Protein 2D1C (pdb70)

Solvent-accessible surface area: 33151 Å² total; per-residue (Å²): 92,55,71,78,22,169,31,24,19,56,2,20,31,38,150,94,41,103,25,15,0,0,0,0,26,9,10,32,2,0,56,32,0,3,92,6,1,40,108,3,0,95,40,10,172,8,40,6,9,58,24,70,72,67,1,0,8,34,0,19,176,139,68,40,25,7,0,2,2,113,66,0,7,100,3,0,101,92,0,27,0,0,0,2,0,6,8,64,17,20,41,8,151,42,57,24,4,0,26,8,1,0,20,5,2,0,14,0,5,0,0,12,11,40,6,45,56,9,20,69,4,101,18,51,2,53,72,72,58,6,61,1,2,0,0,7,3,2,3,2,0,0,4,4,0,6,2,3,32,0,0,34,14,2,0,0,0,0,4,5,1,2,36,67,1,1,4,27,0,0,14,3,0,0,32,11,0,100,6,38,42,15,133,42,0,11,0,0,0,9,0,19,19,2,14,32,0,0,0,11,0,35,94,0,4,80,74,0,16,137,86,10,119,75,15,102,43,47,48,19,46,0,27,49,0,0,8,28,0,1,74,112,0,68,29,4,47,0,0,0,0,1,4,2,4,0,5,0,0,3,4,0,0,0,4,0,1,11,2,26,14,2,5,8,0,5,0,15,0,50,60,0,0,1,2,7,6,21,19,39,11,33,92,148,50,36,68,126,43,31,15,4,4,0,0,0,3,16,0,0,4,45,0,0,45,25,1,68,36,81,84,13,0,46,56,0,17,15,0,0,1,60,3,1,26,105,29,203,32,20,1,3,40,30,32,34,94,129,173,15,17,93,4,78,92,1,7,88,9,1,39,123,10,39,61,95,71,3,209,173,21,75,38,128,47,101,137,68,50,124,24,29,90,110,133,49,37,38,70,60,141,132,23,237,62,64,102,6,18,0,0,0,0,1,0,29,21,128,54,119,19,119,43,0,0,96,9,1,68,104,40,3,68,80,16,41,8,123,18,72,1,0,1,0,13,1,0,20,14,20,64,105,23,37,22,53,26,40,40,6,29,4,2,8,0,4,0,29,40,77,40,168,44,45,2,112,32,99,53,0,17,55,0,0,48,83,0,23,88,153,14,88,0,2,0,0,1,13,0,3,41,22,75,54,119,63,6,30,22,90,2,4,14,6,92,103,64,73,81,21,170,26,24,14,53,1,21,28,42,178,83,38,103,26,15,0,0,0,0,26,8,10,29,2,0,55,34,0,3,94,6,1,39,88,3,0,97,37,9,169,8,39,7,9,57,24,73,71,65,0,0,6,33,0,17,179,138,68,40,24,7,0,2,2,111,68,0,10,116,3,0,95,90,0,24,0,0,0,2,0,5,8,70,16,14,42,8,149,42,55,24,7,0,24,8,1,1,21,5,3,0,13,0,4,0,0,14,15,15,5,5,54,8,19,74,5,104,18,51,3,54,72,76,57,6,66,1,1,0,0,7,2,2,2,3,0,0,2,2,1,6,1,2,30,1,0,32,16,1,0,0,0,0,1,4,1,2,36,63,1,1,2,28,0,0,13,3,0,0,32,5,0,104,8,52,58,20,141,36,0,14,0,0,0,10,0,17,14,0,13,32,0,0,0,11,0,34,94,0,3,78,75,0,17,142,86,9,121,68,14,105,42,45,46,20,46,0,26,47,0,0,8,29,0,1,72,115,0,67,38,4,47,0,1,0,0,1,4,5,1,0,5,0,0,4,4,0,3,1,4,0,2,10,2,26,14,2,7,6,0,5,0,16,0,47,58,0,0,1,2,7,6,23,18,40,9,32,102,140,49,35,68,128,43,31,15,4,4,0,0,0,3,7,0,0,4,46,0,0,24,21,0,71,36,75,83,13,0,47,61,0,7,32,0,0,5,54,3,1,39,92,28,192,34,20,1,4,38,26,50,33,97,137,191,21,17,96,4,68,91,1,5,81,12,1,44,115,15,38,55,88,94,5,198,136,92,78,46,53,62,86,125,56,43,130,26,29,96,111,136,49,34,43,72,51,140,138,22,231,64,68,97,6,15,0,0,0,0,0,0,28,24,110,53,119,19,106,44,0,0,124,6,0,73,76,40,4,68,80,18,38,8,119,18,72,2,0,0,0,11,2,1,21,17,28,65,91,23,21,23,64,28,33,33,6,25,4,2,8,0,5,0,32,39,78,38,168,46,43,3,111,33,100,54,0,16,56,0,0,48,88,0,22,88,152,15,86,0,2,0,0,1,14,0,4,41,22,71,54,120,61,5,30,20,80,2,2,13,7,93

Secondary structure (DSSP, 8-state):
-EEE-TTS-EEEE-TTS-EEEEEE--STTHHHHHHHHHHHHHHTT--EEEEE---SHHHHTTT-TTS--HHHHHHHHHH-EEEE------SSSSSPPHHHHHHHHTT--EEEEEEE-BTTB--TTTTS--EEEEEEE-SSBGGG--EEEEETTEEEEEEEEEHHHHHHHHHHHHHHHHHTT--EEEEEE-TTT-TTHHHHHHHHHHHHHTT-TTSEEEEEEHHHHHHHHHH-GGG-SEEEE-HHHHHHHHHHHHTTTT-GGG-EEEEE-SS-EEEEESS---TTTTTSS----HHHHHHHHHHHHHTT-HHHHHHHHHHHHHHHHHTSS-BHHHH-TTT-B-HHHHHHHHHHTTT---SSS--------PPPPGGGS-PPP--S-EEEEEEEEEEE--S-HHHHHHHHHHHHTTSSEEEEEEEETTEEEES--S------SEEEEEEEE-SSS---HHHHHHHHHHHHTTSEEEEEEEEEEETTEESB-PPBT--/-EEE-TTS-EEEE-TTSPEEEEEE--STTHHHHHHHHHHHHHHTT--EEEEE---SHHHHTTT-TTS--HHHHHHHHHH-EEEE------SSSSSPPHHHHHHHHTT--EEEEEEE--TT---TTTTS--EEEEEEE-S-BGGG--EEEEETTEEEEEEEEEHHHHHHHHHHHHHHHHHTT--EEEEEE-TTT-TTHHHHHHHHHHHHHTT-TTSEEEEEEHHHHHHHHHH-GGG-SEEEE-HHHHHHHHHHHHTTTT-GGG-EEEEE-SS-EEEEESS---GGGTTSS----HHHHHHHHHHHHHTT-HHHHHHHHHHHHHHHHHTSS-BHHHH-TTTPBPHHHHHHHHHHTTT---SS---------PPPPGGGS-PPPPPS-EEEEEEEEEEE--S-HHHHHHHHHHHHTTTTEEEEEEEETTEEEES--S------SEEEEEEEE-SSS---HHHHHHHHHHHHTTSEEEEEEEEEEETTEESB-PPBT--

InterPro domains:
  IPR019818 Isocitrate/isopropylmalate dehydrogenase, conserved site [PS00470] (244-263)
  IPR024084 Isopropylmalate dehydrogenase-like domain [PF00180] (22-351)
  IPR024084 Isopropylmalate dehydrogenase-like domain [SM01329] (21-351)
  IPR040978 Isocitrate dehydrogenase/Hypothetical protein TT1725, C-terminal domain [PF18324] (387-495)
  IPR046997 Isocitrate dehydrogenase/Hypothetical protein TT1725, C-terminal domain superfamily [G3DSA:3.30.70.1570] (386-496)

Foldseek 3Di:
DWDADPLLAIFAADPVRATEEEEEQAFACSVVLSVLLVVLCVLLVPRHDYDYDYFAPVQVVVVDQLRQDPVNVVRCLNGLEYQGEFHDDDDPDGGQDNVLVVCQVFVLQWKKKWDFAAFLQDDPCPPLGQTAIETEGRHFFQSVAPKDQQDPPRIDTDGDADLVSLLQSLLQQLLVCVQQVHQEEEEEFQCVPVVQHRVSNVVSNVVSVVVVVSHHYHYDYLVVVLVCCVVPNNVHHYYYYYHVSSLVSSQSNQNRHQGQLQIWIWRHDSRHIYTYGSDHSPNVCGPVQQRRSNRSNLSVLVSCVVVVVPVSSQQLQFLLSQLSNVPPAAGCSRVHNVDHHGNNVSSVSSSVSRVPGDDPDGDSDTGRHRRDDPVPGDDDDDFPDKAFFWKKWKFFAPDAQVVLQVLLQVLCPPAQKGWPFKAAPLATPPVHQPDDDDHDRMMIIIIGGNDPTHDDPVSRVSSVVSVVVPTGTDDMDTWMAGNNHTPDDHGVSGD/DWDQDPLLAIFDADPVRATEEEEEQAFACSVVLSVLLVVLCVLLVPRHDYDYDYFAPVQVVVVDQLRQDPVNVVRCLNGLEYQTEFHDDDPPDGGQHNVLVVCQVFVLQWKKKWDFAAFLQDDPCPPLTQTAIEIEGRHFFQSVADKDQQDPPRIDTDGDADLVSLLQSLLQLLLQCVFQVHQEEEEEFQCVVVVQHRVSNVVSNVVSVVVVVSHHYHYDYLVVVLVCCVVPNNVHHYYYYYHVSSLVSSQSNQNRHQGQLAIWIWRHDSRHIYTYGSDHSPNVCGPVQQRRSNRSSLSVLVSCVVVVVPVSSLQLVQLLSQCSNVPPAAGCSRVHNVPHHGNVVSSVSSSVSRPDDNPPSCPDRGGRHRRDDPVPTDDDDDFPDKAFFWKKWKFFAPPAQVVVQVLLQVLCPPAQKGFPFKAAPQATPPVHLPDDDDHDRMMIIIIGGNDPTHDDPVSRVSSVVSVVVPTDTDDMDTWMAGNNHTPDDHGVSDD

Sequence (990 aa):
PLITTETGKKMHVLEDGRKLITVIPGDGIGPECVEATLKVLEAAKAPLAYEVREAGASVFRRGIASGVPQETIESIRKTRVVLKGPLETPVGYGEKSANVTLRKLFETYANVRPVREFPNVPTPYAGRGIDLVVVRENVEDLYAGIEHMQTPSVAQTLKLISWKGSEKIVRFAFELARAEGRKKVHCATKSNIMKLAEGTLKRAFEQVAQEYPDIEAVHIIVDNAAHQLVKRPEQFEVIVTTNMNGDILSDLTSGLIGGLGFAPSANIGNEVAIFEAVHGSAPKYAGKNVINPTAVLLSAVMMLRYLEEFATADLIENALLYTLEEGRVLTGDVVGYDRGAKTTEYTEAIIQNLGKTPRKTQVRGYKPFRLPQVDGAIAPIVPRSRRVVGVDVFVETNLLPEALGKALEDLAAGTPFRLKMISNRGTQVYPPTGGLTDLVDHYRCRFLYTGEGEAKDPEILDLVSRVASRFRWMHLEKLQEFDGEPGFTKAQGEDPLITTETGKKMHVLEDGRKLITVIPGDGIGPECVEATLKVLEAAKAPLAYEVREAGASVFRRGIASGVPQETIESIRKTRVVLKGPLETPVGYGEKSANVTLRKLFETYANVRPVREFPNVPTPYAGRGIDLVVVRENVEDLYAGIEHMQTPSVAQTLKLISWKGSEKIVRFAFELARAEGRKKVHCATKSNIMKLAEGTLKRAFEQVAQEYPDIEAVHIIVDNAAHQLVKRPEQFEVIVTTNMNGDILSDLTSGLIGGLGFAPSANIGNEVAIFEAVHGSAPKYAGKNVINPTAVLLSAVMMLRYLEEFATADLIENALLYTLEEGRVLTGDVVGYDRGAKTTEYTEAIIQNLGKTPRKTQVRGYKPFRLPQVDGAIAPIVPRSRRVVGVDVFVETNLLPEALGKALEDLAAGTPFRLKMISNRGTQVYPPTGGLTDLVDHYRCRFLYTGEGEAKDPEILDLVSRVASRFRWMHLEKLQEFDGEPGFTKAQGED

Organism: Thermus thermophilus (strain ATCC 27634 / DSM 579 / HB8) (NCBI:txid300852)

Radius of gyration: 28.36 Å; Cα contacts (8 Å, |Δi|>4): 2512; chains: 2; bounding box: 79×57×78 Å

Structure (mmCIF, N/CA/C/O backbone):
data_2D1C
#
_entry.id   2D1C
#
_cell.length_a   73.022
_cell.length_b   95.184
_cell.length_c   72.989
_cell.angle_alpha   90.00
_cell.angle_beta   92.07
_cell.angle_gamma   90.00
#
_symmetry.space_group_name_H-M   'P 1 21 1'
#
loop_
_entity.id
_entity.type
_entity.pdbx_description
1 polymer 'Isocitrate dehydrogenase'
2 non-polymer 'NADP NICOTINAMIDE-ADENINE-DINUCLEOTIDE PHOSPHATE'
3 non-polymer 'CITRIC ACID'
4 water water
#
loop_
_atom_site.group_PDB
_atom_site.id
_atom_site.type_symbol
_atom_site.label_atom_id
_atom_site.label_alt_id
_atom_site.label_comp_id
_atom_site.label_asym_id
_atom_site.label_entity_id
_atom_site.label_seq_id
_atom_site.pdbx_PDB_ins_code
_atom_site.Cartn_x
_atom_site.Cartn_y
_atom_site.Cartn_z
_atom_site.occupancy
_atom_site.B_iso_or_equiv
_atom_site.auth_seq_id
_atom_site.auth_comp_id
_atom_site.auth_asym_id
_atom_site.auth_atom_id
_atom_site.pdbx_PDB_model_num
ATOM 1 N N . PRO A 1 2 ? 38.642 61.458 89.182 1.00 36.62 2 PRO A N 1
ATOM 2 C CA . PRO A 1 2 ? 37.509 62.280 89.579 1.00 35.95 2 PRO A CA 1
ATOM 3 C C . PRO A 1 2 ? 37.165 63.311 88.503 1.00 35.36 2 PRO A C 1
ATOM 4 O O . PRO A 1 2 ? 37.884 63.508 87.531 1.00 35.55 2 PRO A O 1
ATOM 8 N N . LEU A 1 3 ? 35.997 63.954 88.681 1.00 35.14 3 LEU A N 1
ATOM 9 C CA . LEU A 1 3 ? 35.588 64.970 87.720 1.00 33.99 3 LEU A CA 1
ATOM 10 C C . LEU A 1 3 ? 36.183 66.337 88.064 1.00 34.92 3 LEU A C 1
ATOM 11 O O . LEU A 1 3 ? 36.176 66.779 89.205 1.00 35.37 3 LEU A O 1
ATOM 16 N N . ILE A 1 4 ? 36.795 67.090 87.157 1.00 35.01 4 ILE A N 1
ATOM 17 C CA . ILE A 1 4 ? 37.387 68.369 87.528 1.00 35.88 4 ILE A CA 1
ATOM 18 C C . ILE A 1 4 ? 36.891 69.488 86.627 1.00 37.38 4 ILE A C 1
ATOM 19 O O . ILE A 1 4 ? 36.353 69.245 85.544 1.00 36.50 4 ILE A O 1
ATOM 24 N N . THR A 1 5 ? 37.079 70.719 87.089 1.00 39.00 5 THR A N 1
ATOM 25 C CA . THR A 1 5 ? 36.683 71.895 86.331 1.00 39.71 5 THR A CA 1
ATOM 26 C C . THR A 1 5 ? 37.964 72.601 85.915 1.00 40.42 5 THR A C 1
ATOM 27 O O . THR A 1 5 ? 38.750 73.011 86.766 1.00 40.66 5 THR A O 1
ATOM 31 N N . THR A 1 6 ? 38.185 72.728 84.612 1.00 41.25 6 THR A N 1
ATOM 32 C CA . THR A 1 6 ? 39.380 73.396 84.112 1.00 42.98 6 THR A CA 1
ATOM 33 C C . THR A 1 6 ? 39.243 74.903 84.310 1.00 44.34 6 THR A C 1
ATOM 34 O O . THR A 1 6 ? 38.162 75.396 84.646 1.00 44.24 6 THR A O 1
ATOM 38 N N . GLU A 1 7 ? 40.337 75.630 84.097 1.00 45.01 7 GLU A N 1
ATOM 39 C CA . GLU A 1 7 ? 40.325 77.080 84.259 1.00 45.82 7 GLU A CA 1
ATOM 40 C C . GLU A 1 7 ? 39.399 77.734 83.245 1.00 44.68 7 GLU A C 1
ATOM 41 O O . GLU A 1 7 ? 38.924 78.850 83.454 1.00 46.42 7 GLU A O 1
ATOM 47 N N . THR A 1 8 ? 39.161 77.044 82.136 1.00 42.11 8 THR A N 1
ATOM 48 C CA . THR A 1 8 ? 38.280 77.554 81.096 1.00 39.44 8 THR A CA 1
ATOM 49 C C . THR A 1 8 ? 36.828 77.321 81.507 1.00 37.17 8 THR A C 1
ATOM 50 O O . THR A 1 8 ? 35.898 77.777 80.839 1.00 36.01 8 THR A O 1
ATOM 54 N N . GLY A 1 9 ? 36.647 76.608 82.615 1.00 33.94 9 GLY A N 1
ATOM 55 C CA . GLY A 1 9 ? 35.312 76.329 83.115 1.00 34.10 9 GLY A CA 1
ATOM 56 C C . GLY A 1 9 ? 34.726 75.009 82.647 1.00 32.85 9 GLY A C 1
ATOM 57 O O . GLY A 1 9 ? 33.631 74.632 83.057 1.00 32.95 9 GLY A O 1
ATOM 58 N N . LYS A 1 10 ? 35.450 74.301 81.788 1.00 32.73 10 LYS A N 1
ATOM 59 C CA . LYS A 1 10 ? 34.971 73.023 81.274 1.00 31.90 10 LYS A CA 1
ATOM 60 C C . LYS A 1 10 ? 35.114 71.890 82.282 1.00 31.29 10 LYS A C 1
ATOM 61 O O . LYS A 1 10 ? 36.065 71.846 83.061 1.00 31.58 10 LYS A O 1
ATOM 67 N N . LYS A 1 11 ? 34.148 70.981 82.263 1.00 29.95 11 LYS A N 1
ATOM 68 C CA . LYS A 1 11 ? 34.145 69.832 83.153 1.00 30.03 11 LYS A CA 1
ATOM 69 C C . LYS A 1 11 ? 34.662 68.618 82.396 1.00 29.16 11 LYS A C 1
ATOM 70 O O . LYS A 1 11 ? 34.266 68.379 81.258 1.00 27.98 11 LYS A O 1
ATOM 76 N N . MET A 1 12 ? 35.560 67.866 83.021 1.00 29.37 12 MET A N 1
ATOM 77 C CA . MET A 1 12 ? 36.087 66.652 82.411 1.00 29.48 12 MET A CA 1
ATOM 78 C C . MET A 1 12 ? 36.587 65.690 83.476 1.00 29.53 12 MET A C 1
ATOM 79 O O . MET A 1 12 ? 37.061 66.105 84.537 1.00 28.89 12 MET A O 1
ATOM 84 N N . HIS A 1 13 ? 36.444 64.399 83.193 1.00 29.46 13 HIS A N 1
ATOM 85 C CA . HIS A 1 13 ? 36.838 63.346 84.121 1.00 30.45 13 HIS A CA 1
ATOM 86 C C . HIS A 1 13 ? 38.278 62.903 83.875 1.00 31.53 13 HIS A C 1
ATOM 87 O O . HIS A 1 13 ? 38.556 62.157 82.936 1.00 31.05 13 HIS A O 1
ATOM 94 N N . VAL A 1 14 ? 39.189 63.367 84.721 1.00 31.76 14 VAL A N 1
ATOM 95 C CA . VAL A 1 14 ? 40.594 63.014 84.589 1.00 33.78 14 VAL A CA 1
ATOM 96 C C . VAL A 1 14 ? 40.934 61.865 85.524 1.00 33.95 14 VAL A C 1
ATOM 97 O O . VAL A 1 14 ? 40.763 61.969 86.737 1.00 33.90 14 VAL A O 1
ATOM 101 N N . LEU A 1 15 ? 41.407 60.764 84.953 1.00 36.34 15 LEU A N 1
ATOM 102 C CA . LEU A 1 15 ? 41.770 59.599 85.748 1.00 39.17 15 LEU A CA 1
ATOM 103 C C . LEU A 1 15 ? 43.134 59.808 86.405 1.00 41.26 15 LEU A C 1
ATOM 104 O O . LEU A 1 15 ? 43.942 60.616 85.942 1.00 41.67 15 LEU A O 1
ATOM 109 N N . GLU A 1 16 ? 43.379 59.079 87.488 1.00 42.95 16 GLU A N 1
ATOM 110 C CA . GLU A 1 16 ? 44.639 59.176 88.218 1.00 45.03 16 GLU A CA 1
ATOM 111 C C . GLU A 1 16 ? 45.853 59.113 87.297 1.00 44.89 16 GLU A C 1
ATOM 112 O O . GLU A 1 16 ? 46.826 59.839 87.492 1.00 45.67 16 GLU A O 1
ATOM 118 N N . ASP A 1 17 ? 45.791 58.245 86.293 1.00 45.46 17 ASP A N 1
ATOM 119 C CA . ASP A 1 17 ? 46.891 58.097 85.350 1.00 45.48 17 ASP A CA 1
ATOM 120 C C . ASP A 1 17 ? 46.959 59.262 84.368 1.00 44.56 17 ASP A C 1
ATOM 121 O O . ASP A 1 17 ? 47.754 59.248 83.432 1.00 45.41 17 ASP A O 1
ATOM 126 N N . GLY A 1 18 ? 46.116 60.267 84.580 1.00 43.31 18 GLY A N 1
ATOM 127 C CA . GLY A 1 18 ? 46.121 61.428 83.709 1.00 41.62 18 GLY A CA 1
ATOM 128 C C . GLY A 1 18 ? 45.210 61.353 82.497 1.00 40.13 18 GLY A C 1
ATOM 129 O O . GLY A 1 18 ? 44.922 62.377 81.876 1.00 40.11 18 GLY A O 1
ATOM 130 N N . ARG A 1 19 ? 44.759 60.154 82.147 1.00 38.68 19 ARG A N 1
ATOM 131 C CA . ARG A 1 19 ? 43.879 59.996 80.994 1.00 36.14 19 ARG A CA 1
ATOM 132 C C . ARG A 1 19 ? 42.512 60.608 81.266 1.00 33.60 19 ARG A C 1
ATOM 133 O O . ARG A 1 19 ? 42.079 60.709 82.412 1.00 33.62 19 ARG A O 1
ATOM 141 N N . LYS A 1 20 ? 41.833 61.015 80.203 1.00 31.34 20 LYS A N 1
ATOM 142 C CA . LYS A 1 20 ? 40.505 61.592 80.346 1.00 29.76 20 LYS A CA 1
ATOM 143 C C . LYS A 1 20 ? 39.443 60.604 79.888 1.00 26.67 20 LYS A C 1
ATOM 144 O O . LYS A 1 20 ? 39.459 60.131 78.751 1.00 26.46 20 LYS A O 1
ATOM 150 N N . LEU A 1 21 ? 38.530 60.290 80.801 1.00 24.61 21 LEU A N 1
ATOM 151 C CA . LEU A 1 21 ? 37.454 59.345 80.541 1.00 22.64 21 LEU A CA 1
ATOM 152 C C . LEU A 1 21 ? 36.293 60.003 79.796 1.00 21.79 21 LEU A C 1
ATOM 153 O O . LEU A 1 21 ? 35.778 61.035 80.221 1.00 18.96 21 LEU A O 1
ATOM 158 N N . ILE A 1 22 ? 35.891 59.408 78.679 1.00 21.13 22 ILE A N 1
ATOM 159 C CA . ILE A 1 22 ? 34.780 59.939 77.905 1.00 19.84 22 ILE A CA 1
ATOM 160 C C . ILE A 1 22 ? 33.757 58.831 77.696 1.00 21.57 22 ILE A C 1
ATOM 161 O O . ILE A 1 22 ? 34.072 57.645 77.836 1.00 20.19 22 ILE A O 1
ATOM 166 N N . THR A 1 23 ? 32.528 59.223 77.385 1.00 19.23 23 THR A N 1
ATOM 167 C CA . THR 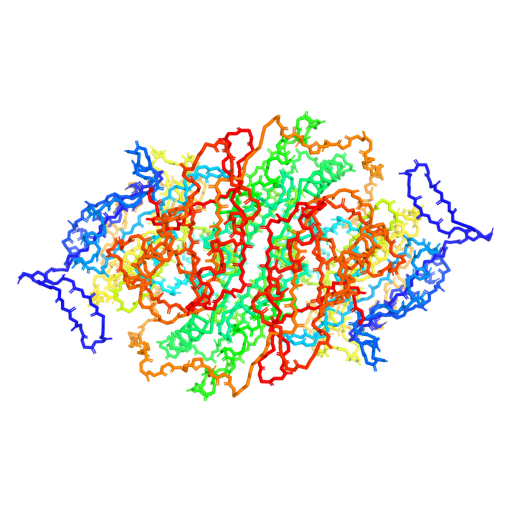A 1 23 ? 31.478 58.255 77.124 1.00 18.87 23 THR A CA 1
ATOM 168 C C . THR A 1 23 ? 31.474 58.116 75.617 1.00 17.48 23 THR A C 1
ATOM 169 O O . THR A 1 23 ? 31.567 59.114 74.898 1.00 19.37 23 THR A O 1
ATOM 173 N N . VAL A 1 24 ? 31.391 56.881 75.134 1.00 18.03 24 VAL A N 1
ATOM 174 C CA . VAL A 1 24 ? 31.371 56.636 73.702 1.00 17.64 24 VAL A CA 1
ATOM 175 C C . VAL A 1 24 ? 30.092 55.897 73.339 1.00 18.70 24 VAL A C 1
ATOM 176 O O . VAL A 1 24 ? 29.755 54.884 73.958 1.00 18.64 24 VAL A O 1
ATOM 180 N N . ILE A 1 25 ? 29.387 56.423 72.341 1.00 18.40 25 ILE A N 1
ATOM 181 C CA . ILE A 1 25 ? 28.135 55.835 71.877 1.00 19.34 25 ILE A CA 1
ATOM 182 C C . ILE A 1 25 ? 28.257 55.424 70.411 1.00 20.11 25 ILE A C 1
ATOM 183 O O . ILE A 1 25 ? 28.276 56.272 69.514 1.00 21.88 25 ILE A O 1
ATOM 188 N N . PRO A 1 26 ? 28.346 54.108 70.148 1.00 20.36 26 PRO A N 1
ATOM 189 C CA . PRO A 1 26 ? 28.471 53.550 68.797 1.00 21.01 26 PRO A CA 1
ATOM 190 C C . PRO A 1 26 ? 27.365 54.000 67.850 1.00 19.97 26 PRO A C 1
ATOM 191 O O . PRO A 1 26 ? 27.623 54.351 66.700 1.00 20.41 26 PRO A O 1
ATOM 195 N N . GLY A 1 27 ? 26.130 53.979 68.335 1.00 19.85 27 GLY A N 1
ATOM 196 C CA . GLY A 1 27 ? 25.021 54.415 67.510 1.00 19.99 27 GLY A CA 1
ATOM 197 C C . GLY A 1 27 ? 24.416 53.344 66.627 1.00 20.09 27 GLY A C 1
ATOM 198 O O . GLY A 1 27 ? 24.617 52.150 66.850 1.00 20.23 27 GLY A O 1
ATOM 199 N N . ASP A 1 28 ? 23.690 53.789 65.608 1.00 20.47 28 ASP A N 1
ATOM 200 C CA . ASP A 1 28 ? 23.001 52.899 64.679 1.00 21.40 28 ASP A CA 1
ATOM 201 C C . ASP A 1 28 ? 23.506 53.013 63.241 1.00 20.93 28 ASP A C 1
ATOM 202 O O . ASP A 1 28 ? 24.206 53.960 62.885 1.00 19.66 28 ASP A O 1
ATOM 207 N N . GLY A 1 29 ? 23.128 52.039 62.416 1.00 21.10 29 GLY A N 1
ATOM 208 C CA . GLY A 1 29 ? 23.532 52.038 61.023 1.00 22.33 29 GLY A CA 1
ATOM 209 C C . GLY A 1 29 ? 25.034 52.125 60.833 1.00 21.88 29 GLY A C 1
ATOM 210 O O . GLY A 1 29 ? 25.781 51.300 61.359 1.00 22.68 29 GLY A O 1
ATOM 211 N N . ILE A 1 30 ? 25.473 53.124 60.074 1.00 23.03 30 ILE A N 1
ATOM 212 C CA . ILE A 1 30 ? 26.896 53.326 59.812 1.00 25.23 30 ILE A CA 1
ATOM 213 C C . ILE A 1 30 ? 27.619 53.772 61.075 1.00 26.40 30 ILE A C 1
ATOM 214 O O . ILE A 1 30 ? 28.848 53.719 61.149 1.00 26.45 30 ILE A O 1
ATOM 219 N N . GLY A 1 31 ? 26.844 54.207 62.064 1.00 26.60 31 GLY A N 1
ATOM 220 C CA . GLY A 1 31 ? 27.408 54.679 63.318 1.00 26.50 31 GLY A CA 1
ATOM 221 C C . GLY A 1 31 ? 28.602 53.897 63.830 1.00 27.03 31 GLY A C 1
ATOM 222 O O . GLY A 1 31 ? 29.705 54.442 63.920 1.00 26.14 31 GLY A O 1
ATOM 223 N N . PRO A 1 32 ? 28.413 52.614 64.182 1.00 27.48 32 PRO A N 1
ATOM 224 C CA . PRO A 1 32 ? 29.488 51.755 64.691 1.00 27.49 32 PRO A CA 1
ATOM 225 C C . PRO A 1 32 ? 30.743 51.740 63.811 1.00 28.52 32 PRO A C 1
ATOM 226 O O . PRO A 1 32 ? 31.860 51.790 64.323 1.00 28.40 32 PRO A O 1
ATOM 230 N N . GLU A 1 33 ? 30.560 51.675 62.496 1.00 28.98 33 GLU A N 1
ATOM 231 C CA . GLU A 1 33 ? 31.689 51.671 61.570 1.00 30.43 33 GLU A CA 1
ATOM 232 C C . GLU A 1 33 ? 32.491 52.964 61.691 1.00 30.45 33 GLU A C 1
ATOM 233 O O . GLU A 1 33 ? 33.717 52.937 61.787 1.00 30.78 33 GLU A O 1
ATOM 239 N N . CYS A 1 34 ? 31.790 54.092 61.679 1.00 28.69 34 CYS A N 1
ATOM 240 C CA . CYS A 1 34 ? 32.430 55.396 61.784 1.00 28.83 34 CYS A CA 1
ATOM 241 C C . CYS A 1 34 ? 33.108 55.602 63.134 1.00 28.86 34 CYS A C 1
ATOM 242 O O . CYS A 1 34 ? 34.172 56.221 63.213 1.00 29.92 34 CYS A O 1
ATOM 245 N N . VAL A 1 35 ? 32.488 55.088 64.192 1.00 27.85 35 VAL A N 1
ATOM 246 C CA . VAL A 1 35 ? 33.029 55.209 65.539 1.00 28.71 35 VAL A CA 1
ATOM 247 C C . VAL A 1 35 ? 34.195 54.244 65.716 1.00 30.69 35 VAL A C 1
ATOM 248 O O . VAL A 1 35 ? 35.201 54.572 66.351 1.00 30.17 35 VAL A O 1
ATOM 252 N N . GLU A 1 36 ? 34.057 53.051 65.145 1.00 31.75 36 GLU A N 1
ATOM 253 C CA . GLU A 1 36 ? 35.107 52.047 65.239 1.00 32.79 36 GLU A CA 1
ATOM 254 C C . GLU A 1 36 ? 36.373 52.591 64.590 1.00 31.33 36 GLU A C 1
ATOM 255 O O . GLU A 1 36 ? 37.460 52.503 65.159 1.00 31.86 36 GLU A O 1
ATOM 261 N N . ALA A 1 37 ? 36.222 53.158 63.397 1.00 30.99 37 ALA A N 1
ATOM 262 C CA . ALA A 1 37 ? 37.349 53.722 62.667 1.00 30.64 37 ALA A CA 1
ATOM 263 C C . ALA A 1 37 ? 38.013 54.807 63.506 1.00 32.29 37 ALA A C 1
ATOM 264 O O . ALA A 1 37 ? 39.231 54.808 63.697 1.00 32.78 37 ALA A O 1
ATOM 266 N N . THR A 1 38 ? 37.197 55.724 64.014 1.00 30.53 38 THR A N 1
ATOM 267 C CA . THR A 1 38 ? 37.687 56.824 64.829 1.00 29.13 38 THR A CA 1
ATOM 268 C C . THR A 1 38 ? 38.477 56.361 66.050 1.00 29.11 38 THR A C 1
ATOM 269 O O . THR A 1 38 ? 39.550 56.895 66.336 1.00 30.33 38 THR A O 1
ATOM 273 N N . LEU A 1 39 ? 37.955 55.372 66.769 1.00 29.16 39 LEU A N 1
ATOM 274 C CA . LEU A 1 39 ? 38.633 54.858 67.956 1.00 30.11 39 LEU A CA 1
ATOM 275 C C . LEU A 1 39 ? 39.990 54.246 67.626 1.00 31.18 39 LEU A C 1
ATOM 276 O O . LEU A 1 39 ? 40.914 54.287 68.444 1.00 30.52 39 LEU A O 1
ATOM 281 N N . LYS A 1 40 ? 40.102 53.664 66.437 1.00 31.34 40 LYS A N 1
ATOM 282 C CA . LYS A 1 40 ? 41.352 53.045 66.018 1.00 33.35 40 LYS A CA 1
ATOM 283 C C . LYS A 1 40 ? 42.397 54.117 65.773 1.00 33.38 40 LYS A C 1
ATOM 284 O O . LYS A 1 40 ? 43.549 53.973 66.183 1.00 33.26 40 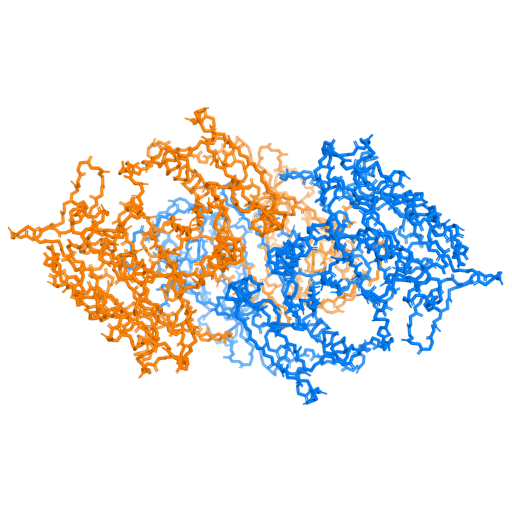LYS A O 1
ATOM 290 N N . VAL A 1 41 ? 41.984 55.195 65.112 1.00 34.17 41 VAL A N 1
ATOM 291 C CA . VAL A 1 41 ? 42.880 56.305 64.829 1.00 34.74 41 VAL A CA 1
ATOM 292 C C . VAL A 1 41 ? 43.319 56.941 66.146 1.00 36.04 41 VAL A C 1
ATOM 293 O O . VAL A 1 41 ? 44.486 57.296 66.312 1.00 36.80 41 VAL A O 1
ATOM 297 N N . LEU A 1 42 ? 42.383 57.076 67.081 1.00 34.98 42 LEU A N 1
ATOM 298 C CA . LEU A 1 42 ? 42.691 57.656 68.382 1.00 35.92 42 LEU A CA 1
ATOM 299 C C . LEU A 1 42 ? 43.743 56.823 69.109 1.00 36.88 42 LEU A C 1
ATOM 300 O O . LEU A 1 42 ? 44.742 57.360 69.590 1.00 36.39 42 LEU A O 1
ATOM 305 N N . GLU A 1 43 ? 43.516 55.513 69.188 1.00 38.02 43 GLU A N 1
ATOM 306 C CA . GLU A 1 43 ? 44.454 54.623 69.867 1.00 39.77 43 GLU A CA 1
ATOM 307 C C . GLU A 1 43 ? 45.839 54.666 69.223 1.00 38.99 43 GLU A C 1
ATOM 308 O O . GLU A 1 43 ? 46.853 54.683 69.922 1.00 39.21 43 GLU A O 1
ATOM 314 N N . ALA A 1 44 ? 45.879 54.692 67.895 1.00 37.91 44 ALA A N 1
ATOM 315 C CA . ALA A 1 44 ? 47.149 54.743 67.177 1.00 37.84 44 ALA A CA 1
ATOM 316 C C . ALA A 1 44 ? 47.897 56.028 67.516 1.00 37.42 44 ALA A C 1
ATOM 317 O O . ALA A 1 44 ? 49.111 56.017 67.722 1.00 36.67 44 ALA A O 1
ATOM 319 N N . ALA A 1 45 ? 47.163 57.136 67.569 1.00 36.83 45 ALA A N 1
ATOM 320 C CA . ALA A 1 45 ? 47.743 58.436 67.887 1.00 34.80 45 ALA A CA 1
ATOM 321 C C . ALA A 1 45 ? 48.053 58.536 69.375 1.00 33.77 45 ALA A C 1
ATOM 322 O O . ALA A 1 45 ? 48.478 59.583 69.860 1.00 33.42 45 ALA A O 1
ATOM 324 N N . LYS A 1 46 ? 47.836 57.442 70.095 1.00 33.15 46 LYS A N 1
ATOM 325 C CA . LYS A 1 46 ? 48.093 57.398 71.529 1.00 33.39 46 LYS A CA 1
ATOM 326 C C . LYS A 1 46 ? 47.350 58.509 72.264 1.00 33.12 46 LYS A C 1
ATOM 327 O O . LYS A 1 46 ? 47.888 59.121 73.193 1.00 31.34 46 LYS A O 1
ATOM 333 N N . ALA A 1 47 ? 46.119 58.776 71.839 1.00 31.07 47 ALA A N 1
ATOM 334 C CA . ALA A 1 47 ? 45.313 59.808 72.476 1.00 29.32 47 ALA A CA 1
ATOM 335 C C . ALA A 1 47 ? 45.124 59.400 73.930 1.00 28.55 47 ALA A C 1
ATOM 336 O O . ALA A 1 47 ? 44.746 58.263 74.218 1.00 28.56 47 ALA A O 1
ATOM 338 N N . PRO A 1 48 ? 45.398 60.319 74.870 1.00 27.58 48 PRO A N 1
ATOM 339 C CA . PRO A 1 48 ? 45.255 60.036 76.301 1.00 28.32 48 PRO A CA 1
ATOM 340 C C . PRO A 1 48 ? 43.794 59.955 76.738 1.00 29.77 48 PRO A C 1
ATOM 341 O O . PRO A 1 48 ? 43.304 60.820 77.468 1.00 30.53 48 PRO A O 1
ATOM 345 N N . LEU A 1 49 ? 43.109 58.901 76.302 1.00 29.65 49 LEU A N 1
ATOM 346 C CA . LEU A 1 49 ? 41.699 58.724 76.619 1.00 28.70 49 LEU A CA 1
ATOM 347 C C . LEU A 1 49 ? 41.334 57.346 77.165 1.00 28.21 49 LEU A C 1
ATOM 348 O O . LEU A 1 49 ? 41.961 56.340 76.836 1.00 28.81 49 LEU A O 1
ATOM 353 N N . ALA A 1 50 ? 40.310 57.324 78.010 1.00 26.96 50 ALA A N 1
ATOM 354 C CA . ALA A 1 50 ? 39.782 56.094 78.586 1.00 25.00 50 ALA A CA 1
ATOM 355 C C . ALA A 1 50 ? 38.355 56.095 78.040 1.00 26.11 50 ALA A C 1
ATOM 356 O O . ALA A 1 50 ? 37.760 57.163 77.893 1.00 24.58 50 ALA A O 1
ATOM 358 N N . TYR A 1 51 ? 37.802 54.923 77.737 1.00 26.00 51 TYR A N 1
ATOM 359 C CA . TYR A 1 51 ? 36.462 54.873 77.159 1.00 26.23 51 TYR A CA 1
ATOM 360 C C . TYR A 1 51 ? 35.406 54.100 77.929 1.00 25.92 51 TYR A C 1
ATOM 361 O O . TYR A 1 51 ? 35.638 52.982 78.386 1.00 26.98 51 TYR A O 1
ATOM 370 N N . GLU A 1 52 ? 34.233 54.710 78.056 1.00 24.75 52 GLU A N 1
ATOM 371 C CA . GLU A 1 52 ? 33.109 54.066 78.712 1.00 23.71 52 GLU A CA 1
ATOM 372 C C . GLU A 1 52 ? 32.074 53.948 77.594 1.00 24.26 52 GLU A C 1
ATOM 373 O O . GLU A 1 52 ? 31.410 54.923 77.244 1.00 22.68 52 GLU A O 1
ATOM 379 N N . VAL A 1 53 ? 31.973 52.761 77.004 1.00 23.07 53 VAL A N 1
ATOM 380 C CA . VAL A 1 53 ? 31.033 52.550 75.913 1.00 23.13 53 VAL A CA 1
ATOM 381 C C . VAL A 1 53 ? 29.624 52.279 76.422 1.00 21.50 53 VAL A C 1
ATOM 382 O O . VAL A 1 53 ? 29.400 51.377 77.224 1.00 22.28 53 VAL A O 1
ATOM 386 N N . ARG A 1 54 ? 28.680 53.082 75.945 1.00 22.79 54 ARG A N 1
ATOM 387 C CA . ARG A 1 54 ? 27.280 52.964 76.342 1.00 20.99 54 ARG A CA 1
ATOM 388 C C . ARG A 1 54 ? 26.406 53.101 75.099 1.00 19.54 54 ARG A C 1
ATOM 389 O O . ARG A 1 54 ? 26.832 53.671 74.100 1.00 19.59 54 ARG A O 1
ATOM 397 N N . GLU A 1 55 ? 25.179 52.589 75.153 1.00 20.04 55 GLU A N 1
ATOM 398 C CA . GLU A 1 55 ? 24.310 52.652 73.983 1.00 19.76 55 GLU A CA 1
ATOM 399 C C . GLU A 1 55 ? 23.200 53.704 74.055 1.00 17.11 55 GLU A C 1
ATOM 400 O O . GLU A 1 55 ? 22.789 54.130 75.133 1.00 15.53 55 GLU A O 1
ATOM 406 N N . ALA A 1 56 ? 22.738 54.112 72.878 1.00 17.43 56 ALA A N 1
ATOM 407 C CA . ALA A 1 56 ? 21.650 55.076 72.733 1.00 18.72 56 ALA A CA 1
ATOM 408 C C . ALA A 1 56 ? 21.105 54.935 71.312 1.00 18.44 56 ALA A C 1
ATOM 409 O O . ALA A 1 56 ? 21.813 54.495 70.406 1.00 18.08 56 ALA A O 1
ATOM 411 N N . GLY A 1 57 ? 19.843 55.292 71.112 1.00 17.67 57 GLY A N 1
ATOM 412 C CA . GLY A 1 57 ? 19.280 55.179 69.781 1.00 17.40 57 GLY A CA 1
ATOM 413 C C . GLY A 1 57 ? 18.409 53.956 69.570 1.00 16.97 57 GLY A C 1
ATOM 414 O O . GLY A 1 57 ? 17.869 53.396 70.519 1.00 16.97 57 GLY A O 1
ATOM 415 N N . ALA A 1 58 ? 18.291 53.543 68.313 1.00 18.16 58 ALA A N 1
ATOM 416 C CA . ALA A 1 58 ? 17.464 52.405 67.921 1.00 19.06 58 ALA A CA 1
ATOM 417 C C . ALA A 1 58 ? 17.695 51.113 68.700 1.00 19.43 58 ALA A C 1
ATOM 418 O O . ALA A 1 58 ? 16.739 50.410 69.018 1.00 19.63 58 ALA A O 1
ATOM 420 N N . SER A 1 59 ? 18.951 50.789 69.000 1.00 19.41 59 SER A N 1
ATOM 421 C CA . SER A 1 59 ? 19.240 49.567 69.738 1.00 19.14 59 SER A CA 1
ATOM 422 C C . SER A 1 59 ? 18.566 49.608 71.108 1.00 18.96 59 SER A C 1
ATOM 423 O O . SER A 1 59 ? 18.169 48.576 71.644 1.00 19.98 59 SER A O 1
ATOM 426 N N . VAL A 1 60 ? 18.424 50.803 71.672 1.00 17.54 60 VAL A N 1
ATOM 427 C CA . VAL A 1 60 ? 17.774 50.939 72.966 1.00 15.85 60 VAL A CA 1
ATOM 428 C C . VAL A 1 60 ? 16.246 50.949 72.805 1.00 15.72 60 VAL A C 1
ATOM 429 O O . VAL A 1 60 ? 15.531 50.424 73.662 1.00 16.39 60 VAL A O 1
ATOM 433 N N . PHE A 1 61 ? 15.748 51.534 71.715 1.00 15.67 61 PHE A N 1
ATOM 434 C CA . PHE A 1 61 ? 14.305 51.527 71.465 1.00 15.47 61 PHE A CA 1
ATOM 435 C C . PHE A 1 61 ? 13.896 50.046 71.420 1.00 15.07 61 PHE A C 1
ATOM 436 O O . PHE A 1 61 ? 12.865 49.654 71.963 1.00 16.13 61 PHE A O 1
ATOM 444 N N . ARG A 1 62 ? 14.733 49.229 70.787 1.00 15.59 62 ARG A N 1
ATOM 445 C CA . ARG A 1 62 ? 14.464 47.799 70.654 1.00 16.33 62 ARG A CA 1
ATOM 446 C C . ARG A 1 62 ? 14.529 47.008 71.959 1.00 17.61 62 ARG A C 1
ATOM 447 O O . ARG A 1 62 ? 14.218 45.819 71.983 1.00 17.69 62 ARG A O 1
ATOM 455 N N . ARG A 1 63 ? 14.939 47.661 73.041 1.00 15.53 63 ARG A N 1
ATOM 456 C CA . ARG A 1 63 ? 14.996 47.009 74.343 1.00 17.99 63 ARG A CA 1
ATOM 457 C C . ARG A 1 63 ? 13.714 47.375 75.084 1.00 17.16 63 ARG A C 1
ATOM 458 O O . ARG A 1 63 ? 13.470 46.924 76.205 1.00 19.15 63 ARG A O 1
ATOM 466 N N . GLY A 1 64 ? 12.898 48.207 74.444 1.00 17.16 64 GLY A N 1
ATOM 467 C CA . GLY A 1 64 ? 11.645 48.627 75.042 1.00 16.46 64 GLY A CA 1
ATOM 468 C C . GLY A 1 64 ? 11.774 49.874 75.898 1.00 15.71 64 GLY A C 1
ATOM 469 O O . GLY A 1 64 ? 10.937 50.131 76.758 1.00 17.44 64 GLY A O 1
ATOM 470 N N . ILE A 1 65 ? 12.830 50.642 75.660 1.00 15.57 65 ILE A N 1
ATOM 471 C CA . ILE A 1 65 ? 13.075 51.880 76.395 1.00 16.16 65 ILE A CA 1
ATOM 472 C C . ILE A 1 65 ? 12.798 52.974 75.369 1.00 15.21 65 ILE A C 1
ATOM 473 O O . ILE A 1 65 ? 13.659 53.310 74.557 1.00 14.83 65 ILE A O 1
ATOM 478 N N . ALA A 1 66 ? 11.578 53.509 75.417 1.00 15.89 66 ALA A N 1
ATOM 479 C CA . ALA A 1 66 ? 11.105 54.505 74.459 1.00 16.08 66 ALA A CA 1
ATOM 480 C C . ALA A 1 66 ? 11.915 55.780 74.268 1.00 15.67 66 ALA A C 1
ATOM 481 O O . ALA A 1 66 ? 11.885 56.356 73.181 1.00 15.44 66 ALA A O 1
ATOM 483 N N . SER A 1 67 ? 12.627 56.233 75.298 1.00 15.92 67 SER A N 1
ATOM 484 C CA . SER A 1 67 ? 13.426 57.453 75.167 1.00 15.78 67 SER A CA 1
ATOM 485 C C . SER A 1 67 ? 14.709 57.171 74.393 1.00 16.13 67 SER A C 1
ATOM 486 O O . SER A 1 67 ? 15.348 58.086 73.868 1.00 15.24 67 SER A O 1
ATOM 489 N N . GLY A 1 68 ? 15.088 55.896 74.327 1.00 15.48 68 GLY A N 1
ATOM 490 C CA . GLY A 1 68 ? 16.293 55.528 73.608 1.00 14.86 68 GLY A CA 1
ATOM 491 C C . GLY A 1 68 ? 17.570 55.868 74.359 1.00 15.62 68 GLY A C 1
ATOM 492 O O . GLY A 1 68 ? 18.673 55.685 73.841 1.00 15.35 68 GLY A O 1
ATOM 493 N N . VAL A 1 69 ? 17.422 56.371 75.577 1.00 15.48 69 VAL A N 1
ATOM 494 C CA . VAL A 1 69 ? 18.572 56.719 76.399 1.00 17.34 69 VAL A CA 1
ATOM 495 C C . VAL A 1 69 ? 18.444 55.997 77.736 1.00 18.05 69 VAL A C 1
ATOM 496 O O . VAL A 1 69 ? 17.723 56.437 78.637 1.00 17.78 69 VAL A O 1
ATOM 500 N N . PRO A 1 70 ? 19.146 54.862 77.876 1.00 18.63 70 PRO A N 1
ATOM 501 C CA . PRO A 1 70 ? 19.117 54.058 79.096 1.00 18.97 70 PRO A CA 1
ATOM 502 C C . PRO A 1 70 ? 19.795 54.739 80.281 1.00 19.79 70 PRO A C 1
ATOM 503 O O . PRO A 1 70 ? 20.674 55.575 80.108 1.00 20.84 70 PRO A O 1
ATOM 507 N N . GLN A 1 71 ? 19.375 54.368 81.483 1.00 21.46 71 GLN A N 1
ATOM 508 C CA . GLN A 1 71 ? 19.922 54.944 82.706 1.00 22.25 71 GLN A CA 1
ATOM 509 C C . GLN A 1 71 ? 21.442 54.854 82.807 1.00 22.43 71 GLN A C 1
ATOM 510 O O . GLN A 1 71 ? 22.086 55.788 83.293 1.00 20.37 71 GLN A O 1
ATOM 516 N N . GLU A 1 72 ? 22.018 53.738 82.360 1.00 22.71 72 GLU A N 1
ATOM 517 C CA . GLU A 1 72 ? 23.468 53.570 82.434 1.00 22.15 72 GLU A CA 1
ATOM 518 C C . GLU A 1 72 ? 24.180 54.605 81.580 1.00 21.59 72 GLU A C 1
ATOM 519 O O . GLU A 1 72 ? 25.302 55.006 81.885 1.00 21.04 72 GLU A O 1
ATOM 525 N N . THR A 1 73 ? 23.532 55.034 80.503 1.00 20.89 73 THR A N 1
ATOM 526 C CA . THR A 1 73 ? 24.132 56.024 79.619 1.00 20.42 73 THR A CA 1
ATOM 527 C C . THR A 1 73 ? 24.050 57.408 80.253 1.00 20.82 73 THR A C 1
ATOM 528 O O . THR A 1 73 ? 24.970 58.217 80.118 1.00 19.57 73 THR A O 1
ATOM 532 N N . ILE A 1 74 ? 22.953 57.676 80.954 1.00 20.03 74 ILE A N 1
ATOM 533 C CA . ILE A 1 74 ? 22.789 58.963 81.623 1.00 19.47 74 ILE A CA 1
ATOM 534 C C . ILE A 1 74 ? 23.825 59.049 82.744 1.00 19.88 74 ILE A C 1
ATOM 535 O O . ILE A 1 74 ? 24.469 60.083 82.935 1.00 18.96 74 ILE A O 1
ATOM 540 N N . GLU A 1 75 ? 23.987 57.951 83.475 1.00 18.78 75 GLU A N 1
ATOM 541 C CA . GLU A 1 75 ? 24.958 57.881 84.562 1.00 21.85 75 GLU A CA 1
ATOM 542 C C . GLU A 1 75 ? 26.372 58.128 84.035 1.00 20.35 75 GLU A C 1
ATOM 543 O O . GLU A 1 75 ? 27.152 58.867 84.636 1.00 20.47 75 GLU A O 1
ATOM 549 N N . SER A 1 76 ? 26.698 57.503 82.910 1.00 19.42 76 SER A N 1
ATOM 550 C CA . SER A 1 76 ? 28.015 57.660 82.319 1.00 18.34 76 SER A CA 1
ATOM 551 C C . SER A 1 76 ? 28.281 59.099 81.886 1.00 19.39 76 SER A C 1
ATOM 552 O O . SER A 1 76 ? 29.367 59.633 82.122 1.00 19.09 76 SER A O 1
ATOM 555 N N . ILE A 1 77 ? 27.294 59.728 81.255 1.00 16.72 77 ILE A N 1
ATOM 556 C CA . ILE A 1 77 ? 27.461 61.101 80.793 1.00 18.09 77 ILE A CA 1
ATOM 557 C C . ILE A 1 77 ? 27.611 62.075 81.959 1.00 18.64 77 ILE A C 1
ATOM 558 O O . ILE A 1 77 ? 28.358 63.048 81.865 1.00 18.94 77 ILE A O 1
ATOM 563 N N . ARG A 1 78 ? 26.914 61.807 83.056 1.00 20.27 78 ARG A N 1
ATOM 564 C CA . ARG A 1 78 ? 27.013 62.663 84.231 1.00 22.92 78 ARG A CA 1
ATOM 565 C C . ARG A 1 78 ? 28.378 62.490 84.880 1.00 23.83 78 ARG A C 1
ATOM 566 O O . ARG A 1 78 ? 28.856 63.370 85.589 1.00 24.55 78 ARG A O 1
ATOM 574 N N . LYS A 1 79 ? 29.000 61.344 84.629 1.00 23.32 79 LYS A N 1
ATOM 575 C CA . LYS A 1 79 ? 30.311 61.032 85.191 1.00 23.07 79 LYS A CA 1
ATOM 576 C C . LYS A 1 79 ? 31.448 61.622 84.363 1.00 22.39 79 LYS A C 1
ATOM 577 O O . LYS A 1 79 ? 32.417 62.158 84.906 1.00 23.37 79 LYS A O 1
ATOM 583 N N . THR A 1 80 ? 31.317 61.535 83.046 1.00 19.62 80 THR A N 1
ATOM 584 C CA . THR A 1 80 ? 32.345 62.023 82.141 1.00 19.64 80 THR A CA 1
ATOM 585 C C . THR A 1 80 ? 32.157 63.451 81.648 1.00 19.09 80 THR A C 1
ATOM 586 O O . THR A 1 80 ? 33.130 64.175 81.472 1.00 18.84 80 THR A O 1
ATOM 590 N N . ARG A 1 81 ? 30.908 63.836 81.408 1.00 17.80 81 ARG A N 1
ATOM 591 C CA . ARG A 1 81 ? 30.576 65.167 80.913 1.00 19.08 81 ARG A CA 1
ATOM 592 C C . ARG A 1 81 ? 31.112 65.401 79.505 1.00 18.84 81 ARG A C 1
ATOM 593 O O . ARG A 1 81 ? 31.018 66.509 78.973 1.00 17.96 81 ARG A O 1
ATOM 601 N N . VAL A 1 82 ? 31.662 64.351 78.897 1.00 17.89 82 VAL A N 1
ATOM 602 C CA . VAL A 1 82 ? 32.214 64.440 77.552 1.00 18.51 82 VAL A CA 1
ATOM 603 C C . VAL A 1 82 ? 31.797 63.194 76.781 1.00 18.47 82 VAL A C 1
ATOM 604 O O . VAL A 1 82 ? 32.025 62.071 77.232 1.00 18.70 82 VAL A O 1
ATOM 608 N N . VAL A 1 83 ? 31.203 63.405 75.611 1.00 18.43 83 VAL A N 1
ATOM 609 C CA . VAL A 1 83 ? 30.692 62.307 74.798 1.00 18.60 83 VAL A CA 1
ATOM 610 C C . VAL A 1 83 ? 31.062 62.356 73.319 1.00 17.26 83 VAL A C 1
ATOM 611 O O . VAL A 1 83 ? 31.074 63.417 72.696 1.00 17.38 83 VAL A O 1
ATOM 615 N N . LEU A 1 84 ? 31.372 61.189 72.765 1.00 16.89 84 LEU A N 1
ATOM 616 C CA . LEU A 1 84 ? 31.661 61.053 71.345 1.00 16.86 84 LEU A CA 1
ATOM 617 C C . LEU A 1 84 ? 30.604 60.034 70.941 1.00 17.39 84 LEU A C 1
ATOM 618 O O . LEU A 1 84 ? 30.594 58.918 71.459 1.00 17.43 84 LEU A O 1
ATOM 623 N N . LYS A 1 85 ? 29.698 60.421 70.054 1.00 18.37 85 LYS A N 1
ATOM 624 C CA . LYS A 1 85 ? 28.638 59.508 69.642 1.00 19.32 85 LYS A CA 1
ATOM 625 C C . LYS A 1 85 ? 28.502 59.407 68.139 1.00 18.86 85 LYS A C 1
ATOM 626 O O . LYS A 1 85 ? 28.728 60.371 67.408 1.00 19.28 85 LYS A O 1
ATOM 632 N N . GLY A 1 86 ? 28.129 58.220 67.681 1.00 20.33 86 GLY A N 1
ATOM 633 C CA . GLY A 1 86 ? 27.916 58.028 66.266 1.00 19.01 86 GLY A CA 1
ATOM 634 C C . GLY A 1 86 ? 26.470 58.426 66.046 1.00 19.69 86 GLY A C 1
ATOM 635 O O . GLY A 1 86 ? 25.759 58.714 67.017 1.00 19.60 86 GLY A O 1
ATOM 636 N N . PRO A 1 87 ? 26.001 58.470 64.797 1.00 18.73 87 PRO A N 1
ATOM 637 C CA . PRO A 1 87 ? 24.606 58.849 64.568 1.00 19.27 87 PRO A CA 1
ATOM 638 C C . PRO A 1 87 ? 23.625 57.859 65.199 1.00 18.33 87 PRO A C 1
ATOM 639 O O . PRO A 1 87 ? 23.937 56.679 65.368 1.00 18.31 87 PRO A O 1
ATOM 643 N N . LEU A 1 88 ? 22.444 58.357 65.557 1.00 19.48 88 LEU A N 1
ATOM 644 C CA . LEU A 1 88 ? 21.400 57.525 66.144 1.00 19.04 88 LEU A CA 1
ATOM 645 C C . LEU A 1 88 ? 20.199 57.576 65.212 1.00 19.10 88 LEU A C 1
ATOM 646 O O . LEU A 1 88 ? 19.812 58.642 64.734 1.00 19.98 88 LEU A O 1
ATOM 651 N N . GLU A 1 89 ? 19.610 56.416 64.958 1.00 18.68 89 GLU A N 1
ATOM 652 C CA . GLU A 1 89 ? 18.466 56.320 64.068 1.00 18.68 89 GLU A CA 1
ATOM 653 C C . GLU A 1 89 ? 17.158 56.714 64.744 1.00 17.63 89 GLU A C 1
ATOM 654 O O . GLU A 1 89 ? 16.857 56.252 65.842 1.00 19.15 89 GLU A O 1
ATOM 660 N N . THR A 1 90 ? 16.396 57.575 64.080 1.00 18.00 90 THR A N 1
ATOM 661 C CA . THR A 1 90 ? 15.096 58.018 64.579 1.00 17.55 90 THR A CA 1
ATOM 662 C C . THR A 1 90 ? 14.041 57.582 63.560 1.00 15.59 90 THR A C 1
ATOM 663 O O . THR A 1 90 ? 14.127 57.929 62.380 1.00 18.34 90 THR A O 1
ATOM 667 N N . PRO A 1 91 ? 13.036 56.808 63.995 1.00 16.29 91 PRO A N 1
ATOM 668 C CA . PRO A 1 91 ? 12.006 56.371 63.045 1.00 14.44 91 PRO A CA 1
ATOM 669 C C . PRO A 1 91 ? 11.311 57.544 62.357 1.00 15.15 91 PRO A C 1
ATOM 670 O O . PRO A 1 91 ? 11.039 58.576 62.969 1.00 15.38 91 PRO A O 1
ATOM 674 N N . VAL A 1 92 ? 11.036 57.374 61.071 1.00 14.29 92 VAL A N 1
ATOM 675 C CA . VAL A 1 92 ? 10.428 58.422 60.270 1.00 17.11 92 VAL A CA 1
ATOM 676 C C . VAL A 1 92 ? 8.912 58.317 60.137 1.00 19.36 92 VAL A C 1
ATOM 677 O O . VAL A 1 92 ? 8.398 57.388 59.511 1.00 21.69 92 VAL A O 1
ATOM 681 N N . GLY A 1 93 ? 8.205 59.274 60.736 1.00 18.94 93 GLY A N 1
ATOM 682 C CA . GLY A 1 93 ? 6.754 59.303 60.643 1.00 18.64 93 GLY A CA 1
ATOM 683 C C . GLY A 1 93 ? 5.984 58.580 61.726 1.00 19.19 93 GLY A C 1
ATOM 684 O O . GLY A 1 93 ? 4.759 58.695 61.798 1.00 20.98 93 GLY A O 1
ATOM 685 N N . TYR A 1 94 ? 6.691 57.842 62.572 1.00 17.50 94 TYR A N 1
ATOM 686 C CA . TYR A 1 94 ? 6.060 57.091 63.648 1.00 18.99 94 TYR A CA 1
ATOM 687 C C . TYR A 1 94 ? 7.123 56.763 64.680 1.00 17.06 94 TYR A C 1
ATOM 688 O O . TYR A 1 94 ? 8.255 57.221 64.592 1.00 17.62 94 TYR A O 1
ATOM 697 N N . GLY A 1 95 ? 6.741 55.955 65.656 1.00 18.06 95 GLY A N 1
ATOM 698 C CA . GLY A 1 95 ? 7.683 55.519 66.667 1.00 17.75 95 GLY A CA 1
ATOM 699 C C . GLY A 1 95 ? 8.251 56.514 67.658 1.00 17.55 95 GLY A C 1
ATOM 700 O O . GLY A 1 95 ? 7.709 57.593 67.892 1.00 16.70 95 GLY A O 1
ATOM 701 N N . GLU A 1 96 ? 9.383 56.123 68.231 1.00 16.51 96 GLU A N 1
ATOM 702 C CA . GLU A 1 96 ? 10.075 56.899 69.247 1.00 14.49 96 GLU A CA 1
ATOM 703 C C . GLU A 1 96 ? 10.641 58.255 68.827 1.00 13.57 96 GLU A C 1
ATOM 704 O O . GLU A 1 96 ? 10.983 58.484 67.671 1.00 12.04 96 GLU A O 1
ATOM 710 N N . LYS A 1 97 ? 10.726 59.158 69.799 1.00 12.87 97 LYS A N 1
ATOM 711 C CA . LYS A 1 97 ? 11.258 60.489 69.564 1.00 14.02 97 LYS A CA 1
ATOM 712 C C . LYS A 1 97 ? 12.772 60.383 69.433 1.00 14.92 97 LYS A C 1
ATOM 713 O O . LYS A 1 97 ? 13.389 59.483 70.006 1.00 13.71 97 LYS A O 1
ATOM 719 N N . SER A 1 98 ? 13.354 61.303 68.674 1.00 14.05 98 SER A N 1
ATOM 720 C CA . SER A 1 98 ? 14.799 61.351 68.450 1.00 14.49 98 SER A CA 1
ATOM 721 C C . SER A 1 98 ? 15.629 61.308 69.726 1.00 13.97 98 SER A C 1
ATOM 722 O O . SER A 1 98 ? 15.518 62.195 70.578 1.00 13.93 98 SER A O 1
ATOM 725 N N . ALA A 1 99 ? 16.474 60.287 69.851 1.00 15.41 99 ALA A N 1
ATOM 726 C CA . ALA A 1 99 ? 17.344 60.164 71.016 1.00 14.46 99 ALA A CA 1
ATOM 727 C C . ALA A 1 99 ? 18.483 61.187 70.915 1.00 15.10 99 ALA A C 1
ATOM 728 O O . ALA A 1 99 ? 19.163 61.469 71.904 1.00 15.51 99 ALA A O 1
ATOM 730 N N . ASN A 1 100 ? 18.692 61.732 69.718 1.00 14.15 100 ASN A N 1
ATOM 731 C CA . ASN A 1 100 ? 19.731 62.743 69.521 1.00 13.98 100 ASN A CA 1
ATOM 732 C C . ASN A 1 100 ? 19.254 64.023 70.195 1.00 15.43 100 ASN A C 1
ATOM 733 O O . ASN A 1 100 ? 20.005 64.689 70.915 1.00 15.18 100 ASN A O 1
ATOM 738 N N . VAL A 1 101 ? 17.991 64.362 69.958 1.00 13.91 101 VAL A N 1
ATOM 739 C CA . VAL A 1 101 ? 17.412 65.551 70.561 1.00 13.53 101 VAL A CA 1
ATOM 740 C C . VAL A 1 101 ? 17.295 65.329 72.071 1.00 14.11 101 VAL A C 1
ATOM 741 O O . VAL A 1 101 ? 17.498 66.252 72.855 1.00 13.12 101 VAL A O 1
ATOM 745 N N . THR A 1 102 ? 16.987 64.100 72.484 1.00 14.65 102 THR A N 1
ATOM 746 C CA . THR A 1 102 ? 16.858 63.799 73.909 1.00 13.41 102 THR A CA 1
ATOM 747 C C . THR A 1 102 ? 18.169 64.014 74.656 1.00 14.67 102 THR A C 1
ATOM 748 O O . THR A 1 102 ? 18.181 64.572 75.757 1.00 13.14 102 THR A O 1
ATOM 752 N N . LEU A 1 103 ? 19.276 63.573 74.066 1.00 13.80 103 LEU A N 1
ATOM 753 C CA . LEU A 1 103 ? 20.571 63.751 74.716 1.00 15.77 103 LEU A CA 1
ATOM 754 C C . LEU A 1 103 ? 20.878 65.239 74.898 1.00 14.18 103 LEU A C 1
ATOM 755 O O . LEU A 1 103 ? 21.298 65.662 75.972 1.00 12.25 103 LEU A O 1
ATOM 760 N N . ARG A 1 104 ? 20.659 66.027 73.852 1.00 13.90 104 ARG A N 1
ATOM 761 C CA . ARG A 1 104 ? 20.925 67.465 73.916 1.00 13.54 104 ARG A CA 1
ATOM 762 C C . ARG A 1 104 ? 20.050 68.170 74.957 1.00 14.41 104 ARG A C 1
ATOM 763 O O . ARG A 1 104 ? 20.537 68.990 75.730 1.00 13.03 104 ARG A O 1
ATOM 771 N N . LYS A 1 105 ? 18.761 67.835 74.983 1.00 12.08 105 LYS A N 1
ATOM 772 C CA . LYS A 1 105 ? 17.832 68.453 75.919 1.00 12.79 105 LYS A CA 1
ATOM 773 C C . LYS A 1 105 ? 18.008 67.963 77.360 1.00 11.29 105 LYS A C 1
ATOM 774 O O . LYS A 1 105 ? 17.825 68.732 78.305 1.00 10.76 105 LYS A O 1
ATOM 780 N N . LEU A 1 106 ? 18.384 66.699 77.536 1.00 13.19 106 LEU A N 1
ATOM 781 C CA . LEU A 1 106 ? 18.606 66.183 78.883 1.00 14.81 106 LEU A CA 1
ATOM 782 C C . LEU A 1 106 ? 19.829 66.842 79.518 1.00 14.79 106 LEU A C 1
ATOM 783 O O . LEU A 1 106 ? 19.891 66.995 80.731 1.00 16.64 106 LEU A O 1
ATOM 788 N N . PHE A 1 107 ? 20.800 67.231 78.699 1.00 15.36 107 PHE A N 1
ATOM 789 C CA . PHE A 1 107 ? 22.027 67.811 79.233 1.00 15.64 107 PHE A CA 1
ATOM 790 C C . PHE A 1 107 ? 22.323 69.259 78.883 1.00 17.25 107 PHE A C 1
ATOM 791 O O . PHE A 1 107 ? 23.459 69.723 79.035 1.00 16.03 107 PHE A O 1
ATOM 799 N N . GLU A 1 108 ? 21.296 69.963 78.422 1.00 16.21 108 GLU A N 1
ATOM 800 C CA . GLU A 1 108 ? 21.401 71.374 78.064 1.00 15.24 108 GLU A CA 1
ATOM 801 C C . GLU A 1 108 ? 22.624 71.738 77.206 1.00 15.84 108 GLU A C 1
ATOM 802 O O . GLU A 1 108 ? 23.356 72.684 77.518 1.00 13.07 108 GLU A O 1
ATOM 808 N N . THR A 1 109 ? 22.863 70.976 76.143 1.00 14.71 109 THR A N 1
ATOM 809 C CA . THR A 1 109 ? 23.956 71.295 75.232 1.00 16.66 109 THR A CA 1
ATOM 810 C C . THR A 1 109 ? 23.226 72.185 74.235 1.00 16.42 109 THR A C 1
ATOM 811 O O . THR A 1 109 ? 22.874 71.752 73.147 1.00 15.66 109 THR A O 1
ATOM 815 N N . TYR A 1 110 ? 23.006 73.435 74.636 1.00 16.59 110 TYR A N 1
ATOM 816 C CA . TYR A 1 110 ? 22.253 74.405 73.849 1.00 16.80 110 TYR A CA 1
ATOM 817 C C . TYR A 1 110 ? 22.833 74.916 72.540 1.00 16.80 110 TYR A C 1
ATOM 818 O O . TYR A 1 110 ? 22.094 75.441 71.706 1.00 17.37 110 TYR A O 1
ATOM 827 N N . ALA A 1 111 ? 24.141 74.778 72.351 1.00 15.15 111 ALA A N 1
ATOM 828 C CA . ALA A 1 111 ? 24.763 75.260 71.126 1.00 15.93 111 ALA A CA 1
ATOM 829 C C . ALA A 1 111 ? 25.254 74.114 70.256 1.00 15.74 111 ALA A C 1
ATOM 830 O O . ALA A 1 111 ? 25.958 73.225 70.728 1.00 16.23 111 ALA A O 1
ATOM 832 N N . ASN A 1 112 ? 24.868 74.135 68.985 1.00 16.14 112 ASN A N 1
ATOM 833 C CA . ASN A 1 112 ? 25.288 73.105 68.046 1.00 16.46 112 ASN A CA 1
ATOM 834 C C . ASN A 1 112 ? 26.179 73.814 67.035 1.00 17.09 112 ASN A C 1
ATOM 835 O O . ASN A 1 112 ? 25.693 74.545 66.175 1.00 19.31 112 ASN A O 1
ATOM 840 N N . VAL A 1 113 ? 27.486 73.605 67.164 1.00 18.50 113 VAL A N 1
ATOM 841 C CA . VAL A 1 113 ? 28.477 74.238 66.298 1.00 17.68 113 VAL A CA 1
ATOM 842 C C . VAL A 1 113 ? 28.785 73.377 65.076 1.00 17.92 113 VAL A C 1
ATOM 843 O O . VAL A 1 113 ? 29.276 72.260 65.208 1.00 17.83 113 VAL A O 1
ATOM 847 N N . ARG A 1 114 ? 28.508 73.911 63.890 1.00 17.59 114 ARG A N 1
ATOM 848 C CA . ARG A 1 114 ? 28.734 73.170 62.654 1.00 18.89 114 ARG A CA 1
ATOM 849 C C . ARG A 1 114 ? 29.584 73.950 61.656 1.00 19.56 114 ARG A C 1
ATOM 850 O O . ARG A 1 114 ? 29.073 74.732 60.856 1.00 19.72 114 ARG A O 1
ATOM 858 N N . PRO A 1 115 ? 30.909 73.744 61.705 1.00 21.51 115 PRO A N 1
ATOM 859 C CA . PRO A 1 115 ? 31.867 74.413 60.822 1.00 22.86 115 PRO A CA 1
ATOM 860 C C . PRO A 1 115 ? 32.019 73.730 59.465 1.00 23.94 115 PRO A C 1
ATOM 861 O O . PRO A 1 115 ? 31.985 72.503 59.372 1.00 23.05 115 PRO A O 1
ATOM 865 N N . VAL A 1 116 ? 32.179 74.536 58.419 1.00 26.06 116 VAL A N 1
ATOM 866 C CA . VAL A 1 116 ? 32.359 74.008 57.072 1.00 28.61 116 VAL A CA 1
ATOM 867 C C . VAL A 1 116 ? 33.559 74.687 56.415 1.00 29.00 116 VAL A C 1
ATOM 868 O O . VAL A 1 116 ? 33.748 75.896 56.543 1.00 27.46 116 VAL A O 1
ATOM 872 N N . ARG A 1 117 ? 34.370 73.892 55.726 1.00 29.91 117 ARG A N 1
ATOM 873 C CA . ARG A 1 117 ? 35.566 74.389 55.051 1.00 30.66 117 ARG A CA 1
ATOM 874 C C . ARG A 1 117 ? 35.818 73.508 53.835 1.00 30.37 117 ARG A C 1
ATOM 875 O O . ARG A 1 117 ? 35.374 72.364 53.793 1.00 29.33 117 ARG A O 1
ATOM 883 N N . GLU A 1 118 ? 36.535 74.038 52.851 1.00 31.44 118 GLU A N 1
ATOM 884 C CA . GLU A 1 118 ? 36.849 73.265 51.658 1.00 32.31 118 GLU A CA 1
ATOM 885 C C . GLU A 1 118 ? 37.936 72.259 52.035 1.00 31.34 118 GLU A C 1
ATOM 886 O O . GLU A 1 118 ? 38.761 72.532 52.905 1.00 31.07 118 GLU A O 1
ATOM 892 N N . PHE A 1 119 ? 37.932 71.100 51.386 1.00 31.21 119 PHE A N 1
ATOM 893 C CA . PHE A 1 119 ? 38.919 70.062 51.670 1.00 32.65 119 PHE A CA 1
ATOM 894 C C . PHE A 1 119 ? 39.728 69.681 50.433 1.00 33.07 119 PHE A C 1
ATOM 895 O O . PHE A 1 119 ? 39.238 69.764 49.308 1.00 32.89 119 PHE A O 1
ATOM 903 N N . PRO A 1 120 ? 40.984 69.247 50.633 1.00 35.01 120 PRO A N 1
ATOM 904 C CA . PRO A 1 120 ? 41.879 68.845 49.541 1.00 35.73 120 PRO A CA 1
ATOM 905 C C . PRO A 1 120 ? 41.344 67.636 48.781 1.00 36.27 120 PRO A C 1
ATOM 906 O O . PRO A 1 120 ? 40.933 66.647 49.385 1.00 37.12 120 PRO A O 1
ATOM 910 N N . ASN A 1 121 ? 41.362 67.719 47.455 1.00 36.89 121 ASN A N 1
ATOM 911 C CA . ASN A 1 121 ? 40.884 66.634 46.603 1.00 37.42 121 ASN A CA 1
ATOM 912 C C . ASN A 1 121 ? 39.424 66.251 46.827 1.00 38.14 121 ASN A C 1
ATOM 913 O O . ASN A 1 121 ? 39.008 65.132 46.523 1.00 37.97 121 ASN A O 1
ATOM 918 N N . VAL A 1 122 ? 38.655 67.187 47.375 1.00 38.32 122 VAL A N 1
ATOM 919 C CA . VAL A 1 122 ? 37.227 66.995 47.602 1.00 38.07 122 VAL A CA 1
ATOM 920 C C . VAL A 1 122 ? 36.615 68.142 46.808 1.00 39.24 122 VAL A C 1
ATOM 921 O O . VAL A 1 122 ? 36.204 69.160 47.365 1.00 39.31 122 VAL A O 1
ATOM 925 N N . PRO A 1 123 ? 36.562 67.990 45.477 1.00 39.97 123 PRO A N 1
ATOM 926 C CA . PRO A 1 123 ? 36.023 68.990 44.554 1.00 40.47 123 PRO A CA 1
ATOM 927 C C . PRO A 1 123 ? 34.546 69.330 44.679 1.00 39.80 123 PRO A C 1
ATOM 928 O O . PRO A 1 123 ? 33.711 68.469 44.955 1.00 41.38 123 PRO A O 1
ATOM 932 N N . THR A 1 124 ? 34.252 70.609 44.473 1.00 38.75 124 THR A N 1
ATOM 933 C CA . THR A 1 124 ? 32.897 71.139 44.500 1.00 37.75 124 THR A CA 1
ATOM 934 C C . THR A 1 124 ? 32.954 72.399 43.646 1.00 37.45 124 THR A C 1
ATOM 935 O O . THR A 1 124 ? 34.003 73.038 43.542 1.00 36.70 124 THR A O 1
ATOM 939 N N . PRO A 1 125 ? 31.830 72.774 43.021 1.00 36.54 125 PRO A N 1
ATOM 940 C CA . PRO A 1 125 ? 31.775 73.970 42.174 1.00 36.26 125 PRO A CA 1
ATOM 941 C C . PRO A 1 125 ? 32.260 75.230 42.893 1.00 35.36 125 PRO A C 1
ATOM 942 O O . PRO A 1 125 ? 32.521 76.252 42.261 1.00 35.90 125 PRO A O 1
ATOM 946 N N . TYR A 1 126 ? 32.374 75.149 44.214 1.00 34.29 126 TYR A N 1
ATOM 947 C CA . TYR A 1 126 ? 32.807 76.286 45.020 1.00 33.33 126 TYR A CA 1
ATOM 948 C C . TYR A 1 126 ? 34.289 76.257 45.368 1.00 32.66 126 TYR A C 1
ATOM 949 O O . TYR A 1 126 ? 34.781 77.151 46.055 1.00 33.23 126 TYR A O 1
ATOM 958 N N . ALA A 1 127 ? 34.996 75.233 44.902 1.00 32.16 127 ALA A N 1
ATOM 959 C CA . ALA A 1 127 ? 36.422 75.111 45.181 1.00 32.71 127 ALA A CA 1
ATOM 960 C C . ALA A 1 127 ? 37.167 76.395 44.824 1.00 33.33 127 ALA A C 1
ATOM 961 O O . ALA A 1 127 ? 36.992 76.941 43.735 1.00 32.80 127 ALA A O 1
ATOM 963 N N . GLY A 1 128 ? 37.985 76.877 45.755 1.00 34.65 128 GLY A N 1
ATOM 964 C CA . GLY A 1 128 ? 38.755 78.084 45.515 1.00 35.75 128 GLY A CA 1
ATOM 965 C C . GLY A 1 128 ? 38.117 79.394 45.940 1.00 36.83 128 GLY A C 1
ATOM 966 O O . GLY A 1 128 ? 38.753 80.445 45.856 1.00 36.43 128 GLY A O 1
ATOM 967 N N . ARG A 1 129 ? 36.871 79.353 46.403 1.00 36.52 129 ARG A N 1
ATOM 968 C CA . ARG A 1 129 ? 36.205 80.583 46.819 1.00 36.05 129 ARG A CA 1
ATOM 969 C C . ARG A 1 129 ? 36.470 80.952 48.275 1.00 35.11 129 ARG A C 1
ATOM 970 O O . ARG A 1 129 ? 36.051 82.010 48.744 1.00 36.03 129 ARG A O 1
ATOM 978 N N . GLY A 1 130 ? 37.187 80.081 48.977 1.00 34.60 130 GLY A N 1
ATOM 979 C CA . GLY A 1 130 ? 37.529 80.340 50.363 1.00 34.22 130 GLY A CA 1
ATOM 980 C C . GLY A 1 130 ? 36.379 80.252 51.345 1.00 33.89 130 GLY A C 1
ATOM 981 O O . GLY A 1 130 ? 36.295 81.047 52.282 1.00 33.39 130 GLY A O 1
ATOM 982 N N . ILE A 1 131 ? 35.487 79.291 51.136 1.00 33.54 131 ILE A N 1
ATOM 983 C CA . ILE A 1 131 ? 34.359 79.118 52.035 1.00 32.33 131 ILE A CA 1
ATOM 984 C C . ILE A 1 131 ? 34.879 78.675 53.395 1.00 31.39 131 ILE A C 1
ATOM 985 O O . ILE A 1 131 ? 35.524 77.632 53.518 1.00 32.50 131 ILE A O 1
ATOM 990 N N . ASP A 1 132 ? 34.610 79.486 54.410 1.00 30.63 132 ASP A N 1
ATOM 991 C CA . ASP A 1 132 ? 35.033 79.190 55.773 1.00 30.35 132 ASP A CA 1
ATOM 992 C C . ASP A 1 132 ? 34.059 79.870 56.723 1.00 29.65 132 ASP A C 1
ATOM 993 O O . ASP A 1 132 ? 34.263 81.014 57.140 1.00 28.70 132 ASP A O 1
ATOM 998 N N . LEU A 1 133 ? 32.984 79.158 57.048 1.00 28.26 133 LEU A N 1
ATOM 999 C CA . LEU A 1 133 ? 31.960 79.688 57.932 1.00 25.97 133 LEU A CA 1
ATOM 1000 C C . LEU A 1 133 ? 31.560 78.661 58.982 1.00 25.58 133 LEU A C 1
ATOM 1001 O O . LEU A 1 133 ? 31.957 77.497 58.925 1.00 25.36 133 LEU A O 1
ATOM 1006 N N . VAL A 1 134 ? 30.770 79.104 59.948 1.00 24.49 134 VAL A N 1
ATOM 1007 C CA . VAL A 1 134 ? 30.307 78.222 61.004 1.00 23.14 134 VAL A CA 1
ATOM 1008 C C . VAL A 1 134 ? 28.856 78.556 61.316 1.00 22.34 134 VAL A C 1
ATOM 1009 O O . VAL A 1 134 ? 28.497 79.724 61.460 1.00 23.88 134 VAL A O 1
ATOM 1013 N N . VAL A 1 135 ? 28.021 77.527 61.387 1.00 20.45 135 VAL A N 1
ATOM 1014 C CA . VAL A 1 135 ? 26.616 77.714 61.709 1.00 19.32 135 VAL A CA 1
ATOM 1015 C C . VAL A 1 135 ? 26.458 77.384 63.191 1.00 18.12 135 VAL A C 1
ATOM 1016 O O . VAL A 1 135 ? 26.887 76.326 63.649 1.00 17.81 135 VAL A O 1
ATOM 1020 N N . VAL A 1 136 ? 25.883 78.316 63.943 1.00 17.35 136 VAL A N 1
ATOM 1021 C CA . VAL A 1 136 ? 25.641 78.105 65.359 1.00 17.36 136 VAL A CA 1
ATOM 1022 C C . VAL A 1 136 ? 24.139 77.897 65.465 1.00 16.89 136 VAL A C 1
ATOM 1023 O O . VAL A 1 136 ? 23.361 78.850 65.438 1.00 18.45 136 VAL A O 1
ATOM 1027 N N . ARG A 1 137 ? 23.745 76.635 65.558 1.00 16.90 137 ARG A N 1
ATOM 1028 C CA . ARG A 1 137 ? 22.334 76.259 65.625 1.00 17.07 137 ARG A CA 1
ATOM 1029 C C . ARG A 1 137 ? 21.813 76.126 67.053 1.00 15.85 137 ARG A C 1
ATOM 1030 O O . ARG A 1 137 ? 22.365 75.365 67.841 1.00 15.35 137 ARG A O 1
ATOM 1038 N N . GLU A 1 138 ? 20.766 76.879 67.398 1.00 16.82 138 GLU A N 1
ATOM 1039 C CA . GLU A 1 138 ? 20.183 76.767 68.738 1.00 16.06 138 GLU A CA 1
ATOM 1040 C C . GLU A 1 138 ? 19.823 75.282 68.799 1.00 16.07 138 GLU A C 1
ATOM 1041 O O . GLU A 1 138 ? 19.264 74.736 67.848 1.00 17.36 138 GLU A O 1
ATOM 1047 N N . ASN A 1 139 ? 20.116 74.648 69.928 1.00 15.75 139 ASN A N 1
ATOM 1048 C CA . ASN A 1 139 ? 19.985 73.204 70.066 1.00 15.96 139 ASN A CA 1
ATOM 1049 C C . ASN A 1 139 ? 18.912 72.586 70.966 1.00 15.65 139 ASN A C 1
ATOM 1050 O O . ASN A 1 139 ? 18.735 71.365 70.933 1.00 15.74 139 ASN A O 1
ATOM 1055 N N . VAL A 1 140 ? 18.187 73.382 71.751 1.00 14.78 140 VAL A N 1
ATOM 1056 C CA . VAL A 1 140 ? 17.211 72.776 72.656 1.00 13.08 140 VAL A CA 1
ATOM 1057 C C . VAL A 1 140 ? 15.754 73.242 72.671 1.00 13.97 140 VAL A C 1
ATOM 1058 O O . VAL A 1 140 ? 14.975 72.780 73.506 1.00 15.97 140 VAL A O 1
ATOM 1062 N N . GLU A 1 141 ? 15.374 74.155 71.786 1.00 13.11 141 GLU A N 1
ATOM 1063 C CA . GLU A 1 141 ? 13.970 74.554 71.745 1.00 14.32 141 GLU A CA 1
ATOM 1064 C C . GLU A 1 141 ? 13.453 74.625 70.312 1.00 14.89 141 GLU A C 1
ATOM 1065 O O . GLU A 1 141 ? 13.899 73.847 69.471 1.00 14.29 141 GLU A O 1
ATOM 1071 N N . ASP A 1 142 ? 12.507 75.520 70.039 1.00 14.33 142 ASP A N 1
ATOM 1072 C CA . ASP A 1 142 ? 11.922 75.656 68.707 1.00 16.69 142 ASP A CA 1
ATOM 1073 C C . ASP A 1 142 ? 10.998 74.453 68.462 1.00 17.41 142 ASP A C 1
ATOM 1074 O O . ASP A 1 142 ? 10.527 73.841 69.414 1.00 20.26 142 ASP A O 1
ATOM 1079 N N . LEU A 1 143 ? 10.757 74.104 67.201 1.00 17.31 143 LEU A N 1
ATOM 1080 C CA . LEU A 1 143 ? 9.865 72.991 66.846 1.00 20.73 143 LEU A CA 1
ATOM 1081 C C . LEU A 1 143 ? 10.331 71.574 67.171 1.00 23.07 143 LEU A C 1
ATOM 1082 O O . LEU A 1 143 ? 9.525 70.706 67.513 1.00 21.18 143 LEU A O 1
ATOM 1087 N N . TYR A 1 144 ? 11.626 71.330 67.036 1.00 26.14 144 TYR A N 1
ATOM 1088 C CA . TYR A 1 144 ? 12.167 69.998 67.246 1.00 28.50 144 TYR A CA 1
ATOM 1089 C C . TYR A 1 144 ? 11.949 69.381 68.622 1.00 30.27 144 TYR A C 1
ATOM 1090 O O . TYR A 1 144 ? 12.372 68.250 68.874 1.00 30.83 144 TYR A O 1
ATOM 1099 N N . ALA A 1 145 ? 11.273 70.111 69.505 1.00 31.38 145 ALA A N 1
ATOM 1100 C CA . ALA A 1 145 ? 10.957 69.591 70.832 1.00 32.76 145 ALA A CA 1
ATOM 1101 C C . ALA A 1 145 ? 9.916 68.480 70.629 1.00 33.50 145 ALA A C 1
ATOM 1102 O O . ALA A 1 145 ? 9.793 67.556 71.434 1.00 35.50 145 ALA A O 1
ATOM 1104 N N . GLY A 1 146 ? 9.164 68.588 69.539 1.00 32.65 146 GLY A N 1
ATOM 1105 C CA . GLY A 1 146 ? 8.164 67.586 69.216 1.00 29.27 146 GLY A CA 1
ATOM 1106 C C . GLY A 1 146 ? 6.903 67.543 70.062 1.00 26.37 146 GLY A C 1
ATOM 1107 O O . GLY A 1 146 ? 6.330 66.465 70.243 1.00 26.29 146 GLY A O 1
ATOM 1108 N N . ILE A 1 147 ? 6.470 68.688 70.587 1.00 22.31 147 ILE A N 1
ATOM 1109 C CA . ILE A 1 147 ? 5.244 68.734 71.389 1.00 20.09 147 ILE A CA 1
ATOM 1110 C C . ILE A 1 147 ? 4.076 68.780 70.397 1.00 17.25 147 ILE A C 1
ATOM 1111 O O . ILE A 1 147 ? 3.789 69.826 69.818 1.00 14.01 147 ILE A O 1
ATOM 1116 N N . GLU A 1 148 ? 3.404 67.651 70.197 1.00 14.56 148 GLU A N 1
ATOM 1117 C CA . GLU A 1 148 ? 2.312 67.607 69.230 1.00 12.15 148 GLU A CA 1
ATOM 1118 C C . GLU A 1 148 ? 0.988 67.090 69.766 1.00 11.21 148 GLU A C 1
ATOM 1119 O O . GLU A 1 148 ? 0.942 66.239 70.657 1.00 12.58 148 GLU A O 1
ATOM 1125 N N . HIS A 1 149 ? -0.088 67.607 69.185 1.00 11.43 149 HIS A N 1
ATOM 1126 C CA . HIS A 1 149 ? -1.439 67.208 69.543 1.00 10.50 149 HIS A CA 1
ATOM 1127 C C . HIS A 1 149 ? -2.309 67.218 68.292 1.00 11.96 149 HIS A C 1
ATOM 1128 O O . HIS A 1 149 ? -2.258 68.173 67.506 1.00 10.08 149 HIS A O 1
ATOM 1135 N N . MET A 1 150 ? -3.095 66.158 68.101 1.00 10.92 150 MET A N 1
ATOM 1136 C CA . MET A 1 150 ? -4.020 66.108 66.975 1.00 12.63 150 MET A CA 1
ATOM 1137 C C . MET A 1 150 ? -5.217 66.925 67.454 1.00 12.70 150 MET A C 1
ATOM 1138 O O . MET A 1 150 ? -5.998 66.462 68.292 1.00 13.82 150 MET A O 1
ATOM 1143 N N . GLN A 1 151 ? -5.343 68.145 66.938 1.00 10.62 151 GLN A N 1
ATOM 1144 C CA . GLN A 1 151 ? -6.429 69.040 67.316 1.00 9.73 151 GLN A CA 1
ATOM 1145 C C . GLN A 1 151 ? -7.779 68.413 66.975 1.00 10.31 151 GLN A C 1
ATOM 1146 O O . GLN A 1 151 ? -8.743 68.579 67.706 1.00 10.65 151 GLN A O 1
ATOM 1152 N N . THR A 1 152 ? -7.829 67.711 65.848 1.00 10.30 152 THR A N 1
ATOM 1153 C CA . THR A 1 152 ? -9.025 66.996 65.407 1.00 10.64 152 THR A CA 1
ATOM 1154 C C . THR A 1 152 ? -8.428 65.774 64.720 1.00 12.32 152 THR A C 1
ATOM 1155 O O . THR A 1 152 ? -7.215 65.706 64.520 1.00 12.23 152 THR A O 1
ATOM 1159 N N . PRO A 1 153 ? -9.260 64.796 64.350 1.00 12.86 153 PRO A N 1
ATOM 1160 C CA . PRO A 1 153 ? -8.716 63.606 63.690 1.00 14.36 153 PRO A CA 1
ATOM 1161 C C . PRO A 1 153 ? -7.920 63.907 62.423 1.00 14.88 153 PRO A C 1
ATOM 1162 O O . PRO A 1 153 ? -7.081 63.104 62.014 1.00 15.55 153 PRO A O 1
ATOM 1166 N N . SER A 1 154 ? -8.180 65.057 61.805 1.00 13.55 154 SER A N 1
ATOM 1167 C CA . SER A 1 154 ? -7.504 65.412 60.562 1.00 14.81 154 SER A CA 1
ATOM 1168 C C . SER A 1 154 ? -6.653 66.680 60.611 1.00 14.10 154 SER A C 1
ATOM 1169 O O . SER A 1 154 ? -6.192 67.153 59.577 1.00 16.07 154 SER A O 1
ATOM 1172 N N . VAL A 1 155 ? -6.451 67.239 61.797 1.00 11.89 155 VAL A N 1
ATOM 1173 C CA . VAL A 1 155 ? -5.644 68.445 61.912 1.00 11.88 155 VAL A CA 1
ATOM 1174 C C . VAL A 1 155 ? -4.616 68.259 63.023 1.00 10.34 155 VAL A C 1
ATOM 1175 O O . VAL A 1 155 ? -4.971 68.073 64.187 1.00 11.09 155 VAL A O 1
ATOM 1179 N N . ALA A 1 156 ? -3.346 68.304 62.641 1.00 10.86 156 ALA A N 1
ATOM 1180 C CA . ALA A 1 156 ? -2.237 68.117 63.562 1.00 10.15 156 ALA A CA 1
ATOM 1181 C C . ALA A 1 156 ? -1.596 69.434 63.945 1.00 10.58 156 ALA A C 1
ATOM 1182 O O . ALA A 1 156 ? -1.514 70.362 63.145 1.00 11.49 156 ALA A O 1
ATOM 1184 N N . GLN A 1 157 ? -1.118 69.498 65.175 1.00 11.08 157 GLN A N 1
ATOM 1185 C CA . GLN A 1 157 ? -0.483 70.708 65.652 1.00 10.29 157 GLN A CA 1
ATOM 1186 C C . GLN A 1 157 ? 0.848 70.411 66.333 1.00 11.62 157 GLN A C 1
ATOM 1187 O O . GLN A 1 157 ? 0.976 69.439 67.085 1.00 12.21 157 GLN A O 1
ATOM 1193 N N . THR A 1 158 ? 1.840 71.248 66.042 1.00 10.85 158 THR A N 1
ATOM 1194 C CA . THR A 1 158 ? 3.153 71.140 66.669 1.00 9.90 158 THR A CA 1
ATOM 1195 C C . THR A 1 158 ? 3.411 72.501 67.294 1.00 9.89 158 THR A C 1
ATOM 1196 O O . THR A 1 158 ? 3.135 73.525 66.677 1.00 11.03 158 THR A O 1
ATOM 1200 N N . LEU A 1 159 ? 3.927 72.521 68.516 1.00 7.51 159 LEU A N 1
ATOM 1201 C CA . LEU A 1 159 ? 4.228 73.791 69.155 1.00 7.49 159 LEU A CA 1
ATOM 1202 C C . LEU A 1 159 ? 5.667 74.225 68.874 1.00 10.24 159 LEU A C 1
ATOM 1203 O O . LEU A 1 159 ? 6.600 73.423 68.969 1.00 10.53 159 LEU A O 1
ATOM 1208 N N . LYS A 1 160 ? 5.839 75.491 68.508 1.00 11.43 160 LYS A N 1
ATOM 1209 C CA . LYS A 1 160 ? 7.167 76.056 68.291 1.00 9.67 160 LYS A CA 1
ATOM 1210 C C . LYS A 1 160 ? 7.336 76.992 69.489 1.00 9.24 160 LYS A C 1
ATOM 1211 O O . LYS A 1 160 ? 6.603 77.970 69.619 1.00 11.02 160 LYS A O 1
ATOM 1217 N N . LEU A 1 161 ? 8.271 76.669 70.377 1.00 11.09 161 LEU A N 1
ATOM 1218 C CA . LEU A 1 161 ? 8.507 77.487 71.564 1.00 9.89 161 LEU A CA 1
ATOM 1219 C C . LEU A 1 161 ? 9.892 78.117 71.509 1.00 12.22 161 LEU A C 1
ATOM 1220 O O . LEU A 1 161 ? 10.895 77.424 71.321 1.00 10.25 161 LEU A O 1
ATOM 1225 N N . ILE A 1 162 ? 9.943 79.438 71.665 1.00 11.31 162 ILE A N 1
ATOM 1226 C CA . ILE A 1 162 ? 11.207 80.158 71.662 1.00 10.48 162 ILE A CA 1
ATOM 1227 C C . ILE A 1 162 ? 11.233 81.000 72.930 1.00 11.54 162 ILE A C 1
ATOM 1228 O O . ILE A 1 162 ? 10.323 81.793 73.169 1.00 10.95 162 ILE A O 1
ATOM 1233 N N . SER A 1 163 ? 12.269 80.829 73.742 1.00 11.47 163 SER A N 1
ATOM 1234 C CA . SER A 1 163 ? 12.356 81.580 74.995 1.00 11.26 163 SER A CA 1
ATOM 1235 C C . SER A 1 163 ? 13.441 82.645 74.984 1.00 13.51 163 SER A C 1
ATOM 1236 O O . SER A 1 163 ? 14.425 82.548 74.241 1.00 11.42 163 SER A O 1
ATOM 1239 N N . TRP A 1 164 ? 13.261 83.669 75.811 1.00 12.36 164 TRP A N 1
ATOM 1240 C CA . TRP A 1 164 ? 14.265 84.711 75.878 1.00 13.03 164 TRP A CA 1
ATOM 1241 C C . TRP A 1 164 ? 15.538 84.063 76.401 1.00 13.20 164 TRP A C 1
ATOM 1242 O O . TRP A 1 164 ? 16.622 84.289 75.877 1.00 14.51 164 TRP A O 1
ATOM 1253 N N . LYS A 1 165 ? 15.385 83.239 77.432 1.00 13.25 165 LYS A N 1
ATOM 1254 C CA . LYS A 1 165 ? 16.508 82.551 78.050 1.00 14.90 165 LYS A CA 1
ATOM 1255 C C . LYS A 1 165 ? 17.329 81.770 77.024 1.00 14.26 165 LYS A C 1
ATOM 1256 O O . LYS A 1 165 ? 18.550 81.915 76.960 1.00 13.96 165 LYS A O 1
ATOM 1262 N N . GLY A 1 166 ? 16.658 80.947 76.221 1.00 14.16 166 GLY A N 1
ATOM 1263 C CA . GLY A 1 166 ? 17.357 80.158 75.221 1.00 13.97 166 GLY A CA 1
ATOM 1264 C C . GLY A 1 166 ? 17.937 80.969 74.076 1.00 14.27 166 GLY A C 1
ATOM 1265 O O . GLY A 1 166 ? 19.001 80.645 73.548 1.00 15.51 166 GLY A O 1
ATOM 1266 N N . SER A 1 167 ? 17.241 82.030 73.686 1.00 13.65 167 SER A N 1
ATOM 1267 C CA . SER A 1 167 ? 17.710 82.865 72.591 1.00 13.07 167 SER A CA 1
ATOM 1268 C C . SER A 1 167 ? 18.904 83.704 73.033 1.00 12.90 167 SER A C 1
ATOM 1269 O O . SER A 1 167 ? 19.866 83.872 72.283 1.00 13.24 167 SER A O 1
ATOM 1272 N N . GLU A 1 168 ? 18.844 84.215 74.260 1.00 14.91 168 GLU A N 1
ATOM 1273 C CA . GLU A 1 168 ? 19.928 85.027 74.814 1.00 14.27 168 GLU A CA 1
ATOM 1274 C C . GLU A 1 168 ? 21.202 84.189 74.855 1.00 15.18 168 GLU A C 1
ATOM 1275 O O . GLU A 1 168 ? 22.276 84.656 74.472 1.00 14.20 168 GLU A O 1
ATOM 1281 N N . LYS A 1 169 ? 21.075 82.947 75.317 1.00 14.97 169 LYS A N 1
ATOM 1282 C CA . LYS A 1 169 ? 22.205 82.025 75.404 1.00 15.55 169 LYS A CA 1
ATOM 1283 C C . LYS A 1 169 ? 22.890 81.765 74.070 1.00 15.47 169 LYS A C 1
ATOM 1284 O O . LYS A 1 169 ? 24.119 81.868 73.952 1.00 12.57 169 LYS A O 1
ATOM 1290 N N . ILE A 1 170 ? 22.093 81.383 73.077 1.00 13.52 170 ILE A N 1
ATOM 1291 C CA . ILE A 1 170 ? 22.635 81.048 71.773 1.00 13.65 170 ILE A CA 1
ATOM 1292 C C . ILE A 1 170 ? 23.274 82.212 71.035 1.00 16.04 170 ILE A C 1
ATOM 1293 O O . ILE A 1 170 ? 24.294 82.028 70.376 1.00 17.45 170 ILE A O 1
ATOM 1298 N N . VAL A 1 171 ? 22.701 83.408 71.132 1.00 15.76 171 VAL A N 1
ATOM 1299 C CA . VAL A 1 171 ? 23.308 84.535 70.435 1.00 17.50 171 VAL A CA 1
ATOM 1300 C C . VAL A 1 171 ? 24.602 84.957 71.139 1.00 17.24 171 VAL A C 1
ATOM 1301 O O . VAL A 1 171 ? 25.579 85.308 70.486 1.00 17.42 171 VAL A O 1
ATOM 1305 N N . ARG A 1 172 ? 24.623 84.894 72.467 1.00 17.67 172 ARG A N 1
ATOM 1306 C CA . ARG A 1 172 ? 25.830 85.265 73.191 1.00 18.12 172 ARG A CA 1
ATOM 1307 C C . ARG A 1 172 ? 26.945 84.275 72.844 1.00 17.94 172 ARG A C 1
ATOM 1308 O O . ARG A 1 172 ? 28.104 84.659 72.656 1.00 16.24 172 ARG A O 1
ATOM 1316 N N . PHE A 1 173 ? 26.590 82.998 72.745 1.00 16.98 173 PHE A N 1
ATOM 1317 C CA . PHE A 1 173 ? 27.562 81.971 72.402 1.00 17.44 173 PHE A CA 1
ATOM 1318 C C . PHE A 1 173 ? 28.148 82.288 71.029 1.00 17.69 173 PHE A C 1
ATOM 1319 O O . PHE A 1 173 ? 29.359 82.192 70.822 1.00 17.60 173 PHE A O 1
ATOM 1327 N N . ALA A 1 174 ? 27.282 82.672 70.098 1.00 18.49 174 ALA A N 1
ATOM 1328 C CA . ALA A 1 174 ? 27.706 82.996 68.743 1.00 19.13 174 ALA A CA 1
ATOM 1329 C C . ALA A 1 174 ? 28.725 84.143 68.724 1.00 20.97 174 ALA A C 1
ATOM 1330 O O . ALA A 1 174 ? 29.738 84.072 68.022 1.00 20.27 174 ALA A O 1
ATOM 1332 N N . PHE A 1 175 ? 28.459 85.197 69.490 1.00 21.26 175 PHE A N 1
ATOM 1333 C CA . PHE A 1 175 ? 29.378 86.333 69.544 1.00 22.44 175 PHE A CA 1
ATOM 1334 C C . PHE A 1 175 ? 30.710 85.936 70.169 1.00 23.16 175 PHE A C 1
ATOM 1335 O O . PHE A 1 175 ? 31.769 86.321 69.672 1.00 25.14 175 PHE A O 1
ATOM 1343 N N . GLU A 1 176 ? 30.658 85.169 71.256 1.00 23.14 176 GLU A N 1
ATOM 1344 C CA . GLU A 1 176 ? 31.871 84.709 71.924 1.00 23.98 176 GLU A CA 1
ATOM 1345 C C . GLU A 1 176 ? 32.676 83.841 70.963 1.00 24.93 176 GLU A C 1
ATOM 1346 O O . GLU A 1 176 ? 33.906 83.911 70.928 1.00 24.72 176 GLU A O 1
ATOM 1352 N N . LEU A 1 177 ? 31.976 83.016 70.187 1.00 24.85 177 LEU A N 1
ATOM 1353 C CA . LEU A 1 177 ? 32.630 82.142 69.218 1.00 25.68 177 LEU A CA 1
ATOM 1354 C C . LEU A 1 177 ? 33.299 82.985 68.134 1.00 25.83 177 LEU A C 1
ATOM 1355 O O . LEU A 1 177 ? 34.425 82.705 67.729 1.00 27.06 177 LEU A O 1
ATOM 1360 N N . ALA A 1 178 ? 32.603 84.018 67.668 1.00 25.54 178 ALA A N 1
ATOM 1361 C CA . ALA A 1 178 ? 33.143 84.888 66.630 1.00 27.16 178 ALA A CA 1
ATOM 1362 C C . ALA A 1 178 ? 34.396 85.590 67.131 1.00 29.42 178 ALA A C 1
ATOM 1363 O O . ALA A 1 178 ? 35.396 85.685 66.420 1.00 28.69 178 ALA A O 1
ATOM 1365 N N . ARG A 1 179 ? 34.327 86.081 68.362 1.00 30.67 179 ARG A N 1
ATOM 1366 C CA . ARG A 1 179 ? 35.443 86.779 68.977 1.00 33.59 179 ARG A CA 1
ATOM 1367 C C . ARG A 1 179 ? 36.607 85.831 69.264 1.00 35.33 179 ARG A C 1
ATOM 1368 O O . ARG A 1 179 ? 37.755 86.263 69.340 1.00 37.86 179 ARG A O 1
ATOM 1376 N N . ALA A 1 180 ? 36.313 84.541 69.406 1.00 35.92 180 ALA A N 1
ATOM 1377 C CA . ALA A 1 180 ? 37.346 83.548 69.697 1.00 36.70 180 ALA A CA 1
ATOM 1378 C C . ALA A 1 180 ? 37.988 82.921 68.461 1.00 37.89 180 ALA A C 1
ATOM 1379 O O . ALA A 1 180 ? 38.994 82.212 68.572 1.00 38.31 180 ALA A O 1
ATOM 1381 N N . GLU A 1 181 ? 37.411 83.168 67.290 1.00 38.10 181 GLU A N 1
ATOM 1382 C CA . GLU A 1 181 ? 37.961 82.613 66.057 1.00 38.01 181 GLU A CA 1
ATOM 1383 C C . GLU A 1 181 ? 38.445 83.718 65.129 1.00 38.33 181 GLU A C 1
ATOM 1384 O O . GLU A 1 181 ? 38.793 83.462 63.978 1.00 39.28 181 GLU A O 1
ATOM 1390 N N . GLY A 1 182 ? 38.457 84.947 65.631 1.00 37.97 182 GLY A N 1
ATOM 1391 C CA . GLY A 1 182 ? 38.914 86.064 64.827 1.00 38.09 182 GLY A CA 1
ATOM 1392 C C . GLY A 1 182 ? 37.932 86.519 63.766 1.00 38.77 182 GLY A C 1
ATOM 1393 O O . GLY A 1 182 ? 38.314 87.202 62.816 1.00 38.91 182 GLY A O 1
ATOM 1394 N N . ARG A 1 183 ? 36.667 86.140 63.912 1.00 37.62 183 ARG A N 1
ATOM 1395 C CA . ARG A 1 183 ? 35.651 86.544 62.948 1.00 37.52 183 ARG A CA 1
ATOM 1396 C C . ARG A 1 183 ? 35.056 87.869 63.414 1.00 37.62 183 ARG A C 1
ATOM 1397 O O . ARG A 1 183 ? 34.718 88.028 64.586 1.00 39.40 183 ARG A O 1
ATOM 1405 N N . LYS A 1 184 ? 34.937 88.824 62.500 1.00 36.92 184 LYS A N 1
ATOM 1406 C CA . LYS A 1 184 ? 34.411 90.135 62.853 1.00 36.30 184 LYS A CA 1
ATOM 1407 C C . LYS A 1 184 ? 32.964 90.364 62.439 1.00 34.26 184 LYS A C 1
ATOM 1408 O O . LYS A 1 184 ? 32.505 91.505 62.391 1.00 33.50 184 LYS A O 1
ATOM 1414 N N . LYS A 1 185 ? 32.238 89.290 62.153 1.00 32.49 185 LYS A N 1
ATOM 1415 C CA . LYS A 1 185 ? 30.849 89.439 61.742 1.00 30.29 185 LYS A CA 1
ATOM 1416 C C . LYS A 1 185 ? 29.991 88.230 62.071 1.00 28.86 185 LYS A C 1
ATOM 1417 O O . LYS A 1 185 ? 30.404 87.087 61.872 1.00 28.16 185 LYS A O 1
ATOM 1423 N N . VAL A 1 186 ? 28.796 88.496 62.586 1.00 27.20 186 VAL A N 1
ATOM 1424 C CA . VAL A 1 186 ? 27.851 87.438 62.920 1.00 23.88 186 VAL A CA 1
ATOM 1425 C C . VAL A 1 186 ? 26.515 87.756 62.272 1.00 23.44 186 VAL A C 1
ATOM 1426 O O . VAL A 1 186 ? 25.988 88.862 62.418 1.00 22.52 186 VAL A O 1
ATOM 1430 N N . HIS A 1 187 ? 25.981 86.790 61.535 1.00 21.86 187 HIS A N 1
ATOM 1431 C CA . HIS A 1 187 ? 24.691 86.959 60.887 1.00 21.81 187 HIS A CA 1
ATOM 1432 C C . HIS A 1 187 ? 23.650 86.213 61.706 1.00 20.51 187 HIS A C 1
ATOM 1433 O O . HIS A 1 187 ? 23.912 85.111 62.185 1.00 19.62 187 HIS A O 1
ATOM 1440 N N . CYS A 1 188 ? 22.483 86.822 61.877 1.00 19.50 188 CYS A N 1
ATOM 1441 C CA . CYS A 1 188 ? 21.391 86.187 62.606 1.00 18.58 188 CYS A CA 1
ATOM 1442 C C . CYS A 1 188 ? 20.271 86.007 61.598 1.00 18.50 188 CYS A C 1
ATOM 1443 O O . CYS A 1 188 ? 19.683 86.982 61.125 1.00 16.71 188 CYS A O 1
ATOM 1446 N N . ALA A 1 189 ? 20.001 84.754 61.253 1.00 16.99 189 ALA A N 1
ATOM 1447 C CA . ALA A 1 189 ? 18.963 84.428 60.287 1.00 16.82 189 ALA A CA 1
ATOM 1448 C C . ALA A 1 189 ? 17.667 84.059 60.996 1.00 14.46 189 ALA A C 1
ATOM 1449 O O . ALA A 1 189 ? 17.656 83.158 61.827 1.00 17.67 189 ALA A O 1
ATOM 1451 N N . THR A 1 190 ? 16.583 84.758 60.676 1.00 14.68 190 THR A N 1
ATOM 1452 C CA . THR A 1 190 ? 15.290 84.457 61.285 1.00 15.89 190 THR A CA 1
ATOM 1453 C C . THR A 1 190 ? 14.154 84.695 60.306 1.00 17.01 190 THR A C 1
ATOM 1454 O O . THR A 1 190 ? 14.350 85.252 59.225 1.00 15.76 190 THR A O 1
ATOM 1458 N N . LYS A 1 191 ? 12.962 84.259 60.699 1.00 15.87 191 LYS A N 1
ATOM 1459 C CA . LYS A 1 191 ? 11.776 84.491 59.898 1.00 17.07 191 LYS A CA 1
ATOM 1460 C C . LYS A 1 191 ? 10.890 85.376 60.777 1.00 16.24 191 LYS A C 1
ATOM 1461 O O . LYS A 1 191 ? 9.696 85.126 60.941 1.00 15.57 191 LYS A O 1
ATOM 1467 N N . SER A 1 192 ? 11.501 86.411 61.350 1.00 15.87 192 SER A N 1
ATOM 1468 C CA . SER A 1 192 ? 10.794 87.341 62.227 1.00 17.08 192 SER A CA 1
ATOM 1469 C C . SER A 1 192 ? 9.758 88.205 61.528 1.00 16.21 192 SER A C 1
ATOM 1470 O O . SER A 1 192 ? 8.994 88.898 62.193 1.00 17.89 192 SER A O 1
ATOM 1473 N N . ASN A 1 193 ? 9.735 88.197 60.197 1.00 16.32 193 ASN A N 1
ATOM 1474 C CA . ASN A 1 193 ? 8.740 88.992 59.503 1.00 16.01 193 ASN A CA 1
ATOM 1475 C C . ASN A 1 193 ? 7.398 88.276 59.597 1.00 16.09 193 ASN A C 1
ATOM 1476 O O . ASN A 1 193 ? 6.339 88.909 59.597 1.00 15.17 193 ASN A O 1
ATOM 1481 N N . ILE A 1 194 ? 7.453 86.951 59.709 1.00 16.07 194 ILE A N 1
ATOM 1482 C CA . ILE A 1 194 ? 6.248 86.139 59.818 1.00 16.61 194 ILE A CA 1
ATOM 1483 C C . ILE A 1 194 ? 5.934 85.781 61.273 1.00 17.14 194 ILE A C 1
ATOM 1484 O O . ILE A 1 194 ? 4.788 85.901 61.711 1.00 15.99 194 ILE A O 1
ATOM 1489 N N . MET A 1 195 ? 6.950 85.336 62.008 1.00 14.94 195 MET A N 1
ATOM 1490 C CA . MET A 1 195 ? 6.780 84.965 63.415 1.00 14.04 195 MET A CA 1
ATOM 1491 C C . MET A 1 195 ? 7.412 86.048 64.273 1.00 13.61 195 MET A C 1
ATOM 1492 O O . MET A 1 195 ? 8.506 85.890 64.822 1.00 13.52 195 MET A O 1
ATOM 1497 N N . LYS A 1 196 ? 6.698 87.160 64.365 1.00 12.49 196 LYS A N 1
ATOM 1498 C CA . LYS A 1 196 ? 7.163 88.326 65.093 1.00 15.57 196 LYS A CA 1
ATOM 1499 C C . LYS A 1 196 ? 7.448 88.059 66.562 1.00 14.39 196 LYS A C 1
ATOM 1500 O O . LYS A 1 196 ? 8.389 88.624 67.116 1.00 15.77 196 LYS A O 1
ATOM 1506 N N . LEU A 1 197 ? 6.659 87.190 67.186 1.00 13.06 197 LEU A N 1
ATOM 1507 C CA . LEU A 1 197 ? 6.871 86.878 68.599 1.00 14.07 197 LEU A CA 1
ATOM 1508 C C . LEU A 1 197 ? 7.942 85.812 68.823 1.00 13.84 197 LEU A C 1
ATOM 1509 O O . LEU A 1 197 ? 8.891 86.034 69.586 1.00 13.47 197 LEU A O 1
ATOM 1514 N N . ALA A 1 198 ? 7.811 84.667 68.151 1.00 11.09 198 ALA A N 1
ATOM 1515 C CA . ALA A 1 198 ? 8.767 83.570 68.318 1.00 11.29 198 ALA A CA 1
ATOM 1516 C C . ALA A 1 198 ? 10.135 83.832 67.687 1.00 12.50 198 ALA A C 1
ATOM 1517 O O . ALA A 1 198 ? 11.139 83.907 68.387 1.00 13.35 198 ALA A O 1
ATOM 1519 N N . GLU A 1 199 ? 10.189 83.948 66.364 1.00 12.09 199 GLU A N 1
ATOM 1520 C CA . GLU A 1 199 ? 11.459 84.210 65.704 1.00 12.78 199 GLU A CA 1
ATOM 1521 C C . GLU A 1 199 ? 11.984 85.587 66.111 1.00 13.04 199 GLU A C 1
ATOM 1522 O O . GLU A 1 199 ? 13.190 85.795 66.212 1.00 14.72 199 GLU A O 1
ATOM 1528 N N . GLY A 1 200 ? 11.065 86.518 66.348 1.00 15.15 200 GLY A N 1
ATOM 1529 C CA . GLY A 1 200 ? 11.447 87.862 66.745 1.00 14.17 200 GLY A CA 1
ATOM 1530 C C . GLY A 1 200 ? 12.169 87.881 68.076 1.00 15.31 200 GLY A C 1
ATOM 1531 O O . GLY A 1 200 ? 12.890 88.826 68.393 1.00 14.31 200 GLY A O 1
ATOM 1532 N N . THR A 1 201 ? 11.972 86.836 68.874 1.00 15.54 201 THR A N 1
ATOM 1533 C CA . THR A 1 201 ? 12.637 86.759 70.165 1.00 14.41 201 THR A CA 1
ATOM 1534 C C . THR A 1 201 ? 14.140 86.604 69.924 1.00 14.33 201 THR A C 1
ATOM 1535 O O . THR A 1 201 ? 14.953 87.208 70.624 1.00 12.42 201 THR A O 1
ATOM 1539 N N . LEU A 1 202 ? 14.513 85.810 68.921 1.00 12.90 202 LEU A N 1
ATOM 1540 C CA . LEU A 1 202 ? 15.926 85.624 68.618 1.00 14.37 202 LEU A CA 1
ATOM 1541 C C . LEU A 1 202 ? 16.510 86.923 68.058 1.00 14.50 202 LEU A C 1
ATOM 1542 O O . LEU A 1 202 ? 17.624 87.308 68.405 1.00 15.91 202 LEU A O 1
ATOM 1547 N N . LYS A 1 203 ? 15.758 87.594 67.191 1.00 15.86 203 LYS A N 1
ATOM 1548 C CA . LYS A 1 203 ? 16.230 88.843 66.601 1.00 16.04 203 LYS A CA 1
ATOM 1549 C C . LYS A 1 203 ? 16.488 89.884 67.684 1.00 17.05 203 LYS A C 1
ATOM 1550 O O . LYS A 1 203 ? 17.525 90.544 67.685 1.00 17.06 203 LYS A O 1
ATOM 1556 N N . ARG A 1 204 ? 15.542 90.023 68.607 1.00 16.66 204 ARG A N 1
ATOM 1557 C CA . ARG A 1 204 ? 15.679 90.989 69.689 1.00 17.80 204 ARG A CA 1
ATOM 1558 C C . ARG A 1 204 ? 16.808 90.636 70.660 1.00 17.49 204 ARG A C 1
ATOM 1559 O O . ARG A 1 204 ? 17.517 91.526 71.137 1.00 16.85 204 ARG A O 1
ATOM 1567 N N . ALA A 1 205 ? 16.987 89.349 70.949 1.00 15.32 205 ALA A N 1
ATOM 1568 C CA . ALA A 1 205 ? 18.061 88.928 71.849 1.00 15.78 205 ALA A CA 1
ATOM 1569 C C . ALA A 1 205 ? 19.391 89.200 71.154 1.00 16.88 205 ALA A C 1
ATOM 1570 O O . ALA A 1 205 ? 20.356 89.645 71.772 1.00 15.78 205 ALA A O 1
ATOM 1572 N N . PHE A 1 206 ? 19.425 88.931 69.854 1.00 16.47 206 PHE A N 1
ATOM 1573 C CA . PHE A 1 206 ? 20.612 89.161 69.051 1.00 17.32 206 PHE A CA 1
ATOM 1574 C C . PHE A 1 206 ? 21.029 90.630 69.137 1.00 18.71 206 PHE A C 1
ATOM 1575 O O . PHE A 1 206 ? 22.189 90.944 69.408 1.00 17.48 206 PHE A O 1
ATOM 1583 N N . GLU A 1 207 ? 20.069 91.522 68.914 1.00 19.97 207 GLU A N 1
ATOM 1584 C CA . GLU A 1 207 ? 20.325 92.961 68.939 1.00 22.10 207 GLU A CA 1
ATOM 1585 C C . GLU A 1 207 ? 20.766 93.487 70.304 1.00 22.10 207 GLU A C 1
ATOM 1586 O O . GLU A 1 207 ? 21.664 94.327 70.389 1.00 20.81 207 GLU A O 1
ATOM 1592 N N . GLN A 1 208 ? 20.146 92.993 71.370 1.00 22.41 208 GLN A N 1
ATOM 1593 C CA . GLN A 1 208 ? 20.502 93.448 72.707 1.00 22.31 208 GLN A CA 1
ATOM 1594 C C . GLN A 1 208 ? 21.874 92.935 73.141 1.00 22.61 208 GLN A C 1
ATOM 1595 O O . GLN A 1 208 ? 22.668 93.686 73.709 1.00 23.27 208 GLN A O 1
ATOM 1601 N N . VAL A 1 209 ? 22.162 91.663 72.878 1.00 20.78 209 VAL A N 1
ATOM 1602 C CA . VAL A 1 209 ? 23.460 91.108 73.245 1.00 19.71 209 VAL A CA 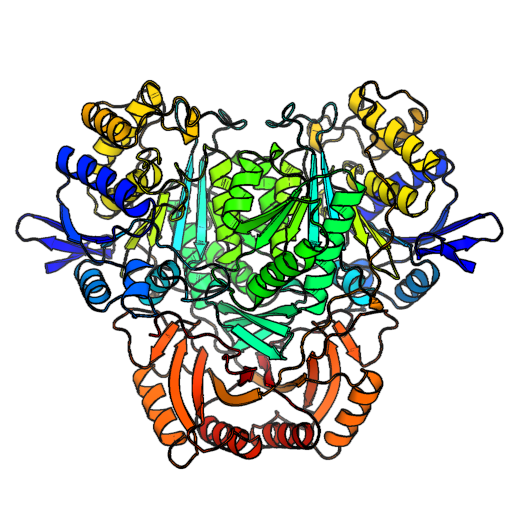1
ATOM 1603 C C . VAL A 1 209 ? 24.567 91.700 72.370 1.00 20.94 209 VAL A C 1
ATOM 1604 O O . VAL A 1 209 ? 25.711 91.825 72.805 1.00 21.12 209 VAL A O 1
ATOM 1608 N N . ALA A 1 210 ? 24.224 92.072 71.142 1.00 21.12 210 ALA A N 1
ATOM 1609 C CA . ALA A 1 210 ? 25.203 92.647 70.224 1.00 22.76 210 ALA A CA 1
ATOM 1610 C C . ALA A 1 210 ? 25.862 93.894 70.824 1.00 25.20 210 ALA A C 1
ATOM 1611 O O . ALA A 1 210 ? 27.059 94.124 70.640 1.00 25.64 210 ALA A O 1
ATOM 1613 N N . GLN A 1 211 ? 25.075 94.689 71.542 1.00 26.46 211 GLN A N 1
ATOM 1614 C CA . GLN A 1 211 ? 25.574 95.918 72.163 1.00 28.74 211 GLN A CA 1
ATOM 1615 C C . GLN A 1 211 ? 26.782 95.668 73.063 1.00 29.43 211 GLN A C 1
ATOM 1616 O O . GLN A 1 211 ? 27.540 96.592 73.369 1.00 28.83 211 GLN A O 1
ATOM 1622 N N . GLU A 1 212 ? 26.957 94.423 73.493 1.00 29.03 212 GLU A N 1
ATOM 1623 C CA . GLU A 1 212 ? 28.074 94.075 74.359 1.00 28.84 212 GLU A CA 1
ATOM 1624 C C . GLU A 1 212 ? 29.305 93.662 73.559 1.00 27.88 212 GLU A C 1
ATOM 1625 O O . GLU A 1 212 ? 30.380 93.463 74.115 1.00 29.11 212 GLU A O 1
ATOM 1631 N N . TYR A 1 213 ? 29.143 93.542 72.248 1.00 27.98 213 TYR A N 1
ATOM 1632 C CA . TYR A 1 213 ? 30.242 93.146 71.380 1.00 26.87 213 TYR A CA 1
ATOM 1633 C C . TYR A 1 213 ? 30.415 94.152 70.248 1.00 27.60 213 TYR A C 1
ATOM 1634 O O . TYR A 1 213 ? 30.268 93.819 69.071 1.00 26.76 213 TYR A O 1
ATOM 1643 N N . PRO A 1 214 ? 30.737 95.407 70.595 1.00 27.77 214 PRO A N 1
ATOM 1644 C CA . PRO A 1 214 ? 30.926 96.446 69.581 1.00 29.15 214 PRO A CA 1
ATOM 1645 C C . PRO A 1 214 ? 32.047 96.104 68.603 1.00 28.76 214 PRO A C 1
ATOM 1646 O O . PRO A 1 214 ? 32.143 96.697 67.531 1.00 30.40 214 PRO A O 1
ATOM 1650 N N . ASP A 1 215 ? 32.886 95.139 68.969 1.00 29.35 215 ASP A N 1
ATOM 1651 C CA . ASP A 1 215 ? 33.989 94.734 68.103 1.00 30.31 215 ASP A CA 1
ATOM 1652 C C . ASP A 1 215 ? 33.529 93.821 66.973 1.00 31.04 215 ASP A C 1
ATOM 1653 O O . ASP A 1 215 ? 34.253 93.612 66.001 1.00 32.26 215 ASP A O 1
ATOM 1658 N N . ILE A 1 216 ? 32.312 93.295 67.092 1.00 31.09 216 ILE A N 1
ATOM 1659 C CA . ILE A 1 216 ? 31.758 92.397 66.081 1.00 30.33 216 ILE A CA 1
ATOM 1660 C C . ILE A 1 216 ? 30.598 93.054 65.331 1.00 29.98 216 ILE A C 1
ATOM 1661 O O . ILE A 1 216 ? 29.770 93.728 65.939 1.00 30.87 216 ILE A O 1
ATOM 1666 N N . GLU A 1 217 ? 30.538 92.872 64.015 1.00 29.25 217 GLU A N 1
ATOM 1667 C CA . GLU A 1 217 ? 29.435 93.441 63.246 1.00 29.91 217 GLU A CA 1
ATOM 1668 C C . GLU A 1 217 ? 28.246 92.483 63.297 1.00 28.40 217 GLU A C 1
ATOM 1669 O O . GLU A 1 217 ? 28.361 91.317 62.918 1.00 28.28 217 GLU A O 1
ATOM 1675 N N . ALA A 1 218 ? 27.107 92.982 63.765 1.00 27.82 218 ALA A N 1
ATOM 1676 C CA . ALA A 1 218 ? 25.901 92.167 63.874 1.00 26.02 218 ALA A CA 1
ATOM 1677 C C . ALA A 1 218 ? 24.952 92.478 62.729 1.00 24.76 218 ALA A C 1
ATOM 1678 O O . ALA A 1 218 ? 24.496 93.612 62.573 1.00 25.36 218 ALA A O 1
ATOM 1680 N N . VAL A 1 219 ? 24.648 91.463 61.932 1.00 22.63 219 VAL A N 1
ATOM 1681 C CA . VAL A 1 219 ? 23.758 91.643 60.797 1.00 21.35 219 VAL A CA 1
ATOM 1682 C C . VAL A 1 219 ? 22.576 90.678 60.855 1.00 19.64 219 VAL A C 1
ATOM 1683 O O . VAL A 1 219 ? 22.757 89.478 61.039 1.00 19.19 219 VAL A O 1
ATOM 1687 N N . HIS A 1 220 ? 21.365 91.204 60.721 1.00 18.10 220 HIS A N 1
ATOM 1688 C CA . HIS A 1 220 ? 20.201 90.332 60.716 1.00 19.01 220 HIS A CA 1
ATOM 1689 C C . HIS A 1 220 ? 19.856 90.052 59.265 1.00 18.18 220 HIS A C 1
ATOM 1690 O O . HIS A 1 220 ? 20.002 90.920 58.406 1.00 19.15 220 HIS A O 1
ATOM 1697 N N . ILE A 1 221 ? 19.420 88.831 58.985 1.00 17.99 221 ILE A N 1
ATOM 1698 C CA . ILE A 1 221 ? 19.050 88.463 57.628 1.00 17.22 221 ILE A CA 1
ATOM 1699 C C . ILE A 1 221 ? 17.856 87.513 57.706 1.00 16.77 221 ILE A C 1
ATOM 1700 O O . ILE A 1 221 ? 17.791 86.661 58.593 1.00 17.26 221 ILE A O 1
ATOM 1705 N N . ILE A 1 222 ? 16.899 87.676 56.802 1.00 17.36 222 ILE A N 1
ATOM 1706 C CA . ILE A 1 222 ? 15.735 86.800 56.808 1.00 16.86 222 ILE A CA 1
ATOM 1707 C C . ILE A 1 222 ? 16.216 85.439 56.303 1.00 17.52 222 ILE A C 1
ATOM 1708 O O . ILE A 1 222 ? 16.985 85.367 55.345 1.00 16.37 222 ILE A O 1
ATOM 1713 N N . VAL A 1 223 ? 15.776 84.367 56.962 1.00 17.11 223 VAL A N 1
ATOM 1714 C CA . VAL A 1 223 ? 16.215 83.011 56.637 1.00 17.73 223 VAL A CA 1
ATOM 1715 C C . VAL A 1 223 ? 16.120 82.552 55.176 1.00 17.81 223 VAL A C 1
ATOM 1716 O O . VAL A 1 223 ? 17.002 81.829 54.700 1.00 17.03 223 VAL A O 1
ATOM 1720 N N . ASP A 1 224 ? 15.070 82.945 54.461 1.00 19.18 224 ASP A N 1
ATOM 1721 C CA . ASP A 1 224 ? 14.965 82.527 53.064 1.00 19.94 224 ASP A CA 1
ATOM 1722 C C . ASP A 1 224 ? 16.073 83.187 52.236 1.00 21.35 224 ASP A C 1
ATOM 1723 O O . ASP A 1 224 ? 16.802 82.508 51.514 1.00 20.41 224 ASP A O 1
ATOM 1728 N N . ASN A 1 225 ? 16.219 84.502 52.351 1.00 20.21 225 ASN A N 1
ATOM 1729 C CA . ASN A 1 225 ? 17.276 85.186 51.616 1.00 20.19 225 ASN A CA 1
ATOM 1730 C C . ASN A 1 225 ? 18.628 84.614 52.049 1.00 20.09 225 ASN A C 1
ATOM 1731 O O . ASN A 1 225 ? 19.577 84.567 51.262 1.00 21.28 225 ASN A O 1
ATOM 1736 N N . ALA A 1 226 ? 18.712 84.166 53.299 1.00 18.90 226 ALA A N 1
ATOM 1737 C CA . ALA A 1 226 ? 19.953 83.597 53.818 1.00 18.61 226 ALA A CA 1
ATOM 1738 C C . ALA A 1 226 ? 20.327 82.304 53.096 1.00 19.65 226 ALA A C 1
ATOM 1739 O O . ALA A 1 226 ? 21.504 82.048 52.837 1.00 19.62 226 ALA A O 1
ATOM 1741 N N . ALA A 1 227 ? 19.328 81.485 52.785 1.00 18.61 227 ALA A N 1
ATOM 1742 C CA . ALA A 1 227 ? 19.561 80.227 52.085 1.00 19.57 227 ALA A CA 1
ATOM 1743 C C . ALA A 1 227 ? 20.051 80.550 50.676 1.00 18.96 227 ALA A C 1
ATOM 1744 O O . ALA A 1 227 ? 20.967 79.914 50.155 1.00 20.43 227 ALA A O 1
ATOM 1746 N N . HIS A 1 228 ? 19.422 81.547 50.071 1.00 20.58 228 HIS A N 1
ATOM 1747 C CA . HIS A 1 228 ? 19.770 81.999 48.736 1.00 21.52 228 HIS A CA 1
ATOM 1748 C C . HIS A 1 228 ? 21.206 82.531 48.726 1.00 22.64 228 HIS A C 1
ATOM 1749 O O . HIS A 1 228 ? 21.991 82.192 47.840 1.00 22.08 228 HIS A O 1
ATOM 1756 N N . GLN A 1 229 ? 21.550 83.340 49.728 1.00 22.50 229 GLN A N 1
ATOM 1757 C CA . GLN A 1 229 ? 22.894 83.908 49.831 1.00 22.64 229 GLN A CA 1
ATOM 1758 C C . GLN A 1 229 ? 23.950 82.848 50.113 1.00 23.19 229 GLN A C 1
ATOM 1759 O O . GLN A 1 229 ? 25.081 82.939 49.625 1.00 24.11 229 GLN A O 1
ATOM 1765 N N . LEU A 1 230 ? 23.591 81.848 50.912 1.00 23.57 230 LEU A N 1
ATOM 1766 C CA . LEU A 1 230 ? 24.524 80.781 51.246 1.00 25.53 230 LEU A CA 1
ATOM 1767 C C . LEU A 1 230 ? 24.904 79.961 50.021 1.00 26.08 230 LEU A C 1
ATOM 1768 O O . LEU A 1 230 ? 25.992 79.386 49.964 1.00 27.47 230 LEU A O 1
ATOM 1773 N N . VAL A 1 231 ? 24.009 79.901 49.043 1.00 25.80 231 VAL A N 1
ATOM 1774 C CA . VAL A 1 231 ? 24.304 79.156 47.829 1.00 26.19 231 VAL A CA 1
ATOM 1775 C C . VAL A 1 231 ? 24.945 80.086 46.803 1.00 26.81 231 VAL A C 1
ATOM 1776 O O . VAL A 1 231 ? 25.940 79.729 46.176 1.00 27.80 231 VAL A O 1
ATOM 1780 N N . LYS A 1 232 ? 24.397 81.287 46.649 1.00 27.91 232 LYS A N 1
ATOM 1781 C CA . LYS A 1 232 ? 24.942 82.230 45.678 1.00 28.50 232 LYS A CA 1
ATOM 1782 C C . LYS A 1 232 ? 26.330 82.753 46.039 1.00 29.13 232 LYS A C 1
ATOM 1783 O O . LYS A 1 232 ? 27.220 82.804 45.187 1.00 28.50 232 LYS A O 1
ATOM 1789 N N . ARG A 1 233 ? 26.516 83.145 47.294 1.00 28.73 233 ARG A N 1
ATOM 1790 C CA . ARG A 1 233 ? 27.799 83.692 47.727 1.00 28.48 233 ARG A CA 1
ATOM 1791 C C . ARG A 1 233 ? 28.100 83.377 49.191 1.00 27.88 233 ARG A C 1
ATOM 1792 O O . ARG A 1 233 ? 28.059 84.259 50.048 1.00 27.22 233 ARG A O 1
ATOM 1800 N N . PRO A 1 234 ? 28.423 82.110 49.491 1.00 26.74 234 PRO A N 1
ATOM 1801 C CA . PRO A 1 234 ? 28.733 81.662 50.851 1.00 28.41 234 PRO A CA 1
ATOM 1802 C C . PRO A 1 234 ? 29.987 82.271 51.478 1.00 29.00 234 PRO A C 1
ATOM 1803 O O . PRO A 1 234 ? 30.116 82.301 52.701 1.00 30.29 234 PRO A O 1
ATOM 1807 N N . GLU A 1 235 ? 30.908 82.757 50.651 1.00 29.99 235 GLU A N 1
ATOM 1808 C CA . GLU A 1 235 ? 32.142 83.339 51.172 1.00 31.17 235 GLU A CA 1
ATOM 1809 C C . GLU A 1 235 ? 31.929 84.659 51.911 1.00 29.78 235 GLU A C 1
ATOM 1810 O O . GLU A 1 235 ? 32.869 85.217 52.469 1.00 31.39 235 GLU A O 1
ATOM 1816 N N . GLN A 1 236 ? 30.698 85.159 51.918 1.00 28.43 236 GLN A N 1
ATOM 1817 C CA . GLN A 1 236 ? 30.401 86.412 52.603 1.00 28.00 236 GLN A CA 1
ATOM 1818 C C . GLN A 1 236 ? 30.120 86.178 54.084 1.00 27.44 236 GLN A C 1
ATOM 1819 O O . GLN A 1 236 ? 30.109 87.115 54.880 1.00 27.75 236 GLN A O 1
ATOM 1825 N N . PHE A 1 237 ? 29.898 84.921 54.449 1.00 26.34 237 PHE A N 1
ATOM 1826 C CA . PHE A 1 237 ? 29.573 84.574 55.828 1.00 26.39 237 PHE A CA 1
ATOM 1827 C C . PHE A 1 237 ? 30.737 84.073 56.664 1.00 25.79 237 PHE A C 1
ATOM 1828 O O . PHE A 1 237 ? 31.666 83.447 56.154 1.00 27.62 237 PHE A O 1
ATOM 1836 N N . GLU A 1 238 ? 30.668 84.358 57.960 1.00 26.24 238 GLU A N 1
ATOM 1837 C CA . GLU A 1 238 ? 31.676 83.919 58.915 1.00 27.16 238 GLU A CA 1
ATOM 1838 C C . GLU A 1 238 ? 30.933 83.105 59.972 1.00 26.22 238 GLU A C 1
ATOM 1839 O O . GLU A 1 238 ? 31.127 81.895 60.088 1.00 26.58 238 GLU A O 1
ATOM 1845 N N . VAL A 1 239 ? 30.071 83.772 60.731 1.00 25.69 239 VAL A N 1
ATOM 1846 C CA . VAL A 1 239 ? 29.273 83.094 61.747 1.00 24.05 239 VAL A CA 1
ATOM 1847 C C . VAL A 1 239 ? 27.791 83.346 61.493 1.00 23.15 239 VAL A C 1
ATOM 1848 O O . VAL A 1 239 ? 27.372 84.483 61.282 1.00 21.86 239 VAL A O 1
ATOM 1852 N N . ILE A 1 240 ? 27.001 82.278 61.501 1.00 22.41 240 ILE A N 1
ATOM 1853 C CA . ILE A 1 240 ? 25.566 82.398 61.296 1.00 21.72 240 ILE A CA 1
ATOM 1854 C C . ILE A 1 240 ? 24.868 81.737 62.476 1.00 20.78 240 ILE A C 1
ATOM 1855 O O . ILE A 1 240 ? 25.108 80.566 62.765 1.00 20.69 240 ILE A O 1
ATOM 1860 N N . VAL A 1 241 ? 24.031 82.497 63.174 1.00 19.25 241 VAL A N 1
ATOM 1861 C CA . VAL A 1 241 ? 23.303 81.960 64.312 1.00 17.11 241 VAL A CA 1
ATOM 1862 C C . VAL A 1 241 ? 21.823 81.988 63.964 1.00 16.94 241 VAL A C 1
ATOM 1863 O O . VAL A 1 241 ? 21.317 82.972 63.422 1.00 17.38 241 VAL A O 1
ATOM 1867 N N . THR A 1 242 ? 21.127 80.898 64.259 1.00 15.27 242 THR A N 1
ATOM 1868 C CA . THR A 1 242 ? 19.716 80.834 63.933 1.00 16.07 242 THR A CA 1
ATOM 1869 C C . THR A 1 242 ? 19.009 79.843 64.857 1.00 15.35 242 THR A C 1
ATOM 1870 O O . THR A 1 242 ? 19.656 79.131 65.623 1.00 14.02 242 THR A O 1
ATOM 1874 N N . THR A 1 243 ? 17.683 79.808 64.788 1.00 16.01 243 THR A N 1
ATOM 1875 C CA . THR A 1 243 ? 16.907 78.893 65.620 1.00 14.82 243 THR A CA 1
ATOM 1876 C C . THR A 1 243 ? 17.082 77.440 65.167 1.00 15.72 243 THR A C 1
ATOM 1877 O O . THR A 1 243 ? 17.559 77.169 64.064 1.00 16.27 243 THR A O 1
ATOM 1881 N N . ASN A 1 244 ? 16.689 76.519 66.041 1.00 14.78 244 ASN A N 1
ATOM 1882 C CA . ASN A 1 244 ? 16.842 75.083 65.829 1.00 15.54 244 ASN A CA 1
ATOM 1883 C C . ASN A 1 244 ? 16.524 74.533 64.437 1.00 16.52 244 ASN A C 1
ATOM 1884 O O . ASN A 1 244 ? 17.398 73.976 63.761 1.00 16.48 244 ASN A O 1
ATOM 1889 N N . MET A 1 245 ? 15.277 74.665 64.005 1.00 15.57 245 MET A N 1
ATOM 1890 C CA . MET A 1 245 ? 14.902 74.146 62.697 1.00 17.85 245 MET A CA 1
ATOM 1891 C C . MET A 1 245 ? 15.635 74.819 61.546 1.00 17.87 245 MET A C 1
ATOM 1892 O O . MET A 1 245 ? 16.152 74.140 60.652 1.00 17.34 245 MET A O 1
ATOM 1897 N N . ASN A 1 246 ? 15.668 76.149 61.551 1.00 17.09 246 ASN A N 1
ATOM 1898 C CA . ASN A 1 246 ? 16.355 76.879 60.493 1.00 18.18 246 ASN A CA 1
ATOM 1899 C C . ASN A 1 246 ? 17.798 76.396 60.393 1.00 16.92 246 ASN A C 1
ATOM 1900 O O . ASN A 1 246 ? 18.312 76.176 59.300 1.00 15.11 246 ASN A O 1
ATOM 1905 N N . GLY A 1 247 ? 18.432 76.220 61.549 1.00 17.64 247 GLY A N 1
ATOM 1906 C CA . GLY A 1 247 ? 19.814 75.773 61.591 1.00 17.67 247 GLY A CA 1
ATOM 1907 C C . GLY A 1 247 ? 20.012 74.371 61.051 1.00 18.76 247 GLY A C 1
ATOM 1908 O O . GLY A 1 247 ? 21.052 74.068 60.466 1.00 17.89 247 GLY A O 1
ATOM 1909 N N . ASP A 1 248 ? 19.019 73.513 61.254 1.00 16.49 248 ASP A N 1
ATOM 1910 C CA . ASP A 1 248 ? 19.085 72.139 60.777 1.00 18.14 248 ASP A CA 1
ATOM 1911 C C . ASP A 1 248 ? 19.197 72.136 59.257 1.00 19.02 248 ASP A C 1
ATOM 1912 O O . ASP A 1 248 ? 20.024 71.428 58.680 1.00 20.10 248 ASP A O 1
ATOM 1917 N N . ILE A 1 249 ? 18.372 72.948 58.612 1.00 18.53 249 ILE A N 1
ATOM 1918 C CA . ILE A 1 249 ? 18.372 73.016 57.160 1.00 19.60 249 ILE A CA 1
ATOM 1919 C C . ILE A 1 249 ? 19.582 73.750 56.580 1.00 20.92 249 ILE A C 1
ATOM 1920 O O . ILE A 1 249 ? 20.232 73.244 55.659 1.00 18.40 249 ILE A O 1
ATOM 1925 N N . LEU A 1 250 ? 19.897 74.923 57.125 1.00 19.74 250 LEU A N 1
ATOM 1926 C CA . LEU A 1 250 ? 21.026 75.701 56.630 1.00 20.91 250 LEU A CA 1
ATOM 1927 C C . LEU A 1 250 ? 22.374 75.005 56.800 1.00 21.58 250 LEU A C 1
ATOM 1928 O O . LEU A 1 250 ? 23.235 75.100 55.920 1.00 23.62 250 LEU A O 1
ATOM 1933 N N . SER A 1 251 ? 22.569 74.308 57.916 1.00 21.25 251 SER A N 1
ATOM 1934 C CA . SER A 1 251 ? 23.842 73.627 58.142 1.00 23.62 251 SER A CA 1
ATOM 1935 C C . SER A 1 251 ? 24.037 72.493 57.139 1.00 25.15 251 SER A C 1
ATOM 1936 O O . SER A 1 251 ? 25.156 72.237 56.696 1.00 25.11 251 SER A O 1
ATOM 1939 N N . ASP A 1 252 ? 22.951 71.818 56.775 1.00 23.88 252 ASP A N 1
ATOM 1940 C CA . ASP A 1 252 ? 23.050 70.733 55.808 1.00 24.31 252 ASP A CA 1
ATOM 1941 C C . ASP A 1 252 ? 23.251 71.321 54.416 1.00 24.09 252 ASP A 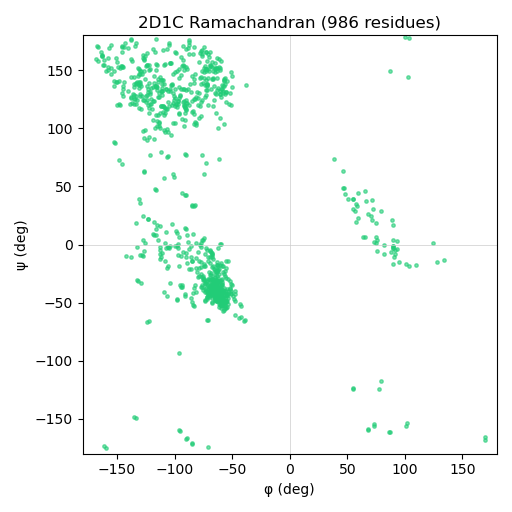C 1
ATOM 1942 O O . ASP A 1 252 ? 23.898 70.718 53.562 1.00 25.47 252 ASP A O 1
ATOM 1947 N N . LEU A 1 253 ? 22.700 72.511 54.202 1.00 22.49 253 LEU A N 1
ATOM 1948 C CA . LEU A 1 253 ? 22.842 73.210 52.933 1.00 23.39 253 LEU A CA 1
ATOM 1949 C C . LEU A 1 253 ? 24.324 73.535 52.724 1.00 25.04 253 LEU A C 1
ATOM 1950 O O . LEU A 1 253 ? 24.870 73.337 51.638 1.00 24.30 253 LEU A O 1
ATOM 1955 N N . THR A 1 254 ? 24.970 74.033 53.774 1.00 25.17 254 THR A N 1
ATOM 1956 C CA . THR A 1 254 ? 26.379 74.401 53.693 1.00 26.02 254 THR A CA 1
ATOM 1957 C C . THR A 1 254 ? 27.315 73.214 53.497 1.00 26.12 254 THR A C 1
ATOM 1958 O O . THR A 1 254 ? 28.338 73.340 52.827 1.00 25.98 254 THR A O 1
ATOM 1962 N N . SER A 1 255 ? 26.974 72.065 54.073 1.00 26.57 255 SER A N 1
ATOM 1963 C CA . SER A 1 255 ? 27.820 70.883 53.932 1.00 28.46 255 SER A CA 1
ATOM 1964 C C . SER A 1 255 ? 27.910 70.468 52.463 1.00 28.34 255 SER A C 1
ATOM 1965 O O . SER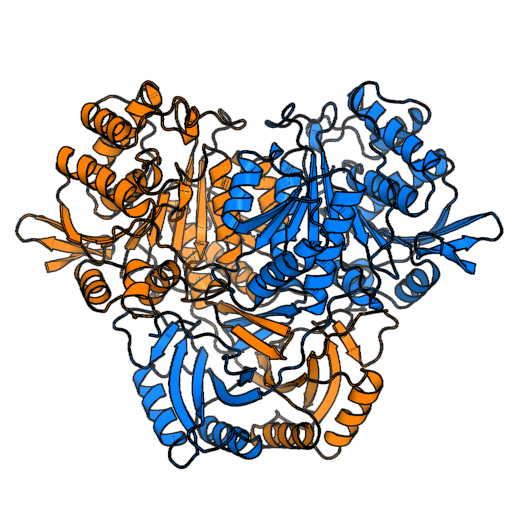 A 1 255 ? 28.928 69.937 52.020 1.00 27.13 255 SER A O 1
ATOM 1968 N N . GLY A 1 256 ? 26.838 70.715 51.715 1.00 27.67 256 GLY A N 1
ATOM 1969 C CA . GLY A 1 256 ? 26.817 70.365 50.306 1.00 29.50 256 GLY A CA 1
ATOM 1970 C C . GLY A 1 256 ? 27.699 71.272 49.465 1.00 29.83 256 GLY A C 1
ATOM 1971 O O . GLY A 1 256 ? 27.871 71.057 48.264 1.00 29.62 256 GLY A O 1
ATOM 1972 N N . LEU A 1 257 ? 28.261 72.292 50.103 1.00 28.81 257 LEU A N 1
ATOM 1973 C CA . LEU A 1 257 ? 29.131 73.244 49.422 1.00 28.51 257 LEU A CA 1
ATOM 1974 C C . LEU A 1 257 ? 30.580 72.778 49.418 1.00 28.84 257 LEU A C 1
ATOM 1975 O O . LEU A 1 257 ? 31.375 73.216 48.587 1.00 30.11 257 LEU A O 1
ATOM 1980 N N . ILE A 1 258 ? 30.923 71.891 50.345 1.00 28.51 258 ILE A N 1
ATOM 1981 C CA . ILE A 1 258 ? 32.298 71.432 50.459 1.00 28.07 258 ILE A CA 1
ATOM 1982 C C . ILE A 1 258 ? 32.539 69.929 50.454 1.00 28.35 258 ILE A C 1
ATOM 1983 O O . ILE A 1 258 ? 33.550 69.464 50.975 1.00 29.51 258 ILE A O 1
ATOM 1988 N N . GLY A 1 259 ? 31.624 69.162 49.870 1.00 27.85 259 GLY A N 1
ATOM 1989 C CA . GLY A 1 259 ? 31.838 67.727 49.821 1.00 27.42 259 GLY A CA 1
ATOM 1990 C C . GLY A 1 259 ? 30.719 66.841 50.328 1.00 27.34 259 GLY A C 1
ATOM 1991 O O . GLY A 1 259 ? 30.726 65.639 50.072 1.00 27.87 259 GLY A O 1
ATOM 1992 N N . GLY A 1 260 ? 29.764 67.416 51.054 1.00 26.62 260 GLY A N 1
ATOM 1993 C CA . GLY A 1 260 ? 28.668 66.613 51.564 1.00 24.80 260 GLY A CA 1
ATOM 1994 C C . GLY A 1 260 ? 28.770 66.288 53.041 1.00 23.90 260 GLY A C 1
ATOM 1995 O O . GLY A 1 260 ? 29.746 66.640 53.704 1.00 23.19 260 GLY A O 1
ATOM 1996 N N . LEU A 1 261 ? 27.757 65.593 53.551 1.00 23.87 261 LEU A N 1
ATOM 1997 C CA . LEU A 1 261 ? 27.682 65.223 54.961 1.00 23.39 261 LEU A CA 1
ATOM 1998 C C . LEU A 1 261 ? 28.835 64.389 55.509 1.00 23.99 261 LEU A C 1
ATOM 1999 O O . LEU A 1 261 ? 29.081 64.389 56.715 1.00 23.53 261 LEU A O 1
ATOM 2004 N N . GLY A 1 262 ? 29.541 63.675 54.640 1.00 24.40 262 GLY A N 1
ATOM 2005 C CA . GLY A 1 262 ? 30.652 62.865 55.107 1.00 24.55 262 GLY A CA 1
ATOM 2006 C C . GLY A 1 262 ? 31.805 63.705 55.633 1.00 24.23 262 GLY A C 1
ATOM 2007 O O . GLY A 1 262 ? 32.762 63.177 56.201 1.00 25.43 262 GLY A O 1
ATOM 2008 N N . PHE A 1 263 ? 31.708 65.017 55.451 1.00 25.23 263 PHE A N 1
ATOM 2009 C CA . PHE A 1 263 ? 32.746 65.943 55.892 1.00 24.99 263 PHE A CA 1
ATOM 2010 C C . PHE A 1 263 ? 32.217 67.016 56.850 1.00 25.81 263 PHE A C 1
ATOM 2011 O O . PHE A 1 263 ? 32.838 68.070 57.011 1.00 25.32 263 PHE A O 1
ATOM 2019 N N . ALA A 1 264 ? 31.085 66.746 57.497 1.00 24.78 264 ALA A N 1
ATOM 2020 C CA . ALA A 1 264 ? 30.487 67.721 58.406 1.00 21.76 264 ALA A CA 1
ATOM 2021 C C . ALA A 1 264 ? 30.485 67.298 59.871 1.00 20.93 264 ALA A C 1
ATOM 2022 O O . ALA A 1 264 ? 29.659 66.492 60.297 1.00 19.91 264 ALA A O 1
ATOM 2024 N N . PRO A 1 265 ? 31.421 67.838 60.665 1.00 20.19 265 PRO A N 1
ATOM 2025 C CA . PRO A 1 265 ? 31.503 67.504 62.087 1.00 20.05 265 PRO A CA 1
ATOM 2026 C C . PRO A 1 265 ? 30.692 68.513 62.895 1.00 17.91 265 PRO A C 1
ATOM 2027 O O . PRO A 1 265 ? 30.246 69.525 62.359 1.00 18.90 265 PRO A O 1
ATOM 2031 N N . SER A 1 266 ? 30.501 68.244 64.180 1.00 17.33 266 SER A N 1
ATOM 2032 C CA . SER A 1 266 ? 29.747 69.173 65.011 1.00 18.18 266 SER A CA 1
ATOM 2033 C C . SER A 1 266 ? 30.012 68.952 66.489 1.00 18.60 266 SER A C 1
ATOM 2034 O O . SER A 1 266 ? 30.458 67.881 66.912 1.00 18.94 266 SER A O 1
ATOM 2037 N N . ALA A 1 267 ? 29.734 69.989 67.270 1.00 18.29 267 ALA A N 1
ATOM 2038 C CA . ALA A 1 267 ? 29.898 69.940 68.712 1.00 18.15 267 ALA A CA 1
ATOM 2039 C C . ALA A 1 267 ? 28.624 70.446 69.371 1.00 16.36 267 ALA A C 1
ATOM 2040 O O . ALA A 1 267 ? 28.110 71.505 69.017 1.00 17.92 267 ALA A O 1
ATOM 2042 N N . ASN A 1 268 ? 28.113 69.672 70.319 1.00 17.30 268 ASN A N 1
ATOM 2043 C CA . ASN A 1 268 ? 26.923 70.058 71.064 1.00 17.08 268 ASN A CA 1
ATOM 2044 C C . ASN A 1 268 ? 27.498 70.562 72.379 1.00 15.31 268 ASN A C 1
ATOM 2045 O O . ASN A 1 268 ? 27.923 69.769 73.217 1.00 16.04 268 ASN A O 1
ATOM 2050 N N . ILE A 1 269 ? 27.516 71.881 72.554 1.00 15.60 269 ILE A N 1
ATOM 2051 C CA . ILE A 1 269 ? 28.086 72.481 73.752 1.00 16.27 269 ILE A CA 1
ATOM 2052 C C . ILE A 1 269 ? 27.120 73.074 74.768 1.00 14.70 269 ILE A C 1
ATOM 2053 O O . ILE A 1 269 ? 26.197 73.807 74.419 1.00 15.51 269 ILE A O 1
ATOM 2058 N N . GLY A 1 270 ? 27.367 72.750 76.032 1.00 16.72 270 GLY A N 1
ATOM 2059 C CA . GLY A 1 270 ? 26.586 73.271 77.136 1.00 18.02 270 GLY A CA 1
ATOM 2060 C C . GLY A 1 270 ? 27.598 73.607 78.222 1.00 18.79 270 GLY A C 1
ATOM 2061 O O . GLY A 1 270 ? 28.788 73.342 78.051 1.00 17.36 270 GLY A O 1
ATOM 2062 N N . ASN A 1 271 ? 27.150 74.180 79.333 1.00 19.81 271 ASN A N 1
ATOM 2063 C CA . ASN A 1 271 ? 28.071 74.529 80.411 1.00 19.98 271 ASN A CA 1
ATOM 2064 C C . ASN A 1 271 ? 28.508 73.310 81.207 1.00 20.76 271 ASN A C 1
ATOM 2065 O O . ASN A 1 271 ? 29.595 73.295 81.774 1.00 20.56 271 ASN A O 1
ATOM 2070 N N . GLU A 1 272 ? 27.660 72.289 81.241 1.00 18.24 272 GLU A N 1
ATOM 2071 C CA . GLU A 1 272 ? 27.936 71.088 82.021 1.00 19.78 272 GLU A CA 1
ATOM 2072 C C . GLU A 1 272 ? 28.327 69.845 81.233 1.00 18.51 272 GLU A C 1
ATOM 2073 O O . GLU A 1 272 ? 28.920 68.917 81.788 1.00 17.70 272 GLU A O 1
ATOM 2079 N N . VAL A 1 273 ? 27.992 69.824 79.950 1.00 16.95 273 VAL A N 1
ATOM 2080 C CA . VAL A 1 273 ? 28.276 68.665 79.116 1.00 16.14 273 VAL A CA 1
ATOM 2081 C C . VAL A 1 273 ? 28.605 69.067 77.694 1.00 15.19 273 VAL A C 1
ATOM 2082 O O . VAL A 1 273 ? 28.165 70.106 77.213 1.00 16.20 273 VAL A O 1
ATOM 2086 N N . ALA A 1 274 ? 29.374 68.222 77.016 1.00 16.50 274 ALA A N 1
ATOM 2087 C CA . ALA A 1 274 ? 29.742 68.456 75.630 1.00 16.08 274 ALA A CA 1
ATOM 2088 C C . ALA A 1 274 ? 29.583 67.147 74.860 1.00 15.88 274 ALA A C 1
ATOM 2089 O O . ALA A 1 274 ? 30.102 66.112 75.271 1.00 17.97 274 ALA A O 1
ATOM 2091 N N . ILE A 1 275 ? 28.859 67.198 73.749 1.00 15.35 275 ILE A N 1
ATOM 2092 C CA . ILE A 1 275 ? 28.636 66.011 72.931 1.00 15.90 275 ILE A CA 1
ATOM 2093 C C . ILE A 1 275 ? 29.150 66.238 71.519 1.00 15.65 275 ILE A C 1
ATOM 2094 O O . ILE A 1 275 ? 28.700 67.143 70.818 1.00 16.95 275 ILE A O 1
ATOM 2099 N N . PHE A 1 276 ? 30.094 65.400 71.101 1.00 15.14 276 PHE A N 1
ATOM 2100 C CA . PHE A 1 276 ? 30.681 65.520 69.776 1.00 16.04 276 PHE A CA 1
ATOM 2101 C C . PHE A 1 276 ? 30.144 64.423 68.869 1.00 16.21 276 PHE A C 1
ATOM 2102 O O . PHE A 1 276 ? 30.113 63.253 69.243 1.00 16.30 276 PHE A O 1
ATOM 2110 N N . GLU A 1 277 ? 29.716 64.825 67.679 1.00 17.62 277 GLU A N 1
ATOM 2111 C CA . GLU A 1 277 ? 29.124 63.905 66.724 1.00 18.58 277 GLU A CA 1
ATOM 2112 C C . GLU A 1 277 ? 29.120 64.517 65.335 1.00 19.53 277 GLU A C 1
ATOM 2113 O O . GLU A 1 277 ? 29.262 65.728 65.172 1.00 20.06 277 GLU A O 1
ATOM 2119 N N . ALA A 1 278 ? 28.938 63.672 64.330 1.00 19.41 278 ALA A N 1
ATOM 2120 C CA . ALA A 1 278 ? 28.873 64.145 62.962 1.00 17.53 278 ALA A CA 1
ATOM 2121 C C . ALA A 1 278 ? 27.493 64.767 62.780 1.00 17.71 278 ALA A C 1
ATOM 2122 O O . ALA A 1 278 ? 26.596 64.546 63.593 1.00 16.85 278 ALA A O 1
ATOM 2124 N N . VAL A 1 279 ? 27.334 65.551 61.723 1.00 19.37 279 VAL A N 1
ATOM 2125 C CA . VAL A 1 279 ? 26.059 66.185 61.423 1.00 21.53 279 VAL A CA 1
ATOM 2126 C C . VAL A 1 279 ? 25.158 65.165 60.729 1.00 22.19 279 VAL A C 1
ATOM 2127 O O . VAL A 1 279 ? 23.934 65.279 60.772 1.00 21.99 279 VAL A O 1
ATOM 2131 N N . HIS A 1 280 ? 25.775 64.158 60.112 1.00 21.65 280 HIS A N 1
ATOM 2132 C CA . HIS A 1 280 ? 25.033 63.135 59.374 1.00 21.22 280 HIS A CA 1
ATOM 2133 C C . HIS A 1 280 ? 24.335 62.069 60.213 1.00 20.83 280 HIS A C 1
ATOM 2134 O O . HIS A 1 280 ? 24.596 61.919 61.410 1.00 19.60 280 HIS A O 1
ATOM 2141 N N . GLY A 1 281 ? 23.455 61.323 59.549 1.00 20.54 281 GLY A N 1
ATOM 2142 C CA . GLY A 1 281 ? 22.695 60.277 60.206 1.00 21.35 281 GLY A CA 1
ATOM 2143 C C . GLY A 1 281 ? 23.240 58.867 60.112 1.00 22.41 281 GLY A C 1
ATOM 2144 O O . GLY A 1 281 ? 24.419 58.658 59.817 1.00 22.14 281 GLY A O 1
ATOM 2145 N N . SER A 1 282 ? 22.365 57.894 60.352 1.00 21.56 282 SER A N 1
ATOM 2146 C CA . SER A 1 282 ? 22.718 56.478 60.421 1.00 23.74 282 SER A CA 1
ATOM 2147 C C . SER A 1 282 ? 22.925 55.869 59.029 1.00 24.25 282 SER A C 1
ATOM 2148 O O . SER A 1 282 ? 23.593 54.858 58.858 1.00 27.93 282 SER A O 1
ATOM 2151 N N . ALA A 1 283 ? 22.267 56.501 58.034 1.00 25.29 283 ALA A N 1
ATOM 2152 C CA . ALA A 1 283 ? 22.500 56.133 56.634 1.00 26.06 283 ALA A CA 1
ATOM 2153 C C . ALA A 1 283 ? 22.484 54.611 56.410 1.00 26.88 283 ALA A C 1
ATOM 2154 O O . ALA A 1 283 ? 23.487 53.996 56.074 1.00 25.93 283 ALA A O 1
ATOM 2156 N N . PRO A 1 284 ? 21.283 54.076 56.682 1.00 26.90 284 PRO A N 1
ATOM 2157 C CA . PRO A 1 284 ? 21.040 52.632 56.623 1.00 26.50 284 PRO A CA 1
ATOM 2158 C C . PRO A 1 284 ? 21.446 51.893 55.349 1.00 26.42 284 PRO A C 1
ATOM 2159 O O . PRO A 1 284 ? 21.820 50.724 55.418 1.00 25.58 284 PRO A O 1
ATOM 2163 N N . LYS A 1 285 ? 21.392 52.558 54.199 1.00 26.89 285 LYS A N 1
ATOM 2164 C CA . LYS A 1 285 ? 21.756 51.892 52.950 1.00 27.81 285 LYS A CA 1
ATOM 2165 C C . LYS A 1 285 ? 23.251 51.624 52.823 1.00 28.89 285 LYS A C 1
ATOM 2166 O O . LYS A 1 285 ? 23.677 50.902 51.922 1.00 30.12 285 LYS A O 1
ATOM 2172 N N . TYR A 1 286 ? 24.046 52.198 53.720 1.00 28.20 286 TYR A N 1
ATOM 2173 C CA . TYR A 1 286 ? 25.493 52.001 53.683 1.00 28.17 286 TYR A CA 1
ATOM 2174 C C . TYR A 1 286 ? 25.993 51.199 54.876 1.00 27.88 286 TYR A C 1
ATOM 2175 O O . TYR A 1 286 ? 27.136 50.747 54.891 1.00 27.92 286 TYR A O 1
ATOM 2184 N N . ALA A 1 287 ? 25.137 51.017 55.876 1.00 29.32 287 ALA A N 1
ATOM 2185 C CA . ALA A 1 287 ? 25.528 50.281 57.074 1.00 29.61 287 ALA A CA 1
ATOM 2186 C C . ALA A 1 287 ? 26.058 48.887 56.763 1.00 30.21 287 ALA A C 1
ATOM 2187 O O . ALA A 1 287 ? 25.447 48.132 56.005 1.00 29.35 287 ALA A O 1
ATOM 2189 N N . GLY A 1 288 ? 27.208 48.564 57.347 1.00 31.34 288 GLY A N 1
ATOM 2190 C CA . GLY A 1 288 ? 27.814 47.256 57.157 1.00 31.73 288 GLY A CA 1
ATOM 2191 C C . GLY A 1 288 ? 28.515 46.986 55.837 1.00 32.11 288 GLY A C 1
ATOM 2192 O O . GLY A 1 288 ? 29.128 45.931 55.679 1.00 33.51 288 GLY A O 1
ATOM 2193 N N . LYS A 1 289 ? 28.444 47.920 54.893 1.00 32.13 289 LYS A N 1
ATOM 2194 C CA . LYS A 1 289 ? 29.076 47.724 53.591 1.00 32.25 289 LYS A CA 1
ATOM 2195 C C . LYS A 1 289 ? 30.535 48.181 53.514 1.00 33.24 289 LYS A C 1
ATOM 2196 O O . LYS A 1 289 ? 31.160 48.096 52.456 1.00 33.14 289 LYS A O 1
ATOM 2202 N N . ASN A 1 290 ? 31.069 48.662 54.634 1.00 33.48 290 ASN A N 1
ATOM 2203 C CA . ASN A 1 290 ? 32.455 49.128 54.705 1.00 33.29 290 ASN A CA 1
ATOM 2204 C C . ASN A 1 290 ? 32.823 50.117 53.596 1.00 31.66 290 ASN A C 1
ATOM 2205 O O . ASN A 1 290 ? 33.925 50.071 53.053 1.00 32.03 290 ASN A O 1
ATOM 2210 N N . VAL A 1 291 ? 31.901 51.017 53.265 1.00 30.07 291 VAL A N 1
ATOM 2211 C CA . VAL A 1 291 ? 32.153 52.015 52.229 1.00 28.78 291 VAL A CA 1
ATOM 2212 C C . VAL A 1 291 ? 31.891 53.440 52.721 1.00 27.15 291 VAL A C 1
ATOM 2213 O O . VAL A 1 291 ? 32.165 54.408 52.015 1.00 25.77 291 VAL A O 1
ATOM 2217 N N . ILE A 1 292 ? 31.370 53.561 53.936 1.00 27.12 292 ILE A N 1
ATOM 2218 C CA . ILE A 1 292 ? 31.039 54.865 54.495 1.00 26.41 292 ILE A CA 1
ATOM 2219 C C . ILE A 1 292 ? 32.263 55.709 54.865 1.00 25.73 292 ILE A C 1
ATOM 2220 O O . ILE A 1 292 ? 33.278 55.188 55.334 1.00 25.76 292 ILE A O 1
ATOM 2225 N N . ASN A 1 293 ? 32.154 57.017 54.640 1.00 25.53 293 ASN A N 1
ATOM 2226 C CA . ASN A 1 293 ? 33.227 57.966 54.946 1.00 24.94 293 ASN A CA 1
ATOM 2227 C C . ASN A 1 293 ? 33.168 58.369 56.419 1.00 25.46 293 ASN A C 1
ATOM 2228 O O . ASN A 1 293 ? 32.215 59.004 56.858 1.00 24.94 293 ASN A O 1
ATOM 2233 N N . PRO A 1 294 ? 34.196 58.009 57.202 1.00 24.59 294 PRO A N 1
ATOM 2234 C CA . PRO A 1 294 ? 34.234 58.343 58.629 1.00 24.37 294 PRO A CA 1
ATOM 2235 C C . PRO A 1 294 ? 34.909 59.676 58.955 1.00 23.57 294 PRO A C 1
ATOM 2236 O O . PRO A 1 294 ? 35.236 59.938 60.112 1.00 24.53 294 PRO A O 1
ATOM 2240 N N . THR A 1 295 ? 35.118 60.516 57.947 1.00 24.43 295 THR A N 1
ATOM 2241 C CA . THR A 1 295 ? 35.777 61.795 58.175 1.00 25.88 295 THR A CA 1
ATOM 2242 C C . THR A 1 295 ? 35.015 62.679 59.160 1.00 25.83 295 THR A C 1
ATOM 2243 O O . THR A 1 295 ? 35.608 63.251 60.073 1.00 27.30 295 THR A O 1
ATOM 2247 N N . ALA A 1 296 ? 33.703 62.781 58.972 1.00 25.21 296 ALA A N 1
ATOM 2248 C CA . ALA A 1 296 ? 32.861 63.606 59.833 1.00 23.76 296 ALA A CA 1
ATOM 2249 C C . ALA A 1 296 ? 32.983 63.244 61.309 1.00 22.30 296 ALA A C 1
ATOM 2250 O O . ALA A 1 296 ? 33.149 64.124 62.152 1.00 23.24 296 ALA A O 1
ATOM 2252 N N . VAL A 1 297 ? 32.893 61.957 61.627 1.00 21.12 297 VAL A N 1
ATOM 2253 C CA . VAL A 1 297 ? 33.004 61.521 63.013 1.00 21.97 297 VAL A CA 1
ATOM 2254 C C . VAL A 1 297 ? 34.430 61.719 63.518 1.00 23.51 297 VAL A C 1
ATOM 2255 O O . VAL A 1 297 ? 34.644 62.074 64.680 1.00 24.84 297 VAL A O 1
ATOM 2259 N N . LEU A 1 298 ? 35.405 61.493 62.642 1.00 22.96 298 LEU A N 1
ATOM 2260 C CA . LEU A 1 298 ? 36.801 61.664 63.026 1.00 23.03 298 LEU A CA 1
ATOM 2261 C C . LEU A 1 298 ? 37.066 63.122 63.384 1.00 21.67 298 LEU A C 1
ATOM 2262 O O . LEU A 1 298 ? 37.652 63.405 64.426 1.00 22.38 298 LEU A O 1
ATOM 2267 N N . LEU A 1 299 ? 36.633 64.040 62.524 1.00 21.66 299 LEU A N 1
ATOM 2268 C CA . LEU A 1 299 ? 36.823 65.466 62.775 1.00 21.84 299 LEU A CA 1
ATOM 2269 C C . LEU A 1 299 ? 36.074 65.916 64.028 1.00 23.33 299 LEU A C 1
ATOM 2270 O O . LEU A 1 299 ? 36.435 66.917 64.655 1.00 23.07 299 LEU A O 1
ATOM 2275 N N . SER A 1 300 ? 35.034 65.179 64.402 1.00 21.34 300 SER A N 1
ATOM 2276 C CA . SER A 1 300 ? 34.286 65.526 65.600 1.00 21.42 300 SER A CA 1
ATOM 2277 C C . SER A 1 300 ? 35.123 65.149 66.809 1.00 21.78 300 SER A C 1
ATOM 2278 O O . SER A 1 300 ? 35.141 65.873 67.803 1.00 23.52 300 SER A O 1
ATOM 2281 N N . ALA A 1 301 ? 35.818 64.016 66.713 1.00 21.17 301 ALA A N 1
ATOM 2282 C CA . ALA A 1 301 ? 36.686 63.540 67.788 1.00 21.70 301 ALA A CA 1
ATOM 2283 C C . ALA A 1 301 ? 37.831 64.535 67.952 1.00 20.45 301 ALA A C 1
ATOM 2284 O O . ALA A 1 301 ? 38.370 64.701 69.047 1.00 21.30 301 ALA A O 1
ATOM 2286 N N . VAL A 1 302 ? 38.201 65.180 66.849 1.00 21.73 302 VAL A N 1
ATOM 2287 C CA . VAL A 1 302 ? 39.260 66.183 66.860 1.00 23.56 302 VAL A CA 1
ATOM 2288 C C . VAL A 1 302 ? 38.743 67.401 67.621 1.00 23.37 302 VAL A C 1
ATOM 2289 O O . VAL A 1 302 ? 39.473 68.012 68.398 1.00 23.85 302 VAL A O 1
ATOM 2293 N N . MET A 1 303 ? 37.480 67.752 67.398 1.00 22.03 303 MET A N 1
ATOM 2294 C CA . MET A 1 303 ? 36.895 68.891 68.096 1.00 21.75 303 MET A CA 1
ATOM 2295 C C . MET A 1 303 ? 36.859 68.555 69.576 1.00 20.60 303 MET A C 1
ATOM 2296 O O . MET A 1 303 ? 37.099 69.416 70.424 1.00 22.32 303 MET A O 1
ATOM 2301 N N . MET A 1 304 ? 36.574 67.290 69.877 1.00 19.91 304 MET A N 1
ATOM 2302 C CA . MET A 1 304 ? 36.514 66.809 71.253 1.00 20.07 304 MET A CA 1
ATOM 2303 C C . MET A 1 304 ? 37.889 66.885 71.911 1.00 21.26 304 MET A C 1
ATOM 2304 O O . MET A 1 304 ? 38.016 67.284 73.073 1.00 18.69 304 MET A O 1
ATOM 2309 N N . LEU A 1 305 ? 38.916 66.481 71.169 1.00 21.14 305 LEU A N 1
ATOM 2310 C CA . LEU A 1 305 ? 40.279 66.516 71.691 1.00 23.45 305 LEU A CA 1
ATOM 2311 C C . LEU A 1 305 ? 40.677 67.936 72.094 1.00 22.70 305 LEU A C 1
ATOM 2312 O O . LEU A 1 305 ? 41.230 68.148 73.172 1.00 22.75 305 LEU A O 1
ATOM 2317 N N . ARG A 1 306 ? 40.396 68.907 71.230 1.00 23.69 306 ARG A N 1
ATOM 2318 C CA . ARG A 1 306 ? 40.725 70.295 71.534 1.00 23.41 306 ARG A CA 1
ATOM 2319 C C . ARG A 1 306 ? 39.935 70.764 72.751 1.00 24.03 306 ARG A C 1
ATOM 2320 O O . ARG A 1 306 ? 40.459 71.481 73.598 1.00 22.37 306 ARG A O 1
ATOM 2328 N N . TYR A 1 307 ? 38.669 70.358 72.832 1.00 23.68 307 TYR A N 1
ATOM 2329 C CA . TYR A 1 307 ? 37.819 70.716 73.965 1.00 22.46 307 TYR A CA 1
ATOM 2330 C C . TYR A 1 307 ? 38.492 70.182 75.232 1.00 22.33 307 TYR A C 1
ATOM 2331 O O . TYR A 1 307 ? 38.496 70.834 76.273 1.00 22.21 307 TYR A O 1
ATOM 2340 N N . LEU A 1 308 ? 39.065 68.989 75.118 1.00 21.59 308 LEU A N 1
ATOM 2341 C CA . LEU A 1 308 ? 39.742 68.325 76.224 1.00 23.84 308 LEU A CA 1
ATOM 2342 C C . LEU A 1 308 ? 41.126 68.911 76.489 1.00 24.60 308 LEU A C 1
ATOM 2343 O O . LEU A 1 308 ? 41.820 68.482 77.412 1.00 24.55 308 LEU A O 1
ATOM 2348 N N . GLU A 1 309 ? 41.514 69.881 75.670 1.00 25.60 309 GLU A N 1
ATOM 2349 C CA . GLU A 1 309 ? 42.814 70.542 75.784 1.00 27.80 309 GLU A CA 1
ATOM 2350 C C . GLU A 1 309 ? 43.964 69.622 75.372 1.00 28.28 309 GLU A C 1
ATOM 2351 O O . GLU A 1 309 ? 45.107 69.798 75.808 1.00 28.09 309 GLU A O 1
ATOM 2357 N N . GLU A 1 310 ? 43.648 68.638 74.534 1.00 26.56 310 GLU A N 1
ATOM 2358 C CA . GLU A 1 310 ? 44.639 67.698 74.023 1.00 26.51 310 GLU A CA 1
ATOM 2359 C C . GLU A 1 310 ? 44.979 68.169 72.615 1.00 25.34 310 GLU A C 1
ATOM 2360 O O . GLU A 1 310 ? 44.827 67.441 71.636 1.00 25.01 310 GLU A O 1
ATOM 2366 N N . PHE A 1 311 ? 45.442 69.408 72.537 1.00 24.87 311 PHE A N 1
ATOM 2367 C CA . PHE A 1 311 ? 45.787 70.046 71.277 1.00 26.04 311 PHE A CA 1
ATOM 2368 C C . PHE A 1 311 ? 46.798 69.292 70.412 1.00 25.67 311 PHE A C 1
ATOM 2369 O O . PHE A 1 311 ? 46.657 69.248 69.188 1.00 24.91 311 PHE A O 1
ATOM 2377 N N . ALA A 1 312 ? 47.811 68.702 71.040 1.00 25.45 312 ALA A N 1
ATOM 2378 C CA . ALA A 1 312 ? 48.832 67.966 70.299 1.00 26.30 312 ALA A CA 1
ATOM 2379 C C . ALA A 1 312 ? 48.221 66.806 69.522 1.00 27.17 312 ALA A C 1
ATOM 2380 O O . ALA A 1 312 ? 48.439 66.667 68.315 1.00 28.18 312 ALA A O 1
ATOM 2382 N N . THR A 1 313 ? 47.450 65.974 70.210 1.00 26.57 313 THR A N 1
ATOM 2383 C CA . THR A 1 313 ? 46.818 64.833 69.562 1.00 26.79 313 THR A CA 1
ATOM 2384 C C . THR A 1 313 ? 45.852 65.302 68.475 1.00 27.42 313 THR A C 1
ATOM 2385 O O . THR A 1 313 ? 45.790 64.718 67.390 1.00 26.33 313 THR A O 1
ATOM 2389 N N . ALA A 1 314 ? 45.109 66.367 68.769 1.00 27.63 314 ALA A N 1
ATOM 2390 C CA . ALA A 1 314 ? 44.156 66.919 67.815 1.00 28.74 314 ALA A CA 1
ATOM 2391 C C . ALA A 1 314 ? 44.860 67.297 66.517 1.00 28.66 314 ALA A C 1
ATOM 2392 O O . ALA A 1 314 ? 44.399 66.944 65.433 1.00 29.26 314 ALA A O 1
ATOM 2394 N N . ASP A 1 315 ? 45.977 68.015 66.625 1.00 29.41 315 ASP A N 1
ATOM 2395 C CA . ASP A 1 315 ? 46.733 68.423 65.444 1.00 29.05 315 ASP A CA 1
ATOM 2396 C C . ASP A 1 315 ? 47.284 67.203 64.708 1.00 29.03 315 ASP A C 1
ATOM 2397 O O . ASP A 1 315 ? 47.234 67.133 63.480 1.00 29.53 315 ASP A O 1
ATOM 2402 N N . LEU A 1 316 ? 47.807 66.247 65.469 1.00 28.95 316 LEU A N 1
ATOM 2403 C CA . LEU A 1 316 ? 48.371 65.031 64.899 1.00 29.99 316 LEU A CA 1
ATOM 2404 C C . LEU A 1 316 ? 47.354 64.314 64.025 1.00 30.54 316 LEU A C 1
ATOM 2405 O O . LEU A 1 316 ? 47.612 64.027 62.851 1.00 30.32 316 LEU A O 1
ATOM 2410 N N . ILE A 1 317 ? 46.195 64.027 64.608 1.00 30.13 317 ILE A N 1
ATOM 2411 C CA . ILE A 1 317 ? 45.126 63.344 63.894 1.00 29.47 317 ILE A CA 1
ATOM 2412 C C . ILE A 1 317 ? 44.602 64.176 62.731 1.00 28.99 317 ILE A C 1
ATOM 2413 O O . ILE A 1 317 ? 44.436 63.666 61.627 1.00 29.24 317 ILE A O 1
ATOM 2418 N N . GLU A 1 318 ? 44.356 65.459 62.970 1.00 28.69 318 GLU A N 1
ATOM 2419 C CA . GLU A 1 318 ? 43.836 66.328 61.922 1.00 29.99 318 GLU A CA 1
ATOM 2420 C C . GLU A 1 318 ? 44.814 66.492 60.763 1.00 29.45 318 GLU A C 1
ATOM 2421 O O . GLU A 1 318 ? 44.404 66.622 59.607 1.00 29.80 318 GLU A O 1
ATOM 2427 N N . ASN A 1 319 ? 46.106 66.500 61.073 1.00 28.38 319 ASN A N 1
ATOM 2428 C CA . ASN A 1 319 ? 47.120 66.638 60.038 1.00 27.86 319 ASN A CA 1
ATOM 2429 C C . ASN A 1 319 ? 47.166 65.381 59.187 1.00 26.34 319 ASN A C 1
ATOM 2430 O O . ASN A 1 319 ? 47.243 65.458 57.962 1.00 27.26 319 ASN A O 1
ATOM 2435 N N . ALA A 1 320 ? 47.111 64.226 59.842 1.00 27.36 320 ALA A N 1
ATOM 2436 C CA . ALA A 1 320 ? 47.132 62.945 59.143 1.00 28.65 320 ALA A CA 1
ATOM 2437 C C . ALA A 1 320 ? 45.980 62.901 58.144 1.00 30.33 320 ALA A C 1
ATOM 2438 O O . ALA A 1 320 ? 46.175 62.624 56.958 1.00 29.25 320 ALA A O 1
ATOM 2440 N N . LEU A 1 321 ? 44.777 63.186 58.632 1.00 31.44 321 LEU A N 1
ATOM 2441 C CA . LEU A 1 321 ? 43.591 63.191 57.785 1.00 32.22 321 LEU A CA 1
ATOM 2442 C C . LEU A 1 321 ? 43.773 64.117 56.592 1.00 32.21 321 LEU A C 1
ATOM 2443 O O . LEU A 1 321 ? 43.611 63.704 55.443 1.00 34.05 321 LEU A O 1
ATOM 2448 N N . LEU A 1 322 ? 44.108 65.372 56.869 1.00 32.92 322 LEU A N 1
ATOM 2449 C CA . LEU A 1 322 ? 44.301 66.356 55.814 1.00 33.16 322 LEU A CA 1
ATOM 2450 C C . LEU A 1 322 ? 45.418 65.958 54.862 1.00 34.29 322 LEU A C 1
ATOM 2451 O O . LEU A 1 322 ? 45.331 66.200 53.657 1.00 34.70 322 LEU A O 1
ATOM 2456 N N . TYR A 1 323 ? 46.469 65.351 55.402 1.00 35.03 323 TYR A N 1
ATOM 2457 C CA . TYR A 1 323 ? 47.583 64.912 54.572 1.00 36.30 323 TYR A CA 1
ATOM 2458 C C . TYR A 1 323 ? 47.066 63.848 53.613 1.00 35.46 323 TYR A C 1
ATOM 2459 O O . TYR A 1 323 ? 47.379 63.862 52.424 1.00 35.30 323 TYR A O 1
ATOM 2468 N N . THR A 1 324 ? 46.265 62.931 54.148 1.00 36.34 324 THR A N 1
ATOM 2469 C CA . THR A 1 324 ? 45.688 61.849 53.360 1.00 36.73 324 THR A CA 1
ATOM 2470 C C . THR A 1 324 ? 44.849 62.409 52.218 1.00 38.19 324 THR A C 1
ATOM 2471 O O . THR A 1 324 ? 44.895 61.904 51.096 1.00 37.43 324 THR A O 1
ATOM 2475 N N . LEU A 1 325 ? 44.087 63.459 52.506 1.00 39.36 325 LEU A N 1
ATOM 2476 C CA . LEU A 1 325 ? 43.248 64.089 51.495 1.00 41.43 325 LEU A CA 1
ATOM 2477 C C . LEU A 1 325 ? 44.087 64.853 50.478 1.00 42.63 325 LEU A C 1
ATOM 2478 O O . LEU A 1 325 ? 43.816 64.808 49.281 1.00 43.25 325 LEU A O 1
ATOM 2483 N N . GLU A 1 326 ? 45.106 65.553 50.962 1.00 44.01 326 GLU A N 1
ATOM 2484 C CA . GLU A 1 326 ? 45.979 66.336 50.097 1.00 45.49 326 GLU A CA 1
ATOM 2485 C C . GLU A 1 326 ? 46.655 65.446 49.055 1.00 46.33 326 GLU A C 1
ATOM 2486 O O . GLU A 1 326 ? 46.766 65.820 47.886 1.00 46.37 326 GLU A O 1
ATOM 2492 N N . GLU A 1 327 ? 47.098 64.266 49.480 1.00 46.56 327 GLU A N 1
ATOM 2493 C CA . GLU A 1 327 ? 47.747 63.325 48.575 1.00 47.55 327 GLU A CA 1
ATOM 2494 C C . GLU A 1 327 ? 46.742 62.800 47.555 1.00 47.45 327 GLU A C 1
ATOM 2495 O O . GLU A 1 327 ? 47.071 62.607 46.385 1.00 47.88 327 GLU A O 1
ATOM 2501 N N . GLY A 1 328 ? 45.515 62.567 48.010 1.00 47.42 328 GLY A N 1
ATOM 2502 C CA . GLY A 1 328 ? 44.463 62.094 47.127 1.00 47.14 328 GLY A CA 1
ATOM 2503 C C . GLY A 1 328 ? 44.621 60.705 46.538 1.00 46.70 328 GLY A C 1
ATOM 2504 O O . GLY A 1 328 ? 44.256 60.476 45.384 1.00 46.67 328 GLY A O 1
ATOM 2505 N N . ARG A 1 329 ? 45.154 59.772 47.317 1.00 46.24 329 ARG A N 1
ATOM 2506 C CA . ARG A 1 329 ? 45.327 58.412 46.830 1.00 46.47 329 ARG A CA 1
ATOM 2507 C C . ARG A 1 329 ? 44.266 57.487 47.416 1.00 45.55 329 ARG A C 1
ATOM 2508 O O . ARG A 1 329 ? 43.825 56.541 46.762 1.00 45.90 329 ARG A O 1
ATOM 2516 N N . VAL A 1 330 ? 43.861 57.763 48.651 1.00 43.51 330 VAL A N 1
ATOM 2517 C CA . VAL A 1 330 ? 42.846 56.959 49.322 1.00 41.73 330 VAL A CA 1
ATOM 2518 C C . VAL A 1 330 ? 41.627 57.826 49.631 1.00 41.19 330 VAL A C 1
ATOM 2519 O O . VAL A 1 330 ? 41.554 58.450 50.690 1.00 41.23 330 VAL A O 1
ATOM 2523 N N . LEU A 1 331 ? 40.678 57.865 48.699 1.00 39.36 331 LEU A N 1
ATOM 2524 C CA . LEU A 1 331 ? 39.466 58.661 48.864 1.00 38.30 331 LEU A CA 1
ATOM 2525 C C . LEU A 1 331 ? 38.214 57.786 48.890 1.00 37.54 331 LEU A C 1
ATOM 2526 O O . LEU A 1 331 ? 38.067 56.861 48.088 1.00 36.52 331 LEU A O 1
ATOM 2531 N N . THR A 1 332 ? 37.307 58.092 49.813 1.00 36.77 332 THR A N 1
ATOM 2532 C CA . THR A 1 332 ? 36.070 57.331 49.963 1.00 35.29 332 THR A CA 1
ATOM 2533 C C . THR A 1 332 ? 35.067 57.527 48.828 1.00 34.48 332 THR A C 1
ATOM 2534 O O . THR A 1 332 ? 35.139 58.495 48.071 1.00 33.79 332 THR A O 1
ATOM 2538 N N . GLY A 1 333 ? 34.127 56.592 48.729 1.00 34.88 333 GLY A N 1
ATOM 2539 C CA . GLY A 1 333 ? 33.118 56.632 47.685 1.00 33.92 333 GLY A CA 1
ATOM 2540 C C . GLY A 1 333 ? 32.350 57.929 47.510 1.00 33.46 333 GLY A C 1
ATOM 2541 O O . GLY A 1 333 ? 31.986 58.284 46.391 1.00 33.44 333 GLY A O 1
ATOM 2542 N N . ASP A 1 334 ? 32.098 58.645 48.600 1.00 33.39 334 ASP A N 1
ATOM 2543 C CA . ASP A 1 334 ? 31.356 59.895 48.500 1.00 33.51 334 ASP A CA 1
ATOM 2544 C C . ASP A 1 334 ? 32.136 60.977 47.763 1.00 32.81 334 ASP A C 1
ATOM 2545 O O . ASP A 1 334 ? 31.589 62.022 47.423 1.00 30.87 334 ASP A O 1
ATOM 2550 N N . VAL A 1 335 ? 33.411 60.716 47.494 1.00 34.53 335 VAL A N 1
ATOM 2551 C CA . VAL A 1 335 ? 34.248 61.681 46.791 1.00 35.53 335 VAL A CA 1
ATOM 2552 C C . VAL A 1 335 ? 34.592 61.241 45.368 1.00 35.97 335 VAL A C 1
ATOM 2553 O O . VAL A 1 335 ? 34.582 62.054 44.442 1.00 37.68 335 VAL A O 1
ATOM 2557 N N . VAL A 1 336 ? 34.890 59.957 45.194 1.00 35.91 336 VAL A N 1
ATOM 2558 C CA . VAL A 1 336 ? 35.259 59.436 43.878 1.00 35.53 336 VAL A CA 1
ATOM 2559 C C . VAL A 1 336 ? 34.303 58.379 43.326 1.00 35.69 336 VAL A C 1
ATOM 2560 O O . VAL A 1 336 ? 34.662 57.628 42.420 1.00 34.32 336 VAL A O 1
ATOM 2564 N N . GLY A 1 337 ? 33.089 58.322 43.859 1.00 36.17 337 GLY A N 1
ATOM 2565 C CA . GLY A 1 337 ? 32.140 57.334 43.381 1.00 36.21 337 GLY A CA 1
ATOM 2566 C C . GLY A 1 337 ? 32.317 56.028 44.126 1.00 36.52 337 GLY A C 1
ATOM 2567 O O . GLY A 1 337 ? 33.424 55.685 44.538 1.00 36.87 337 GLY A O 1
ATOM 2568 N N . TYR A 1 338 ? 31.229 55.289 44.293 1.00 37.65 338 TYR A N 1
ATOM 2569 C CA . TYR A 1 338 ? 31.277 54.029 45.020 1.00 38.61 338 TYR A CA 1
ATOM 2570 C C . TYR A 1 338 ? 31.778 52.835 44.217 1.00 40.31 338 TYR A C 1
ATOM 2571 O O . TYR A 1 338 ? 31.840 51.718 44.730 1.00 40.17 338 TYR A O 1
ATOM 2580 N N . ASP A 1 339 ? 32.145 53.079 42.965 1.00 42.50 339 ASP A N 1
ATOM 2581 C CA . ASP A 1 339 ? 32.662 52.024 42.100 1.00 45.09 339 ASP A CA 1
ATOM 2582 C C . ASP A 1 339 ? 34.188 52.040 42.177 1.00 45.73 339 ASP A C 1
ATOM 2583 O O . ASP A 1 339 ? 34.857 51.132 41.686 1.00 45.83 339 ASP A O 1
ATOM 2588 N N . ARG A 1 340 ? 34.724 53.082 42.807 1.00 45.81 340 ARG A N 1
ATOM 2589 C CA . ARG A 1 340 ? 36.167 53.255 42.953 1.00 45.35 340 ARG A CA 1
ATOM 2590 C C . ARG A 1 340 ? 36.552 53.519 44.405 1.00 44.27 340 ARG A C 1
ATOM 2591 O O . ARG A 1 340 ? 37.626 53.123 44.856 1.00 44.71 340 ARG A O 1
ATOM 2599 N N . GLY A 1 341 ? 35.669 54.208 45.121 1.00 42.58 341 GLY A N 1
ATOM 2600 C CA . GLY A 1 341 ? 35.917 54.553 46.509 1.00 38.77 341 GLY A CA 1
ATOM 2601 C C . GLY A 1 341 ? 36.625 53.518 47.359 1.00 36.99 341 GLY A C 1
ATOM 2602 O O . GLY A 1 341 ? 36.335 52.324 47.289 1.00 36.60 341 GLY A O 1
ATOM 2603 N N . ALA A 1 342 ? 37.564 53.989 48.172 1.00 35.59 342 ALA A N 1
ATOM 2604 C CA . ALA A 1 342 ? 38.315 53.122 49.067 1.00 34.35 342 ALA A CA 1
ATOM 2605 C C . ALA A 1 342 ? 37.394 52.648 50.184 1.00 34.05 342 ALA A C 1
ATOM 2606 O O . ALA A 1 342 ? 36.449 53.347 50.555 1.00 33.29 342 ALA A O 1
ATOM 2608 N N . LYS A 1 343 ? 37.667 51.461 50.715 1.00 34.07 343 LYS A N 1
ATOM 2609 C CA . LYS A 1 343 ? 36.866 50.908 51.798 1.00 33.31 343 LYS A CA 1
ATOM 2610 C C . LYS A 1 343 ? 37.084 51.753 53.050 1.00 33.42 343 LYS A C 1
ATOM 2611 O O . LYS A 1 343 ? 38.103 52.436 53.179 1.00 32.00 343 LYS A O 1
ATOM 2617 N N . THR A 1 344 ? 36.128 51.705 53.971 1.00 32.03 344 THR A N 1
ATOM 2618 C CA . THR A 1 344 ? 36.234 52.469 55.207 1.00 31.95 344 THR A CA 1
ATOM 2619 C C . THR A 1 344 ? 37.518 52.102 55.945 1.00 31.92 344 THR A C 1
ATOM 2620 O O . THR A 1 344 ? 38.294 52.978 56.324 1.00 32.36 344 THR A O 1
ATOM 2624 N N . THR A 1 345 ? 37.743 50.804 56.133 1.00 31.98 345 THR A N 1
ATOM 2625 C CA . THR A 1 345 ? 38.935 50.322 56.826 1.00 33.27 345 THR A CA 1
ATOM 2626 C C . THR A 1 345 ? 40.238 50.733 56.142 1.00 33.19 345 THR A C 1
ATOM 2627 O O . THR A 1 345 ? 41.235 50.990 56.813 1.00 35.24 345 THR A O 1
ATOM 2631 N N . GLU A 1 346 ? 40.234 50.784 54.815 1.00 33.92 346 GLU A N 1
ATOM 2632 C CA . GLU A 1 346 ? 41.432 51.163 54.071 1.00 35.15 346 GLU A CA 1
ATOM 2633 C C . GLU A 1 346 ? 41.725 52.639 54.293 1.00 35.21 346 GLU A C 1
ATOM 2634 O O . GLU A 1 346 ? 42.878 53.044 54.444 1.00 34.37 346 GLU A O 1
ATOM 2640 N N . TYR A 1 347 ? 40.663 53.437 54.301 1.00 33.98 347 TYR A N 1
ATOM 2641 C CA . TYR A 1 347 ? 40.761 54.873 54.514 1.00 32.37 347 TYR A CA 1
ATOM 2642 C C . TYR A 1 347 ? 41.379 55.111 55.885 1.00 31.35 347 TYR A C 1
ATOM 2643 O O . TYR A 1 347 ? 42.298 55.910 56.038 1.00 30.93 347 TYR A O 1
ATOM 2652 N N . THR A 1 348 ? 40.859 54.402 56.878 1.00 30.56 348 THR A N 1
ATOM 2653 C CA . THR A 1 348 ? 41.345 54.513 58.241 1.00 31.81 348 THR A CA 1
ATOM 2654 C C . THR A 1 348 ? 42.838 54.200 58.269 1.00 33.40 348 THR A C 1
ATOM 2655 O O . THR A 1 348 ? 43.649 55.016 58.709 1.00 33.25 348 THR A O 1
ATOM 2659 N N . GLU A 1 349 ? 43.189 53.015 57.778 1.00 33.96 349 GLU A N 1
ATOM 2660 C CA . GLU A 1 349 ? 44.575 52.569 57.748 1.00 35.16 349 GLU A CA 1
ATOM 2661 C C . GLU A 1 349 ? 45.508 53.593 57.118 1.00 33.73 349 GLU A C 1
ATOM 2662 O O . GLU A 1 349 ? 46.613 53.813 57.608 1.00 33.95 349 GLU A O 1
ATOM 2668 N N . ALA A 1 350 ? 45.065 54.212 56.029 1.00 33.20 350 ALA A N 1
ATOM 2669 C CA . ALA A 1 350 ? 45.870 55.216 55.350 1.00 33.22 350 ALA A CA 1
ATOM 2670 C C . ALA A 1 350 ? 46.138 56.380 56.301 1.00 34.35 350 ALA A C 1
ATOM 2671 O O . ALA A 1 350 ? 47.288 56.764 56.525 1.00 35.31 350 ALA A O 1
ATOM 2673 N N . ILE A 1 351 ? 45.070 56.935 56.863 1.00 34.17 351 ILE A N 1
ATOM 2674 C CA . ILE A 1 351 ? 45.195 58.048 57.794 1.00 34.30 351 ILE A CA 1
ATOM 2675 C C . ILE A 1 351 ? 46.156 57.693 58.925 1.00 33.69 351 ILE A C 1
ATOM 2676 O O . ILE A 1 351 ? 47.028 58.489 59.273 1.00 35.14 351 ILE A O 1
ATOM 2681 N N . ILE A 1 352 ? 45.998 56.501 59.494 1.00 33.42 352 ILE A N 1
ATOM 2682 C CA . ILE A 1 352 ? 46.873 56.066 60.576 1.00 33.81 352 ILE A CA 1
ATOM 2683 C C . ILE A 1 352 ? 48.318 56.017 60.080 1.00 35.47 352 ILE A C 1
ATOM 2684 O O . ILE A 1 352 ? 49.237 56.439 60.780 1.00 35.65 352 ILE A O 1
ATOM 2689 N N . GLN A 1 353 ? 48.511 55.509 58.867 1.00 36.03 353 GLN A N 1
ATOM 2690 C CA . GLN A 1 353 ? 49.847 55.427 58.289 1.00 38.26 353 GLN A CA 1
ATOM 2691 C C . GLN A 1 353 ? 50.452 56.815 58.136 1.00 38.19 353 GLN A C 1
ATOM 2692 O O . GLN A 1 353 ? 51.671 56.960 58.043 1.00 38.15 353 GLN A O 1
ATOM 2698 N N . ASN A 1 354 ? 49.600 57.835 58.108 1.00 36.80 354 ASN A N 1
ATOM 2699 C CA . ASN A 1 354 ? 50.079 59.199 57.945 1.00 37.18 354 ASN A CA 1
ATOM 2700 C C . ASN A 1 354 ? 50.206 59.981 59.245 1.00 36.66 354 ASN A C 1
ATOM 2701 O O . ASN A 1 354 ? 50.425 61.191 59.226 1.00 36.92 354 ASN A O 1
ATOM 2706 N N . LEU A 1 355 ? 50.068 59.297 60.375 1.00 37.15 355 LEU A N 1
ATOM 2707 C CA . LEU A 1 355 ? 50.210 59.961 61.662 1.00 37.97 355 LEU A CA 1
ATOM 2708 C C . LEU A 1 355 ? 51.663 60.415 61.767 1.00 39.22 355 LEU A C 1
ATOM 2709 O O . LEU A 1 355 ? 52.585 59.610 61.622 1.00 39.71 355 LEU A O 1
ATOM 2714 N N . GLY A 1 356 ? 51.861 61.706 62.005 1.00 39.17 356 GLY A N 1
ATOM 2715 C CA . GLY A 1 356 ? 53.206 62.242 62.106 1.00 38.73 356 GLY A CA 1
ATOM 2716 C C . GLY A 1 356 ? 53.515 63.120 60.910 1.00 38.88 356 GLY A C 1
ATOM 2717 O O . GLY A 1 356 ? 54.456 63.916 60.932 1.00 39.51 356 GLY A O 1
ATOM 2718 N N . LYS A 1 357 ? 52.716 62.969 59.858 1.00 38.00 357 LYS A N 1
ATOM 2719 C CA . LYS A 1 357 ? 52.885 63.751 58.643 1.00 37.84 357 LYS A CA 1
ATOM 2720 C C . LYS A 1 357 ? 51.939 64.950 58.672 1.00 38.10 357 LYS A C 1
ATOM 2721 O O . LYS A 1 357 ? 50.867 64.891 59.285 1.00 36.54 357 LYS A O 1
ATOM 2727 N N . THR A 1 358 ? 52.340 66.031 58.009 1.00 36.30 358 THR A N 1
ATOM 2728 C CA . THR A 1 358 ? 51.542 67.250 57.970 1.00 37.36 358 THR A CA 1
ATOM 2729 C C . THR A 1 358 ? 51.357 67.792 56.553 1.00 39.16 358 THR A C 1
ATOM 2730 O O . THR A 1 358 ? 52.309 67.872 55.774 1.00 38.11 358 THR A O 1
ATOM 2734 N N . PRO A 1 359 ? 50.120 68.181 56.204 1.00 40.63 359 PRO A N 1
ATOM 2735 C CA . PRO A 1 359 ? 49.823 68.720 54.874 1.00 41.92 359 PRO A CA 1
ATOM 2736 C C . PRO A 1 359 ? 50.567 70.027 54.613 1.00 43.50 359 PRO A C 1
ATOM 2737 O O . PRO A 1 359 ? 51.016 70.692 55.546 1.00 43.46 359 PRO A O 1
ATOM 2741 N N . ARG A 1 360 ? 50.688 70.387 53.339 1.00 45.27 360 ARG A N 1
ATOM 2742 C CA . ARG A 1 360 ? 51.380 71.604 52.936 1.00 48.40 360 ARG A CA 1
ATOM 2743 C C . ARG A 1 360 ? 50.428 72.785 52.762 1.00 49.70 360 ARG A C 1
ATOM 2744 O O . ARG A 1 360 ? 50.777 73.922 53.081 1.00 50.02 360 ARG A O 1
ATOM 2752 N N . LYS A 1 361 ? 49.229 72.513 52.255 1.00 51.10 361 LYS A N 1
ATOM 2753 C CA . LYS A 1 361 ? 48.203 73.525 52.032 1.00 52.73 361 LYS A CA 1
ATOM 2754 C C . LYS A 1 361 ? 47.213 73.593 53.199 1.00 52.64 361 LYS A C 1
ATOM 2755 O O . LYS A 1 361 ? 47.399 74.309 54.174 1.00 52.77 361 LYS A O 1
ATOM 2761 N N . THR A 1 362 ? 46.108 72.839 53.051 1.00 52.15 362 THR A N 1
ATOM 2762 C CA . THR A 1 362 ? 45.092 72.837 54.098 1.00 51.64 362 THR A CA 1
ATOM 2763 C C . THR A 1 362 ? 45.657 72.345 55.433 1.00 50.74 362 THR A C 1
ATOM 2764 O O . THR A 1 362 ? 45.953 71.172 55.618 1.00 50.85 362 THR A O 1
ATOM 2768 N N . GLN A 1 363 ? 45.809 73.249 56.398 1.00 49.24 363 GLN A N 1
ATOM 2769 C CA . GLN A 1 363 ? 46.334 72.871 57.707 1.00 47.99 363 GLN A CA 1
ATOM 2770 C C . GLN A 1 363 ? 45.327 73.075 58.833 1.00 48.22 363 GLN A C 1
ATOM 2771 O O . GLN A 1 363 ? 44.221 73.569 58.615 1.00 47.41 363 GLN A O 1
ATOM 2777 N N . VAL A 1 364 ? 45.726 72.690 60.042 1.00 48.97 364 VAL A N 1
ATOM 2778 C CA . VAL A 1 364 ? 44.872 72.828 61.214 1.00 50.82 364 VAL A CA 1
ATOM 2779 C C . VAL A 1 364 ? 44.781 74.293 61.626 1.00 52.48 364 VAL A C 1
ATOM 2780 O O . VAL A 1 364 ? 45.797 74.973 61.775 1.00 53.08 364 VAL A O 1
ATOM 2784 N N . ARG A 1 365 ? 43.560 74.782 61.803 1.00 54.25 365 ARG A N 1
ATOM 2785 C CA . ARG A 1 365 ? 43.359 76.167 62.199 1.00 55.66 365 ARG A CA 1
ATOM 2786 C C . ARG A 1 365 ? 42.853 76.212 63.634 1.00 55.51 365 ARG A C 1
ATOM 2787 O O . ARG A 1 365 ? 41.789 76.761 63.916 1.00 55.56 365 ARG A O 1
ATOM 2795 N N . GLY A 1 366 ? 43.635 75.619 64.532 1.00 55.21 366 GLY A N 1
ATOM 2796 C CA . GLY A 1 366 ? 43.275 75.581 65.937 1.00 55.13 366 GLY A CA 1
ATOM 2797 C C . GLY A 1 366 ? 43.053 76.959 66.529 1.00 55.10 366 GLY A C 1
ATOM 2798 O O . GLY A 1 366 ? 44.005 77.688 66.813 1.00 55.39 366 GLY A O 1
ATOM 2799 N N . TYR A 1 367 ? 41.787 77.315 66.716 1.00 54.45 367 TYR A N 1
ATOM 2800 C CA . TYR A 1 367 ? 41.432 78.609 67.278 1.00 53.27 367 TYR A CA 1
ATOM 2801 C C . TYR A 1 367 ? 41.802 78.620 68.752 1.00 52.44 367 TYR A C 1
ATOM 2802 O O . TYR A 1 367 ? 42.418 77.679 69.251 1.00 52.36 367 TYR A O 1
ATOM 2811 N N . LYS A 1 368 ? 41.433 79.688 69.451 1.00 50.70 368 LYS A N 1
ATOM 2812 C CA . LYS A 1 368 ? 41.731 79.778 70.871 1.00 49.05 368 LYS A CA 1
ATOM 2813 C C . LYS A 1 368 ? 40.482 79.476 71.686 1.00 47.46 368 LYS A C 1
ATOM 2814 O O . LYS A 1 368 ? 39.386 79.926 71.349 1.00 47.25 368 LYS A O 1
ATOM 2820 N N . PRO A 1 369 ? 40.629 78.684 72.759 1.00 45.61 369 PRO A N 1
ATOM 2821 C CA . PRO A 1 369 ? 39.494 78.333 73.613 1.00 44.42 369 PRO A CA 1
ATOM 2822 C C . PRO A 1 369 ? 38.884 79.575 74.256 1.00 42.97 369 PRO A C 1
ATOM 2823 O O . PRO A 1 369 ? 39.569 80.580 74.457 1.00 41.58 369 PRO A O 1
ATOM 2827 N N . PHE A 1 370 ? 37.596 79.505 74.570 1.00 40.82 370 PHE A N 1
ATOM 2828 C CA . PHE A 1 370 ? 36.921 80.627 75.200 1.00 39.91 370 PHE A CA 1
ATOM 2829 C C . PHE A 1 370 ? 35.999 80.140 76.303 1.00 38.82 370 PHE A C 1
ATOM 2830 O O . PHE A 1 370 ? 35.387 79.077 76.196 1.00 38.77 370 PHE A O 1
ATOM 2838 N N . ARG A 1 371 ? 35.916 80.920 77.372 1.00 37.38 371 ARG A N 1
ATOM 2839 C CA . ARG A 1 371 ? 35.073 80.574 78.502 1.00 37.68 371 ARG A CA 1
ATOM 2840 C C . ARG A 1 371 ? 33.610 80.759 78.105 1.00 36.85 371 ARG A C 1
ATOM 2841 O O . ARG A 1 371 ? 33.257 81.738 77.447 1.00 35.99 371 ARG A O 1
ATOM 2849 N N . LEU A 1 372 ? 32.763 79.812 78.489 1.00 36.83 372 LEU A N 1
ATOM 2850 C CA . LEU A 1 372 ? 31.343 79.903 78.171 1.00 37.15 372 LEU A CA 1
ATOM 2851 C C . LEU A 1 372 ? 30.684 80.929 79.081 1.00 37.51 372 LEU A C 1
ATOM 2852 O O . LEU A 1 372 ? 30.989 81.000 80.272 1.00 37.02 372 LEU A O 1
ATOM 2857 N N . PRO A 1 373 ? 29.775 81.744 78.528 1.00 37.80 373 PRO A N 1
ATOM 2858 C CA . PRO A 1 373 ? 29.085 82.760 79.325 1.00 38.98 373 PRO A CA 1
ATOM 2859 C C . PRO A 1 373 ? 28.417 82.127 80.542 1.00 40.20 373 PRO A C 1
ATOM 2860 O O . PRO A 1 373 ? 27.873 81.027 80.455 1.00 39.74 373 PRO A O 1
ATOM 2864 N N . GLN A 1 374 ? 28.472 82.816 81.675 1.00 41.92 374 GLN A N 1
ATOM 2865 C CA . GLN A 1 374 ? 27.863 82.311 82.899 1.00 43.85 374 GLN A CA 1
ATOM 2866 C C . GLN A 1 374 ? 26.442 82.843 83.019 1.00 43.58 374 GLN A C 1
ATOM 2867 O O . GLN A 1 374 ? 26.097 83.857 82.411 1.00 44.00 374 GLN A O 1
ATOM 2873 N N . VAL A 1 375 ? 25.623 82.155 83.805 1.00 44.01 375 VAL A N 1
ATOM 2874 C CA . VAL A 1 375 ? 24.236 82.553 84.001 1.00 43.82 375 VAL A CA 1
ATOM 2875 C C . VAL A 1 375 ? 24.129 83.922 84.668 1.00 43.89 375 VAL A C 1
ATOM 2876 O O . VAL A 1 375 ? 23.240 84.712 84.348 1.00 44.64 375 VAL A O 1
ATOM 2880 N N . ASP A 1 376 ? 25.044 84.197 85.590 1.00 43.39 376 ASP A N 1
ATOM 2881 C CA . ASP A 1 376 ? 25.057 85.463 86.315 1.00 42.29 376 ASP A CA 1
ATOM 2882 C C . ASP A 1 376 ? 25.279 86.686 85.429 1.00 40.69 376 ASP A C 1
ATOM 2883 O O . ASP A 1 376 ? 24.999 87.812 85.840 1.00 41.60 376 ASP A O 1
ATOM 2888 N N . GLY A 1 377 ? 25.778 86.469 84.217 1.00 38.26 377 GLY A N 1
ATOM 2889 C CA . GLY A 1 377 ? 26.023 87.582 83.317 1.00 35.26 377 GLY A CA 1
ATOM 2890 C C . GLY A 1 377 ? 25.003 87.666 82.197 1.00 33.93 377 GLY A C 1
ATOM 2891 O O . GLY A 1 377 ? 25.044 88.577 81.367 1.00 32.66 377 GLY A O 1
ATOM 2892 N N . ALA A 1 378 ? 24.082 86.709 82.173 1.00 32.01 378 ALA A N 1
ATOM 2893 C CA . ALA A 1 378 ? 23.052 86.678 81.145 1.00 30.35 378 ALA A CA 1
ATOM 2894 C C . ALA A 1 378 ? 22.027 87.778 81.369 1.00 29.58 378 ALA A C 1
ATOM 2895 O O . ALA A 1 378 ? 21.795 88.206 82.503 1.00 29.50 378 ALA A O 1
ATOM 2897 N N . ILE A 1 379 ? 21.424 88.244 80.282 1.00 27.68 379 ILE A N 1
ATOM 2898 C CA . ILE A 1 379 ? 20.392 89.263 80.377 1.00 27.38 379 ILE A CA 1
ATOM 2899 C C . ILE A 1 379 ? 19.130 88.523 80.803 1.00 26.98 379 ILE A C 1
ATOM 2900 O O . ILE A 1 379 ? 18.559 87.744 80.035 1.00 26.82 379 ILE A O 1
ATOM 2905 N N . ALA A 1 380 ? 18.714 88.746 82.041 1.00 26.85 380 ALA A N 1
ATOM 2906 C CA . ALA A 1 380 ? 17.533 88.080 82.568 1.00 26.58 380 ALA A CA 1
ATOM 2907 C C . ALA A 1 380 ? 16.272 88.606 81.905 1.00 26.17 380 ALA A C 1
ATOM 2908 O O . ALA A 1 380 ? 16.218 89.759 81.481 1.00 27.08 380 ALA A O 1
ATOM 2910 N N . PRO A 1 381 ? 15.246 87.753 81.777 1.00 26.53 381 PRO A N 1
ATOM 2911 C CA . PRO A 1 381 ? 14.006 88.217 81.154 1.00 26.98 381 PRO A CA 1
ATOM 2912 C C . PRO A 1 381 ? 13.415 89.289 82.056 1.00 26.88 381 PRO A C 1
ATOM 2913 O O . PRO A 1 381 ? 13.629 89.270 83.269 1.00 26.63 381 PRO A O 1
ATOM 2917 N N . ILE A 1 382 ? 12.686 90.227 81.466 1.00 27.90 382 ILE A N 1
ATOM 2918 C CA . ILE A 1 382 ? 12.087 91.311 82.234 1.00 28.74 382 ILE A CA 1
ATOM 2919 C C . ILE A 1 382 ? 10.722 90.949 82.802 1.00 28.06 382 ILE A C 1
ATOM 2920 O O . ILE A 1 382 ? 9.904 90.317 82.130 1.00 27.71 382 ILE A O 1
ATOM 2925 N N . VAL A 1 383 ? 10.491 91.342 84.050 1.00 26.80 383 VAL A N 1
ATOM 2926 C CA . VAL A 1 383 ? 9.213 91.103 84.705 1.00 26.77 383 VAL A CA 1
ATOM 2927 C C . VAL A 1 383 ? 8.360 92.331 84.392 1.00 26.75 383 VAL A C 1
ATOM 2928 O O . VAL A 1 383 ? 8.690 93.446 84.800 1.00 27.04 383 VAL A O 1
ATOM 2932 N N . PRO A 1 384 ? 7.262 92.146 83.647 1.00 25.40 384 PRO A N 1
ATOM 2933 C CA . PRO A 1 384 ? 6.378 93.257 83.285 1.00 24.67 384 PRO A CA 1
ATOM 2934 C C . PRO A 1 384 ? 5.972 94.087 84.494 1.00 25.28 384 PRO A C 1
ATOM 2935 O O . PRO A 1 384 ? 5.861 93.565 85.598 1.00 22.57 384 PRO A O 1
ATOM 2939 N N . ARG A 1 385 ? 5.763 95.384 84.286 1.00 26.28 385 ARG A N 1
ATOM 2940 C CA . ARG A 1 385 ? 5.353 96.247 85.383 1.00 26.96 385 ARG A CA 1
ATOM 2941 C C . ARG A 1 385 ? 3.854 96.046 85.582 1.00 26.13 385 ARG A C 1
ATOM 2942 O O . ARG A 1 385 ? 3.333 96.198 86.687 1.00 27.24 385 ARG A O 1
ATOM 2950 N N . SER A 1 386 ? 3.170 95.687 84.501 1.00 25.11 386 SER A N 1
ATOM 2951 C CA . SER A 1 386 ? 1.737 95.431 84.543 1.00 22.88 386 SER A CA 1
ATOM 2952 C C . SER A 1 386 ? 1.398 94.342 83.532 1.00 21.77 386 SER A C 1
ATOM 2953 O O . SER A 1 386 ? 2.092 94.176 82.527 1.00 19.55 386 SER A O 1
ATOM 2956 N N . ARG A 1 387 ? 0.332 93.602 83.811 1.00 17.42 387 ARG A N 1
ATOM 2957 C CA . ARG A 1 387 ? -0.113 92.534 82.927 1.00 16.63 387 ARG A CA 1
ATOM 2958 C C . ARG A 1 387 ? -1.585 92.277 83.217 1.00 17.31 387 ARG A C 1
ATOM 2959 O O . ARG A 1 387 ? -2.046 92.487 84.340 1.00 14.34 387 ARG A O 1
ATOM 2967 N N . ARG A 1 388 ? -2.328 91.842 82.204 1.00 14.40 388 ARG A N 1
ATOM 2968 C CA . ARG A 1 388 ? -3.752 91.569 82.377 1.00 15.61 388 ARG A CA 1
ATOM 2969 C C . ARG A 1 388 ? -4.210 90.524 81.392 1.00 15.10 388 ARG A C 1
ATOM 2970 O O . ARG A 1 388 ? -3.669 90.432 80.287 1.00 16.60 388 ARG A O 1
ATOM 2978 N N . VAL A 1 389 ? -5.205 89.739 81.797 1.00 15.85 389 VAL A N 1
ATOM 2979 C CA . VAL A 1 389 ? -5.780 88.731 80.918 1.00 14.73 389 VAL A CA 1
ATOM 2980 C C . VAL A 1 389 ? -6.930 89.481 80.253 1.00 16.11 389 VAL A C 1
ATOM 2981 O O . VAL A 1 389 ? -7.847 89.962 80.931 1.00 16.14 389 VAL A O 1
ATOM 2985 N N . VAL A 1 390 ? -6.872 89.602 78.931 1.00 14.35 390 VAL A N 1
ATOM 2986 C CA . VAL A 1 390 ? -7.897 90.346 78.209 1.00 14.47 390 VAL A CA 1
ATOM 2987 C C . VAL A 1 390 ? -8.903 89.509 77.435 1.00 14.69 390 VAL A C 1
ATOM 2988 O O . VAL A 1 390 ? -9.835 90.050 76.837 1.00 15.31 390 VAL A O 1
ATOM 2992 N N . GLY A 1 391 ? -8.723 88.195 77.447 1.00 14.21 391 GLY A N 1
ATOM 2993 C CA . GLY A 1 391 ? -9.656 87.335 76.746 1.00 14.53 391 GLY A CA 1
ATOM 2994 C C . GLY A 1 391 ? -9.161 85.907 76.646 1.00 13.44 391 GLY A C 1
ATOM 2995 O O . GLY A 1 391 ? -8.211 85.513 77.332 1.00 12.67 391 GLY A O 1
ATOM 2996 N N . VAL A 1 392 ? -9.802 85.130 75.784 1.00 11.07 392 VAL A N 1
ATOM 2997 C CA . VAL A 1 392 ? -9.413 83.743 75.601 1.00 11.27 392 VAL A CA 1
ATOM 2998 C C . VAL A 1 392 ? -9.716 83.252 74.191 1.00 12.52 392 VAL A C 1
ATOM 2999 O O . VAL A 1 392 ? -10.750 83.598 73.609 1.00 12.36 392 VAL A O 1
ATOM 3003 N N . ASP A 1 393 ? -8.792 82.468 73.644 1.00 10.95 393 ASP A N 1
ATOM 3004 C CA . ASP A 1 393 ? -8.964 81.868 72.320 1.00 11.75 393 ASP A CA 1
ATOM 3005 C C . ASP A 1 393 ? -9.426 80.437 72.588 1.00 11.81 393 ASP A C 1
ATOM 3006 O O . ASP A 1 393 ? -8.720 79.667 73.247 1.00 13.24 393 ASP A O 1
ATOM 3011 N N . VAL A 1 394 ? -10.603 80.086 72.083 1.00 10.45 394 VAL A N 1
ATOM 3012 C CA . VAL A 1 394 ? -11.162 78.746 72.257 1.00 11.26 394 VAL A CA 1
ATOM 3013 C C . VAL A 1 394 ? -11.150 78.028 70.907 1.00 11.64 394 VAL A C 1
ATOM 3014 O O . VAL A 1 394 ? -11.776 78.492 69.956 1.00 11.15 394 VAL A O 1
ATOM 3018 N N . PHE A 1 395 ? -10.436 76.910 70.821 1.00 10.04 395 PHE A N 1
ATOM 3019 C CA . PHE A 1 395 ? -10.366 76.150 69.575 1.00 9.84 395 PHE A CA 1
ATOM 3020 C C . PHE A 1 395 ? -11.415 75.045 69.630 1.00 11.46 395 PHE A C 1
ATOM 3021 O O . PHE A 1 395 ? -11.466 74.265 70.596 1.00 11.26 395 PHE A O 1
ATOM 3029 N N . VAL A 1 396 ? -12.235 74.971 68.587 1.00 12.01 396 VAL A N 1
ATOM 3030 C CA . VAL A 1 396 ? -13.307 73.992 68.514 1.00 9.29 396 VAL A CA 1
ATOM 3031 C C . VAL A 1 396 ? -13.231 73.132 67.262 1.00 10.40 396 VAL A C 1
ATOM 3032 O O . VAL A 1 396 ? -12.682 73.537 66.239 1.00 12.41 396 VAL A O 1
ATOM 3036 N N . GLU A 1 397 ? -13.792 71.934 67.362 1.00 11.06 397 GLU A N 1
ATOM 3037 C CA . GLU A 1 397 ? -13.831 71.005 66.253 1.00 11.07 397 GLU A CA 1
ATOM 3038 C C . GLU A 1 397 ? -15.278 70.976 65.778 1.00 13.10 397 GLU A C 1
ATOM 3039 O O . GLU A 1 397 ? -16.170 70.569 66.523 1.00 12.55 397 GLU A O 1
ATOM 3045 N N . THR A 1 398 ? -15.506 71.416 64.545 1.00 14.02 398 THR A N 1
ATOM 3046 C CA . THR A 1 398 ? -16.852 71.435 63.979 1.00 14.70 398 THR A CA 1
ATOM 3047 C C . THR A 1 398 ? -16.788 71.664 62.469 1.00 16.06 398 THR A C 1
ATOM 3048 O O . THR A 1 398 ? -15.794 72.176 61.959 1.00 16.84 398 THR A O 1
ATOM 3052 N N . ASN A 1 399 ? -17.842 71.268 61.762 1.00 18.13 399 ASN A N 1
ATOM 3053 C CA . ASN A 1 399 ? -17.915 71.452 60.318 1.00 20.77 399 ASN A CA 1
ATOM 3054 C C . ASN A 1 399 ? -18.950 72.542 60.039 1.00 21.45 399 ASN A C 1
ATOM 3055 O O . ASN A 1 399 ? -19.229 72.872 58.885 1.00 21.94 399 ASN A O 1
ATOM 3060 N N . LEU A 1 400 ? -19.527 73.091 61.105 1.00 20.81 400 LEU A N 1
ATOM 3061 C CA . LEU A 1 400 ? -20.512 74.159 60.968 1.00 19.41 400 LEU A CA 1
ATOM 3062 C C . LEU A 1 400 ? -19.828 75.312 60.240 1.00 20.10 400 LEU A C 1
ATOM 3063 O O . LEU A 1 400 ? -18.675 75.632 60.527 1.00 21.18 400 LEU A O 1
ATOM 3068 N N . LEU A 1 401 ? -20.530 75.922 59.290 1.00 18.19 401 LEU A N 1
ATOM 3069 C CA . LEU A 1 401 ? -19.974 77.029 58.521 1.00 18.71 401 LEU A CA 1
ATOM 3070 C C . LEU A 1 401 ? -19.738 78.245 59.415 1.00 17.25 401 LEU A C 1
ATOM 3071 O O . LEU A 1 401 ? -20.459 78.455 60.385 1.00 16.87 401 LEU A O 1
ATOM 3076 N N . PRO A 1 402 ? -18.725 79.066 59.084 1.00 17.09 402 PRO A N 1
ATOM 3077 C CA . PRO A 1 402 ? -18.338 80.275 59.819 1.00 18.38 402 PRO A CA 1
ATOM 3078 C C . PRO A 1 402 ? -19.458 81.185 60.307 1.00 19.17 402 PRO A C 1
ATOM 3079 O O . PRO A 1 402 ? -19.503 81.547 61.487 1.00 18.12 402 PRO A O 1
ATOM 3083 N N . GLU A 1 403 ? -20.342 81.583 59.400 1.00 19.94 403 GLU A N 1
ATOM 3084 C CA . GLU A 1 403 ? -21.431 82.469 59.777 1.00 21.04 403 GLU A CA 1
ATOM 3085 C C . GLU A 1 403 ? -22.307 81.863 60.868 1.00 18.47 403 GLU A C 1
ATOM 3086 O O . GLU A 1 403 ? -22.628 82.531 61.847 1.00 18.05 403 GLU A O 1
ATOM 3092 N N . ALA A 1 404 ? -22.687 80.600 60.701 1.00 16.95 404 ALA A N 1
ATOM 3093 C CA . ALA A 1 404 ? -23.529 79.926 61.686 1.00 17.88 404 ALA A CA 1
ATOM 3094 C C . ALA A 1 404 ? -22.781 79.714 62.997 1.00 17.09 404 ALA A C 1
ATOM 3095 O O . ALA A 1 404 ? -23.361 79.838 64.071 1.00 15.81 404 ALA A O 1
ATOM 3097 N N . LEU A 1 405 ? -21.495 79.385 62.904 1.00 16.81 405 LEU A N 1
ATOM 3098 C CA . LEU A 1 405 ? -20.686 79.183 64.101 1.00 14.34 405 LEU A CA 1
ATOM 3099 C C . LEU A 1 405 ? -20.606 80.508 64.859 1.00 15.59 405 LEU A C 1
ATOM 3100 O O . LEU A 1 405 ? -20.705 80.548 66.090 1.00 15.01 405 LEU A O 1
ATOM 3105 N N . GLY A 1 406 ? -20.425 81.592 64.110 1.00 15.69 406 GLY A N 1
ATOM 3106 C CA . GLY A 1 406 ? -20.340 82.907 64.717 1.00 17.69 406 GLY A CA 1
ATOM 3107 C C . GLY A 1 406 ? -21.580 83.260 65.523 1.00 18.63 406 GLY A C 1
ATOM 3108 O O . GLY A 1 406 ? -21.481 83.689 66.680 1.00 17.68 406 GLY A O 1
ATOM 3109 N N . LYS A 1 407 ? -22.754 83.087 64.924 1.00 18.58 407 LYS A N 1
ATOM 3110 C CA . LYS A 1 407 ? -23.993 83.410 65.624 1.00 19.62 407 LYS A CA 1
ATOM 3111 C C . LYS A 1 407 ? -24.213 82.487 66.821 1.00 18.72 407 LYS A C 1
ATOM 3112 O O . LYS A 1 407 ? -24.675 82.926 67.878 1.00 19.62 407 LYS A O 1
ATOM 3118 N N . ALA A 1 408 ? -23.882 81.210 66.657 1.00 16.19 408 ALA A N 1
ATOM 3119 C CA . ALA A 1 408 ? -24.053 80.249 67.742 1.00 16.81 408 ALA A CA 1
ATOM 3120 C C . ALA A 1 408 ? -23.207 80.637 68.951 1.00 15.90 408 ALA A C 1
ATOM 3121 O O . ALA A 1 408 ? -23.672 80.574 70.088 1.00 16.04 408 ALA A O 1
ATOM 3123 N N . LEU A 1 409 ? -21.965 81.044 68.706 1.00 16.76 409 LEU A N 1
ATOM 3124 C CA . LEU A 1 409 ? -21.077 81.426 69.798 1.00 16.14 409 LEU A CA 1
ATOM 3125 C C . LEU A 1 409 ? -21.454 82.762 70.425 1.00 17.79 409 LEU A C 1
ATOM 3126 O O . LEU A 1 409 ? -21.257 82.970 71.624 1.00 15.97 409 LEU A O 1
ATOM 3131 N N . GLU A 1 410 ? -21.987 83.679 69.625 1.00 17.08 410 GLU A N 1
ATOM 3132 C CA . GLU A 1 410 ? -22.395 84.962 70.181 1.00 18.68 410 GLU A CA 1
ATOM 3133 C C . GLU A 1 410 ? -23.546 84.699 71.141 1.00 18.96 410 GLU A C 1
ATOM 3134 O O . GLU A 1 410 ? -23.615 85.294 72.220 1.00 20.87 410 GLU A O 1
ATOM 3140 N N . ASP A 1 411 ? -24.442 83.791 70.757 1.00 20.78 411 ASP A N 1
ATOM 3141 C CA . ASP A 1 411 ? -25.580 83.456 71.604 1.00 20.98 411 ASP A CA 1
ATOM 3142 C C . ASP A 1 411 ? -25.100 82.814 72.905 1.00 21.45 411 ASP A C 1
ATOM 3143 O O . ASP A 1 411 ? -25.596 83.134 73.984 1.00 22.89 411 ASP A O 1
ATOM 3148 N N . LEU A 1 412 ? -24.127 81.913 72.802 1.00 20.60 412 LEU A N 1
ATOM 3149 C CA . LEU A 1 412 ? -23.606 81.228 73.981 1.00 19.77 412 LEU A CA 1
ATOM 3150 C C . LEU A 1 412 ? -22.858 82.156 74.930 1.00 19.26 412 LEU A C 1
ATOM 3151 O O . LEU A 1 412 ? -22.843 81.936 76.143 1.00 20.59 412 LEU A O 1
ATOM 3156 N N . ALA A 1 413 ? -22.251 83.200 74.382 1.00 18.09 413 ALA A N 1
ATOM 3157 C CA . ALA A 1 413 ? -21.504 84.151 75.189 1.00 18.20 413 ALA A CA 1
ATOM 3158 C C . ALA A 1 413 ? -22.399 85.229 75.791 1.00 18.41 413 ALA A C 1
ATOM 3159 O O . ALA A 1 413 ? -21.973 85.957 76.683 1.00 18.76 413 ALA A O 1
ATOM 3161 N N . ALA A 1 414 ? -23.629 85.338 75.295 1.00 19.02 414 ALA A N 1
ATOM 3162 C CA . ALA A 1 414 ? -24.553 86.348 75.806 1.00 20.76 414 ALA A CA 1
ATOM 3163 C C . ALA A 1 414 ? -24.769 86.119 77.296 1.00 21.22 414 ALA A C 1
ATOM 3164 O O . ALA A 1 414 ? -25.111 85.016 77.716 1.00 22.73 414 ALA A O 1
ATOM 3166 N N . GLY A 1 415 ? -24.566 87.162 78.091 1.00 22.62 415 GLY A N 1
ATOM 3167 C CA . GLY A 1 415 ? -24.734 87.029 79.528 1.00 23.43 415 GLY A CA 1
ATOM 3168 C C . GLY A 1 415 ? -23.401 86.955 80.250 1.00 22.72 415 GLY A C 1
ATOM 3169 O O . GLY A 1 415 ? -23.333 87.159 81.462 1.00 26.37 415 GLY A O 1
ATOM 3170 N N . THR A 1 416 ? -22.336 86.645 79.515 1.00 20.80 416 THR A N 1
ATOM 3171 C CA . THR A 1 416 ? -21.006 86.569 80.116 1.00 18.85 416 THR A CA 1
ATOM 3172 C C . THR A 1 416 ? -20.270 87.867 79.831 1.00 18.69 416 THR A C 1
ATOM 3173 O O . THR A 1 416 ? -20.684 88.651 78.976 1.00 17.55 416 THR A O 1
ATOM 3177 N N . PRO A 1 417 ? -19.167 88.117 80.552 1.00 17.62 417 PRO A N 1
ATOM 3178 C CA . PRO A 1 417 ? -18.392 89.341 80.334 1.00 16.44 417 PRO A CA 1
ATOM 3179 C C . PRO A 1 417 ? -17.439 89.177 79.145 1.00 16.19 417 PRO A C 1
ATOM 3180 O O . PRO A 1 417 ? -16.343 89.730 79.135 1.00 15.21 417 PRO A O 1
ATOM 3184 N N . PHE A 1 418 ? -17.874 88.408 78.147 1.00 16.36 418 PHE A N 1
ATOM 3185 C CA . PHE A 1 418 ? -17.073 88.156 76.953 1.00 17.08 418 PHE A CA 1
ATOM 3186 C C . PHE A 1 418 ? -17.885 88.383 75.689 1.00 16.93 418 PHE A C 1
ATOM 3187 O O . PHE A 1 418 ? -19.101 88.207 75.696 1.00 17.98 418 PHE A O 1
ATOM 3195 N N . ARG A 1 419 ? -17.203 88.771 74.615 1.00 15.51 419 ARG A N 1
ATOM 3196 C CA . ARG A 1 419 ? -17.847 88.958 73.318 1.00 14.76 419 ARG A CA 1
ATOM 3197 C C . ARG A 1 419 ? -16.993 88.206 72.301 1.00 13.87 419 ARG A C 1
ATOM 3198 O O . ARG A 1 419 ? -15.776 88.112 72.461 1.00 14.25 419 ARG A O 1
ATOM 3206 N N . LEU A 1 420 ? -17.620 87.644 71.276 1.00 13.99 420 LEU A N 1
ATOM 3207 C CA . LEU A 1 420 ? -16.846 86.955 70.251 1.00 13.64 420 LEU A CA 1
ATOM 3208 C C . LEU A 1 420 ? -16.282 88.046 69.342 1.00 14.15 420 LEU A C 1
ATOM 3209 O O . LEU A 1 420 ? -17.045 88.818 68.758 1.00 13.57 420 LEU A O 1
ATOM 3214 N N . LYS A 1 421 ? -14.960 88.136 69.232 1.00 12.55 421 LYS A N 1
ATOM 3215 C CA . LYS A 1 421 ? -14.374 89.156 68.377 1.00 14.46 421 LYS A CA 1
ATOM 3216 C C . LYS A 1 421 ? -14.275 88.673 66.941 1.00 14.86 421 LYS A C 1
ATOM 3217 O O . LYS A 1 421 ? -14.619 89.396 66.005 1.00 13.74 421 LYS A O 1
ATOM 3223 N N . MET A 1 422 ? -13.788 87.451 66.771 1.00 13.65 422 MET A N 1
ATOM 3224 C CA . MET A 1 422 ? -13.625 86.885 65.439 1.00 12.92 422 MET A CA 1
ATOM 3225 C C . MET A 1 422 ? -13.365 85.392 65.526 1.00 13.24 422 MET A C 1
ATOM 3226 O O . MET A 1 422 ? -13.147 84.852 66.611 1.00 11.47 422 MET A O 1
ATOM 3231 N N . ILE A 1 423 ? -13.403 84.733 64.372 1.00 10.58 423 ILE A N 1
ATOM 3232 C CA . ILE A 1 423 ? -13.141 83.303 64.288 1.00 11.48 423 ILE A CA 1
ATOM 3233 C C . ILE A 1 423 ? -12.190 83.100 63.120 1.00 12.43 423 ILE A C 1
ATOM 3234 O O . ILE A 1 423 ? -12.318 83.758 62.088 1.00 12.91 423 ILE A O 1
ATOM 3239 N N . SER A 1 424 ? -11.211 82.220 63.289 1.00 11.02 424 SER A N 1
ATOM 3240 C CA . SER A 1 424 ? -10.289 81.943 62.198 1.00 11.82 424 SER A CA 1
ATOM 3241 C C . SER A 1 424 ? -10.219 80.444 61.952 1.00 10.23 424 SER A C 1
ATOM 3242 O O . SER A 1 424 ? -10.601 79.641 62.804 1.00 9.90 424 SER A O 1
ATOM 3245 N N . ASN A 1 425 ? -9.753 80.086 60.765 1.00 9.65 425 ASN A N 1
ATOM 3246 C CA . ASN A 1 425 ? -9.614 78.692 60.362 1.00 10.80 425 ASN A CA 1
ATOM 3247 C C . ASN A 1 425 ? -8.215 78.619 59.744 1.00 10.40 425 ASN A C 1
ATOM 3248 O O . ASN A 1 425 ? -7.908 79.340 58.789 1.00 10.95 425 ASN A O 1
ATOM 3253 N N . ARG A 1 426 ? -7.360 77.773 60.315 1.00 10.95 426 ARG A N 1
ATOM 3254 C CA . ARG A 1 426 ? -5.977 77.643 59.868 1.00 10.80 426 ARG A CA 1
ATOM 3255 C C . ARG A 1 426 ? -5.281 79.011 59.921 1.00 11.22 426 ARG A C 1
ATOM 3256 O O . ARG A 1 426 ? -4.354 79.297 59.162 1.00 10.54 426 ARG A O 1
ATOM 3264 N N . GLY A 1 427 ? -5.744 79.850 60.841 1.00 11.94 427 GLY A N 1
ATOM 3265 C CA . GLY A 1 427 ? -5.142 81.157 61.024 1.00 12.48 427 GLY A CA 1
ATOM 3266 C C . GLY A 1 427 ? -5.726 82.286 60.199 1.00 14.33 427 GLY A C 1
ATOM 3267 O O . GLY A 1 427 ? -5.299 83.437 60.352 1.00 14.62 427 GLY A O 1
ATOM 3268 N N . THR A 1 428 ? -6.694 81.966 59.338 1.00 11.64 428 THR A N 1
ATOM 3269 C CA . THR A 1 428 ? -7.350 82.958 58.477 1.00 11.93 428 THR A CA 1
ATOM 3270 C C . THR A 1 428 ? -8.707 83.384 59.036 1.00 10.06 428 THR A C 1
ATOM 3271 O O . THR A 1 428 ? -9.545 82.545 59.346 1.00 9.06 428 THR A O 1
ATOM 3275 N N . GLN A 1 429 ? -8.940 84.685 59.170 1.00 10.47 429 GLN A N 1
ATOM 3276 C CA . GLN A 1 429 ? -10.247 85.128 59.649 1.00 9.87 429 GLN A CA 1
ATOM 3277 C C . GLN A 1 429 ? -11.326 84.622 58.691 1.00 11.49 429 GLN A C 1
ATOM 3278 O O . GLN A 1 429 ? -11.171 84.729 57.469 1.00 11.40 429 GLN A O 1
ATOM 3284 N N . VAL A 1 430 ? -12.399 84.060 59.246 1.00 12.34 430 VAL A N 1
ATOM 3285 C CA . VAL A 1 430 ? -13.535 83.590 58.453 1.00 12.98 430 VAL A CA 1
ATOM 3286 C C . VAL A 1 430 ? -14.830 84.179 59.025 1.00 13.21 430 VAL A C 1
ATOM 3287 O O . VAL A 1 430 ? -15.908 84.059 58.439 1.00 13.93 430 VAL A O 1
ATOM 3291 N N . TYR A 1 431 ? -14.715 84.822 60.184 1.00 13.66 431 TYR A N 1
ATOM 3292 C CA . TYR A 1 431 ? -15.850 85.495 60.807 1.00 14.11 431 TYR A CA 1
ATOM 3293 C C . TYR A 1 431 ? -15.313 86.673 61.607 1.00 14.24 431 TYR A C 1
ATOM 3294 O O . TYR A 1 431 ? -14.489 86.491 62.507 1.00 14.33 431 TYR A O 1
ATOM 3303 N N . PRO A 1 432 ? -15.748 87.902 61.275 1.00 15.68 432 PRO A N 1
ATOM 3304 C CA . PRO A 1 432 ? -16.698 88.248 60.207 1.00 16.97 432 PRO A CA 1
ATOM 3305 C C . PRO A 1 432 ? -16.188 87.802 58.836 1.00 16.12 432 PRO A C 1
ATOM 3306 O O . PRO A 1 432 ? -14.991 87.616 58.648 1.00 15.12 432 PRO A O 1
ATOM 3310 N N . PRO A 1 433 ? -17.095 87.639 57.855 1.00 16.96 433 PRO A N 1
ATOM 3311 C CA . PRO A 1 433 ? -16.657 87.213 56.524 1.00 16.64 433 PRO A CA 1
ATOM 3312 C C . PRO A 1 433 ? -15.689 88.233 55.938 1.00 17.02 433 PRO A C 1
ATOM 3313 O O . PRO A 1 433 ? -15.748 89.419 56.264 1.00 18.04 433 PRO A O 1
ATOM 3317 N N . THR A 1 434 ? -14.801 87.764 55.072 1.00 16.91 434 THR A N 1
ATOM 3318 C CA . THR A 1 434 ? -13.779 88.613 54.473 1.00 15.35 434 THR A CA 1
ATOM 3319 C C . THR A 1 434 ? -13.965 88.855 52.982 1.00 16.68 434 THR A C 1
ATOM 3320 O O . THR A 1 434 ? -13.274 89.688 52.403 1.00 17.66 434 THR A O 1
ATOM 3324 N N . GLY A 1 435 ? -14.877 88.118 52.365 1.00 16.69 435 GLY A N 1
ATOM 3325 C CA . GLY A 1 435 ? -15.083 88.268 50.937 1.00 17.42 435 GLY A CA 1
ATOM 3326 C C . GLY A 1 435 ? -14.160 87.324 50.185 1.00 18.25 435 GLY A C 1
ATOM 3327 O O . GLY A 1 435 ? -14.120 87.330 48.954 1.00 17.69 435 GLY A O 1
ATOM 3328 N N . GLY A 1 436 ? -13.419 86.506 50.932 1.00 17.05 436 GLY A N 1
ATOM 3329 C CA . GLY A 1 436 ? -12.503 85.555 50.322 1.00 15.85 436 GLY A CA 1
ATOM 3330 C C . GLY A 1 436 ? -13.140 84.237 49.910 1.00 15.74 436 GLY A C 1
ATOM 3331 O O . GLY A 1 436 ? -14.364 84.078 49.953 1.00 18.32 436 GLY A O 1
ATOM 3332 N N . LEU A 1 437 ? -12.303 83.288 49.507 1.00 15.30 437 LEU A N 1
ATOM 3333 C CA . LEU A 1 437 ? -12.765 81.968 49.084 1.00 16.25 437 LEU A CA 1
ATOM 3334 C C . LEU A 1 437 ? -11.962 80.894 49.816 1.00 17.33 437 LEU A C 1
ATOM 3335 O O . LEU A 1 437 ? -11.655 79.837 49.264 1.00 19.18 437 LEU A O 1
ATOM 3340 N N . THR A 1 438 ? -11.632 81.184 51.070 1.00 15.99 438 THR A N 1
ATOM 3341 C CA . THR A 1 438 ? -10.855 80.290 51.924 1.00 14.47 438 THR A CA 1
ATOM 3342 C C . THR A 1 438 ? -11.506 78.920 52.113 1.00 13.68 438 THR A C 1
ATOM 3343 O O . THR A 1 438 ? -12.689 78.834 52.433 1.00 15.60 438 THR A O 1
ATOM 3347 N N . ASP A 1 439 ? -10.736 77.853 51.910 1.00 14.49 439 ASP A N 1
ATOM 3348 C CA . ASP A 1 439 ? -11.249 76.495 52.108 1.00 15.89 439 ASP A CA 1
ATOM 3349 C C . ASP A 1 439 ? -11.128 76.252 53.613 1.00 15.15 439 ASP A C 1
ATOM 3350 O O . ASP A 1 439 ? -10.191 76.741 54.241 1.00 14.87 439 ASP A O 1
ATOM 3355 N N . LEU A 1 440 ? -12.052 75.488 54.185 1.00 14.47 440 LEU A N 1
ATOM 3356 C CA . LEU A 1 440 ? -12.054 75.261 55.631 1.00 14.38 440 LEU A CA 1
ATOM 3357 C C . LEU A 1 440 ? -11.789 73.839 56.116 1.00 16.68 440 LEU A C 1
ATOM 3358 O O . LEU A 1 440 ? -12.232 72.867 55.492 1.00 17.14 440 LEU A O 1
ATOM 3363 N N . VAL A 1 441 ? -11.065 73.721 57.229 1.00 13.27 441 VAL A N 1
ATOM 3364 C CA . VAL A 1 441 ? -10.843 72.412 57.839 1.00 13.87 441 VAL A CA 1
ATOM 3365 C C . VAL A 1 441 ? -11.774 72.409 59.052 1.00 13.33 441 VAL A C 1
ATOM 3366 O O . VAL A 1 441 ? -12.359 73.446 59.382 1.00 12.75 441 VAL A O 1
ATOM 3370 N N . ASP A 1 442 ? -11.914 71.268 59.720 1.00 13.75 442 ASP A N 1
ATOM 3371 C CA . ASP A 1 442 ? -12.844 71.171 60.847 1.00 12.81 442 ASP A CA 1
ATOM 3372 C C . ASP A 1 442 ? -12.302 71.659 62.182 1.00 15.35 442 ASP A C 1
ATOM 3373 O O . ASP A 1 442 ? -12.674 71.141 63.235 1.00 14.11 442 ASP A O 1
ATOM 3378 N N . HIS A 1 443 ? -11.449 72.676 62.130 1.00 11.64 443 HIS A N 1
ATOM 3379 C CA . HIS A 1 443 ? -10.820 73.232 63.327 1.00 12.98 443 HIS A CA 1
ATOM 3380 C C . HIS A 1 443 ? -10.919 74.756 63.238 1.00 12.30 443 HIS A C 1
ATOM 3381 O O . HIS A 1 443 ? -10.487 75.348 62.248 1.00 13.33 443 HIS A O 1
ATOM 3388 N N . TYR A 1 444 ? -11.486 75.388 64.265 1.00 12.49 444 TYR A N 1
ATOM 3389 C CA . TYR A 1 444 ? -11.641 76.848 64.278 1.00 11.47 444 TYR A CA 1
ATOM 3390 C C . TYR A 1 444 ? -11.133 77.453 65.576 1.00 11.04 444 TYR A C 1
ATOM 3391 O O . TYR A 1 444 ? -11.363 76.895 66.648 1.00 12.18 444 TYR A O 1
ATOM 3400 N N . ARG A 1 445 ? -10.454 78.594 65.482 1.00 9.22 445 ARG A N 1
ATOM 3401 C CA . ARG A 1 445 ? -9.986 79.285 66.679 1.00 11.24 445 ARG A CA 1
ATOM 3402 C C . ARG A 1 445 ? -10.997 80.405 66.889 1.00 12.24 445 ARG A C 1
ATOM 3403 O O . ARG A 1 445 ? -11.241 81.211 65.990 1.00 12.66 445 ARG A O 1
ATOM 3411 N N . CYS A 1 446 ? -11.594 80.452 68.073 1.00 11.07 446 CYS A N 1
ATOM 3412 C CA . CYS A 1 446 ? -12.597 81.464 68.362 1.00 12.80 446 CYS A CA 1
ATOM 3413 C C . CYS A 1 446 ? -12.084 82.434 69.417 1.00 11.74 446 CYS A C 1
ATOM 3414 O O . CYS A 1 446 ? -11.873 82.060 70.569 1.00 13.21 446 CYS A O 1
ATOM 3417 N N . ARG A 1 447 ? -11.880 83.686 69.014 1.00 10.11 447 ARG A N 1
ATOM 3418 C CA . ARG A 1 447 ? -11.354 84.692 69.925 1.00 12.15 447 ARG A CA 1
ATOM 3419 C C . ARG A 1 447 ? -12.425 85.465 70.678 1.00 12.65 447 ARG A C 1
ATOM 3420 O O . ARG A 1 447 ? -13.257 86.138 70.082 1.00 11.37 447 ARG A O 1
ATOM 3428 N N . PHE A 1 448 ? -12.388 85.349 72.000 1.00 13.08 448 PHE A N 1
ATOM 3429 C CA . PHE A 1 448 ? -13.326 86.032 72.877 1.00 13.46 448 PHE A CA 1
ATOM 3430 C C . PHE A 1 448 ? -12.562 87.096 73.637 1.00 14.94 448 PHE A C 1
ATOM 3431 O O . PHE A 1 448 ? -11.484 86.830 74.182 1.00 14.55 448 PHE A O 1
ATOM 3439 N N . LEU A 1 449 ? -13.107 88.306 73.670 1.00 14.61 449 LEU A N 1
ATOM 3440 C CA . LEU A 1 449 ? -12.463 89.394 74.390 1.00 14.42 449 LEU A CA 1
ATOM 3441 C C . LEU A 1 449 ? -13.267 89.765 75.619 1.00 15.19 449 LEU A C 1
ATOM 3442 O O . LEU A 1 449 ? -14.498 89.765 75.591 1.00 14.38 449 LEU A O 1
ATOM 3447 N N . TYR A 1 450 ? -12.556 90.078 76.696 1.00 13.61 450 TYR A N 1
ATOM 3448 C CA . TYR A 1 450 ? -13.185 90.473 77.951 1.00 16.23 450 TYR A CA 1
ATOM 3449 C C . TYR A 1 450 ? -13.769 91.874 77.778 1.00 14.69 450 TYR A C 1
ATOM 3450 O O . TYR A 1 450 ? -13.128 92.752 77.202 1.00 17.05 450 TYR A O 1
ATOM 3459 N N . THR A 1 451 ? -14.974 92.076 78.297 1.00 16.97 451 THR A N 1
ATOM 3460 C CA . THR A 1 451 ? -15.666 93.355 78.181 1.00 17.33 451 THR A CA 1
ATOM 3461 C C . THR A 1 451 ? -15.846 94.123 79.501 1.00 20.77 451 THR A C 1
ATOM 3462 O O . THR A 1 451 ? -16.344 95.250 79.498 1.00 20.62 451 THR A O 1
ATOM 3466 N N . GLY A 1 452 ? -15.445 93.527 80.622 1.00 21.10 452 GLY A N 1
ATOM 3467 C CA . GLY A 1 452 ? -15.609 94.203 81.903 1.00 22.33 452 GLY A CA 1
ATOM 3468 C C . GLY A 1 452 ? -14.461 95.096 82.338 1.00 23.04 452 GLY A C 1
ATOM 3469 O O . GLY A 1 452 ? -13.592 95.454 81.541 1.00 23.13 452 GLY A O 1
ATOM 3470 N N . GLU A 1 453 ? -14.474 95.490 83.610 1.00 25.37 453 GLU A N 1
ATOM 3471 C CA . GLU A 1 453 ? -13.407 96.319 84.146 1.00 27.28 453 GLU A CA 1
ATOM 3472 C C . GLU A 1 453 ? -12.340 95.389 84.704 1.00 26.44 453 GLU A C 1
ATOM 3473 O O . GLU A 1 453 ? -12.637 94.267 85.114 1.00 26.87 453 GLU A O 1
ATOM 3479 N N . GLY A 1 454 ? -11.100 95.861 84.718 1.00 27.12 454 GLY A N 1
ATOM 3480 C CA . GLY A 1 454 ? -10.016 95.050 85.232 1.00 26.43 454 GLY A CA 1
ATOM 3481 C C . GLY A 1 454 ? -9.602 94.012 84.214 1.00 26.16 454 GLY A C 1
ATOM 3482 O O . GLY A 1 454 ? -9.274 94.349 83.077 1.00 27.66 454 GLY A O 1
ATOM 3483 N N . GLU A 1 455 ? -9.624 92.748 84.614 1.00 23.77 455 GLU A N 1
ATOM 3484 C CA . GLU A 1 455 ? -9.243 91.671 83.713 1.00 22.49 455 GLU A CA 1
ATOM 3485 C C . GLU A 1 455 ? -10.154 90.477 83.888 1.00 21.36 455 GLU A C 1
ATOM 3486 O O . GLU A 1 455 ? -10.933 90.407 84.842 1.00 19.86 455 GLU A O 1
ATOM 3492 N N . ALA A 1 456 ? -10.036 89.530 82.962 1.00 19.62 456 ALA A N 1
ATOM 3493 C CA . ALA A 1 456 ? -10.827 88.313 82.993 1.00 19.12 456 ALA A CA 1
ATOM 3494 C C . ALA A 1 456 ? -10.251 87.359 84.035 1.00 21.61 456 ALA A C 1
ATOM 3495 O O . ALA A 1 456 ? -9.081 86.979 83.960 1.00 22.21 456 ALA A O 1
ATOM 3497 N N . LYS A 1 457 ? -11.078 86.965 84.995 1.00 21.66 457 LYS A N 1
ATOM 3498 C CA . LYS A 1 457 ? -10.646 86.051 86.045 1.00 22.52 457 LYS A CA 1
ATOM 3499 C C . LYS A 1 457 ? -10.942 84.613 85.642 1.00 21.79 457 LYS A C 1
ATOM 3500 O O . LYS A 1 457 ? -11.862 84.353 84.865 1.00 19.95 457 LYS A O 1
ATOM 3506 N N . ASP A 1 458 ? -10.166 83.678 86.183 1.00 20.51 458 ASP A N 1
ATOM 3507 C CA . ASP A 1 458 ? -10.335 82.264 85.865 1.00 20.31 458 ASP A CA 1
ATOM 3508 C C . ASP A 1 458 ? -11.752 81.700 85.912 1.00 20.18 458 ASP A C 1
ATOM 3509 O O . ASP A 1 458 ? -12.167 81.010 84.986 1.00 19.70 458 ASP A O 1
ATOM 3514 N N . PRO A 1 459 ? -12.511 81.969 86.989 1.00 19.67 459 PRO A N 1
ATOM 3515 C CA . PRO A 1 459 ? -13.876 81.433 87.046 1.00 20.41 459 PRO A CA 1
ATOM 3516 C C . PRO A 1 459 ? -14.741 81.862 85.852 1.00 19.36 459 PRO A C 1
ATOM 3517 O O . PRO A 1 459 ? -15.499 81.057 85.301 1.00 19.55 459 PRO A O 1
ATOM 3521 N N . GLU A 1 460 ? -14.619 83.126 85.457 1.00 17.90 460 GLU A N 1
ATOM 3522 C CA . GLU A 1 460 ? -15.391 83.666 84.339 1.00 18.85 460 GLU A CA 1
ATOM 3523 C C . GLU A 1 460 ? -15.009 82.971 83.035 1.00 15.99 460 GLU A C 1
ATOM 3524 O O . GLU A 1 460 ? -15.859 82.662 82.199 1.00 15.59 460 GLU A O 1
ATOM 3530 N N . ILE A 1 461 ? -13.718 82.733 82.868 1.00 15.40 461 ILE A N 1
ATOM 3531 C CA . ILE A 1 461 ? -13.224 82.065 81.675 1.00 15.18 461 ILE A CA 1
ATOM 3532 C C . ILE A 1 461 ? -13.754 80.636 81.589 1.00 15.61 461 ILE A C 1
ATOM 3533 O O . ILE A 1 461 ? -14.262 80.218 80.555 1.00 14.57 461 ILE A O 1
ATOM 3538 N N . LEU A 1 462 ? -13.649 79.885 82.680 1.00 15.53 462 LEU A N 1
ATOM 3539 C CA . LEU A 1 462 ? -14.130 78.516 82.666 1.00 15.99 462 LEU A CA 1
ATOM 3540 C C . LEU A 1 462 ? -15.634 78.487 82.439 1.00 15.24 462 LEU A C 1
ATOM 3541 O O . LEU A 1 462 ? -16.153 77.567 81.820 1.00 15.40 462 LEU A O 1
ATOM 3546 N N . ASP A 1 463 ? -16.335 79.502 82.932 1.00 15.61 463 ASP A N 1
ATOM 3547 C CA . ASP A 1 463 ? -17.779 79.557 82.737 1.00 16.74 463 ASP A CA 1
ATOM 3548 C C . ASP A 1 463 ? -18.063 79.725 81.245 1.00 15.19 463 ASP A C 1
ATOM 3549 O O . ASP A 1 463 ? -18.956 79.078 80.697 1.00 16.43 463 ASP A O 1
ATOM 3554 N N . LEU A 1 464 ? -17.298 80.592 80.591 1.00 15.15 464 LEU A N 1
ATOM 3555 C CA . LEU A 1 464 ? -17.487 80.808 79.162 1.00 14.51 464 LEU A CA 1
ATOM 3556 C C . LEU A 1 464 ? -17.221 79.508 78.412 1.00 15.01 464 LEU A C 1
ATOM 3557 O O . LEU A 1 464 ? -17.974 79.123 77.521 1.00 13.91 464 LEU A O 1
ATOM 3562 N N . VAL A 1 465 ? -16.140 78.825 78.778 1.00 14.54 465 VAL A N 1
ATOM 3563 C CA . VAL A 1 465 ? -15.795 77.578 78.117 1.00 13.36 465 VAL A CA 1
ATOM 3564 C C . VAL A 1 465 ? -16.871 76.509 78.322 1.00 15.53 465 VAL A C 1
ATOM 3565 O O . VAL A 1 465 ? -17.192 75.761 77.396 1.00 15.53 465 VAL A O 1
ATOM 3569 N N . SER A 1 466 ? -17.446 76.443 79.520 1.00 16.15 466 SER A N 1
ATOM 3570 C CA . SER A 1 466 ? -18.485 75.446 79.771 1.00 16.93 466 SER A CA 1
ATOM 3571 C C . SER A 1 466 ? -19.706 75.717 78.891 1.00 17.05 466 SER A C 1
ATOM 3572 O O . SER A 1 466 ? -20.369 74.783 78.445 1.00 18.23 466 SER A O 1
ATOM 3575 N N . ARG A 1 467 ? -19.995 76.992 78.642 1.00 17.11 467 ARG A N 1
ATOM 3576 C CA . ARG A 1 467 ? -21.130 77.363 77.805 1.00 17.43 467 ARG A CA 1
ATOM 3577 C C . ARG A 1 467 ? -20.863 76.935 76.369 1.00 16.37 467 ARG A C 1
ATOM 3578 O O . ARG A 1 467 ? -21.745 76.408 75.693 1.00 16.93 467 ARG A O 1
ATOM 3586 N N . VAL A 1 468 ? -19.639 77.156 75.907 1.00 16.16 468 VAL A N 1
ATOM 3587 C CA . VAL A 1 468 ? -19.265 76.756 74.556 1.00 15.79 468 VAL A CA 1
ATOM 3588 C C . VAL A 1 468 ? -19.365 75.233 74.447 1.00 15.71 468 VAL A C 1
ATOM 3589 O O . VAL A 1 468 ? -19.838 74.704 73.445 1.00 15.27 468 VAL A O 1
ATOM 3593 N N . ALA A 1 469 ? -18.931 74.539 75.497 1.00 16.70 469 ALA A N 1
ATOM 3594 C CA . ALA A 1 469 ? -18.940 73.079 75.527 1.00 17.26 469 ALA A CA 1
ATOM 3595 C C . ALA A 1 469 ? -20.337 72.467 75.500 1.00 18.88 469 ALA A C 1
ATOM 3596 O O . ALA A 1 469 ? -20.504 71.304 75.133 1.00 19.37 469 ALA A O 1
ATOM 3598 N N . SER A 1 470 ? -21.341 73.244 75.887 1.00 20.30 470 SER A N 1
ATOM 3599 C CA . SER A 1 470 ? -22.705 72.735 75.905 1.00 21.01 470 SER A CA 1
ATOM 3600 C C . SER A 1 470 ? -23.154 72.345 74.499 1.00 22.44 470 SER A C 1
ATOM 3601 O O . SER A 1 470 ? -24.110 71.586 74.332 1.00 21.87 470 SER A O 1
ATOM 3604 N N . ARG A 1 471 ? -22.460 72.853 73.485 1.00 21.93 471 ARG A N 1
ATOM 3605 C CA . ARG A 1 471 ? -22.813 72.517 72.115 1.00 22.01 471 ARG A CA 1
ATOM 3606 C C . ARG A 1 471 ? -21.630 72.115 71.246 1.00 21.68 471 ARG A C 1
ATOM 3607 O O . ARG A 1 471 ? -21.776 71.303 70.331 1.00 23.22 471 ARG A O 1
ATOM 3615 N N . PHE A 1 472 ? -20.459 72.675 71.530 1.00 20.17 472 PHE A N 1
ATOM 3616 C CA . PHE A 1 472 ? -19.282 72.380 70.727 1.00 17.02 472 PHE A CA 1
ATOM 3617 C C . PHE A 1 472 ? -18.160 71.657 71.450 1.00 18.26 472 PHE A C 1
ATOM 3618 O O . PHE A 1 472 ? -18.013 71.749 72.671 1.00 17.31 472 PHE A O 1
ATOM 3626 N N . ARG A 1 473 ? -17.365 70.937 70.670 1.00 17.02 473 ARG A N 1
ATOM 3627 C CA . ARG A 1 473 ? -16.224 70.213 71.204 1.00 16.97 473 ARG A CA 1
ATOM 3628 C C . ARG A 1 473 ? -15.000 71.128 71.149 1.00 14.88 473 ARG A C 1
ATOM 3629 O O . ARG A 1 473 ? -14.556 71.501 70.068 1.00 15.16 473 ARG A O 1
ATOM 3637 N N . TRP A 1 474 ? -14.478 71.528 72.303 1.00 13.45 474 TRP A N 1
ATOM 3638 C CA . TRP A 1 474 ? -13.276 72.356 72.305 1.00 11.82 474 TRP A CA 1
ATOM 3639 C C . TRP A 1 474 ? -12.154 71.405 72.683 1.00 13.33 474 TRP A C 1
ATOM 3640 O O . TRP A 1 474 ? -12.405 70.369 73.308 1.00 13.18 474 TRP A O 1
ATOM 3651 N N . MET A 1 475 ? -10.925 71.734 72.300 1.00 12.96 475 MET A N 1
ATOM 3652 C CA . MET A 1 475 ? -9.813 70.860 72.637 1.00 10.76 475 MET A CA 1
ATOM 3653 C C . MET A 1 475 ? -8.566 71.643 72.988 1.00 12.20 475 MET A C 1
ATOM 3654 O O . MET A 1 475 ? -7.597 71.078 73.498 1.00 12.35 475 MET A O 1
ATOM 3659 N N . HIS A 1 476 ? -8.601 72.947 72.739 1.00 9.52 476 HIS A N 1
ATOM 3660 C CA . HIS A 1 476 ? -7.434 73.794 72.967 1.00 11.19 476 HIS A CA 1
ATOM 3661 C C . HIS A 1 476 ? -7.871 75.192 73.426 1.00 11.26 476 HIS A C 1
ATOM 3662 O O . HIS A 1 476 ? -8.754 75.806 72.830 1.00 11.32 476 HIS A O 1
ATOM 3669 N N . LEU A 1 477 ? -7.269 75.673 74.509 1.00 10.03 477 LEU A N 1
ATOM 3670 C CA . LEU A 1 477 ? -7.563 77.002 75.032 1.00 11.32 477 LEU A CA 1
ATOM 3671 C C . LEU A 1 477 ? -6.260 77.779 75.163 1.00 11.42 477 LEU A C 1
ATOM 3672 O O . LEU A 1 477 ? -5.226 77.209 75.512 1.00 10.68 477 LEU A O 1
ATOM 3677 N N . GLU A 1 478 ? -6.310 79.074 74.867 1.00 10.36 478 GLU A N 1
ATOM 3678 C CA . GLU A 1 478 ? -5.147 79.942 75.011 1.00 11.65 478 GLU A CA 1
ATOM 3679 C C . GLU A 1 478 ? -5.624 81.246 75.636 1.00 13.81 478 GLU A C 1
ATOM 3680 O O . GLU A 1 478 ? -6.511 81.908 75.091 1.00 12.13 478 GLU A O 1
ATOM 3686 N N . LYS A 1 479 ? -5.076 81.616 76.788 1.00 13.86 479 LYS A N 1
ATOM 3687 C CA . LYS A 1 479 ? -5.468 82.893 77.379 1.00 15.65 479 LYS A CA 1
ATOM 3688 C C . LYS A 1 479 ? -4.833 83.989 76.538 1.00 14.21 479 LYS A C 1
ATOM 3689 O O . LYS A 1 479 ? -3.773 83.783 75.947 1.00 13.80 479 LYS A O 1
ATOM 3695 N N . LEU A 1 480 ? -5.493 85.143 76.469 1.00 13.65 480 LEU A N 1
ATOM 3696 C CA . LEU A 1 480 ? -4.965 86.287 75.734 1.00 14.86 480 LEU A CA 1
ATOM 3697 C C . LEU A 1 480 ? -4.548 87.270 76.816 1.00 15.94 480 LEU A C 1
ATOM 3698 O O . LEU A 1 480 ? -5.382 87.728 77.595 1.00 16.49 480 LEU A O 1
ATOM 3703 N N . GLN A 1 481 ? -3.259 87.578 76.877 1.00 14.20 481 GLN A N 1
ATOM 3704 C CA . GLN A 1 481 ? -2.751 88.485 77.898 1.00 15.65 481 GLN A CA 1
ATOM 3705 C C . GLN A 1 481 ? -2.007 89.666 77.302 1.00 16.68 481 GLN A C 1
ATOM 3706 O O . GLN A 1 481 ? -1.479 89.591 76.188 1.00 15.70 481 GLN A O 1
ATOM 3712 N N . GLU A 1 482 ? -1.981 90.759 78.057 1.00 15.87 482 GLU A N 1
ATOM 3713 C CA . GLU A 1 482 ? -1.268 91.960 77.663 1.00 19.68 482 GLU A CA 1
ATOM 3714 C C . GLU A 1 482 ? -0.181 92.145 78.705 1.00 19.98 482 GLU A C 1
ATOM 3715 O O . GLU A 1 482 ? -0.430 91.977 79.902 1.00 20.90 482 GLU A O 1
ATOM 3721 N N . PHE A 1 483 ? 1.019 92.474 78.250 1.00 20.64 483 PHE A N 1
ATOM 3722 C CA . PHE A 1 483 ? 2.146 92.706 79.139 1.00 21.37 483 PHE A CA 1
ATOM 3723 C C . PHE A 1 483 ? 2.642 94.128 78.857 1.00 24.80 483 PHE A C 1
ATOM 3724 O O . PHE A 1 483 ? 3.138 94.420 77.767 1.00 24.01 483 PHE A O 1
ATOM 3732 N N . ASP A 1 484 ? 2.492 95.012 79.839 1.00 25.69 484 ASP A N 1
ATOM 3733 C CA . ASP A 1 484 ? 2.895 96.408 79.681 1.00 26.52 484 ASP A CA 1
ATOM 3734 C C . ASP A 1 484 ? 2.155 97.080 78.524 1.00 26.33 484 ASP A C 1
ATOM 3735 O O . ASP A 1 484 ? 2.753 97.784 77.709 1.00 27.78 484 ASP A O 1
ATOM 3740 N N . GLY A 1 485 ? 0.849 96.850 78.453 1.00 25.85 485 GLY A N 1
ATOM 3741 C CA . GLY A 1 485 ? 0.044 97.465 77.417 1.00 27.67 485 GLY A CA 1
ATOM 3742 C C . GLY A 1 485 ? 0.168 96.891 76.020 1.00 28.41 485 GLY A C 1
ATOM 3743 O O . GLY A 1 485 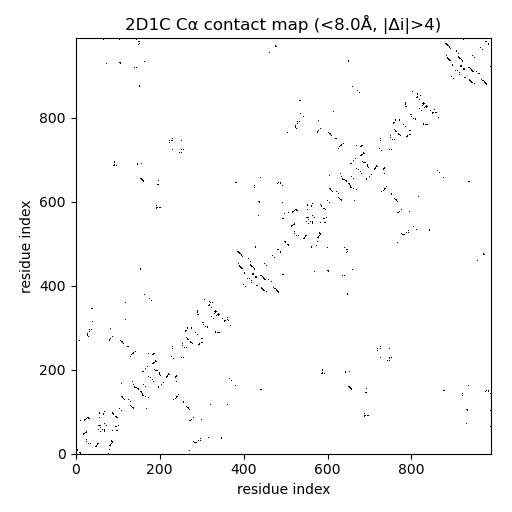? -0.470 97.385 75.094 1.00 29.08 485 GLY A O 1
ATOM 3744 N N . GLU A 1 486 ? 0.985 95.857 75.855 1.00 29.31 486 GLU A N 1
ATOM 3745 C CA . GLU A 1 486 ? 1.152 95.238 74.542 1.00 29.89 486 GLU A CA 1
ATOM 3746 C C . GLU A 1 486 ? 0.549 93.837 74.534 1.00 28.05 486 GLU A C 1
ATOM 3747 O O . GLU A 1 486 ? 0.788 93.046 75.441 1.00 26.80 486 GLU A O 1
ATOM 3753 N N . PRO A 1 487 ? -0.251 93.518 73.506 1.00 27.51 487 PRO A N 1
ATOM 3754 C CA . PRO A 1 487 ? -0.876 92.196 73.411 1.00 25.74 487 PRO A CA 1
ATOM 3755 C C . PRO A 1 487 ? 0.150 91.082 73.224 1.00 22.89 487 PRO A C 1
ATOM 3756 O O . PRO A 1 487 ? 1.037 91.175 72.374 1.00 23.03 487 PRO A O 1
ATOM 3760 N N . GLY A 1 488 ? 0.036 90.039 74.039 1.00 21.34 488 GLY A N 1
ATOM 3761 C CA . GLY A 1 488 ? 0.948 88.916 73.934 1.00 18.44 488 GLY A CA 1
ATOM 3762 C C . GLY A 1 488 ? 0.368 87.888 72.982 1.00 18.13 488 GLY A C 1
ATOM 3763 O O . GLY A 1 488 ? 0.401 86.689 73.246 1.00 17.62 488 GLY A O 1
ATOM 3764 N N . PHE A 1 489 ? -0.176 88.370 71.868 1.00 16.85 489 PHE A N 1
ATOM 3765 C CA . PHE A 1 489 ? -0.778 87.507 70.862 1.00 15.20 489 PHE A CA 1
ATOM 3766 C C . PHE A 1 489 ? -0.925 88.283 69.556 1.00 16.39 489 PHE A C 1
ATOM 3767 O O . PHE A 1 489 ? -0.875 89.513 69.541 1.00 15.48 489 PHE A O 1
ATOM 3775 N N . THR A 1 490 ? -1.112 87.558 68.463 1.00 18.03 490 THR A N 1
ATOM 3776 C CA . THR A 1 490 ? -1.227 88.171 67.148 1.00 18.55 490 THR A CA 1
ATOM 3777 C C . THR A 1 490 ? -2.652 88.155 66.599 1.00 17.62 490 THR A C 1
ATOM 3778 O O . THR A 1 490 ? -3.530 87.483 67.131 1.00 17.55 490 THR A O 1
ATOM 3782 N N . LYS A 1 491 ? -2.870 88.909 65.526 1.00 18.24 491 LYS A N 1
ATOM 3783 C CA . LYS A 1 491 ? -4.174 88.957 64.874 1.00 16.12 491 LYS A CA 1
ATOM 3784 C C . LYS A 1 491 ? -4.194 87.809 63.867 1.00 13.63 491 LYS A C 1
ATOM 3785 O O . LYS A 1 491 ? -3.174 87.161 63.642 1.00 13.04 491 LYS A O 1
ATOM 3791 N N . ALA A 1 492 ? -5.350 87.559 63.267 1.00 14.22 492 ALA A N 1
ATOM 3792 C CA . ALA A 1 492 ? -5.480 86.492 62.277 1.00 14.21 492 ALA A CA 1
ATOM 3793 C C . ALA A 1 492 ? -5.122 87.063 60.906 1.00 15.16 492 ALA A C 1
ATOM 3794 O O . ALA A 1 492 ? -5.076 88.279 60.737 1.00 12.72 492 ALA A O 1
ATOM 3796 N N . GLN A 1 493 ? -4.853 86.202 59.927 1.00 15.61 493 GLN A N 1
ATOM 3797 C CA . GLN A 1 493 ? -4.536 86.712 58.596 1.00 15.28 493 GLN A CA 1
ATOM 3798 C C . GLN A 1 493 ? -5.843 87.244 58.026 1.00 15.71 493 GLN A C 1
ATOM 3799 O O . GLN A 1 493 ? -6.891 86.592 58.115 1.00 15.36 493 GLN A O 1
ATOM 3805 N N . GLY A 1 494 ? -5.789 88.442 57.463 1.00 14.18 494 GLY A N 1
ATOM 3806 C CA . GLY A 1 494 ? -6.980 89.031 56.887 1.00 13.94 494 GLY A CA 1
ATOM 3807 C C . GLY A 1 494 ? -7.769 89.849 57.890 1.00 15.68 494 GLY A C 1
ATOM 3808 O O . GLY A 1 494 ? -8.800 90.422 57.549 1.00 18.61 494 GLY A O 1
ATOM 3809 N N . GLU A 1 495 ? -7.290 89.897 59.130 1.00 17.21 495 GLU A N 1
ATOM 3810 C CA . GLU A 1 495 ? -7.957 90.655 60.184 1.00 17.33 495 GLU A CA 1
ATOM 3811 C C . GLU A 1 495 ? -7.434 92.087 60.249 1.00 18.03 495 GLU A C 1
ATOM 3812 O O . GLU A 1 495 ? -6.242 92.313 60.428 1.00 18.88 495 GLU A O 1
ATOM 3818 N N . ASP A 1 496 ? -8.334 93.053 60.098 1.00 18.41 496 ASP A N 1
ATOM 3819 C CA . ASP A 1 496 ? -7.947 94.454 60.153 1.00 19.53 496 ASP A CA 1
ATOM 3820 C C . ASP A 1 496 ? -8.088 94.971 61.577 1.00 21.35 496 ASP A C 1
ATOM 3821 O O . ASP A 1 496 ? -8.758 94.282 62.373 1.00 20.72 496 ASP A O 1
ATOM 3827 N N . PRO B 1 2 ? -17.112 89.328 30.982 1.00 35.89 2 PRO B N 1
ATOM 3828 C CA . PRO B 1 2 ? -17.624 88.562 32.108 1.00 34.77 2 PRO B CA 1
ATOM 3829 C C . PRO B 1 2 ? -16.670 87.429 32.493 1.00 33.59 2 PRO B C 1
ATOM 3830 O O . PRO B 1 2 ? -15.836 86.982 31.715 1.00 33.20 2 PRO B O 1
ATOM 3834 N N . LEU B 1 3 ? -16.787 86.998 33.761 1.00 34.20 3 LEU B N 1
ATOM 3835 C CA . LEU B 1 3 ? -15.958 85.888 34.226 1.00 33.83 3 LEU B CA 1
ATOM 3836 C C . LEU B 1 3 ? -16.437 84.552 33.648 1.00 34.92 3 LEU B C 1
ATOM 3837 O O . LEU B 1 3 ? -17.607 84.202 33.716 1.00 35.55 3 LEU B O 1
ATOM 3842 N N . ILE B 1 4 ? -15.496 83.814 33.023 1.00 34.81 4 ILE B N 1
ATOM 3843 C CA . ILE B 1 4 ? -15.856 82.512 32.454 1.00 35.68 4 ILE B CA 1
ATOM 3844 C C . ILE B 1 4 ? -14.988 81.380 33.010 1.00 36.57 4 ILE B C 1
ATOM 3845 O O . ILE B 1 4 ? -13.932 81.589 33.598 1.00 36.06 4 ILE B O 1
ATOM 3850 N N . THR B 1 5 ? -15.468 80.163 32.783 1.00 37.51 5 THR B N 1
ATOM 3851 C CA . THR B 1 5 ? -14.754 78.964 33.192 1.00 38.00 5 THR B CA 1
ATOM 3852 C C . THR B 1 5 ? -14.304 78.282 31.910 1.00 38.46 5 THR B C 1
ATOM 3853 O O . THR B 1 5 ? -15.133 77.916 31.080 1.00 38.55 5 THR B O 1
ATOM 3857 N N . THR B 1 6 ? -12.997 78.128 31.740 1.00 39.18 6 THR B N 1
ATOM 3858 C CA . THR B 1 6 ? -12.462 77.487 30.545 1.00 41.60 6 THR B CA 1
ATOM 3859 C C . THR B 1 6 ? -12.647 75.973 30.605 1.00 43.08 6 THR B C 1
ATOM 3860 O O . THR B 1 6 ? -12.875 75.407 31.678 1.00 42.45 6 THR B O 1
ATOM 3864 N N . GLU B 1 7 ? -12.546 75.323 29.450 1.00 44.22 7 GLU B N 1
ATOM 3865 C CA . GLU B 1 7 ? -12.715 73.876 29.370 1.00 45.59 7 GLU B CA 1
ATOM 3866 C C . GLU B 1 7 ? -11.656 73.136 30.174 1.00 44.80 7 GLU B C 1
ATOM 3867 O O . GLU B 1 7 ? -11.671 71.909 30.259 1.00 45.75 7 GLU B O 1
ATOM 3873 N N . THR B 1 8 ? -10.736 73.889 30.763 1.00 43.14 8 THR B N 1
ATOM 3874 C CA . THR B 1 8 ? -9.676 73.307 31.570 1.00 41.26 8 THR B CA 1
ATOM 3875 C C . THR B 1 8 ? -9.989 73.518 33.055 1.00 39.29 8 THR B C 1
ATOM 3876 O O . THR B 1 8 ? -9.246 73.074 33.932 1.00 37.91 8 THR B O 1
ATOM 3880 N N . GLY B 1 9 ? -11.102 74.195 33.321 1.00 36.96 9 GLY B N 1
ATOM 3881 C CA . GLY B 1 9 ? -11.520 74.443 34.690 1.00 36.67 9 GLY B CA 1
ATOM 3882 C C . GLY B 1 9 ? -11.094 75.780 35.270 1.00 35.85 9 GLY B C 1
ATOM 3883 O O . GLY B 1 9 ? -11.617 76.212 36.294 1.00 36.35 9 GLY B O 1
ATOM 3884 N N . LYS B 1 10 ? -10.147 76.441 34.618 1.00 35.03 10 LYS B N 1
ATOM 3885 C CA . LYS B 1 10 ? -9.656 77.727 35.094 1.00 34.02 10 LYS B CA 1
ATOM 3886 C C . LYS B 1 10 ? -10.642 78.860 34.851 1.00 33.68 10 LYS B C 1
ATOM 3887 O O . LYS B 1 10 ? -11.333 78.895 33.835 1.00 33.32 10 LYS B O 1
ATOM 3893 N N . LYS B 1 11 ? -10.713 79.786 35.800 1.00 32.23 11 LYS B N 1
ATOM 3894 C CA . LYS B 1 11 ? -11.611 80.917 35.670 1.00 31.95 11 LYS B CA 1
ATOM 3895 C C . LYS B 1 11 ? -10.833 82.175 35.308 1.00 30.60 11 LYS B C 1
ATOM 3896 O O . LYS B 1 11 ? -9.781 82.458 35.884 1.00 29.41 11 LYS B O 1
ATOM 3902 N N . MET B 1 12 ? -11.343 82.911 34.329 1.00 29.32 12 MET B N 1
ATOM 3903 C CA . MET B 1 12 ? -10.710 84.148 33.903 1.00 28.22 12 MET B CA 1
ATOM 3904 C C . MET B 1 12 ? -11.754 85.126 33.386 1.00 27.91 12 MET B C 1
ATOM 3905 O O . MET B 1 12 ? -12.828 84.727 32.923 1.00 26.69 12 MET B O 1
ATOM 3910 N N . HIS B 1 13 ? -11.444 86.414 33.496 1.00 27.13 13 HIS B N 1
ATOM 3911 C CA . HIS B 1 13 ? -12.361 87.465 33.076 1.00 27.71 13 HIS B CA 1
ATOM 3912 C C . HIS B 1 13 ? -12.076 87.883 31.636 1.00 28.54 13 HIS B C 1
ATOM 3913 O O . HIS B 1 13 ? -11.060 88.520 31.353 1.00 26.98 13 HIS B O 1
ATOM 3920 N N . VAL B 1 14 ? -12.974 87.509 30.732 1.00 28.90 14 VAL B N 1
ATOM 3921 C CA . VAL B 1 14 ? -12.816 87.843 29.330 1.00 31.46 14 VAL B CA 1
ATOM 3922 C C . VAL B 1 14 ? -13.770 88.964 28.941 1.00 32.03 14 VAL B C 1
ATOM 3923 O O . VAL B 1 14 ? -14.984 88.846 29.048 1.00 32.05 14 VAL B O 1
ATOM 3927 N N . LEU B 1 15 ? -13.203 90.078 28.494 1.00 34.94 15 LEU B N 1
ATOM 3928 C CA . LEU B 1 15 ? -14.003 91.232 28.105 1.00 38.31 15 LEU B CA 1
ATOM 3929 C C . LEU B 1 15 ? -14.662 91.022 26.742 1.00 39.71 15 LEU B C 1
ATOM 3930 O O . LEU B 1 15 ? -14.320 90.090 26.010 1.00 40.29 15 LEU B O 1
ATOM 3935 N N . GLU B 1 16 ? -15.609 91.893 26.412 1.00 41.94 16 GLU B N 1
ATOM 3936 C CA . GLU B 1 16 ? -16.327 91.824 25.141 1.00 44.06 16 GLU B CA 1
ATOM 3937 C C . GLU B 1 16 ? -15.386 91.706 23.947 1.00 43.67 16 GLU B C 1
ATOM 3938 O O . GLU B 1 16 ? -15.700 91.036 22.964 1.00 44.07 16 GLU B O 1
ATOM 3944 N N . ASP B 1 17 ? -14.234 92.363 24.040 1.00 43.88 17 ASP B N 1
ATOM 3945 C CA . ASP B 1 17 ? -13.251 92.359 22.964 1.00 43.47 17 ASP B CA 1
ATOM 3946 C C . ASP B 1 17 ? -12.226 91.232 23.042 1.00 42.92 17 ASP B C 1
ATOM 3947 O O . ASP B 1 17 ? -11.210 91.264 22.349 1.00 43.09 17 ASP B O 1
ATOM 3952 N N . GLY B 1 18 ? -12.487 90.240 23.887 1.00 41.00 18 GLY B N 1
ATOM 3953 C CA . GLY B 1 18 ? -11.576 89.115 23.998 1.00 39.54 18 GLY B CA 1
ATOM 3954 C C . GLY B 1 18 ? -10.363 89.321 24.886 1.00 37.96 18 GLY B C 1
ATOM 3955 O O . GLY B 1 18 ? -9.616 88.376 25.147 1.00 37.54 18 GLY B O 1
ATOM 3956 N N . ARG B 1 19 ? -10.146 90.549 25.344 1.00 36.66 19 ARG B N 1
ATOM 3957 C CA . ARG B 1 19 ? -9.086 90.850 26.293 1.00 34.64 19 ARG B CA 1
ATOM 3958 C C . ARG B 1 19 ? -9.353 90.201 27.653 1.00 31.45 19 ARG B C 1
ATOM 3959 O O . ARG B 1 19 ? -10.480 90.080 28.114 1.00 31.82 19 ARG B O 1
ATOM 3967 N N . LYS B 1 20 ? -8.263 89.727 28.276 1.00 29.09 20 LYS B N 1
ATOM 3968 C CA . LYS B 1 20 ? -8.409 89.143 29.602 1.00 28.58 20 LYS B CA 1
ATOM 3969 C C . LYS B 1 20 ? -8.054 90.152 30.693 1.00 26.02 20 LYS B C 1
ATOM 3970 O O . LYS B 1 20 ? -6.950 90.675 30.757 1.00 26.38 20 LYS B O 1
ATOM 3976 N N . LEU B 1 21 ? -9.066 90.446 31.533 1.00 23.98 21 LEU B N 1
ATOM 3977 C CA . LEU B 1 21 ? -8.869 91.428 32.592 1.00 21.64 21 LEU B CA 1
ATOM 3978 C C . LEU B 1 21 ? -8.131 90.825 33.787 1.00 21.65 21 LEU B C 1
ATOM 3979 O O . LEU B 1 21 ? -8.528 89.810 34.345 1.00 19.09 21 LEU B O 1
ATOM 3984 N N . ILE B 1 22 ? -7.036 91.438 34.223 1.00 21.40 22 ILE B N 1
ATOM 3985 C CA . ILE B 1 22 ? -6.314 90.925 35.378 1.00 19.48 22 ILE B CA 1
ATOM 3986 C C . ILE B 1 22 ? -6.131 92.028 36.409 1.00 20.66 22 ILE B C 1
ATOM 3987 O O . ILE B 1 22 ? -6.230 93.211 36.090 1.00 19.43 22 ILE B O 1
ATOM 3992 N N . THR B 1 23 ? -5.890 91.631 37.653 1.00 19.12 23 THR B N 1
ATOM 3993 C CA . THR B 1 23 ? -5.657 92.594 38.719 1.00 18.08 23 THR B CA 1
ATOM 3994 C C . THR B 1 23 ? -4.145 92.727 38.776 1.00 16.89 23 THR B C 1
ATOM 3995 O O . THR B 1 23 ? -3.436 91.726 38.734 1.00 19.40 23 THR B O 1
ATOM 3999 N N . VAL B 1 24 ? -3.654 93.959 38.850 1.00 17.58 24 VAL B N 1
ATOM 4000 C CA . VAL B 1 24 ? -2.222 94.201 38.911 1.00 16.53 24 VAL B CA 1
ATOM 4001 C C . VAL B 1 24 ? -1.896 94.946 40.203 1.00 18.01 24 VAL B C 1
ATOM 4002 O O . VAL B 1 24 ? -2.471 95.998 40.484 1.00 19.19 24 VAL B O 1
ATOM 4006 N N . ILE B 1 25 ? -0.977 94.384 40.981 1.00 17.32 25 ILE B N 1
ATOM 4007 C CA . ILE B 1 25 ? -0.567 94.978 42.250 1.00 17.41 25 ILE B CA 1
ATOM 4008 C C . ILE B 1 25 ? 0.897 95.398 42.171 1.00 18.17 25 ILE B C 1
ATOM 4009 O O . ILE B 1 25 ? 1.798 94.557 42.183 1.00 20.10 25 ILE B O 1
ATOM 4014 N N . PRO B 1 26 ? 1.156 96.715 42.081 1.00 20.07 26 PRO B N 1
ATOM 4015 C CA . PRO B 1 26 ? 2.520 97.254 41.993 1.00 20.36 26 PRO B CA 1
ATOM 4016 C C . PRO B 1 26 ? 3.430 96.812 43.133 1.00 19.37 26 PRO B C 1
ATOM 4017 O O . PRO B 1 26 ? 4.594 96.476 42.917 1.00 18.52 26 PRO B O 1
ATOM 4021 N N . GLY B 1 27 ? 2.903 96.817 44.351 1.00 19.77 27 GLY B N 1
ATOM 4022 C CA . GLY B 1 27 ? 3.705 96.386 45.480 1.00 19.19 27 GLY B CA 1
ATOM 4023 C C . GLY B 1 27 ? 4.564 97.464 46.114 1.00 20.42 27 GLY B C 1
ATOM 4024 O O . GLY B 1 27 ? 4.337 98.657 45.914 1.00 19.95 27 GLY B O 1
ATOM 4025 N N . ASP B 1 28 ? 5.568 97.027 46.866 1.00 19.67 28 ASP B N 1
ATOM 4026 C CA . ASP B 1 28 ? 6.463 97.929 47.582 1.00 20.61 28 ASP B CA 1
ATOM 4027 C C . ASP B 1 28 ? 7.917 97.797 47.139 1.00 19.95 28 ASP B C 1
ATOM 4028 O O . ASP B 1 28 ? 8.285 96.853 46.442 1.00 19.40 28 ASP B O 1
ATOM 4033 N N . GLY B 1 29 ? 8.742 98.752 47.566 1.00 20.96 29 GLY B N 1
ATOM 4034 C CA . GLY B 1 29 ? 10.151 98.740 47.222 1.00 20.92 29 GLY B CA 1
ATOM 4035 C C . GLY B 1 29 ? 10.387 98.665 45.724 1.00 21.30 29 GLY B C 1
ATOM 4036 O O . GLY B 1 29 ? 9.907 99.516 44.975 1.00 21.64 29 GLY B O 1
ATOM 4037 N N . ILE B 1 30 ? 11.125 97.647 45.289 1.00 22.59 30 ILE B N 1
ATOM 4038 C CA . ILE B 1 30 ? 11.421 97.460 43.868 1.00 24.57 30 ILE B CA 1
ATOM 4039 C C . ILE B 1 30 ? 10.184 97.020 43.096 1.00 26.31 30 ILE B C 1
ATOM 4040 O O . ILE B 1 30 ? 10.167 97.057 41.865 1.00 26.11 30 ILE B O 1
ATOM 4045 N N . GLY B 1 31 ? 9.154 96.603 43.827 1.00 25.92 31 GLY B N 1
ATOM 4046 C CA . GLY B 1 31 ? 7.928 96.146 43.199 1.00 26.17 31 GLY B CA 1
ATOM 4047 C C . GLY B 1 31 ? 7.495 96.957 41.993 1.00 26.44 31 GLY B C 1
ATOM 4048 O O . GLY B 1 31 ? 7.483 96.441 40.872 1.00 25.26 31 GLY B O 1
ATOM 4049 N N . PRO B 1 32 ? 7.126 98.234 42.191 1.00 26.82 32 PRO B N 1
ATOM 4050 C CA . PRO B 1 32 ? 6.685 99.132 41.119 1.00 26.65 32 PRO B CA 1
ATOM 4051 C C . PRO B 1 32 ? 7.590 99.133 39.882 1.00 27.82 32 PRO B C 1
ATOM 4052 O O . PRO B 1 32 ? 7.100 99.116 38.750 1.00 26.93 32 PRO B O 1
ATOM 4056 N N . GLU B 1 33 ? 8.902 99.143 40.098 1.00 28.26 33 GLU B N 1
ATOM 4057 C CA . GLU B 1 33 ? 9.855 99.144 38.994 1.00 29.81 33 GLU B CA 1
ATOM 4058 C C . GLU B 1 33 ? 9.767 97.849 38.193 1.00 30.27 33 GLU B C 1
ATOM 4059 O O . GLU B 1 33 ? 9.734 97.873 36.960 1.00 30.19 33 GLU B O 1
ATOM 4065 N N . CYS B 1 34 ? 9.734 96.723 38.898 1.00 28.93 34 CYS B N 1
ATOM 4066 C CA . CYS B 1 34 ? 9.651 95.417 38.256 1.00 28.83 34 CYS B CA 1
ATOM 4067 C C . CYS B 1 34 ? 8.323 95.224 37.532 1.00 29.41 34 CYS B C 1
ATOM 4068 O O . CYS B 1 34 ? 8.278 94.641 36.447 1.00 30.98 34 CYS B O 1
ATOM 4071 N N . VAL B 1 35 ? 7.245 95.711 38.138 1.00 28.12 35 VAL B N 1
ATOM 4072 C CA . VAL B 1 35 ? 5.915 95.602 37.552 1.00 28.39 35 VAL B CA 1
ATOM 4073 C C . VAL B 1 35 ? 5.801 96.550 36.364 1.00 30.32 35 VAL B C 1
ATOM 4074 O O . VAL B 1 35 ? 5.307 96.177 35.295 1.00 29.78 35 VAL B O 1
ATOM 4078 N N . GLU B 1 36 ? 6.269 97.778 36.562 1.00 31.00 36 GLU B N 1
ATOM 4079 C CA . GLU B 1 36 ? 6.232 98.794 35.520 1.00 32.72 36 GLU B CA 1
ATOM 4080 C C . GLU B 1 36 ? 6.902 98.281 34.254 1.00 30.69 36 GLU B C 1
ATOM 4081 O O . GLU B 1 36 ? 6.351 98.387 33.158 1.00 31.38 36 GLU B O 1
ATOM 4087 N N . ALA B 1 37 ? 8.096 97.724 34.410 1.00 30.72 37 ALA B N 1
ATOM 4088 C CA . ALA B 1 37 ? 8.837 97.191 33.280 1.00 30.10 37 ALA B CA 1
ATOM 4089 C C . ALA B 1 37 ? 8.013 96.098 32.607 1.00 31.14 37 ALA B C 1
ATOM 4090 O O . ALA B 1 37 ? 7.743 96.153 31.404 1.00 30.31 37 ALA B O 1
ATOM 4092 N N . THR B 1 38 ? 7.608 95.110 33.400 1.00 29.41 38 THR B N 1
ATOM 4093 C CA . THR B 1 38 ? 6.823 93.994 32.899 1.00 28.49 38 THR B CA 1
ATOM 4094 C C . THR B 1 38 ? 5.627 94.451 32.070 1.00 28.67 38 THR B C 1
ATOM 4095 O O . THR B 1 38 ? 5.364 93.898 31.002 1.00 29.31 38 THR B O 1
ATOM 4099 N N . LEU B 1 39 ? 4.906 95.459 32.552 1.00 27.90 39 LEU B N 1
ATOM 4100 C CA . LEU B 1 39 ? 3.748 95.968 31.825 1.00 29.72 39 LEU B CA 1
ATOM 4101 C C . LEU B 1 39 ? 4.162 96.549 30.477 1.00 30.72 39 LEU B C 1
ATOM 4102 O O . LEU B 1 39 ? 3.412 96.469 29.499 1.00 29.85 39 LEU B O 1
ATOM 4107 N N . LYS B 1 40 ? 5.350 97.143 30.435 1.00 31.58 40 LYS B N 1
ATOM 4108 C CA . LYS B 1 40 ? 5.860 97.737 29.204 1.00 33.59 40 LYS B CA 1
ATOM 4109 C C . LYS B 1 40 ? 6.084 96.654 28.163 1.00 33.63 40 LYS B C 1
ATOM 4110 O O . LYS B 1 40 ? 5.670 96.794 27.012 1.00 32.81 40 LYS B O 1
ATOM 4116 N N . VAL B 1 41 ? 6.742 95.573 28.577 1.00 34.14 41 VAL B N 1
ATOM 4117 C CA . VAL B 1 41 ? 7.012 94.460 27.680 1.00 34.10 41 VAL B CA 1
ATOM 4118 C C . VAL B 1 41 ? 5.699 93.852 27.204 1.00 35.00 41 VAL B C 1
ATOM 4119 O O . VAL B 1 41 ? 5.562 93.485 26.037 1.00 35.20 41 VAL B O 1
ATOM 4123 N N . LEU B 1 42 ? 4.733 93.750 28.113 1.00 34.55 42 LEU B N 1
ATOM 4124 C CA . LEU B 1 42 ? 3.430 93.194 27.776 1.00 34.31 42 LEU B CA 1
ATOM 4125 C C . LEU B 1 42 ? 2.742 94.026 26.701 1.00 34.75 42 LEU B C 1
ATOM 4126 O O . LEU B 1 42 ? 2.289 93.489 25.689 1.00 33.41 42 LEU B O 1
ATOM 4131 N N . GLU B 1 43 ? 2.666 95.336 26.920 1.00 35.51 43 GLU B N 1
ATOM 4132 C CA . GLU B 1 43 ? 2.027 96.231 25.959 1.00 37.77 43 GLU B CA 1
ATOM 4133 C C . GLU B 1 43 ? 2.718 96.156 24.595 1.00 37.20 43 GLU B C 1
ATOM 4134 O O . GLU B 1 43 ? 2.056 96.148 23.555 1.00 38.08 43 GLU B O 1
ATOM 4140 N N . ALA B 1 44 ? 4.046 96.089 24.604 1.00 36.10 44 ALA B N 1
ATOM 4141 C CA . ALA B 1 44 ? 4.820 96.010 23.369 1.00 35.76 44 ALA B CA 1
ATOM 4142 C C . ALA B 1 44 ? 4.526 94.713 22.621 1.00 35.58 44 ALA B C 1
ATOM 4143 O O . ALA B 1 44 ? 4.435 94.696 21.392 1.00 34.69 44 ALA B O 1
ATOM 4145 N N . ALA B 1 45 ? 4.387 93.625 23.372 1.00 34.68 45 ALA B N 1
ATOM 4146 C CA . ALA B 1 45 ? 4.099 92.320 22.794 1.00 32.99 45 ALA B CA 1
ATOM 4147 C C . ALA B 1 45 ? 2.627 92.252 22.416 1.00 31.92 45 ALA B C 1
ATOM 4148 O O . ALA B 1 45 ? 2.145 91.231 21.930 1.00 32.22 45 ALA B O 1
ATOM 4150 N N . LYS B 1 46 ? 1.917 93.350 22.644 1.00 31.10 46 LYS B N 1
ATOM 4151 C CA . LYS B 1 46 ? 0.495 93.427 22.333 1.00 31.87 46 LYS B CA 1
ATOM 4152 C C . LYS B 1 46 ? -0.293 92.336 23.053 1.00 31.39 46 LYS B C 1
ATOM 4153 O O . LYS B 1 46 ? -1.263 91.800 22.511 1.00 29.88 46 LYS B O 1
ATOM 4159 N N . ALA B 1 47 ? 0.133 92.000 24.269 1.00 29.83 47 ALA B N 1
ATOM 4160 C CA . ALA B 1 47 ? -0.559 90.984 25.055 1.00 28.32 47 ALA B CA 1
ATOM 4161 C C . ALA B 1 47 ? -2.019 91.413 25.165 1.00 28.05 47 ALA B C 1
ATOM 4162 O O . ALA B 1 47 ? -2.314 92.568 25.487 1.00 28.38 47 ALA B O 1
ATOM 4164 N N . PRO B 1 48 ? -2.957 90.493 24.888 1.00 27.57 48 PRO B N 1
ATOM 4165 C CA . PRO B 1 48 ? -4.390 90.798 24.954 1.00 28.78 48 PRO B CA 1
ATOM 4166 C C . PRO B 1 48 ? -4.926 90.901 26.378 1.00 30.02 48 PRO B C 1
ATOM 4167 O O . PRO B 1 48 ? -5.831 90.157 26.765 1.00 30.71 48 PRO B O 1
ATOM 4171 N N . LEU B 1 49 ? -4.380 91.843 27.142 1.00 29.62 49 LEU B N 1
ATOM 4172 C CA . LEU B 1 49 ? -4.778 92.025 28.530 1.00 29.00 49 LEU B CA 1
ATOM 4173 C C . LEU B 1 49 ? -5.301 93.416 28.871 1.00 28.46 49 LEU B C 1
ATOM 4174 O O . LEU B 1 49 ? -4.905 94.416 28.272 1.00 28.72 49 LEU B O 1
ATOM 4179 N N . ALA B 1 50 ? -6.204 93.456 29.844 1.00 27.15 50 ALA B N 1
ATOM 4180 C CA . ALA B 1 50 ? -6.780 94.697 30.347 1.00 24.58 50 ALA B CA 1
ATOM 4181 C C . ALA B 1 50 ? -6.317 94.681 31.800 1.00 25.64 50 ALA B C 1
ATOM 4182 O O . ALA B 1 50 ? -6.327 93.627 32.437 1.00 24.07 50 ALA B O 1
ATOM 4184 N N . TYR B 1 51 ? -5.908 95.831 32.327 1.00 25.13 51 TYR B N 1
ATOM 4185 C CA . TYR B 1 51 ? -5.399 95.876 33.692 1.00 24.80 51 TYR B CA 1
ATOM 4186 C C . TYR B 1 51 ? -6.213 96.673 34.687 1.00 24.20 51 TYR B C 1
ATOM 4187 O O . TYR B 1 51 ? -6.608 97.806 34.426 1.00 25.30 51 TYR B O 1
ATOM 4196 N N . GLU B 1 52 ? -6.445 96.070 35.847 1.00 23.75 52 GLU B N 1
ATOM 4197 C CA . GLU B 1 52 ? -7.165 96.734 36.921 1.00 23.10 52 GLU B CA 1
ATOM 4198 C C . GLU B 1 52 ? -6.107 96.855 38.016 1.00 23.42 52 GLU B C 1
ATOM 4199 O O . GLU B 1 52 ? -5.787 95.879 38.689 1.00 21.15 52 GLU B O 1
ATOM 4205 N N . VAL B 1 53 ? -5.539 98.048 38.164 1.00 23.09 53 VAL B N 1
ATOM 4206 C CA . VAL B 1 53 ? -4.492 98.271 39.156 1.00 22.21 53 VAL B CA 1
ATOM 4207 C C . VAL B 1 53 ? -5.034 98.546 40.554 1.00 20.71 53 VAL B C 1
ATOM 4208 O O . VAL B 1 53 ? -5.846 99.443 40.754 1.00 20.99 53 VAL B O 1
ATOM 4212 N N . ARG B 1 54 ? -4.577 97.755 41.519 1.00 21.11 54 ARG B N 1
ATOM 4213 C CA . ARG B 1 54 ? -5.012 97.893 42.909 1.00 21.18 54 ARG B CA 1
ATOM 4214 C C . ARG B 1 54 ? -3.806 97.751 43.836 1.00 19.66 54 ARG B C 1
ATOM 4215 O O . ARG B 1 54 ? -2.784 97.186 43.452 1.00 18.42 54 ARG B O 1
ATOM 4223 N N . GLU B 1 55 ? -3.924 98.249 45.064 1.00 19.35 55 GLU B N 1
ATOM 4224 C CA . GLU B 1 55 ? -2.806 98.183 45.999 1.00 17.90 55 GLU B CA 1
ATOM 4225 C C . GLU B 1 55 ? -2.929 97.122 47.099 1.00 15.71 55 GLU B C 1
ATOM 4226 O O . GLU B 1 55 ? -4.022 96.683 47.456 1.00 14.72 55 GLU B O 1
ATOM 4232 N N . ALA B 1 56 ? -1.776 96.720 47.615 1.00 15.66 56 ALA B N 1
ATOM 4233 C CA . ALA B 1 56 ? -1.680 95.751 48.704 1.00 16.93 56 ALA B CA 1
ATOM 4234 C C . ALA B 1 56 ? -0.279 95.898 49.282 1.00 16.48 56 ALA B C 1
ATOM 4235 O O . ALA B 1 56 ? 0.641 96.338 48.589 1.00 17.03 56 ALA B O 1
ATOM 4237 N N . GLY B 1 57 ? -0.114 95.543 50.552 1.00 15.86 57 GLY B N 1
ATOM 4238 C CA . GLY B 1 57 ? 1.197 95.646 51.163 1.00 14.31 57 GLY B CA 1
ATOM 4239 C C . GLY B 1 57 ? 1.393 96.858 52.057 1.00 14.03 57 GLY B C 1
ATOM 4240 O O . GLY B 1 57 ? 0.438 97.391 52.613 1.00 15.55 57 GLY B O 1
ATOM 4241 N N . ALA B 1 58 ? 2.644 97.286 52.181 1.00 15.38 58 ALA B N 1
ATOM 4242 C CA . ALA B 1 58 ? 3.017 98.419 53.028 1.00 16.72 58 ALA B CA 1
ATOM 4243 C C . ALA B 1 58 ? 2.243 99.710 52.769 1.00 17.10 58 ALA B C 1
ATOM 4244 O O . ALA B 1 58 ? 1.851 100.392 53.713 1.00 16.82 58 ALA B O 1
ATOM 4246 N N . SER B 1 59 ? 2.031 100.061 51.503 1.00 17.35 59 SER B N 1
ATOM 4247 C CA . SER B 1 59 ? 1.303 101.287 51.199 1.00 18.15 59 SER B CA 1
ATOM 4248 C C . SER B 1 59 ? -0.089 101.237 51.822 1.00 18.20 59 SER B C 1
ATOM 4249 O O . SER B 1 59 ? -0.649 102.267 52.195 1.00 19.84 59 SER B O 1
ATOM 4252 N N . VAL B 1 60 ? -0.641 100.035 51.954 1.00 16.53 60 VAL B N 1
ATOM 4253 C CA . VAL B 1 60 ? -1.961 99.881 52.548 1.00 14.79 60 VAL B CA 1
ATOM 4254 C C . VAL B 1 60 ? -1.863 99.870 54.080 1.00 15.95 60 VAL B C 1
ATOM 4255 O O . VAL B 1 60 ? -2.732 100.416 54.762 1.00 15.61 60 VAL B O 1
ATOM 4259 N N . PHE B 1 61 ? -0.811 99.257 54.618 1.00 14.77 61 PHE B N 1
ATOM 4260 C CA . PHE B 1 61 ? -0.622 99.257 56.066 1.00 15.25 61 PHE B CA 1
ATOM 4261 C C . PHE B 1 61 ? -0.579 100.731 56.482 1.00 15.01 61 PHE B C 1
ATOM 4262 O O . PHE B 1 61 ? -1.133 101.114 57.511 1.00 16.36 61 PHE B O 1
ATOM 4270 N N . ARG B 1 62 ? 0.079 101.548 55.661 1.00 15.45 62 ARG B N 1
ATOM 4271 C CA . ARG B 1 62 ? 0.220 102.978 55.936 1.00 16.28 62 ARG B CA 1
ATOM 4272 C C . ARG B 1 62 ? -1.078 103.773 55.815 1.00 17.44 62 ARG B C 1
ATOM 4273 O O . ARG B 1 62 ? -1.114 104.965 56.117 1.00 17.49 62 ARG B O 1
ATOM 4281 N N . ARG B 1 63 ? -2.143 103.119 55.371 1.00 16.30 63 ARG B N 1
ATOM 4282 C CA . ARG B 1 63 ? -3.441 103.771 55.267 1.00 18.08 63 ARG B CA 1
ATOM 4283 C C . ARG B 1 63 ? -4.234 103.403 56.518 1.00 17.66 63 ARG B C 1
ATOM 4284 O O . ARG B 1 63 ? -5.369 103.842 56.711 1.00 19.75 63 ARG B O 1
ATOM 4292 N N . GLY B 1 64 ? -3.619 102.590 57.371 1.00 16.85 64 GLY B N 1
ATOM 4293 C CA . GLY B 1 64 ? -4.271 102.171 58.598 1.00 17.01 64 GLY B CA 1
ATOM 4294 C C . GLY B 1 64 ? -5.090 100.899 58.455 1.00 15.32 64 GLY B C 1
ATOM 4295 O O . GLY B 1 64 ? -5.923 100.595 59.302 1.00 17.09 64 GLY B O 1
ATOM 4296 N N . ILE B 1 65 ? -4.850 100.157 57.380 1.00 15.88 65 ILE B N 1
ATOM 4297 C CA . ILE B 1 65 ? -5.558 98.904 57.116 1.00 15.46 65 ILE B CA 1
ATOM 4298 C C . ILE B 1 65 ? -4.547 97.800 57.425 1.00 15.65 65 ILE B C 1
ATOM 4299 O O . ILE B 1 65 ? -3.716 97.449 56.588 1.00 15.75 65 ILE B O 1
ATOM 4304 N N . ALA B 1 66 ? -4.639 97.264 58.643 1.00 14.43 66 ALA B N 1
ATOM 4305 C CA . ALA B 1 66 ? -3.706 96.266 59.156 1.00 15.28 66 ALA B CA 1
ATOM 4306 C C . ALA B 1 66 ? -3.494 94.977 58.372 1.00 13.57 66 ALA B C 1
ATOM 4307 O O . ALA B 1 66 ? -2.431 94.369 58.481 1.00 14.58 66 ALA B O 1
ATOM 4309 N N . SER B 1 67 ? -4.484 94.546 57.598 1.00 14.50 67 SER B N 1
ATOM 4310 C CA . SER B 1 67 ? -4.319 93.319 56.819 1.00 14.02 67 SER B CA 1
ATOM 4311 C C . SER B 1 67 ? -3.488 93.622 55.575 1.00 15.16 67 SER B C 1
ATOM 4312 O O . SER B 1 67 ? -2.912 92.722 54.957 1.00 14.36 67 SER B O 1
ATOM 4315 N N . GLY B 1 68 ? -3.433 94.899 55.209 1.00 14.48 68 GLY B N 1
ATOM 4316 C CA . GLY B 1 68 ? -2.671 95.289 54.038 1.00 15.21 68 GLY B CA 1
ATOM 4317 C C . GLY B 1 68 ? -3.359 94.939 52.730 1.00 15.95 68 GLY B C 1
ATOM 4318 O O . GLY B 1 68 ? -2.774 95.091 51.657 1.00 15.95 68 GLY B O 1
ATOM 4319 N N . VAL B 1 69 ? -4.595 94.466 52.820 1.00 14.98 69 VAL B N 1
ATOM 4320 C CA . VAL B 1 69 ? -5.375 94.111 51.637 1.00 17.42 69 VAL B CA 1
ATOM 4321 C C . VAL B 1 69 ? -6.720 94.829 51.716 1.00 17.01 69 VAL B C 1
ATOM 4322 O O . VAL B 1 69 ? -7.647 94.381 52.395 1.00 16.75 69 VAL B O 1
ATOM 4326 N N . PRO B 1 70 ? -6.835 95.972 51.019 1.00 17.30 70 PRO B N 1
ATOM 4327 C CA . PRO B 1 70 ? -8.054 96.773 51.003 1.00 17.93 70 PRO B CA 1
ATOM 4328 C C . PRO B 1 70 ? -9.204 96.087 50.279 1.00 18.51 70 PRO B C 1
ATOM 4329 O O . PRO B 1 70 ? -8.988 95.258 49.397 1.00 18.79 70 PRO B O 1
ATOM 4333 N N . GLN B 1 71 ? -10.421 96.442 50.668 1.00 19.46 71 GLN B N 1
ATOM 4334 C CA . GLN B 1 71 ? -11.623 95.863 50.088 1.00 21.28 71 GLN B CA 1
ATOM 4335 C C . GLN B 1 71 ? -11.681 95.951 48.565 1.00 20.95 71 GLN B C 1
ATOM 4336 O O . GLN B 1 71 ? -12.113 95.002 47.908 1.00 18.26 71 GLN B O 1
ATOM 4342 N N . GL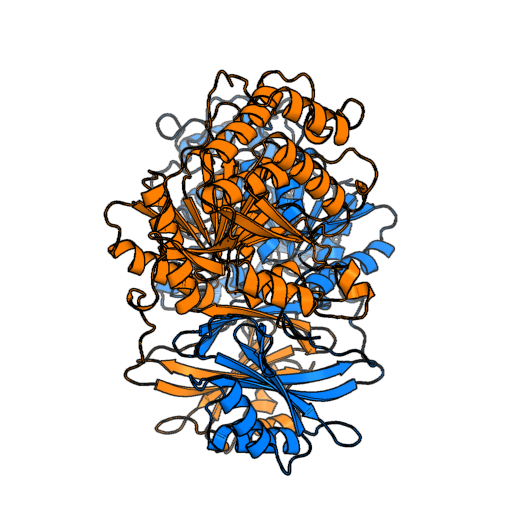U B 1 72 ? -11.249 97.079 47.999 1.00 22.14 72 GLU B N 1
ATOM 4343 C CA . GLU B 1 72 ? -11.286 97.239 46.544 1.00 21.91 72 GLU B CA 1
ATOM 4344 C C . GLU B 1 72 ? -10.400 96.212 45.856 1.00 21.27 72 GLU B C 1
ATOM 4345 O O . GLU B 1 72 ? -10.662 95.816 44.721 1.00 20.90 72 GLU B O 1
ATOM 4351 N N . THR B 1 73 ? -9.347 95.779 46.540 1.00 21.12 73 THR B N 1
ATOM 4352 C CA . THR B 1 73 ? -8.443 94.799 45.960 1.00 20.41 73 THR B CA 1
ATOM 4353 C C . THR B 1 73 ? -9.056 93.406 46.019 1.00 20.62 73 THR B C 1
ATOM 4354 O O . THR B 1 73 ? -8.883 92.603 45.097 1.00 18.97 73 THR B O 1
ATOM 4358 N N . ILE B 1 74 ? -9.775 93.119 47.100 1.00 20.76 74 ILE B N 1
ATOM 4359 C CA . ILE B 1 74 ? -10.434 91.821 47.233 1.00 20.18 74 ILE B CA 1
ATOM 4360 C C . ILE B 1 74 ? -11.525 91.755 46.162 1.00 20.40 74 ILE B C 1
ATOM 4361 O O . ILE B 1 74 ? -11.694 90.735 45.490 1.00 20.04 74 ILE B O 1
ATOM 4366 N N . GLU B 1 75 ? -12.254 92.857 46.002 1.00 19.84 75 GLU B N 1
ATOM 4367 C CA . GLU B 1 75 ? -13.315 92.942 45.004 1.00 21.44 75 GLU B CA 1
ATOM 4368 C C . GLU B 1 75 ? -12.749 92.681 43.611 1.00 20.08 75 GLU B C 1
ATOM 4369 O O . GLU B 1 75 ? -13.316 91.916 42.835 1.00 19.69 75 GLU B O 1
ATOM 4375 N N . SER B 1 76 ? -11.622 93.317 43.307 1.00 19.98 76 SER B N 1
ATOM 4376 C CA . SER B 1 76 ? -10.975 93.167 42.014 1.00 18.62 76 SER B CA 1
ATOM 4377 C C . SER B 1 76 ? -10.506 91.738 41.763 1.00 18.81 76 SER B C 1
ATOM 4378 O O . SER B 1 76 ? -10.658 91.220 40.658 1.00 18.56 76 SER B O 1
ATOM 4381 N N . ILE B 1 77 ? -9.938 91.095 42.779 1.00 16.33 77 ILE B N 1
ATOM 4382 C CA . ILE B 1 77 ? -9.468 89.728 42.605 1.00 17.19 77 ILE B CA 1
ATOM 4383 C C . ILE B 1 77 ? -10.624 88.749 42.405 1.00 18.04 77 ILE B C 1
ATOM 4384 O O . ILE B 1 77 ? -10.496 87.786 41.648 1.00 18.67 77 ILE B O 1
ATOM 4389 N N . ARG B 1 78 ? -11.744 88.991 43.080 1.00 18.05 78 ARG B N 1
ATOM 4390 C CA . ARG B 1 78 ? -12.918 88.134 42.939 1.00 20.88 78 ARG B CA 1
ATOM 4391 C C . ARG B 1 78 ? -13.490 88.306 41.535 1.00 22.00 78 ARG B C 1
ATOM 4392 O O . ARG B 1 78 ? -14.139 87.410 41.001 1.00 22.25 78 ARG B O 1
ATOM 4400 N N . LYS B 1 79 ? -13.247 89.472 40.946 1.00 22.14 79 LYS B N 1
ATOM 4401 C CA . LYS B 1 79 ? -13.739 89.780 39.605 1.00 22.94 79 LYS B CA 1
ATOM 4402 C C . LYS B 1 79 ? -12.868 89.195 38.497 1.00 22.31 79 LYS B C 1
ATOM 4403 O O . LYS B 1 79 ? -13.381 88.676 37.501 1.00 23.55 79 LYS B O 1
ATOM 4409 N N . THR B 1 80 ? -11.554 89.264 38.677 1.00 20.14 80 THR B N 1
ATOM 4410 C CA . THR B 1 80 ? -10.611 88.777 37.674 1.00 19.43 80 THR B CA 1
ATOM 4411 C C . THR B 1 80 ? -10.107 87.353 37.879 1.00 19.33 80 THR B C 1
ATOM 4412 O O . THR B 1 80 ? -9.853 86.637 36.912 1.00 17.74 80 THR B O 1
ATOM 4416 N N . ARG B 1 81 ? -9.940 86.958 39.138 1.00 17.07 81 ARG B N 1
ATOM 4417 C CA . ARG B 1 81 ? -9.440 85.630 39.474 1.00 17.92 81 ARG B CA 1
ATOM 4418 C C . ARG B 1 81 ? -8.008 85.407 38.985 1.00 17.51 81 ARG B C 1
ATOM 4419 O O . ARG B 1 81 ? -7.479 84.305 39.087 1.00 16.81 81 ARG B O 1
ATOM 4427 N N . VAL B 1 82 ? -7.381 86.458 38.459 1.00 17.30 82 VAL B N 1
ATOM 4428 C CA . VAL B 1 82 ? -6.012 86.366 37.965 1.00 17.28 82 VAL B CA 1
ATOM 4429 C C . VAL B 1 82 ? -5.248 87.614 38.395 1.00 18.53 82 VAL B C 1
ATOM 4430 O O . VAL B 1 82 ? -5.672 88.740 38.120 1.00 17.88 82 VAL B O 1
ATOM 4434 N N . VAL B 1 83 ? -4.113 87.401 39.052 1.00 18.55 83 VAL B N 1
ATOM 4435 C CA . VAL B 1 83 ? -3.314 88.503 39.581 1.00 18.73 83 VAL B CA 1
ATOM 4436 C C . VAL B 1 83 ? -1.825 88.470 39.254 1.00 16.97 83 VAL B C 1
ATOM 4437 O O . VAL B 1 83 ? -1.191 87.415 39.272 1.00 17.22 83 VAL B O 1
ATOM 4441 N N . LEU B 1 84 ? -1.274 89.641 38.948 1.00 15.94 84 LEU B N 1
ATOM 4442 C CA . LEU B 1 84 ? 0.156 89.787 38.703 1.00 16.08 84 LEU B CA 1
ATOM 4443 C C . LEU B 1 84 ? 0.544 90.775 39.793 1.00 17.47 84 LEU B C 1
ATOM 4444 O O . LEU B 1 84 ? 0.046 91.895 39.803 1.00 19.28 84 LEU B O 1
ATOM 4449 N N . LYS B 1 85 ? 1.401 90.367 40.722 1.00 17.97 85 LYS B N 1
ATOM 4450 C CA . LYS B 1 85 ? 1.787 91.271 41.800 1.00 18.49 85 LYS B CA 1
ATOM 4451 C C . LYS B 1 85 ? 3.284 91.386 41.970 1.00 17.58 85 LYS B C 1
ATOM 4452 O O . LYS B 1 85 ? 4.033 90.433 41.744 1.00 19.23 85 LYS B O 1
ATOM 4458 N N . GLY B 1 86 ? 3.718 92.574 42.373 1.00 19.06 86 GLY B N 1
ATOM 4459 C CA . GLY B 1 86 ? 5.124 92.778 42.628 1.00 17.43 86 GLY B CA 1
ATOM 4460 C C . GLY B 1 86 ? 5.292 92.361 44.079 1.00 18.60 86 GLY B C 1
ATOM 4461 O O . GLY B 1 86 ? 4.300 92.030 44.734 1.00 18.60 86 GLY B O 1
ATOM 4462 N N . PRO B 1 87 ? 6.518 92.349 44.609 1.00 17.86 87 PRO B N 1
ATOM 4463 C CA . PRO B 1 87 ? 6.693 91.954 46.009 1.00 18.77 87 PRO B CA 1
ATOM 4464 C C . PRO B 1 87 ? 6.014 92.935 46.969 1.00 17.87 87 PRO B C 1
ATOM 4465 O O . PRO B 1 87 ? 5.786 94.099 46.628 1.00 17.70 87 PRO B O 1
ATOM 4469 N N . LEU B 1 88 ? 5.681 92.451 48.163 1.00 18.77 88 LEU B N 1
ATOM 4470 C CA . LEU B 1 88 ? 5.054 93.281 49.185 1.00 18.21 88 LEU B CA 1
ATOM 4471 C C . LEU B 1 88 ? 5.932 93.234 50.429 1.00 18.59 88 LEU B C 1
ATOM 4472 O O . LEU B 1 88 ? 6.381 92.169 50.847 1.00 19.09 88 LEU B O 1
ATOM 4477 N N . GLU B 1 89 ? 6.178 94.400 51.016 1.00 18.79 89 GLU B N 1
ATOM 4478 C CA . GLU B 1 89 ? 7.009 94.498 52.204 1.00 17.95 89 GLU B CA 1
ATOM 4479 C C . GLU B 1 89 ? 6.258 94.096 53.468 1.00 16.93 89 GLU B C 1
ATOM 4480 O O . GLU B 1 89 ? 5.152 94.567 53.720 1.00 17.93 89 GLU B O 1
ATOM 4486 N N . THR B 1 90 ? 6.869 93.216 54.250 1.00 17.86 90 THR B N 1
ATOM 4487 C CA . THR B 1 90 ? 6.301 92.776 55.519 1.00 16.62 90 THR B CA 1
ATOM 4488 C C . THR B 1 90 ? 7.290 93.217 56.598 1.00 15.13 90 THR B C 1
ATOM 4489 O O . THR B 1 90 ? 8.469 92.865 56.549 1.00 17.72 90 THR B O 1
ATOM 4493 N N . PRO B 1 91 ? 6.831 94.004 57.583 1.00 16.11 91 PRO B N 1
ATOM 4494 C CA . PRO B 1 91 ? 7.746 94.452 58.640 1.00 15.40 91 PRO B CA 1
ATOM 4495 C C . PRO B 1 91 ? 8.407 93.279 59.362 1.00 15.23 91 PRO B C 1
ATOM 4496 O O . PRO B 1 91 ? 7.783 92.253 59.601 1.00 16.06 91 PRO B O 1
ATOM 4500 N N . VAL B 1 92 ? 9.680 93.441 59.697 1.00 15.84 92 VAL B N 1
ATOM 4501 C CA . VAL B 1 92 ? 10.444 92.390 60.340 1.00 17.42 92 VAL B CA 1
ATOM 4502 C C . VAL B 1 92 ? 10.522 92.478 61.862 1.00 19.65 92 VAL B C 1
ATOM 4503 O O . VAL B 1 92 ? 11.128 93.402 62.413 1.00 21.58 92 VAL B O 1
ATOM 4507 N N . GLY B 1 93 ? 9.909 91.502 62.529 1.00 19.58 93 GLY B N 1
ATOM 4508 C CA . GLY B 1 93 ? 9.938 91.441 63.979 1.00 18.34 93 GLY B CA 1
ATOM 4509 C C . GLY B 1 93 ? 8.846 92.192 64.708 1.00 20.00 93 GLY B C 1
ATOM 4510 O O . GLY B 1 93 ? 8.729 92.085 65.929 1.00 20.55 93 GLY B O 1
ATOM 4511 N N . TYR B 1 94 ? 8.040 92.943 63.967 1.00 17.94 94 TYR B N 1
ATOM 4512 C CA . TYR B 1 94 ? 6.963 93.718 64.562 1.00 19.69 94 TYR B CA 1
ATOM 4513 C C . TYR B 1 94 ? 5.948 94.050 63.473 1.00 18.29 94 TYR B C 1
ATOM 4514 O O . TYR B 1 94 ? 6.070 93.598 62.337 1.00 18.90 94 TYR B O 1
ATOM 4523 N N . GLY B 1 95 ? 4.946 94.837 63.834 1.00 18.09 95 GLY B N 1
ATOM 4524 C CA . GLY B 1 95 ? 3.955 95.270 62.868 1.00 17.17 95 GLY B CA 1
ATOM 4525 C C . GLY B 1 95 ? 2.979 94.279 62.262 1.00 16.66 95 GLY B C 1
ATOM 4526 O O . GLY B 1 95 ? 2.716 93.202 62.792 1.00 15.14 95 GLY B O 1
ATOM 4527 N N . GLU B 1 96 ? 2.450 94.674 61.113 1.00 15.53 96 GLU B N 1
ATOM 4528 C CA . GLU B 1 96 ? 1.454 93.909 60.379 1.00 13.96 96 GLU B CA 1
ATOM 4529 C C . GLU B 1 96 ? 1.894 92.548 59.834 1.00 13.33 96 GLU B C 1
ATOM 4530 O O . GLU B 1 96 ? 3.060 92.322 59.540 1.00 11.55 96 GLU B O 1
ATOM 4536 N N . LYS B 1 97 ? 0.927 91.644 59.709 1.00 12.72 97 LYS B N 1
ATOM 4537 C CA . LYS B 1 97 ? 1.178 90.307 59.189 1.00 13.11 97 LYS B CA 1
ATOM 4538 C C . LYS B 1 97 ? 1.401 90.411 57.684 1.00 14.61 97 LYS B C 1
ATOM 4539 O O . LYS B 1 97 ? 0.897 91.331 57.038 1.00 13.63 97 LYS B O 1
ATOM 4545 N N . SER B 1 98 ? 2.151 89.461 57.139 1.00 14.22 98 SER B N 1
ATOM 4546 C CA . SER B 1 98 ? 2.443 89.422 55.706 1.00 14.06 98 SER B CA 1
ATOM 4547 C C . SER B 1 98 ? 1.194 89.484 54.826 1.00 13.51 98 SER B C 1
ATOM 4548 O O . SER B 1 98 ? 0.320 88.619 54.911 1.00 13.52 98 SER B O 1
ATOM 4551 N N . ALA B 1 99 ? 1.115 90.498 53.970 1.00 13.92 99 ALA B N 1
ATOM 4552 C CA . ALA B 1 99 ? -0.019 90.625 53.063 1.00 13.05 99 ALA B CA 1
ATOM 4553 C C . ALA B 1 99 ? 0.104 89.601 51.930 1.00 13.45 99 ALA B C 1
ATOM 4554 O O . ALA B 1 99 ? -0.881 89.307 51.251 1.00 13.55 99 ALA B O 1
ATOM 4556 N N . ASN B 1 100 ? 1.309 89.076 51.723 1.00 12.57 100 ASN B N 1
ATOM 4557 C CA . ASN B 1 100 ? 1.530 88.064 50.685 1.00 13.92 100 ASN B CA 1
ATOM 4558 C C . ASN B 1 100 ? 0.844 86.781 51.143 1.00 14.89 100 ASN B C 1
ATOM 4559 O O . ASN B 1 100 ? 0.153 86.112 50.370 1.00 14.29 100 ASN B O 1
ATOM 4564 N N . VAL B 1 101 ? 1.044 86.439 52.411 1.00 13.48 101 VAL B N 1
ATOM 4565 C CA . VAL B 1 101 ? 0.426 85.251 52.977 1.00 12.65 101 VAL B CA 1
ATOM 4566 C C . VAL B 1 101 ? -1.088 85.471 53.056 1.00 13.37 101 VAL B C 1
ATOM 4567 O O . VAL B 1 101 ? -1.864 84.544 52.840 1.00 13.19 101 VAL B O 1
ATOM 4571 N N . THR B 1 102 ? -1.515 86.699 53.348 1.00 12.68 102 THR B N 1
ATOM 4572 C CA . THR B 1 102 ? -2.946 86.993 53.431 1.00 12.77 102 THR B CA 1
ATOM 4573 C C . THR B 1 102 ? -3.652 86.790 52.093 1.00 13.65 102 THR B C 1
ATOM 4574 O O . THR B 1 102 ? -4.752 86.240 52.044 1.00 12.44 102 THR B O 1
ATOM 4578 N N . LEU B 1 103 ? -3.032 87.241 51.006 1.00 12.85 103 LEU B N 1
ATOM 4579 C CA . LEU B 1 103 ? -3.643 87.067 49.690 1.00 14.44 103 LEU B CA 1
ATOM 4580 C C . LEU B 1 103 ? -3.813 85.578 49.374 1.00 12.40 103 LEU B C 1
ATOM 4581 O O . LEU B 1 103 ? -4.873 85.156 48.919 1.00 12.66 103 LEU B O 1
ATOM 4586 N N . ARG B 1 104 ? -2.773 84.789 49.627 1.00 13.86 104 ARG B N 1
ATOM 4587 C CA . ARG B 1 104 ? -2.823 83.350 49.357 1.00 14.35 104 ARG B CA 1
ATOM 4588 C C . ARG B 1 104 ? -3.894 82.633 50.193 1.00 14.29 104 ARG B C 1
ATOM 4589 O O . ARG B 1 104 ? -4.645 81.810 49.678 1.00 12.93 104 ARG B O 1
ATOM 4597 N N . LYS B 1 105 ? -3.971 82.964 51.480 1.00 11.44 105 LYS B N 1
ATOM 4598 C CA . LYS B 1 105 ? -4.940 82.339 52.372 1.00 12.10 105 LYS B CA 1
ATOM 4599 C C . LYS B 1 105 ? -6.375 82.820 52.132 1.00 10.60 105 LYS B C 1
ATOM 4600 O O . LYS B 1 105 ? -7.324 82.057 52.284 1.00 10.60 105 LYS B O 1
ATOM 4606 N N . LEU B 1 106 ? -6.537 84.084 51.751 1.00 12.79 106 LEU B N 1
ATOM 4607 C CA . LEU B 1 106 ? -7.866 84.605 51.482 1.00 13.84 106 LEU B CA 1
ATOM 4608 C C . LEU B 1 106 ? -8.462 83.937 50.248 1.00 14.16 106 LEU B C 1
ATOM 4609 O O . LEU B 1 106 ? -9.669 83.728 50.178 1.00 14.52 106 LEU B O 1
ATOM 4614 N N . PHE B 1 107 ? -7.613 83.590 49.285 1.00 13.90 107 PHE B N 1
ATOM 4615 C CA . PHE B 1 107 ? -8.105 83.003 48.041 1.00 15.68 107 PHE B CA 1
ATOM 4616 C C . PHE B 1 107 ? -7.740 81.550 47.770 1.00 16.82 107 PHE B C 1
ATOM 4617 O O . PHE B 1 107 ? -7.869 81.066 46.639 1.00 17.09 107 PHE B O 1
ATOM 4625 N N . GLU B 1 108 ? -7.298 80.858 48.816 1.00 15.64 108 GLU B N 1
ATOM 4626 C CA . GLU B 1 108 ? -6.939 79.445 48.730 1.00 14.92 108 GLU B CA 1
ATOM 4627 C C . GLU B 1 108 ? -6.042 79.078 47.539 1.00 15.19 108 GLU B C 1
ATOM 4628 O O . GLU B 1 108 ? -6.337 78.132 46.799 1.00 12.14 108 GLU B O 1
ATOM 4634 N N . THR B 1 109 ? -4.967 79.838 47.341 1.00 14.83 109 THR B N 1
ATOM 4635 C CA . THR B 1 109 ? -4.005 79.528 46.286 1.00 16.08 109 THR B CA 1
ATOM 4636 C C . THR B 1 109 ? -3.033 78.623 47.034 1.00 15.16 109 THR B C 1
ATOM 4637 O O . THR B 1 109 ? -1.942 79.039 47.402 1.00 13.94 109 THR B O 1
ATOM 4641 N N . TYR B 1 110 ? -3.456 77.373 47.242 1.00 16.24 110 TYR B N 1
ATOM 4642 C CA . TYR B 1 110 ? -2.702 76.389 48.019 1.00 15.74 110 TYR B CA 1
ATOM 4643 C C . TYR B 1 110 ? -1.370 75.870 47.498 1.00 16.98 110 TYR B C 1
ATOM 4644 O O . TYR B 1 110 ? -0.577 75.321 48.264 1.00 16.74 110 TYR B O 1
ATOM 4653 N N . ALA B 1 111 ? -1.114 76.027 46.206 1.00 15.42 111 ALA B N 1
ATOM 4654 C CA . ALA B 1 111 ? 0.135 75.542 45.649 1.00 15.43 111 ALA B CA 1
ATOM 4655 C C . ALA B 1 111 ? 1.015 76.687 45.183 1.00 15.87 111 ALA B C 1
ATOM 4656 O O . ALA B 1 111 ? 0.560 77.581 44.474 1.00 16.23 111 ALA B O 1
ATOM 4658 N N . ASN B 1 112 ? 2.275 76.660 45.596 1.00 15.23 112 ASN B N 1
ATOM 4659 C CA . ASN B 1 112 ? 3.225 77.687 45.195 1.00 16.22 112 ASN B CA 1
ATOM 4660 C C . ASN B 1 112 ? 4.253 76.988 44.316 1.00 16.79 112 ASN B C 1
ATOM 4661 O O . ASN B 1 112 ? 5.096 76.243 44.809 1.00 18.83 112 ASN B O 1
ATOM 4666 N N . VAL B 1 113 ? 4.165 77.220 43.008 1.00 18.36 113 VAL B N 1
ATOM 4667 C CA . VAL B 1 113 ? 5.066 76.590 42.042 1.00 18.15 113 VAL B CA 1
ATOM 4668 C C . VAL B 1 113 ? 6.301 77.451 41.783 1.00 17.86 113 VAL B C 1
ATOM 4669 O O . VAL B 1 113 ? 6.191 78.566 41.277 1.00 17.88 113 VAL B O 1
ATOM 4673 N N . ARG B 1 114 ? 7.475 76.926 42.118 1.00 17.85 114 ARG B N 1
ATOM 4674 C CA . ARG B 1 114 ? 8.716 77.673 41.939 1.00 18.97 114 ARG B CA 1
ATOM 4675 C C . ARG B 1 114 ? 9.726 76.911 41.086 1.00 19.85 114 ARG B C 1
ATOM 4676 O O . ARG B 1 114 ? 10.541 76.141 41.596 1.00 19.19 114 ARG B O 1
ATOM 4684 N N . PRO B 1 115 ? 9.667 77.117 39.759 1.00 21.02 115 PRO B N 1
ATOM 4685 C CA . PRO B 1 115 ? 10.545 76.459 38.799 1.00 22.29 115 PRO B CA 1
ATOM 4686 C C . PRO B 1 115 ? 11.945 77.081 38.788 1.00 23.51 115 PRO B C 1
ATOM 4687 O O . PRO B 1 115 ? 12.119 78.289 38.875 1.00 23.20 115 PRO B O 1
ATOM 4691 N N . VAL B 1 116 ? 12.969 76.207 38.717 1.00 25.59 116 VAL B N 1
ATOM 4692 C CA . VAL B 1 116 ? 14.331 76.725 38.595 1.00 27.90 116 VAL B CA 1
ATOM 4693 C C . VAL B 1 116 ? 15.097 76.078 37.433 1.00 28.81 116 VAL B C 1
ATOM 4694 O O . VAL B 1 116 ? 15.033 74.877 37.198 1.00 26.47 116 VAL B O 1
ATOM 4698 N N . ARG B 1 117 ? 15.812 76.936 36.670 1.00 29.15 117 ARG B N 1
ATOM 4699 C CA . ARG B 1 117 ? 16.586 76.449 35.527 1.00 30.32 117 ARG B CA 1
ATOM 4700 C C . ARG B 1 117 ? 17.809 77.338 35.247 1.00 29.50 117 ARG B C 1
ATOM 4701 O O . ARG B 1 117 ? 17.897 78.474 35.694 1.00 28.09 117 ARG B O 1
ATOM 4709 N N . GLU B 1 118 ? 18.803 76.828 34.529 1.00 30.62 118 GLU B N 1
ATOM 4710 C CA . GLU B 1 118 ? 20.011 77.589 34.237 1.00 31.57 118 GLU B CA 1
ATOM 4711 C C . GLU B 1 118 ? 19.693 78.572 33.116 1.00 30.54 118 GLU B C 1
ATOM 4712 O O . GLU B 1 118 ? 18.941 78.246 32.200 1.00 31.42 118 GLU B O 1
ATOM 4718 N N . PHE B 1 119 ? 20.265 79.769 33.187 1.00 30.18 119 PHE B N 1
ATOM 4719 C CA . PHE B 1 119 ? 20.025 80.792 32.173 1.00 30.80 119 PHE B CA 1
ATOM 4720 C C . PHE B 1 119 ? 21.294 81.159 31.408 1.00 31.65 119 PHE B C 1
ATOM 4721 O O . PHE B 1 119 ? 22.399 81.094 31.948 1.00 31.52 119 PHE B O 1
ATOM 4729 N N . PRO B 1 120 ? 21.143 81.560 30.134 1.00 33.54 120 PRO B N 1
ATOM 4730 C CA . PRO B 1 120 ? 22.261 81.948 29.266 1.00 34.91 120 PRO B CA 1
ATOM 4731 C C . PRO B 1 120 ? 22.996 83.169 29.813 1.00 35.00 120 PRO B C 1
ATOM 4732 O O . PRO B 1 120 ? 22.369 84.149 30.212 1.00 35.27 120 PRO B O 1
ATOM 4736 N N . ASN B 1 121 ? 24.323 83.105 29.818 1.00 35.43 121 ASN B N 1
ATOM 4737 C CA . ASN B 1 121 ? 25.156 84.199 30.307 1.00 35.88 121 ASN B CA 1
ATOM 4738 C C . ASN B 1 121 ? 24.892 84.614 31.753 1.00 36.80 121 ASN B C 1
ATOM 4739 O O . ASN B 1 121 ? 25.235 85.724 32.168 1.00 35.90 121 ASN B O 1
ATOM 4744 N N . VAL B 1 122 ? 24.263 83.726 32.512 1.00 36.87 122 VAL B N 1
ATOM 4745 C CA . VAL B 1 122 ? 24.081 83.887 33.947 1.00 37.29 122 VAL B CA 1
ATOM 4746 C C . VAL B 1 122 ? 24.895 82.853 34.704 1.00 38.47 122 VAL B C 1
ATOM 4747 O O . VAL B 1 122 ? 24.411 81.819 35.133 1.00 39.11 122 VAL B O 1
ATOM 4751 N N . PRO B 1 123 ? 26.188 83.162 34.819 1.00 39.07 123 PRO B N 1
ATOM 4752 C CA . PRO B 1 123 ? 27.174 82.204 35.327 1.00 39.10 123 PRO B CA 1
ATOM 4753 C C . PRO B 1 123 ? 26.841 81.692 36.732 1.00 38.25 123 PRO B C 1
ATOM 4754 O O . PRO B 1 123 ? 26.483 82.434 37.642 1.00 39.26 123 PRO B O 1
ATOM 4758 N N . THR B 1 124 ? 26.926 80.358 36.870 1.00 37.46 124 THR B N 1
ATOM 4759 C CA . THR B 1 124 ? 26.955 79.752 38.194 1.00 37.20 124 THR B CA 1
ATOM 4760 C C . THR B 1 124 ? 27.835 78.504 38.183 1.00 36.75 124 THR B C 1
ATOM 4761 O O . THR B 1 124 ? 28.066 77.879 37.161 1.00 36.52 124 THR B O 1
ATOM 4765 N N . PRO B 1 125 ? 28.382 78.185 39.365 1.00 35.94 125 PRO B N 1
ATOM 4766 C CA . PRO B 1 125 ? 29.244 77.023 39.519 1.00 35.47 125 PRO B CA 1
ATOM 4767 C C . PRO B 1 125 ? 28.562 75.731 39.055 1.00 34.63 125 PRO B C 1
ATOM 4768 O O . PRO B 1 125 ? 29.185 74.696 38.890 1.00 34.92 125 PRO B O 1
ATOM 4772 N N . TYR B 1 126 ? 27.230 75.809 38.878 1.00 33.49 126 TYR B N 1
ATOM 4773 C CA . TYR B 1 126 ? 26.496 74.609 38.485 1.00 32.72 126 TYR B CA 1
ATOM 4774 C C . TYR B 1 126 ? 26.211 74.584 36.981 1.00 32.41 126 TYR B C 1
ATOM 4775 O O . TYR B 1 126 ? 25.612 73.652 36.460 1.00 33.39 126 TYR B O 1
ATOM 4784 N N . ALA B 1 127 ? 26.635 75.621 36.266 1.00 32.01 127 ALA B N 1
ATOM 4785 C CA . ALA B 1 127 ? 26.398 75.692 34.828 1.00 32.44 127 ALA B CA 1
ATOM 4786 C C . ALA B 1 127 ? 26.816 74.404 34.125 1.00 32.71 127 ALA B C 1
ATOM 4787 O O . ALA B 1 127 ? 27.875 73.843 34.412 1.00 32.51 127 ALA B O 1
ATOM 4789 N N . GLY B 1 128 ? 25.966 73.937 33.215 1.00 34.00 128 GLY B N 1
ATOM 4790 C CA . GLY B 1 128 ? 26.260 72.725 32.472 1.00 34.55 128 GLY B CA 1
ATOM 4791 C C . GLY B 1 128 ? 25.761 71.432 33.089 1.00 35.57 128 GLY B C 1
ATOM 4792 O O . GLY B 1 128 ? 25.782 70.387 32.439 1.00 35.62 128 GLY B O 1
ATOM 4793 N N . ARG B 1 129 ? 25.302 71.481 34.337 1.00 35.59 129 ARG B N 1
ATOM 4794 C CA . ARG B 1 129 ? 24.820 70.267 34.983 1.00 35.27 129 ARG B CA 1
ATOM 4795 C C . ARG B 1 129 ? 23.358 69.951 34.681 1.00 34.63 129 ARG B C 1
ATOM 4796 O O . ARG B 1 129 ? 22.833 68.930 35.119 1.00 35.64 129 ARG B O 1
ATOM 4804 N N . GLY B 1 130 ? 22.716 70.823 33.913 1.00 35.17 130 GLY B N 1
ATOM 4805 C CA . GLY B 1 130 ? 21.331 70.607 33.533 1.00 34.87 130 GLY B CA 1
ATOM 4806 C C . GLY B 1 130 ? 20.320 70.646 34.661 1.00 34.81 130 GLY B C 1
ATOM 4807 O O . GLY B 1 130 ? 19.447 69.781 34.752 1.00 34.96 130 GLY B O 1
ATOM 4808 N N . ILE B 1 131 ? 20.431 71.644 35.527 1.00 34.35 131 ILE B N 1
ATOM 4809 C CA . ILE B 1 131 ? 19.493 71.773 36.629 1.00 33.35 131 ILE B CA 1
ATOM 4810 C C . ILE B 1 131 ? 18.145 72.205 36.073 1.00 32.25 131 ILE B C 1
ATOM 4811 O O . ILE B 1 131 ? 18.030 73.251 35.433 1.00 33.02 131 ILE B O 1
ATOM 4816 N N . ASP B 1 132 ? 17.130 71.381 36.306 1.00 31.18 132 ASP B N 1
ATOM 4817 C CA . ASP B 1 132 ? 15.780 71.666 35.841 1.00 30.51 132 ASP B CA 1
ATOM 4818 C C . ASP B 1 132 ? 14.786 71.007 36.784 1.00 29.88 132 ASP B C 1
ATOM 4819 O O . ASP B 1 132 ? 14.350 69.872 36.567 1.00 28.97 132 ASP B O 1
ATOM 4824 N N . LEU B 1 133 ? 14.438 71.728 37.845 1.00 28.10 133 LEU B N 1
ATOM 4825 C CA . LEU B 1 133 ? 13.512 71.214 38.837 1.00 26.60 133 LEU B CA 1
ATOM 4826 C C . LEU B 1 133 ? 12.450 72.243 39.193 1.00 25.75 133 LEU B C 1
ATOM 4827 O O . LEU B 1 133 ? 12.503 73.394 38.757 1.00 25.68 133 LEU B O 1
ATOM 4832 N N . VAL B 1 134 ? 11.476 71.814 39.984 1.00 24.63 134 VAL B N 1
ATOM 4833 C CA . VAL B 1 134 ? 10.404 72.696 40.411 1.00 22.78 134 VAL B CA 1
ATOM 4834 C C . VAL B 1 134 ? 10.003 72.334 41.832 1.00 21.83 134 VAL B C 1
ATOM 4835 O O . VAL B 1 134 ? 9.751 71.170 42.136 1.00 24.10 134 VAL B O 1
ATOM 4839 N N . VAL B 1 135 ? 9.976 73.334 42.703 1.00 20.10 135 VAL B N 1
ATOM 4840 C CA . VAL B 1 135 ? 9.581 73.130 44.089 1.00 18.54 135 VAL B CA 1
ATOM 4841 C C . VAL B 1 135 ? 8.096 73.468 44.181 1.00 17.36 135 VAL B C 1
ATOM 4842 O O . VAL B 1 135 ? 7.667 74.527 43.725 1.00 17.69 135 VAL B O 1
ATOM 4846 N N . VAL B 1 136 ? 7.314 72.549 44.740 1.00 17.33 136 VAL B N 1
ATOM 4847 C CA . VAL B 1 136 ? 5.885 72.756 44.919 1.00 16.57 136 VAL B CA 1
ATOM 4848 C C . VAL B 1 136 ? 5.704 72.934 46.419 1.00 16.51 136 VAL B C 1
ATOM 4849 O O . VAL B 1 136 ? 5.674 71.967 47.182 1.00 17.69 136 VAL B O 1
ATOM 4853 N N . ARG B 1 137 ? 5.617 74.192 46.828 1.00 16.50 137 ARG B N 1
ATOM 4854 C CA . ARG B 1 137 ? 5.494 74.559 48.234 1.00 16.54 137 ARG B CA 1
ATOM 4855 C C . ARG B 1 137 ? 4.051 74.691 48.710 1.00 15.11 137 ARG B C 1
ATOM 4856 O O . ARG B 1 137 ? 3.280 75.450 48.135 1.00 15.37 137 ARG B O 1
ATOM 4864 N N . GLU B 1 138 ? 3.678 73.941 49.749 1.00 15.00 138 GLU B N 1
ATOM 4865 C CA . GLU B 1 138 ? 2.321 74.048 50.289 1.00 14.35 138 GLU B CA 1
ATOM 4866 C C . GLU B 1 138 ? 2.264 75.535 50.640 1.00 14.67 138 GLU B C 1
ATOM 4867 O O . GLU B 1 138 ? 3.208 76.077 51.218 1.00 16.00 138 GLU B O 1
ATOM 4873 N N . ASN B 1 139 ? 1.149 76.176 50.312 1.00 12.85 139 ASN B N 1
ATOM 4874 C CA . ASN B 1 139 ? 1.022 77.620 50.429 1.00 15.18 139 ASN B CA 1
ATOM 4875 C C . ASN B 1 139 ? 0.076 78.244 51.456 1.00 15.12 139 ASN B C 1
ATOM 4876 O O . ASN B 1 139 ? 0.108 79.466 51.640 1.00 15.18 139 ASN B O 1
ATOM 4881 N N . VAL B 1 140 ? -0.751 77.450 52.137 1.00 14.97 140 VAL B N 1
ATOM 4882 C CA . VAL B 1 140 ? -1.692 78.051 53.083 1.00 12.83 140 VAL B CA 1
ATOM 4883 C C . VAL B 1 140 ? -1.733 77.589 54.542 1.00 14.96 140 VAL B C 1
ATOM 4884 O O . VAL B 1 140 ? -2.555 78.082 55.314 1.00 15.56 140 VAL B O 1
ATOM 4888 N N . GLU B 1 141 ? -0.876 76.655 54.935 1.00 13.66 141 GLU B N 1
ATOM 4889 C CA . GLU B 1 141 ? -0.874 76.250 56.338 1.00 15.16 141 GLU B CA 1
ATOM 4890 C C . GLU B 1 141 ? 0.530 76.175 56.928 1.00 15.06 141 GLU B C 1
ATOM 4891 O O . GLU B 1 141 ? 1.404 76.941 56.523 1.00 14.20 141 GLU B O 1
ATOM 4897 N N . ASP B 1 142 ? 0.739 75.285 57.895 1.00 14.55 142 ASP B N 1
ATOM 4898 C CA . ASP B 1 142 ? 2.035 75.141 58.549 1.00 16.72 142 ASP B CA 1
ATOM 4899 C C . ASP B 1 142 ? 2.251 76.348 59.475 1.00 18.18 142 ASP B C 1
ATOM 4900 O O . ASP B 1 142 ? 1.284 76.959 59.922 1.00 20.46 142 ASP B O 1
ATOM 4905 N N . LEU B 1 143 ? 3.505 76.698 59.749 1.00 17.80 143 LEU B N 1
ATOM 4906 C CA . LEU B 1 143 ? 3.829 77.818 60.648 1.00 20.41 143 LEU B CA 1
ATOM 4907 C C . LEU B 1 143 ? 3.544 79.234 60.151 1.00 21.71 143 LEU B C 1
ATOM 4908 O O . LEU B 1 143 ? 3.203 80.123 60.933 1.00 19.21 143 LEU B O 1
ATOM 4913 N N . TYR B 1 144 ? 3.713 79.455 58.856 1.00 25.16 144 TYR B N 1
ATOM 4914 C CA . TYR B 1 144 ? 3.537 80.786 58.296 1.00 27.68 144 TYR B CA 1
ATOM 4915 C C . TYR B 1 144 ? 2.155 81.409 58.464 1.00 28.89 144 TYR B C 1
ATOM 4916 O O . TYR B 1 144 ? 1.922 82.545 58.040 1.00 28.70 144 TYR B O 1
ATOM 4925 N N . ALA B 1 145 ? 1.249 80.676 59.105 1.00 30.13 145 ALA B N 1
ATOM 4926 C CA . ALA B 1 145 ? -0.090 81.188 59.373 1.00 32.53 145 ALA B CA 1
ATOM 4927 C C . ALA B 1 145 ? 0.062 82.351 60.359 1.00 33.60 145 ALA B C 1
ATOM 4928 O O . ALA B 1 145 ? -0.723 83.298 60.357 1.00 36.54 145 ALA B O 1
ATOM 4930 N N . GLY B 1 146 ? 1.079 82.262 61.211 1.00 31.83 146 GLY B N 1
ATOM 4931 C CA . GLY B 1 146 ? 1.337 83.315 62.176 1.00 28.79 146 GLY B CA 1
ATOM 4932 C C . GLY B 1 146 ? 0.472 83.341 63.425 1.00 25.00 146 GLY B C 1
ATOM 4933 O O . GLY B 1 146 ? 0.244 84.416 63.992 1.00 24.11 146 GLY B O 1
ATOM 4934 N N . ILE B 1 147 ? -0.011 82.179 63.860 1.00 20.00 147 ILE B N 1
ATOM 4935 C CA . ILE B 1 147 ? -0.839 82.100 65.066 1.00 18.25 147 ILE B CA 1
ATOM 4936 C C . ILE B 1 147 ? 0.108 82.050 66.271 1.00 15.41 147 ILE B C 1
ATOM 4937 O O . ILE B 1 147 ? 0.696 81.009 66.548 1.00 12.16 147 ILE B O 1
ATOM 4942 N N . GLU B 1 148 ? 0.252 83.161 66.990 1.00 12.65 148 GLU B N 1
ATOM 4943 C CA . GLU B 1 148 ? 1.180 83.190 68.118 1.00 11.21 148 GLU B CA 1
ATOM 4944 C C . GLU B 1 148 ? 0.618 83.716 69.435 1.00 10.20 148 GLU B C 1
ATOM 4945 O O . GLU B 1 148 ? -0.260 84.576 69.464 1.00 12.04 148 GLU B O 1
ATOM 4951 N N . HIS B 1 149 ? 1.161 83.195 70.527 1.00 10.81 149 HIS B N 1
ATOM 4952 C CA . HIS B 1 149 ? 0.754 83.613 71.865 1.00 9.89 149 HIS B CA 1
ATOM 4953 C C . HIS B 1 149 ? 1.973 83.589 72.775 1.00 11.45 149 HIS B C 1
ATOM 4954 O O . HIS B 1 149 ? 2.770 82.647 72.732 1.00 10.29 149 HIS B O 1
ATOM 4961 N N . MET B 1 150 ? 2.126 84.625 73.595 1.00 9.82 150 MET B N 1
ATOM 4962 C CA . MET B 1 150 ? 3.224 84.649 74.550 1.00 10.99 150 MET B CA 1
ATOM 4963 C C . MET B 1 150 ? 2.710 83.825 75.723 1.00 10.79 150 MET B C 1
ATOM 4964 O O . MET B 1 150 ? 1.840 84.278 76.472 1.00 14.53 150 MET B O 1
ATOM 4969 N N . GLN B 1 151 ? 3.225 82.607 75.858 1.00 9.72 151 GLN B N 1
ATOM 4970 C CA . GLN B 1 151 ? 2.829 81.707 76.931 1.00 8.46 151 GLN B CA 1
ATOM 4971 C C . GLN B 1 151 ? 3.136 82.366 78.277 1.00 10.37 151 GLN B C 1
ATOM 4972 O O . GLN B 1 151 ? 2.379 82.243 79.232 1.00 11.95 151 GLN B O 1
ATOM 4978 N N . THR B 1 152 ? 4.270 83.044 78.338 1.00 10.12 152 THR B N 1
ATOM 4979 C CA . THR B 1 152 ? 4.666 83.781 79.532 1.00 10.36 152 THR B CA 1
ATOM 4980 C C . THR B 1 152 ? 5.343 85.019 78.962 1.00 12.62 152 THR B C 1
ATOM 4981 O O . THR B 1 152 ? 5.534 85.123 77.746 1.00 11.96 152 THR B O 1
ATOM 4985 N N . PRO B 1 153 ? 5.706 85.977 79.822 1.00 11.63 153 PRO B N 1
ATOM 4986 C CA . PRO B 1 153 ? 6.362 87.187 79.324 1.00 14.37 153 PRO B CA 1
ATOM 4987 C C . PRO B 1 153 ? 7.643 86.897 78.549 1.00 14.61 153 PRO B C 1
ATOM 4988 O O . PRO B 1 153 ? 8.040 87.680 77.688 1.00 15.21 153 PRO B O 1
ATOM 4992 N N . SER B 1 154 ? 8.277 85.763 78.841 1.00 13.24 154 SER B N 1
ATOM 4993 C CA . SER B 1 154 ? 9.529 85.418 78.183 1.00 14.29 154 SER B CA 1
ATOM 4994 C C . SER B 1 154 ? 9.518 84.142 77.337 1.00 13.17 154 SER B C 1
ATOM 4995 O O . SER B 1 154 ? 10.566 83.690 76.885 1.00 16.18 154 SER B O 1
ATOM 4998 N N . VAL B 1 155 ? 8.351 83.550 77.130 1.00 10.90 155 VAL B N 1
ATOM 4999 C CA . VAL B 1 155 ? 8.281 82.344 76.312 1.00 11.54 155 VAL B CA 1
ATOM 5000 C C . VAL B 1 155 ? 7.203 82.513 75.253 1.00 10.07 155 VAL B C 1
ATOM 5001 O O . VAL B 1 155 ? 6.017 82.647 75.570 1.00 10.84 155 VAL B O 1
ATOM 5005 N N . ALA B 1 156 ? 7.638 82.504 73.996 1.00 10.98 156 ALA B N 1
ATOM 5006 C CA . ALA B 1 156 ? 6.763 82.686 72.850 1.00 10.56 156 ALA B CA 1
ATOM 5007 C C . ALA B 1 156 ? 6.405 81.361 72.198 1.00 11.38 156 ALA B C 1
ATOM 5008 O O . ALA B 1 156 ? 7.202 80.426 72.186 1.00 11.83 156 ALA B O 1
ATOM 5010 N N . GLN B 1 157 ? 5.207 81.299 71.640 1.00 12.21 157 GLN B N 1
ATOM 5011 C CA . GLN B 1 157 ? 4.736 80.086 70.996 1.00 11.64 157 GLN B CA 1
ATOM 5012 C C . GLN B 1 157 ? 4.066 80.362 69.661 1.00 13.54 157 GLN B C 1
ATOM 5013 O O . GLN B 1 157 ? 3.259 81.293 69.535 1.00 13.94 157 GLN B O 1
ATOM 5019 N N . THR B 1 158 ? 4.414 79.549 68.666 1.00 11.45 158 THR B N 1
ATOM 5020 C CA . THR B 1 158 ? 3.811 79.644 67.343 1.00 10.97 158 THR B CA 1
ATOM 5021 C C . THR B 1 158 ? 3.200 78.276 67.075 1.00 9.35 158 THR B C 1
ATOM 5022 O O . THR B 1 158 ? 3.798 77.254 67.402 1.00 10.56 158 THR B O 1
ATOM 5026 N N . LEU B 1 159 ? 2.008 78.251 66.496 1.00 7.30 159 LEU B N 1
ATOM 5027 C CA . LEU B 1 159 ? 1.373 76.986 66.175 1.00 6.53 159 LEU B CA 1
ATOM 5028 C C . LEU B 1 159 ? 1.708 76.553 64.754 1.00 9.20 159 LEU B C 1
ATOM 5029 O O . LEU B 1 159 ? 1.660 77.359 63.819 1.00 9.14 159 LEU B O 1
ATOM 5034 N N . LYS B 1 160 ? 2.065 75.284 64.602 1.00 10.08 160 LYS B N 1
ATOM 5035 C CA . LYS B 1 160 ? 2.340 74.713 63.292 1.00 9.40 160 LYS B CA 1
ATOM 5036 C C . LYS B 1 160 ? 1.154 73.786 63.072 1.00 8.63 160 LYS B C 1
ATOM 5037 O O . LYS B 1 160 ? 1.007 72.789 63.780 1.00 10.53 160 LYS B O 1
ATOM 5043 N N . LEU B 1 161 ? 0.292 74.129 62.119 1.00 10.11 161 LEU B N 1
ATOM 5044 C CA . LEU B 1 161 ? -0.886 73.306 61.840 1.00 9.92 161 LEU B CA 1
ATOM 5045 C C . LEU B 1 161 ? -0.786 72.668 60.459 1.00 11.60 161 LEU B C 1
ATOM 5046 O O . LEU B 1 161 ? -0.559 73.354 59.463 1.00 10.20 161 LEU B O 1
ATOM 5051 N N . ILE B 1 162 ? -0.942 71.350 60.406 1.00 9.94 162 ILE B N 1
ATOM 5052 C CA . ILE B 1 162 ? -0.903 70.634 59.136 1.00 9.95 162 ILE B CA 1
ATOM 5053 C C . ILE B 1 162 ? -2.184 69.806 59.047 1.00 10.95 162 ILE B C 1
ATOM 5054 O O . ILE B 1 162 ? -2.480 69.014 59.943 1.00 10.14 162 ILE B O 1
ATOM 5059 N N . SER B 1 163 ? -2.950 69.991 57.976 1.00 10.98 163 SER B N 1
ATOM 5060 C CA . SER B 1 163 ? -4.208 69.261 57.830 1.00 10.37 163 SER B CA 1
ATOM 5061 C C . SER B 1 163 ? -4.148 68.182 56.761 1.00 12.72 163 SER B C 1
ATOM 5062 O O . SER B 1 163 ? -3.338 68.252 55.834 1.00 11.10 163 SER B O 1
ATOM 5065 N N . TRP B 1 164 ? -5.003 67.177 56.903 1.00 12.62 164 TRP B N 1
ATOM 5066 C CA . TRP B 1 164 ? -5.045 66.121 55.909 1.00 13.41 164 TRP B CA 1
ATOM 5067 C C . TRP B 1 164 ? -5.519 66.766 54.617 1.00 13.46 164 TRP B C 1
ATOM 5068 O O . TRP B 1 164 ? -4.969 66.499 53.556 1.00 14.32 164 TRP B O 1
ATOM 5079 N N . LYS B 1 165 ? -6.536 67.621 54.717 1.00 14.40 165 LYS B N 1
ATOM 5080 C CA . LYS B 1 165 ? -7.079 68.311 53.543 1.00 15.81 165 LYS B CA 1
ATOM 5081 C C . LYS B 1 165 ? -6.003 69.062 52.771 1.00 15.06 165 LYS B C 1
ATOM 5082 O O . LYS B 1 165 ? -5.859 68.882 51.563 1.00 14.09 165 LYS B O 1
ATOM 5088 N N . GLY B 1 166 ? -5.257 69.915 53.470 1.00 14.69 166 GLY B N 1
ATOM 5089 C CA . GLY B 1 166 ? -4.216 70.685 52.812 1.00 14.47 166 GLY B CA 1
ATOM 5090 C C . GLY B 1 166 ? -3.060 69.857 52.281 1.00 14.08 166 GLY B C 1
ATOM 5091 O O . GLY B 1 166 ? -2.496 70.160 51.230 1.00 14.85 166 GLY B O 1
ATOM 5092 N N . SER B 1 167 ? -2.700 68.807 53.009 1.00 13.69 167 SER B N 1
ATOM 5093 C CA . SER B 1 167 ? -1.599 67.953 52.597 1.00 13.11 167 SER B CA 1
ATOM 5094 C C . SER B 1 167 ? -2.010 67.112 51.396 1.00 13.54 167 SER B C 1
ATOM 5095 O O . SER B 1 167 ? -1.242 66.955 50.446 1.00 13.80 167 SER B O 1
ATOM 5098 N N . GLU B 1 168 ? -3.232 66.589 51.434 1.00 14.36 168 GLU B N 1
ATOM 5099 C CA . GLU B 1 168 ? -3.747 65.773 50.335 1.00 14.72 168 GLU B CA 1
ATOM 5100 C C . GLU B 1 168 ? -3.742 66.592 49.049 1.00 15.84 168 GLU B C 1
ATOM 5101 O O . GLU B 1 168 ? -3.308 66.113 47.996 1.00 15.48 168 GLU B O 1
ATOM 5107 N N . LYS B 1 169 ? -4.213 67.834 49.134 1.00 14.58 169 LYS B N 1
ATOM 5108 C CA . LYS B 1 169 ? -4.259 68.704 47.966 1.00 14.99 169 LYS B CA 1
ATOM 5109 C C . LYS B 1 169 ? -2.888 69.035 47.381 1.00 15.54 169 LYS B C 1
ATOM 5110 O O . LYS B 1 169 ? -2.699 68.974 46.158 1.00 13.10 169 LYS B O 1
ATOM 5116 N N . ILE B 1 170 ? -1.931 69.388 48.235 1.00 14.17 170 ILE B N 1
ATOM 5117 C CA . ILE B 1 170 ? -0.607 69.745 47.743 1.00 14.43 170 ILE B CA 1
ATOM 5118 C C . ILE B 1 170 ? 0.138 68.581 47.098 1.00 15.57 170 ILE B C 1
ATOM 5119 O O . ILE B 1 170 ? 0.780 68.759 46.067 1.00 16.83 170 ILE B O 1
ATOM 5124 N N . VAL B 1 171 ? 0.054 67.386 47.675 1.00 15.29 171 VAL B N 1
ATOM 5125 C CA . VAL B 1 171 ? 0.758 66.262 47.072 1.00 16.54 171 VAL B CA 1
ATOM 5126 C C . VAL B 1 171 ? 0.102 65.838 45.754 1.00 16.76 171 VAL B C 1
ATOM 5127 O O . VAL B 1 171 ? 0.792 65.472 44.810 1.00 16.70 171 VAL B O 1
ATOM 5131 N N . ARG B 1 172 ? -1.224 65.912 45.680 1.00 16.14 172 ARG B N 1
ATOM 5132 C CA . ARG B 1 172 ? -1.917 65.539 44.452 1.00 18.22 172 ARG B CA 1
ATOM 5133 C C . ARG B 1 172 ? -1.530 66.526 43.349 1.00 17.84 172 ARG B C 1
ATOM 5134 O O . ARG B 1 172 ? -1.313 66.144 42.199 1.00 16.67 172 ARG B O 1
ATOM 5142 N N . PHE B 1 173 ? -1.435 67.801 43.708 1.00 17.22 173 PHE B N 1
ATOM 5143 C CA . PHE B 1 173 ? -1.064 68.833 42.752 1.00 16.92 173 PHE B CA 1
ATOM 5144 C C . PHE B 1 173 ? 0.323 68.526 42.193 1.00 17.98 173 PHE B C 1
ATOM 5145 O O . PHE B 1 173 ? 0.553 68.604 40.980 1.00 18.57 173 PHE B O 1
ATOM 5153 N N . ALA B 1 174 ? 1.245 68.177 43.086 1.00 17.72 174 ALA B N 1
ATOM 5154 C CA . ALA B 1 174 ? 2.612 67.858 42.695 1.00 18.52 174 ALA B CA 1
ATOM 5155 C C . ALA B 1 174 ? 2.646 66.706 41.688 1.00 20.45 174 ALA B C 1
ATOM 5156 O O . ALA B 1 174 ? 3.352 66.776 40.682 1.00 20.03 174 ALA B O 1
ATOM 5158 N N . PHE B 1 175 ? 1.886 65.649 41.956 1.00 20.61 175 PHE B N 1
ATOM 5159 C CA . PHE B 1 175 ? 1.850 64.507 41.041 1.00 22.41 175 PHE B CA 1
ATOM 5160 C C . PHE B 1 175 ? 1.269 64.900 39.687 1.00 23.49 175 PHE B C 1
ATOM 5161 O O . PHE B 1 175 ? 1.788 64.494 38.642 1.00 25.24 175 PHE B O 1
ATOM 5169 N N . GLU B 1 176 ? 0.197 65.687 39.698 1.00 23.76 176 GLU B N 1
ATOM 5170 C CA . GLU B 1 176 ? -0.412 66.136 38.452 1.00 25.01 176 GLU B CA 1
ATOM 5171 C C . GLU B 1 176 ? 0.577 67.010 37.689 1.00 26.66 176 GLU B C 1
ATOM 5172 O O . GLU B 1 176 ? 0.674 66.925 36.464 1.00 25.98 176 GLU B O 1
ATOM 5178 N N . LEU B 1 177 ? 1.308 67.854 38.414 1.00 25.31 177 LEU B N 1
ATOM 5179 C CA . LEU B 1 177 ? 2.294 68.729 37.788 1.00 26.78 177 LEU B CA 1
ATOM 5180 C C . LEU B 1 177 ? 3.394 67.879 37.158 1.00 26.99 177 LEU B C 1
ATOM 5181 O O . LEU B 1 177 ? 3.828 68.143 36.036 1.00 28.02 177 LEU B O 1
ATOM 5186 N N . ALA B 1 178 ? 3.840 66.857 37.880 1.00 26.50 178 ALA B N 1
ATOM 5187 C CA . ALA B 1 178 ? 4.884 65.975 37.377 1.00 28.29 178 ALA B CA 1
ATOM 5188 C C . ALA B 1 178 ? 4.417 65.313 36.090 1.00 30.95 178 ALA B C 1
ATOM 5189 O O . ALA B 1 178 ? 5.104 65.357 35.069 1.00 31.19 178 ALA B O 1
ATOM 5191 N N . ARG B 1 179 ? 3.239 64.703 36.151 1.00 32.85 179 ARG B N 1
ATOM 5192 C CA . ARG B 1 179 ? 2.658 64.021 35.006 1.00 35.44 179 ARG B CA 1
ATOM 5193 C C . ARG B 1 179 ? 2.403 64.982 33.843 1.00 36.86 179 ARG B C 1
ATOM 5194 O O . ARG B 1 179 ? 2.377 64.565 32.688 1.00 39.76 179 ARG B O 1
ATOM 5202 N N . ALA B 1 180 ? 2.230 66.265 34.148 1.00 37.43 180 ALA B N 1
ATOM 5203 C CA . ALA B 1 180 ? 1.968 67.268 33.115 1.00 37.91 180 ALA B CA 1
ATOM 5204 C C . ALA B 1 180 ? 3.228 67.841 32.469 1.00 38.72 180 ALA B C 1
ATOM 5205 O O . ALA B 1 180 ? 3.170 68.385 31.362 1.00 39.07 180 ALA B O 1
ATOM 5207 N N . GLU B 1 181 ? 4.361 67.731 33.155 1.00 38.57 181 GLU B N 1
ATOM 5208 C CA . GLU B 1 181 ? 5.614 68.247 32.618 1.00 38.83 181 GLU B CA 1
ATOM 5209 C C . GLU B 1 181 ? 6.537 67.120 32.173 1.00 38.66 181 GLU B C 1
ATOM 5210 O O . GLU B 1 181 ? 7.711 67.347 31.886 1.00 39.82 181 GLU B O 1
ATOM 5216 N N . GLY B 1 182 ? 6.003 65.904 32.124 1.00 38.53 182 GLY B N 1
ATOM 5217 C CA . GLY B 1 182 ? 6.798 64.765 31.701 1.00 38.07 182 GLY B CA 1
ATOM 5218 C C . GLY B 1 182 ? 7.854 64.328 32.697 1.00 38.28 182 GLY B C 1
ATOM 5219 O O . GLY B 1 182 ? 8.826 63.665 32.328 1.00 37.64 182 GLY B O 1
ATOM 5220 N N . ARG B 1 183 ? 7.676 64.696 33.962 1.00 36.87 183 ARG B N 1
ATOM 5221 C CA . ARG B 1 183 ? 8.628 64.314 34.998 1.00 36.18 183 ARG B CA 1
ATOM 5222 C C . ARG B 1 183 ? 8.202 62.960 35.558 1.00 36.13 183 ARG B C 1
ATOM 5223 O O . ARG B 1 183 ? 7.026 62.739 35.844 1.00 37.88 183 ARG B O 1
ATOM 5231 N N . LYS B 1 184 ? 9.161 62.054 35.705 1.00 35.17 184 LYS B N 1
ATOM 5232 C CA . LYS B 1 184 ? 8.871 60.705 36.178 1.00 34.40 184 LYS B CA 1
ATOM 5233 C C . LYS B 1 184 ? 9.154 60.487 37.659 1.00 33.02 184 LYS B C 1
ATOM 5234 O O . LYS B 1 184 ? 9.142 59.351 38.130 1.00 32.47 184 LYS B O 1
ATOM 5240 N N . LYS B 1 185 ? 9.398 61.559 38.401 1.00 31.91 185 LYS B N 1
ATOM 5241 C CA . LYS B 1 185 ? 9.706 61.401 39.813 1.00 30.10 185 LYS B CA 1
ATOM 5242 C C . LYS B 1 185 ? 9.334 62.601 40.667 1.00 28.12 185 LYS B C 1
ATOM 5243 O O . LYS B 1 185 ? 9.504 63.748 40.256 1.00 26.71 185 LYS B O 1
ATOM 5249 N N . VAL B 1 186 ? 8.815 62.320 41.858 1.00 26.21 186 VAL B N 1
ATOM 5250 C CA . VAL B 1 186 ? 8.436 63.368 42.797 1.00 23.83 186 VAL B CA 1
ATOM 5251 C C . VAL B 1 186 ? 9.046 63.062 44.152 1.00 23.06 186 VAL B C 1
ATOM 5252 O O . VAL B 1 186 ? 8.893 61.958 44.676 1.00 21.93 186 VAL B O 1
ATOM 5256 N N . HIS B 1 187 ? 9.753 64.037 44.710 1.00 21.92 187 HIS B N 1
ATOM 5257 C CA . HIS B 1 187 ? 10.354 63.864 46.022 1.00 22.07 187 HIS B CA 1
ATOM 5258 C C . HIS B 1 187 ? 9.509 64.608 47.038 1.00 20.30 187 HIS B C 1
ATOM 5259 O O . HIS B 1 187 ? 9.066 65.721 46.777 1.00 19.06 187 HIS B O 1
ATOM 5266 N N . CYS B 1 188 ? 9.275 63.980 48.184 1.00 18.88 188 CYS B N 1
ATOM 5267 C CA . CYS B 1 188 ? 8.519 64.615 49.253 1.00 17.63 188 CYS B CA 1
ATOM 5268 C C . CYS B 1 188 ? 9.497 64.805 50.400 1.00 18.62 188 CYS B C 1
ATOM 5269 O O . CYS B 1 188 ? 9.953 63.835 51.009 1.00 16.18 188 CYS B O 1
ATOM 5272 N N . ALA B 1 189 ? 9.831 66.059 50.681 1.00 17.41 189 ALA B N 1
ATOM 5273 C CA . ALA B 1 189 ? 10.769 66.374 51.753 1.00 17.46 189 ALA B CA 1
ATOM 5274 C C . ALA B 1 189 ? 10.010 66.750 53.019 1.00 14.59 189 ALA B C 1
ATOM 5275 O O . ALA B 1 189 ? 9.194 67.662 52.996 1.00 17.88 189 ALA B O 1
ATOM 5277 N N . THR B 1 190 ? 10.272 66.039 54.111 1.00 14.63 190 THR B N 1
ATOM 5278 C CA . THR B 1 190 ? 9.608 66.328 55.380 1.00 16.10 190 THR B CA 1
ATOM 5279 C C . THR B 1 190 ? 10.547 66.118 56.558 1.00 17.08 190 THR B C 1
ATOM 5280 O O . THR B 1 190 ? 11.653 65.588 56.414 1.00 16.40 190 THR B O 1
ATOM 5284 N N . LYS B 1 191 ? 10.100 66.548 57.732 1.00 16.44 191 LYS B N 1
ATOM 5285 C CA . LYS B 1 191 ? 10.866 66.330 58.943 1.00 16.58 191 LYS B CA 1
ATOM 5286 C C . LYS B 1 191 ? 9.973 65.433 59.796 1.00 16.18 191 LYS B C 1
ATOM 5287 O O . LYS B 1 191 ? 9.756 65.682 60.985 1.00 14.80 191 LYS B O 1
ATOM 5293 N N . SER B 1 192 ? 9.449 64.386 59.162 1.00 15.35 192 SER B N 1
ATOM 5294 C CA . SER B 1 192 ? 8.561 63.435 59.824 1.00 16.72 192 SER B CA 1
ATOM 5295 C C . SER B 1 192 ? 9.220 62.607 60.913 1.00 15.95 192 SER B C 1
ATOM 5296 O O . SER B 1 192 ? 8.529 61.942 61.674 1.00 16.96 192 SER B O 1
ATOM 5299 N N . ASN B 1 193 ? 10.549 62.620 60.989 1.00 16.75 193 ASN B N 1
ATOM 5300 C CA . ASN B 1 193 ? 11.206 61.854 62.034 1.00 15.86 193 ASN B CA 1
ATOM 5301 C C . ASN B 1 193 ? 11.052 62.563 63.376 1.00 16.63 193 ASN B C 1
ATOM 5302 O O . ASN B 1 193 ? 11.017 61.922 64.429 1.00 15.43 193 ASN B O 1
ATOM 5307 N N . ILE B 1 194 ? 10.936 63.886 63.328 1.00 15.49 194 ILE B N 1
ATOM 5308 C CA . ILE B 1 194 ? 10.783 64.694 64.536 1.00 16.34 194 ILE B CA 1
ATOM 5309 C C . ILE B 1 194 ? 9.312 65.031 64.800 1.00 16.39 194 ILE B C 1
ATOM 5310 O O . ILE B 1 194 ? 8.826 64.892 65.927 1.00 16.21 194 ILE B O 1
ATOM 5315 N N . MET B 1 195 ? 8.618 65.488 63.764 1.00 14.79 195 MET B N 1
ATOM 5316 C CA . MET B 1 195 ? 7.207 65.847 63.879 1.00 12.80 195 MET B CA 1
ATOM 5317 C C . MET B 1 195 ? 6.380 64.759 63.208 1.00 13.73 195 MET B C 1
ATOM 5318 O O . MET B 1 195 ? 5.874 64.914 62.092 1.00 12.72 195 MET B O 1
ATOM 5323 N N . LYS B 1 196 ? 6.254 63.648 63.920 1.00 11.37 196 LYS B N 1
ATOM 5324 C CA . LYS B 1 196 ? 5.550 62.481 63.419 1.00 15.18 196 LYS B CA 1
ATOM 5325 C C . LYS B 1 196 ? 4.090 62.737 63.071 1.00 14.49 196 LYS B C 1
ATOM 5326 O O . LYS B 1 196 ? 3.577 62.159 62.116 1.00 15.49 196 LYS B O 1
ATOM 5332 N N . LEU B 1 197 ? 3.426 63.606 63.828 1.00 12.95 197 LEU B N 1
ATOM 5333 C CA . LEU B 1 197 ? 2.022 63.903 63.547 1.00 13.81 197 LEU B CA 1
ATOM 5334 C C . LEU B 1 197 ? 1.836 64.968 62.465 1.00 13.32 197 LEU B C 1
ATOM 5335 O O . LEU B 1 197 ? 1.112 64.745 61.490 1.00 14.49 197 LEU B O 1
ATOM 5340 N N . ALA B 1 198 ? 2.495 66.114 62.625 1.00 11.00 198 ALA B N 1
ATOM 5341 C CA . ALA B 1 198 ? 2.364 67.219 61.673 1.00 12.01 198 ALA B CA 1
ATOM 5342 C C . ALA B 1 198 ? 3.025 66.970 60.314 1.00 12.19 198 ALA B C 1
ATOM 5343 O O . ALA B 1 198 ? 2.344 66.902 59.289 1.00 14.27 198 ALA B O 1
ATOM 5345 N N . GLU B 1 199 ? 4.349 66.848 60.298 1.00 11.93 199 GLU B N 1
ATOM 5346 C CA . GLU B 1 199 ? 5.068 66.602 59.056 1.00 11.87 199 GLU B CA 1
ATOM 5347 C C . GLU B 1 199 ? 4.681 65.230 58.514 1.00 13.06 199 GLU B C 1
ATOM 5348 O O . GLU B 1 199 ? 4.607 65.025 57.299 1.00 13.70 199 GLU B O 1
ATOM 5354 N N . GLY B 1 200 ? 4.434 64.298 59.431 1.00 13.91 200 GLY B N 1
ATOM 5355 C CA . GLY B 1 200 ? 4.046 62.953 59.043 1.00 13.53 200 GLY B CA 1
ATOM 5356 C C . GLY B 1 200 ? 2.736 62.929 58.277 1.00 14.54 200 GLY B C 1
ATOM 5357 O O . GLY B 1 200 ? 2.454 61.982 57.545 1.00 13.81 200 GLY B O 1
ATOM 5358 N N . THR B 1 201 ? 1.923 63.970 58.449 1.00 14.69 201 THR B N 1
ATOM 5359 C CA . THR B 1 201 ? 0.653 64.056 57.743 1.00 15.12 201 THR B CA 1
ATOM 5360 C C . THR B 1 201 ? 0.948 64.210 56.249 1.00 14.80 201 THR B C 1
ATOM 5361 O O . THR B 1 201 ? 0.290 63.592 55.407 1.00 12.71 201 THR B O 1
ATOM 5365 N N . LEU B 1 202 ? 1.952 65.020 55.917 1.00 13.49 202 LEU B N 1
ATOM 5366 C CA . LEU B 1 202 ? 2.311 65.203 54.517 1.00 15.95 202 LEU B CA 1
ATOM 5367 C C . LEU B 1 202 ? 2.883 63.899 53.973 1.00 16.24 202 LEU B C 1
ATOM 5368 O O . LEU B 1 202 ? 2.580 63.505 52.845 1.00 16.91 202 LEU B O 1
ATOM 5373 N N . LYS B 1 203 ? 3.717 63.236 54.769 1.00 16.67 203 LYS B N 1
ATOM 5374 C CA . LYS B 1 203 ? 4.321 61.978 54.340 1.00 17.42 203 LYS B CA 1
ATOM 5375 C C . LYS B 1 203 ? 3.249 60.942 54.017 1.00 18.31 203 LYS B C 1
ATOM 5376 O O . LYS B 1 203 ? 3.289 60.308 52.963 1.00 16.75 203 LYS B O 1
ATOM 5382 N N . ARG B 1 204 ? 2.294 60.776 54.926 1.00 17.10 204 ARG B N 1
ATOM 5383 C CA . ARG B 1 204 ? 1.222 59.807 54.730 1.00 18.30 204 ARG B CA 1
ATOM 5384 C C . ARG B 1 204 ? 0.292 60.166 53.570 1.00 18.60 204 ARG B C 1
ATOM 5385 O O . ARG B 1 204 ? -0.169 59.280 52.843 1.00 17.78 204 ARG B O 1
ATOM 5393 N N . ALA B 1 205 ? 0.020 61.456 53.385 1.00 16.20 205 ALA B N 1
ATOM 5394 C CA . ALA B 1 205 ? -0.834 61.897 52.285 1.00 17.25 205 ALA B CA 1
ATOM 5395 C C . ALA B 1 205 ? -0.098 61.609 50.982 1.00 17.54 205 ALA B C 1
ATOM 5396 O O . ALA B 1 205 ? -0.684 61.146 50.009 1.00 16.98 205 ALA B O 1
ATOM 5398 N N . PHE B 1 206 ? 1.201 61.883 50.986 1.00 17.04 206 PHE B N 1
ATOM 5399 C CA . PHE B 1 206 ? 2.048 61.653 49.827 1.00 18.82 206 PHE B CA 1
ATOM 5400 C C . PHE B 1 206 ? 2.005 60.186 49.397 1.00 20.20 206 PHE B C 1
ATOM 5401 O O . PHE B 1 206 ? 1.819 59.876 48.219 1.00 18.80 206 PHE B O 1
ATOM 5409 N N . GLU B 1 207 ? 2.173 59.289 50.362 1.00 20.57 207 GLU B N 1
ATOM 5410 C CA . GLU B 1 207 ? 2.177 57.860 50.073 1.00 21.85 207 GLU B CA 1
ATOM 5411 C C . GLU B 1 207 ? 0.828 57.327 49.598 1.00 22.19 207 GLU B C 1
ATOM 5412 O O . GLU B 1 207 ? 0.773 56.513 48.674 1.00 20.90 207 GLU B O 1
ATOM 5418 N N . GLN B 1 208 ? -0.260 57.789 50.204 1.00 21.82 208 GLN B N 1
ATOM 5419 C CA . GLN B 1 208 ? -1.575 57.314 49.794 1.00 22.23 208 GLN B CA 1
ATOM 5420 C C . GLN B 1 208 ? -1.978 57.852 48.419 1.00 21.88 208 GLN B C 1
ATOM 5421 O O . GLN B 1 208 ? -2.531 57.116 47.598 1.00 21.45 208 GLN B O 1
ATOM 5427 N N . VAL B 1 209 ? -1.695 59.125 48.153 1.00 19.80 209 VAL B N 1
ATOM 5428 C CA . VAL B 1 209 ? -2.022 59.708 46.855 1.00 19.03 209 VAL B CA 1
ATOM 5429 C C . VAL B 1 209 ? -1.133 59.119 45.755 1.00 20.41 209 VAL B C 1
ATOM 5430 O O . VAL B 1 209 ? -1.547 59.014 44.600 1.00 21.15 209 VAL B O 1
ATOM 5434 N N . ALA B 1 210 ? 0.086 58.735 46.119 1.00 20.61 210 ALA B N 1
ATOM 5435 C CA . ALA B 1 210 ? 1.026 58.161 45.163 1.00 22.62 210 ALA B CA 1
ATOM 5436 C C . ALA B 1 210 ? 0.453 56.892 44.524 1.00 25.11 210 ALA B C 1
ATOM 5437 O O . ALA B 1 210 ? 0.731 56.591 43.362 1.00 25.21 210 ALA B O 1
ATOM 5439 N N . GLN B 1 211 ? -0.347 56.156 45.290 1.00 26.01 211 GLN B N 1
ATOM 5440 C CA . GLN B 1 211 ? -0.959 54.921 44.802 1.00 28.56 211 GLN B CA 1
ATOM 5441 C C . GLN B 1 211 ? -1.827 55.155 43.569 1.00 29.25 211 GLN B C 1
ATOM 5442 O O . GLN B 1 211 ? -2.149 54.214 42.840 1.00 29.39 211 GLN B O 1
ATOM 5448 N N . GLU B 1 212 ? -2.208 56.410 43.342 1.00 28.54 212 GLU B N 1
ATOM 5449 C CA . GLU B 1 212 ? -3.038 56.765 42.200 1.00 29.36 212 GLU B CA 1
ATOM 5450 C C . GLU B 1 212 ? -2.187 57.168 40.999 1.00 28.59 212 GLU B C 1
ATOM 5451 O O . GLU B 1 212 ? -2.702 57.376 39.904 1.00 29.64 212 GLU B O 1
ATOM 5457 N N . TYR B 1 213 ? -0.880 57.270 41.208 1.00 28.50 213 TYR B N 1
ATOM 5458 C CA . TYR B 1 213 ? 0.035 57.659 40.144 1.00 28.17 213 TYR B CA 1
ATOM 5459 C C . TYR B 1 213 ? 1.162 56.648 40.002 1.00 28.80 213 TYR B C 1
ATOM 5460 O O . TYR B 1 213 ? 2.332 56.973 40.197 1.00 28.57 213 TYR B O 1
ATOM 5469 N N . PRO B 1 214 ? 0.821 55.398 39.649 1.00 29.47 214 PRO B N 1
ATOM 5470 C CA . PRO B 1 214 ? 1.835 54.352 39.488 1.00 30.42 214 PRO B CA 1
ATOM 5471 C C . PRO B 1 214 ? 2.861 54.693 38.414 1.00 29.72 214 PRO B C 1
ATOM 5472 O O . PRO B 1 214 ? 3.941 54.110 38.372 1.00 31.05 214 PRO B O 1
ATOM 5476 N N . ASP B 1 215 ? 2.522 55.643 37.551 1.00 29.66 215 ASP B N 1
ATOM 5477 C CA . ASP B 1 215 ? 3.432 56.046 36.486 1.00 30.57 215 ASP B CA 1
ATOM 5478 C C . ASP B 1 215 ? 4.546 56.947 37.011 1.00 30.95 215 ASP B C 1
ATOM 5479 O O . ASP B 1 215 ? 5.559 57.149 36.344 1.00 31.86 215 ASP B O 1
ATOM 5484 N N . ILE B 1 216 ? 4.363 57.470 38.220 1.00 30.38 216 ILE B N 1
ATOM 5485 C CA . ILE B 1 216 ? 5.349 58.356 38.827 1.00 29.95 216 ILE B CA 1
ATOM 5486 C C . ILE B 1 216 ? 6.088 57.705 39.998 1.00 30.06 216 ILE B C 1
ATOM 5487 O O . ILE B 1 216 ? 5.488 57.013 40.815 1.00 30.33 216 ILE B O 1
ATOM 5492 N N . GLU B 1 217 ? 7.396 57.927 40.069 1.00 29.95 217 GLU B N 1
ATOM 5493 C CA . GLU B 1 217 ? 8.163 57.358 41.186 1.00 31.27 217 GLU B CA 1
ATOM 5494 C C . GLU B 1 217 ? 8.117 58.326 42.347 1.00 29.38 217 GLU B C 1
ATOM 5495 O O . GLU B 1 217 ? 8.529 59.474 42.246 1.00 30.51 217 GLU B O 1
ATOM 5501 N N . ALA B 1 218 ? 7.581 57.832 43.459 1.00 27.73 218 ALA B N 1
ATOM 5502 C CA . ALA B 1 218 ? 7.425 58.643 44.666 1.00 25.95 218 ALA B CA 1
ATOM 5503 C C . ALA B 1 218 ? 8.530 58.357 45.672 1.00 24.25 218 ALA B C 1
ATOM 5504 O O . ALA B 1 218 ? 8.672 57.230 46.154 1.00 24.27 218 ALA B O 1
ATOM 5506 N N . VAL B 1 219 ? 9.306 59.382 46.003 1.00 22.41 219 VAL B N 1
ATOM 5507 C CA . VAL B 1 219 ? 10.402 59.214 46.948 1.00 20.43 219 VAL B CA 1
ATOM 5508 C C . VAL B 1 219 ? 10.316 60.179 48.129 1.00 18.15 219 VAL B C 1
ATOM 5509 O O . VAL B 1 219 ? 10.171 61.384 47.942 1.00 16.59 219 VAL B O 1
ATOM 5513 N N . HIS B 1 220 ? 10.393 59.644 49.341 1.00 17.72 220 HIS B N 1
ATOM 5514 C CA . HIS B 1 220 ? 10.374 60.498 50.519 1.00 18.65 220 HIS B CA 1
ATOM 5515 C C . HIS B 1 220 ? 11.820 60.766 50.897 1.00 18.46 220 HIS B C 1
ATOM 5516 O O . HIS B 1 220 ? 12.682 59.908 50.723 1.00 19.81 220 HIS B O 1
ATOM 5523 N N . ILE B 1 221 ? 12.088 61.962 51.407 1.00 18.45 221 ILE B N 1
ATOM 5524 C CA . ILE B 1 221 ? 13.440 62.326 51.807 1.00 16.64 221 ILE B CA 1
ATOM 5525 C C . ILE B 1 221 ? 13.320 63.283 52.994 1.00 16.88 221 ILE B C 1
ATOM 5526 O O . ILE B 1 221 ? 12.420 64.118 53.022 1.00 16.79 221 ILE B O 1
ATOM 5531 N N . ILE B 1 222 ? 14.199 63.148 53.979 1.00 17.13 222 ILE B N 1
ATOM 5532 C CA . ILE B 1 222 ? 14.143 64.042 55.133 1.00 16.69 222 ILE B CA 1
ATOM 5533 C C . ILE B 1 222 ? 14.660 65.404 54.670 1.00 17.93 222 ILE B C 1
ATOM 5534 O O . ILE B 1 222 ? 15.641 65.481 53.933 1.00 17.76 222 ILE B O 1
ATOM 5539 N N . VAL B 1 223 ? 13.989 66.472 55.096 1.00 17.69 223 VAL B N 1
ATOM 5540 C CA . VAL B 1 223 ? 14.328 67.828 54.669 1.00 18.01 223 VAL B CA 1
ATOM 5541 C C . VAL B 1 223 ? 15.781 68.290 54.813 1.00 17.40 223 VAL B C 1
ATOM 5542 O O . VAL B 1 223 ? 16.282 69.019 53.950 1.00 17.26 223 VAL B O 1
ATOM 5546 N N . ASP B 1 224 ? 16.465 67.891 55.880 1.00 18.57 224 ASP B N 1
ATOM 5547 C CA . ASP B 1 224 ? 17.856 68.311 56.030 1.00 20.11 224 ASP B CA 1
ATOM 5548 C C . ASP B 1 224 ? 18.721 67.653 54.950 1.00 22.14 224 ASP B C 1
ATOM 5549 O O . ASP B 1 224 ? 19.479 68.331 54.251 1.00 21.37 224 ASP B O 1
ATOM 5554 N N . ASN B 1 225 ? 18.599 66.341 54.795 1.00 20.41 225 ASN B N 1
ATOM 5555 C CA . ASN B 1 225 ? 19.366 65.655 53.764 1.00 20.38 225 ASN B CA 1
ATOM 5556 C C . ASN B 1 225 ? 18.996 66.255 52.404 1.00 19.78 225 ASN B C 1
ATOM 5557 O O . ASN B 1 225 ? 19.840 66.363 51.512 1.00 20.82 225 ASN B O 1
ATOM 5562 N N . ALA B 1 226 ? 17.736 66.660 52.256 1.00 18.29 226 ALA B N 1
ATOM 5563 C CA . ALA B 1 226 ? 17.263 67.254 51.006 1.00 18.56 226 ALA B CA 1
ATOM 5564 C C . ALA B 1 226 ? 18.010 68.539 50.656 1.00 19.51 226 ALA B C 1
ATOM 5565 O O . ALA B 1 226 ? 18.333 68.777 49.492 1.00 18.60 226 ALA B O 1
ATOM 5567 N N . ALA B 1 227 ? 18.260 69.380 51.656 1.00 19.22 227 ALA B N 1
ATOM 5568 C CA . ALA B 1 227 ? 18.992 70.600 51.336 1.00 20.24 227 ALA B CA 1
ATOM 5569 C C . ALA B 1 227 ? 20.418 70.284 50.887 1.00 20.33 227 ALA B C 1
ATOM 5570 O O . ALA B 1 227 ? 20.962 70.865 49.958 1.00 21.96 227 ALA B O 1
ATOM 5572 N N . HIS B 1 228 ? 21.029 69.346 51.629 1.00 20.59 228 HIS B N 1
ATOM 5573 C CA . HIS B 1 228 ? 22.365 68.863 51.322 1.00 22.16 228 HIS B CA 1
ATOM 5574 C C . HIS B 1 228 ? 22.432 68.340 49.873 1.00 22.23 228 HIS B C 1
ATOM 5575 O O . HIS B 1 228 ? 23.314 68.687 49.098 1.00 22.04 228 HIS B O 1
ATOM 5582 N N . GLN B 1 229 ? 21.443 67.484 49.542 1.00 22.45 229 GLN B N 1
ATOM 5583 C CA . GLN B 1 229 ? 21.372 66.925 48.190 1.00 21.98 229 GLN B CA 1
ATOM 5584 C C . GLN B 1 229 ? 21.105 68.002 47.135 1.00 23.23 229 GLN B C 1
ATOM 5585 O O . GLN B 1 229 ? 21.623 67.959 46.027 1.00 22.33 229 GLN B O 1
ATOM 5591 N N . LEU B 1 230 ? 20.283 69.002 47.441 1.00 23.86 230 LEU B N 1
ATOM 5592 C CA . LEU B 1 230 ? 19.998 70.065 46.484 1.00 25.65 230 LEU B CA 1
ATOM 5593 C C . LEU B 1 230 ? 21.236 70.889 46.161 1.00 26.13 230 LEU B C 1
ATOM 5594 O O . LEU B 1 230 ? 21.335 71.480 45.081 1.00 26.57 230 LEU B O 1
ATOM 5599 N N . VAL B 1 231 ? 22.177 70.937 47.097 1.00 26.66 231 VAL B N 1
ATOM 5600 C CA . VAL B 1 231 ? 23.403 71.686 46.866 1.00 26.33 231 VAL B CA 1
ATOM 5601 C C . VAL B 1 231 ? 24.453 70.768 46.251 1.00 26.52 231 VAL B C 1
ATOM 5602 O O . VAL B 1 231 ? 25.148 71.155 45.313 1.00 27.73 231 VAL B O 1
ATOM 5606 N N . LYS B 1 232 ? 24.555 69.547 46.763 1.00 27.09 232 LYS B N 1
ATOM 5607 C CA . LYS B 1 232 ? 25.544 68.610 46.244 1.00 28.28 232 LYS B CA 1
ATOM 5608 C C . LYS B 1 232 ? 25.215 68.074 44.855 1.00 28.35 232 LYS B C 1
ATOM 5609 O O . LYS B 1 232 ? 26.078 68.040 43.978 1.00 28.83 232 LYS B O 1
ATOM 5615 N N . ARG B 1 233 ? 23.973 67.652 44.654 1.00 28.21 233 ARG B N 1
ATOM 5616 C CA . ARG B 1 233 ? 23.567 67.087 43.370 1.00 28.32 233 ARG B CA 1
ATOM 5617 C C . ARG B 1 233 ? 22.122 67.436 43.014 1.00 27.59 233 ARG B C 1
ATOM 5618 O O . ARG B 1 233 ? 21.251 66.571 42.991 1.00 27.44 233 ARG B O 1
ATOM 5626 N N . PRO B 1 234 ? 21.856 68.715 42.721 1.00 26.71 234 PRO B N 1
ATOM 5627 C CA . PRO B 1 234 ? 20.507 69.168 42.368 1.00 28.39 234 PRO B CA 1
ATOM 5628 C C . PRO B 1 234 ? 19.922 68.560 41.092 1.00 28.99 234 PRO B C 1
ATOM 5629 O O . PRO B 1 234 ? 18.704 68.520 40.926 1.00 30.38 234 PRO B O 1
ATOM 5633 N N . GLU B 1 235 ? 20.783 68.085 40.195 1.00 30.09 235 GLU B N 1
ATOM 5634 C CA . GLU B 1 235 ? 20.317 67.500 38.938 1.00 30.89 235 GLU B CA 1
ATOM 5635 C C . GLU B 1 235 ? 19.554 66.188 39.108 1.00 29.73 235 GLU B C 1
ATOM 5636 O O . GLU B 1 235 ? 18.981 65.672 38.151 1.00 30.83 235 GLU B O 1
ATOM 5642 N N . GLN B 1 236 ? 19.547 65.643 40.318 1.00 28.02 236 GLN B N 1
ATOM 5643 C CA . GLN B 1 236 ? 18.840 64.394 40.576 1.00 27.08 236 GLN B CA 1
ATOM 5644 C C . GLN B 1 236 ? 17.349 64.643 40.784 1.00 26.63 236 GLN B C 1
ATOM 5645 O O . GLN B 1 236 ? 16.528 63.738 40.646 1.00 27.06 236 GLN B O 1
ATOM 5651 N N . PHE B 1 237 ? 17.004 65.879 41.117 1.00 26.35 237 PHE B N 1
ATOM 5652 C CA . PHE B 1 237 ? 15.617 66.238 41.386 1.00 26.10 237 PHE B CA 1
ATOM 5653 C C . PHE B 1 237 ? 14.833 66.751 40.189 1.00 26.07 237 PHE B C 1
ATOM 5654 O O . PHE B 1 237 ? 15.385 67.354 39.272 1.00 27.92 237 PHE B O 1
ATOM 5662 N N . GLU B 1 238 ? 13.530 66.496 40.212 1.00 27.28 238 GLU B N 1
ATOM 5663 C CA . GLU B 1 238 ? 12.628 66.963 39.171 1.00 28.00 238 GLU B CA 1
ATOM 5664 C C . GLU B 1 238 ? 11.544 67.765 39.879 1.00 26.32 238 GLU B C 1
ATOM 5665 O O . GLU B 1 238 ? 11.457 68.982 39.723 1.00 26.54 238 GLU B O 1
ATOM 5671 N N . VAL B 1 239 ? 10.729 67.081 40.672 1.00 26.06 239 VAL B N 1
ATOM 5672 C CA . VAL B 1 239 ? 9.684 67.753 41.431 1.00 23.52 239 VAL B CA 1
ATOM 5673 C C . VAL B 1 239 ? 9.880 67.481 42.914 1.00 23.89 239 VAL B C 1
ATOM 5674 O O . VAL B 1 239 ? 10.075 66.340 43.333 1.00 23.46 239 VAL B O 1
ATOM 5678 N N . ILE B 1 240 ? 9.843 68.545 43.707 1.00 23.09 240 ILE B N 1
ATOM 5679 C CA . ILE B 1 240 ? 9.994 68.420 45.145 1.00 22.01 240 ILE B CA 1
ATOM 5680 C C . ILE B 1 240 ? 8.772 69.058 45.789 1.00 20.81 240 ILE B C 1
ATOM 5681 O O . ILE B 1 240 ? 8.463 70.216 45.525 1.00 20.71 240 ILE B O 1
ATOM 5686 N N . VAL B 1 241 ? 8.066 68.294 46.615 1.00 19.46 241 VAL B N 1
ATOM 5687 C CA . VAL B 1 241 ? 6.891 68.816 47.290 1.00 16.88 241 VAL B CA 1
ATOM 5688 C C . VAL B 1 241 ? 7.178 68.806 48.783 1.00 16.56 241 VAL B C 1
ATOM 5689 O O . VAL B 1 241 ? 7.712 67.834 49.323 1.00 15.41 241 VAL B O 1
ATOM 5693 N N . THR B 1 242 ? 6.831 69.896 49.453 1.00 15.30 242 THR B N 1
ATOM 5694 C CA . THR B 1 242 ? 7.112 69.984 50.870 1.00 15.92 242 THR B CA 1
ATOM 5695 C C . THR B 1 242 ? 6.169 70.981 51.539 1.00 15.31 242 THR B C 1
ATOM 5696 O O . THR B 1 242 ? 5.450 71.718 50.866 1.00 13.28 242 THR B O 1
ATOM 5700 N N . THR B 1 243 ? 6.173 70.996 52.866 1.00 15.41 243 THR B N 1
ATOM 5701 C CA . THR B 1 243 ? 5.323 71.912 53.616 1.00 15.38 243 THR B CA 1
ATOM 5702 C C . THR B 1 243 ? 5.796 73.359 53.451 1.00 17.37 243 THR B C 1
ATOM 5703 O O . THR B 1 243 ? 6.909 73.611 52.987 1.00 18.56 243 THR B O 1
ATOM 5707 N N . ASN B 1 244 ? 4.932 74.292 53.839 1.00 15.92 244 ASN B N 1
ATOM 5708 C CA . ASN B 1 244 ? 5.162 75.729 53.696 1.00 16.24 244 ASN B CA 1
ATOM 5709 C C . ASN B 1 244 ? 6.540 76.287 54.063 1.00 17.10 244 ASN B C 1
ATOM 5710 O O . ASN B 1 244 ? 7.240 76.839 53.208 1.00 15.64 244 ASN B O 1
ATOM 5715 N N . MET B 1 245 ? 6.924 76.174 55.330 1.00 16.95 245 MET B N 1
ATOM 5716 C CA . MET B 1 245 ? 8.210 76.721 55.761 1.00 19.81 245 MET B CA 1
ATOM 5717 C C . MET B 1 245 ? 9.396 76.009 55.097 1.00 18.78 245 MET B C 1
ATOM 5718 O O . MET B 1 245 ? 10.343 76.628 54.629 1.00 17.50 245 MET B O 1
ATOM 5723 N N . ASN B 1 246 ? 9.371 74.681 55.047 1.00 17.02 246 ASN B N 1
ATOM 5724 C CA . ASN B 1 246 ? 10.461 73.951 54.411 1.00 18.37 246 ASN B CA 1
ATOM 5725 C C . ASN B 1 246 ? 10.633 74.426 52.969 1.00 16.47 246 ASN B C 1
ATOM 5726 O O . ASN B 1 246 ? 11.751 74.640 52.507 1.00 16.72 246 ASN B O 1
ATOM 5731 N N . GLY B 1 247 ? 9.514 74.596 52.272 1.00 17.90 247 GLY B N 1
ATOM 5732 C CA . GLY B 1 247 ? 9.553 75.034 50.885 1.00 17.90 247 GLY B CA 1
ATOM 5733 C C . GLY B 1 247 ? 10.084 76.443 50.712 1.00 19.45 247 GLY B C 1
ATOM 5734 O O . GLY B 1 247 ? 10.720 76.760 49.708 1.00 18.10 247 GLY B O 1
ATOM 5735 N N . ASP B 1 248 ? 9.813 77.297 51.691 1.00 17.45 248 ASP B N 1
ATOM 5736 C CA . ASP B 1 248 ? 10.273 78.675 51.643 1.00 18.28 248 ASP B CA 1
ATOM 5737 C C . ASP B 1 248 ? 11.796 78.682 51.579 1.00 18.95 248 ASP B C 1
ATOM 5738 O O . ASP B 1 248 ? 12.395 79.385 50.764 1.00 19.21 248 ASP B O 1
ATOM 5743 N N . ILE B 1 249 ? 12.418 77.876 52.429 1.00 18.32 249 ILE B N 1
ATOM 5744 C CA . ILE B 1 249 ? 13.868 77.812 52.479 1.00 19.21 249 ILE B CA 1
ATOM 5745 C C . ILE B 1 249 ? 14.483 77.068 51.295 1.00 20.24 249 ILE B C 1
ATOM 5746 O O . ILE B 1 249 ? 15.410 77.578 50.655 1.00 19.05 249 ILE B O 1
ATOM 5751 N N . LEU B 1 250 ? 13.966 75.879 50.993 1.00 19.28 250 LEU B N 1
ATOM 5752 C CA . LEU B 1 250 ? 14.497 75.098 49.880 1.00 19.87 250 LEU B CA 1
ATOM 5753 C C . LEU B 1 250 ? 14.353 75.806 48.533 1.00 21.09 250 LEU B C 1
ATOM 5754 O O . LEU B 1 250 ? 15.229 75.687 47.674 1.00 22.85 250 LEU B O 1
ATOM 5759 N N . SER B 1 251 ? 13.261 76.540 48.337 1.00 20.99 251 SER B N 1
ATOM 5760 C CA . SER B 1 251 ? 13.066 77.225 47.059 1.00 23.83 251 SER B CA 1
ATOM 5761 C C . SER B 1 251 ? 14.081 78.347 46.863 1.00 24.71 251 SER B C 1
ATOM 5762 O O . SER B 1 251 ? 14.549 78.576 45.748 1.00 23.93 251 SER B O 1
ATOM 5765 N N . ASP B 1 252 ? 14.432 79.040 47.943 1.00 23.13 252 ASP B N 1
ATOM 5766 C CA . ASP B 1 252 ? 15.412 80.115 47.848 1.00 24.35 252 ASP B CA 1
ATOM 5767 C C . ASP B 1 252 ? 16.808 79.524 47.696 1.00 23.40 252 ASP B C 1
ATOM 5768 O O . ASP B 1 252 ? 17.684 80.124 47.074 1.00 24.74 252 ASP B O 1
ATOM 5773 N N . LEU B 1 253 ? 16.999 78.341 48.268 1.00 22.27 253 LEU B N 1
ATOM 5774 C CA . LEU B 1 253 ? 18.264 77.630 48.180 1.00 23.32 253 LEU B CA 1
ATOM 5775 C C . LEU B 1 253 ? 18.519 77.269 46.716 1.00 24.89 253 LEU B C 1
ATOM 5776 O O . LEU B 1 253 ? 19.638 77.396 46.220 1.00 26.05 253 LEU B O 1
ATOM 5781 N N . THR B 1 254 ? 17.473 76.818 46.029 1.00 24.66 254 THR B N 1
ATOM 5782 C CA . THR B 1 254 ? 17.600 76.423 44.632 1.00 24.29 254 THR B CA 1
ATOM 5783 C C . THR B 1 254 ? 17.810 77.606 43.694 1.00 25.32 254 THR B C 1
ATOM 5784 O O . THR B 1 254 ? 18.454 77.466 42.655 1.00 25.20 254 THR B O 1
ATOM 5788 N N . SER B 1 255 ? 17.270 78.767 44.053 1.00 26.81 255 SER B N 1
ATOM 5789 C CA . SER B 1 255 ? 17.417 79.956 43.214 1.00 28.44 255 SER B CA 1
ATOM 5790 C C . SER B 1 255 ? 18.883 80.381 43.145 1.00 28.36 255 SER B C 1
ATOM 5791 O O . SER B 1 255 ? 19.340 80.916 42.133 1.00 26.95 255 SER B O 1
ATOM 5794 N N . GLY B 1 256 ? 19.610 80.142 44.231 1.00 27.73 256 GLY B N 1
ATOM 5795 C CA . GLY B 1 256 ? 21.014 80.504 44.274 1.00 29.57 256 GLY B CA 1
ATOM 5796 C C . GLY B 1 256 ? 21.865 79.586 43.417 1.00 30.08 256 GLY B C 1
ATOM 5797 O O . GLY B 1 256 ? 23.075 79.782 43.292 1.00 30.87 256 GLY B O 1
ATOM 5798 N N . LEU B 1 257 ? 21.229 78.580 42.825 1.00 29.37 257 LEU B N 1
ATOM 5799 C CA . LEU B 1 257 ? 21.928 77.624 41.975 1.00 28.97 257 LEU B CA 1
ATOM 5800 C C . LEU B 1 257 ? 21.967 78.081 40.527 1.00 28.96 257 LEU B C 1
ATOM 5801 O O . LEU B 1 257 ? 22.752 77.562 39.735 1.00 29.86 257 LEU B O 1
ATOM 5806 N N . ILE B 1 258 ? 21.127 79.051 40.177 1.00 28.63 258 ILE B N 1
ATOM 5807 C CA . ILE B 1 258 ? 21.063 79.502 38.794 1.00 28.24 258 ILE B CA 1
ATOM 5808 C C . ILE B 1 258 ? 21.073 81.001 38.530 1.00 28.60 258 ILE B C 1
ATOM 5809 O O . ILE B 1 258 ? 20.677 81.439 37.449 1.00 29.44 258 ILE B O 1
ATOM 5814 N N . GLY B 1 259 ? 21.517 81.796 39.499 1.00 28.20 259 GLY B N 1
ATOM 5815 C CA . GLY B 1 259 ? 21.560 83.229 39.272 1.00 27.73 259 GLY B CA 1
ATOM 5816 C C . GLY B 1 259 ? 21.017 84.097 40.388 1.00 28.39 259 GLY B C 1
ATOM 5817 O O . GLY B 1 259 ? 21.224 85.312 40.382 1.00 28.41 259 GLY B O 1
ATOM 5818 N N . GLY B 1 260 ? 20.318 83.489 41.342 1.00 28.08 260 GLY B N 1
ATOM 5819 C CA . GLY B 1 260 ? 19.772 84.259 42.444 1.00 26.21 260 GLY B CA 1
ATOM 5820 C C . GLY B 1 260 ? 18.298 84.587 42.300 1.00 25.78 260 GLY B C 1
ATOM 5821 O O . GLY B 1 260 ? 17.659 84.244 41.303 1.00 25.15 260 GLY B O 1
ATOM 5822 N N . LEU B 1 261 ? 17.757 85.267 43.305 1.00 24.49 261 LEU B N 1
ATOM 5823 C CA . LEU B 1 261 ? 16.348 85.637 43.322 1.00 23.93 261 LEU B CA 1
ATOM 5824 C C . LEU B 1 261 ? 15.889 86.487 42.144 1.00 23.61 261 LEU B C 1
ATOM 5825 O O . LEU B 1 261 ? 14.696 86.578 41.872 1.00 23.37 261 LEU B O 1
ATOM 5830 N N . GLY B 1 262 ? 16.825 87.117 41.447 1.00 24.37 262 GLY B N 1
ATOM 5831 C CA . GLY B 1 262 ? 16.440 87.936 40.312 1.00 24.60 262 GLY B CA 1
ATOM 5832 C C . GLY B 1 262 ? 15.913 87.112 39.151 1.00 23.84 262 GLY B C 1
ATOM 5833 O O . GLY B 1 262 ? 15.359 87.656 38.198 1.00 24.73 262 GLY B O 1
ATOM 5834 N N . PHE B 1 263 ? 16.073 85.796 39.239 1.00 25.04 263 PHE B N 1
ATOM 5835 C CA . PHE B 1 263 ? 15.633 84.884 38.184 1.00 25.18 263 PHE B CA 1
ATOM 5836 C C . PHE B 1 263 ? 14.646 83.808 38.657 1.00 25.80 263 PHE B C 1
ATOM 5837 O O . PHE B 1 263 ? 14.491 82.773 38.005 1.00 25.66 263 PHE B O 1
ATOM 5845 N N . ALA B 1 264 ? 13.969 84.056 39.775 1.00 24.69 264 ALA B N 1
ATOM 5846 C CA . ALA B 1 264 ? 13.029 83.076 40.316 1.00 22.67 264 ALA B CA 1
ATOM 5847 C C . ALA B 1 264 ? 11.560 83.502 40.283 1.00 21.70 264 ALA B C 1
ATOM 5848 O O . ALA B 1 264 ? 11.102 84.269 41.131 1.00 20.36 264 ALA B O 1
ATOM 5850 N N . PRO B 1 265 ? 10.799 83.005 39.295 1.00 20.46 265 PRO B N 1
ATOM 5851 C CA . PRO B 1 265 ? 9.379 83.337 39.167 1.00 19.46 265 PRO B CA 1
ATOM 5852 C C . PRO B 1 265 ? 8.551 82.327 39.951 1.00 17.93 265 PRO B C 1
ATOM 5853 O O . PRO B 1 265 ? 9.071 81.302 40.382 1.00 18.58 265 PRO B O 1
ATOM 5857 N N . SER B 1 266 ? 7.268 82.610 40.135 1.00 18.37 266 SER B N 1
ATOM 5858 C CA . SER B 1 266 ? 6.413 81.685 40.867 1.00 18.66 266 SER B CA 1
ATOM 5859 C C . SER B 1 266 ? 4.946 81.880 40.527 1.00 18.72 266 SER B C 1
ATOM 5860 O O . SER B 1 266 ? 4.534 82.927 40.018 1.00 18.01 266 SER B O 1
ATOM 5863 N N . ALA B 1 267 ? 4.161 80.850 40.818 1.00 18.19 267 ALA B N 1
ATOM 5864 C CA . ALA B 1 267 ? 2.731 80.878 40.576 1.00 18.04 267 ALA B CA 1
ATOM 5865 C C . ALA B 1 267 ? 2.020 80.360 41.813 1.00 17.05 267 ALA B C 1
ATOM 5866 O O . ALA B 1 267 ? 2.349 79.286 42.311 1.00 18.18 267 ALA B O 1
ATOM 5868 N N . ASN B 1 268 ? 1.064 81.139 42.308 1.00 17.67 268 ASN B N 1
ATOM 5869 C CA . ASN B 1 268 ? 0.265 80.753 43.467 1.00 17.77 268 ASN B CA 1
ATOM 5870 C C . ASN B 1 268 ? -1.023 80.245 42.840 1.00 15.99 268 ASN B C 1
ATOM 5871 O O . ASN B 1 268 ? -1.847 81.037 42.387 1.00 16.83 268 ASN B O 1
ATOM 5876 N N . ILE B 1 269 ? -1.197 78.925 42.814 1.00 15.61 269 ILE B N 1
ATOM 5877 C CA . ILE B 1 269 ? -2.376 78.333 42.191 1.00 15.77 269 ILE B CA 1
ATOM 5878 C C . ILE B 1 269 ? -3.433 77.737 43.111 1.00 14.49 269 ILE B C 1
ATOM 5879 O O . ILE B 1 269 ? -3.126 76.987 44.037 1.00 15.18 269 ILE B O 1
ATOM 5884 N N . GLY B 1 270 ? -4.684 78.075 42.819 1.00 16.18 270 GLY B N 1
ATOM 5885 C CA . GLY B 1 270 ? -5.820 77.555 43.554 1.00 17.59 270 GLY B CA 1
ATOM 5886 C C . GLY B 1 270 ? -6.876 77.220 42.512 1.00 18.95 270 GLY B C 1
ATOM 5887 O O . GLY B 1 270 ? -6.667 77.471 41.321 1.00 18.09 270 GLY B O 1
ATOM 5888 N N . ASN B 1 271 ? -8.007 76.666 42.936 1.00 20.13 271 ASN B N 1
ATOM 5889 C CA . ASN B 1 271 ? -9.064 76.316 41.994 1.00 21.19 271 ASN B CA 1
ATOM 5890 C C . ASN B 1 271 ? -9.844 77.529 41.508 1.00 22.00 271 ASN B C 1
ATOM 5891 O O . ASN B 1 271 ? -10.332 77.544 40.383 1.00 20.91 271 ASN B O 1
ATOM 5896 N N . GLU B 1 272 ? -9.953 78.549 42.353 1.00 20.16 272 GLU B N 1
ATOM 5897 C CA . GLU B 1 272 ? -10.728 79.739 42.015 1.00 20.99 272 GLU B CA 1
ATOM 5898 C C . GLU B 1 272 ? -9.916 80.980 41.667 1.00 19.44 272 GLU B C 1
ATOM 5899 O O . GLU B 1 272 ? -10.442 81.910 41.053 1.00 18.21 272 GLU B O 1
ATOM 5905 N N . VAL B 1 273 ? -8.643 80.989 42.055 1.00 18.03 273 VAL B N 1
ATOM 5906 C CA . VAL B 1 273 ? -7.776 82.141 41.819 1.00 16.00 273 VAL B CA 1
ATOM 5907 C C . VAL B 1 273 ? -6.333 81.750 41.539 1.00 14.93 273 VAL B C 1
ATOM 5908 O O . VAL B 1 273 ? -5.863 80.710 41.982 1.00 16.27 273 VAL B O 1
ATOM 5912 N N . ALA B 1 274 ? -5.627 82.600 40.800 1.00 14.95 274 ALA B N 1
ATOM 5913 C CA . ALA B 1 274 ? -4.223 82.371 40.495 1.00 14.89 274 ALA B CA 1
ATOM 5914 C C . ALA B 1 274 ? -3.466 83.685 40.662 1.00 15.42 274 ALA B C 1
ATOM 5915 O O . ALA B 1 274 ? -3.863 84.711 40.115 1.00 17.93 274 ALA B O 1
ATOM 5917 N N . ILE B 1 275 ? -2.373 83.648 41.414 1.00 15.83 275 ILE B N 1
ATOM 5918 C CA . ILE B 1 275 ? -1.567 84.840 41.651 1.00 15.53 275 ILE B CA 1
ATOM 5919 C C . ILE B 1 275 ? -0.133 84.613 41.205 1.00 15.53 275 ILE B C 1
ATOM 5920 O O . ILE B 1 275 ? 0.554 83.721 41.706 1.00 15.33 275 ILE B O 1
ATOM 5925 N N . PHE B 1 276 ? 0.320 85.438 40.265 1.00 13.81 276 PHE B N 1
ATOM 5926 C CA . PHE B 1 276 ? 1.666 85.328 39.730 1.00 14.39 276 PHE B CA 1
ATOM 5927 C C . PHE B 1 276 ? 2.546 86.420 40.313 1.00 14.91 276 PHE B C 1
ATOM 5928 O O . PHE B 1 276 ? 2.167 87.591 40.341 1.00 16.16 276 PHE B O 1
ATOM 5936 N N . GLU B 1 277 ? 3.721 86.018 40.778 1.00 16.64 277 GLU B N 1
ATOM 5937 C CA . GLU B 1 277 ? 4.651 86.931 41.423 1.00 17.72 277 GLU B CA 1
ATOM 5938 C C . GLU B 1 277 ? 6.043 86.319 41.483 1.00 18.07 277 GLU B C 1
ATOM 5939 O O . GLU B 1 277 ? 6.211 85.108 41.360 1.00 20.18 277 GLU B O 1
ATOM 5945 N N . ALA B 1 278 ? 7.047 87.157 41.700 1.00 18.62 278 ALA B N 1
ATOM 5946 C CA . ALA B 1 278 ? 8.404 86.658 41.810 1.00 17.06 278 ALA B CA 1
ATOM 5947 C C . ALA B 1 278 ? 8.550 86.057 43.202 1.00 17.81 278 ALA B C 1
ATOM 5948 O O . ALA B 1 278 ? 7.717 86.294 44.077 1.00 17.07 278 ALA B O 1
ATOM 5950 N N . VAL B 1 279 ? 9.600 85.270 43.392 1.00 18.93 279 VAL B N 1
ATOM 5951 C CA . VAL B 1 279 ? 9.870 84.653 44.680 1.00 20.97 279 VAL B CA 1
ATOM 5952 C C . VAL B 1 279 ? 10.511 85.693 45.597 1.00 21.61 279 VAL B C 1
ATOM 5953 O O . VAL B 1 279 ? 10.369 85.626 46.816 1.00 20.97 279 VAL B O 1
ATOM 5957 N N . HIS B 1 280 ? 11.197 86.662 44.996 1.00 21.62 280 HIS B N 1
ATOM 5958 C CA . HIS B 1 280 ? 11.898 87.705 45.745 1.00 21.61 280 HIS B CA 1
ATOM 5959 C C . HIS B 1 280 ? 11.022 88.758 46.411 1.00 20.78 280 HIS B C 1
ATOM 5960 O O . HIS B 1 280 ? 9.840 88.893 46.106 1.00 20.02 280 HIS B O 1
ATOM 5967 N N . GLY B 1 281 ? 11.638 89.514 47.317 1.00 21.52 281 GLY B N 1
ATOM 5968 C CA . GLY B 1 281 ? 10.929 90.546 48.050 1.00 21.77 281 GLY B CA 1
ATOM 5969 C C . GLY B 1 281 ? 11.036 91.960 47.518 1.00 22.33 281 GLY B C 1
ATOM 5970 O O . GLY B 1 281 ? 11.379 92.171 46.353 1.00 22.52 281 GLY B O 1
ATOM 5971 N N . SER B 1 282 ? 10.755 92.934 48.384 1.00 20.77 282 SER B N 1
ATOM 5972 C CA . SER B 1 282 ? 10.652 94.331 47.980 1.00 21.53 282 SER B CA 1
ATOM 5973 C C . SER B 1 282 ? 12.029 94.993 47.880 1.00 22.30 282 SER B C 1
ATOM 5974 O O . SER B 1 282 ? 12.187 96.104 47.393 1.00 24.89 282 SER B O 1
ATOM 5977 N N . ALA B 1 283 ? 13.044 94.280 48.403 1.00 23.14 283 ALA B N 1
ATOM 5978 C CA . ALA B 1 283 ? 14.460 94.688 48.292 1.00 24.54 283 ALA B CA 1
ATOM 5979 C C . ALA B 1 283 ? 14.687 96.208 48.436 1.00 25.54 283 ALA B C 1
ATOM 5980 O O . ALA B 1 283 ? 14.990 96.915 47.472 1.00 24.58 283 ALA B O 1
ATOM 5982 N N . PRO B 1 284 ? 14.560 96.710 49.692 1.00 25.23 284 PRO B N 1
ATOM 5983 C CA . PRO B 1 284 ? 14.393 98.150 49.916 1.00 25.15 284 PRO B CA 1
ATOM 5984 C C . PRO B 1 284 ? 15.601 98.976 49.433 1.00 26.16 284 PRO B C 1
ATOM 5985 O O . PRO B 1 284 ? 15.478 100.117 49.008 1.00 26.16 284 PRO B O 1
ATOM 5989 N N . LYS B 1 285 ? 16.810 98.385 49.527 1.00 26.11 285 LYS B N 1
ATOM 5990 C CA . LYS B 1 285 ? 18.019 99.158 49.229 1.00 28.21 285 LYS B CA 1
ATOM 5991 C C . LYS B 1 285 ? 18.200 99.424 47.730 1.00 28.28 285 LYS B C 1
ATOM 5992 O O . LYS B 1 285 ? 18.871 100.359 47.317 1.00 29.10 285 LYS B O 1
ATOM 5998 N N . TYR B 1 286 ? 17.524 98.644 46.893 1.00 27.43 286 TYR B N 1
ATOM 5999 C CA . TYR B 1 286 ? 17.570 98.870 45.453 1.00 27.10 286 TYR B CA 1
ATOM 6000 C C . TYR B 1 286 ? 16.377 99.675 44.957 1.00 27.69 286 TYR B C 1
ATOM 6001 O O . TYR B 1 286 ? 16.343 100.102 43.803 1.00 27.64 286 TYR B O 1
ATOM 6010 N N . ALA B 1 287 ? 15.401 99.894 45.832 1.00 28.91 287 ALA B N 1
ATOM 6011 C CA . ALA B 1 287 ? 14.201 100.629 45.452 1.00 29.23 287 ALA B CA 1
ATOM 6012 C C . ALA B 1 287 ? 14.475 102.024 44.897 1.00 29.23 287 ALA B C 1
ATOM 6013 O O . ALA B 1 287 ? 15.208 102.812 45.495 1.00 29.62 287 ALA B O 1
ATOM 6015 N N . GLY B 1 288 ? 13.878 102.311 43.744 1.00 29.49 288 GLY B N 1
ATOM 6016 C CA . GLY B 1 288 ? 14.027 103.610 43.111 1.00 29.86 288 GLY B CA 1
ATOM 6017 C C . GLY B 1 288 ? 15.359 103.928 42.459 1.00 29.52 288 GLY B C 1
ATOM 6018 O O . GLY B 1 288 ? 15.539 105.030 41.941 1.00 30.06 288 GLY B O 1
ATOM 6019 N N . LYS B 1 289 ? 16.290 102.981 42.465 1.00 29.94 289 LYS B N 1
ATOM 6020 C CA . LYS B 1 289 ? 17.603 103.218 41.875 1.00 31.01 289 LYS B CA 1
ATOM 6021 C C . LYS B 1 289 ? 17.743 102.722 40.437 1.00 32.07 289 LYS B C 1
ATOM 6022 O O . LYS B 1 289 ? 18.831 102.765 39.865 1.00 32.50 289 LYS B O 1
ATOM 6028 N N . ASN B 1 290 ? 16.639 102.260 39.860 1.00 31.93 290 ASN B N 1
ATOM 6029 C CA . ASN B 1 290 ? 16.625 101.767 38.483 1.00 31.65 290 ASN B CA 1
ATOM 6030 C C . ASN B 1 290 ? 17.760 100.790 38.173 1.00 30.18 290 ASN B C 1
ATOM 6031 O O . ASN B 1 290 ? 18.384 100.871 37.117 1.00 31.31 290 ASN B O 1
ATOM 6036 N N . VAL B 1 291 ? 18.023 99.859 39.085 1.00 28.97 291 VAL B N 1
ATOM 6037 C CA . VAL B 1 291 ? 19.086 98.880 38.875 1.00 27.61 291 VAL B CA 1
ATOM 6038 C C . VAL B 1 291 ? 18.616 97.446 39.116 1.00 26.94 291 VAL B C 1
ATOM 6039 O O . VAL B 1 291 ? 19.328 96.488 38.818 1.00 25.46 291 VAL B O 1
ATOM 6043 N N . ILE B 1 292 ? 17.409 97.306 39.651 1.00 27.09 292 ILE B N 1
ATOM 6044 C CA . ILE B 1 292 ? 16.860 95.995 39.961 1.00 26.53 292 ILE B CA 1
ATOM 6045 C C . ILE B 1 292 ? 16.573 95.143 38.718 1.00 26.37 292 ILE B C 1
ATOM 6046 O O . ILE B 1 292 ? 16.160 95.657 37.676 1.00 26.18 292 ILE B O 1
ATOM 6051 N N . ASN B 1 293 ? 16.809 93.839 38.842 1.00 25.38 293 ASN B N 1
ATOM 6052 C CA . ASN B 1 293 ? 16.572 92.890 37.756 1.00 25.08 293 ASN B CA 1
ATOM 6053 C C . ASN B 1 293 ? 15.097 92.479 37.743 1.00 24.73 293 ASN B C 1
ATOM 6054 O O . ASN B 1 293 ? 14.622 91.799 38.651 1.00 23.54 293 ASN B O 1
ATOM 6059 N N . PRO B 1 294 ? 14.354 92.889 36.704 1.00 23.66 294 PRO B N 1
ATOM 6060 C CA . PRO B 1 294 ? 12.929 92.575 36.565 1.00 23.53 294 PRO B CA 1
ATOM 6061 C C . PRO B 1 294 ? 12.622 91.220 35.936 1.00 22.82 294 PRO B C 1
ATOM 6062 O O . PRO B 1 294 ? 11.468 90.936 35.621 1.00 23.96 294 PRO B O 1
ATOM 6066 N N . THR B 1 295 ? 13.639 90.386 35.757 1.00 23.63 295 THR B N 1
ATOM 6067 C CA . THR B 1 295 ? 13.443 89.086 35.123 1.00 25.13 295 THR B CA 1
ATOM 6068 C C . THR B 1 295 ? 12.433 88.179 35.820 1.00 25.02 295 THR B C 1
ATOM 6069 O O . THR B 1 295 ? 11.553 87.612 35.171 1.00 24.16 295 THR B O 1
ATOM 6073 N N . ALA B 1 296 ? 12.562 88.044 37.136 1.00 23.40 296 ALA B N 1
ATOM 6074 C CA . ALA B 1 296 ? 11.665 87.188 37.906 1.00 22.11 296 ALA B CA 1
ATOM 6075 C C . ALA B 1 296 ? 10.196 87.551 37.717 1.00 20.86 296 ALA B C 1
ATOM 6076 O O . ALA B 1 296 ? 9.366 86.676 37.474 1.00 22.46 296 ALA B O 1
ATOM 6078 N N . VAL B 1 297 ? 9.868 88.835 37.834 1.00 19.76 297 VAL B N 1
ATOM 6079 C CA . VAL B 1 297 ? 8.488 89.276 37.669 1.00 21.06 297 VAL B CA 1
ATOM 6080 C C . VAL B 1 297 ? 8.035 89.081 36.225 1.00 21.81 297 VAL B C 1
ATOM 6081 O O . VAL B 1 297 ? 6.894 88.689 35.968 1.00 21.62 297 VAL B O 1
ATOM 6085 N N . LEU B 1 298 ? 8.933 89.357 35.285 1.00 22.33 298 LEU B N 1
ATOM 6086 C CA . LEU B 1 298 ? 8.608 89.196 33.872 1.00 22.94 298 LEU B CA 1
ATOM 6087 C C . LEU B 1 298 ? 8.231 87.749 33.575 1.00 21.70 298 LEU B C 1
ATOM 6088 O O . LEU B 1 298 ? 7.207 87.488 32.946 1.00 22.74 298 LEU B O 1
ATOM 6093 N N . LEU B 1 299 ? 9.062 86.813 34.022 1.00 21.81 299 LEU B N 1
ATOM 6094 C CA . LEU B 1 299 ? 8.799 85.394 33.803 1.00 21.49 299 LEU B CA 1
ATOM 6095 C C . LEU B 1 299 ? 7.517 84.945 34.506 1.00 22.46 299 LEU B C 1
ATOM 6096 O O . LEU B 1 299 ? 6.868 83.986 34.083 1.00 21.96 299 LEU B O 1
ATOM 6101 N N . SER B 1 300 ? 7.153 85.632 35.583 1.00 20.17 300 SER B N 1
ATOM 6102 C CA . SER B 1 300 ? 5.934 85.288 36.299 1.00 19.11 300 SER B CA 1
ATOM 6103 C C . SER B 1 300 ? 4.751 85.674 35.431 1.00 19.95 300 SER B C 1
ATOM 6104 O O . SER B 1 300 ? 3.740 84.970 35.404 1.00 21.55 300 SER B O 1
ATOM 6107 N N . ALA B 1 301 ? 4.887 86.798 34.726 1.00 18.97 301 ALA B N 1
ATOM 6108 C CA . ALA B 1 301 ? 3.846 87.285 33.826 1.00 20.50 301 ALA B CA 1
ATOM 6109 C C . ALA B 1 301 ? 3.731 86.295 32.670 1.00 19.37 301 ALA B C 1
ATOM 6110 O O . ALA B 1 301 ? 2.659 86.130 32.086 1.00 19.87 301 ALA B O 1
ATOM 6112 N N . VAL B 1 302 ? 4.851 85.659 32.339 1.00 20.05 302 VAL B N 1
ATOM 6113 C CA . VAL B 1 302 ? 4.873 84.660 31.273 1.00 21.74 302 VAL B CA 1
ATOM 6114 C C . VAL B 1 302 ? 4.119 83.426 31.765 1.00 22.14 302 VAL B C 1
ATOM 6115 O O . VAL B 1 302 ? 3.376 82.806 31.009 1.00 22.25 302 VAL B O 1
ATOM 6119 N N . MET B 1 303 ? 4.310 83.065 33.034 1.00 21.56 303 MET B N 1
ATOM 6120 C CA . MET B 1 303 ? 3.597 81.915 33.587 1.00 21.44 303 MET B CA 1
ATOM 6121 C C . MET B 1 303 ? 2.115 82.261 33.573 1.00 21.04 303 MET B C 1
ATOM 6122 O O . MET B 1 303 ? 1.267 81.413 33.299 1.00 22.93 303 MET B O 1
ATOM 6127 N N . MET B 1 304 ? 1.813 83.524 33.860 1.00 20.78 304 MET B N 1
ATOM 6128 C CA . MET B 1 304 ? 0.442 84.012 33.875 1.00 20.49 304 MET B CA 1
ATOM 6129 C C . MET B 1 304 ? -0.171 83.934 32.480 1.00 21.68 304 MET B C 1
ATOM 6130 O O . MET B 1 304 ? -1.327 83.533 32.314 1.00 19.53 304 MET B O 1
ATOM 6135 N N . LEU B 1 305 ? 0.606 84.342 31.481 1.00 20.86 305 LEU B N 1
ATOM 6136 C CA . LEU B 1 305 ? 0.130 84.314 30.103 1.00 22.41 305 LEU B CA 1
ATOM 6137 C C . LEU B 1 305 ? -0.260 82.900 29.694 1.00 22.26 305 LEU B C 1
ATOM 6138 O O . LEU B 1 305 ? -1.312 82.694 29.086 1.00 22.00 305 LEU B O 1
ATOM 6143 N N . ARG B 1 306 ? 0.584 81.927 30.029 1.00 22.70 306 ARG B N 1
ATOM 6144 C CA . ARG B 1 306 ? 0.254 80.565 29.651 1.00 22.98 306 ARG B CA 1
ATOM 6145 C C . ARG B 1 306 ? -0.952 80.067 30.438 1.00 23.01 306 ARG B C 1
ATOM 6146 O O . ARG B 1 306 ? -1.781 79.315 29.944 1.00 21.78 306 ARG B O 1
ATOM 6154 N N . TYR B 1 307 ? -1.109 80.519 31.679 1.00 21.76 307 TYR B N 1
ATOM 6155 C CA . TYR B 1 307 ? -2.279 80.160 32.474 1.00 20.16 307 TYR B CA 1
ATOM 6156 C C . TYR B 1 307 ? -3.507 80.682 31.730 1.00 19.77 307 TYR B C 1
ATOM 6157 O O . TYR B 1 307 ? -4.543 80.028 31.672 1.00 20.41 307 TYR B O 1
ATOM 6166 N N . LEU B 1 308 ? -3.368 81.872 31.155 1.00 19.01 308 LEU B N 1
ATOM 6167 C CA . LEU B 1 308 ? -4.445 82.521 30.423 1.00 21.60 308 LEU B CA 1
ATOM 6168 C C . LEU B 1 308 ? -4.633 81.942 29.025 1.00 22.30 308 LEU B C 1
ATOM 6169 O O . LEU B 1 308 ? -5.511 82.378 28.280 1.00 22.42 308 LEU B O 1
ATOM 6174 N N . GLU B 1 309 ? -3.801 80.965 28.687 1.00 23.20 309 GLU B N 1
ATOM 6175 C CA . GLU B 1 309 ? -3.839 80.304 27.383 1.00 26.23 309 GLU B CA 1
ATOM 6176 C C . GLU B 1 309 ? -3.419 81.238 26.248 1.00 26.29 309 GLU B C 1
ATOM 6177 O O . GLU B 1 309 ? -3.832 81.070 25.096 1.00 26.01 309 GLU B O 1
ATOM 6183 N N . GLU B 1 310 ? -2.605 82.232 26.588 1.00 24.54 310 GLU B N 1
ATOM 6184 C CA . GLU B 1 310 ? -2.080 83.171 25.606 1.00 25.24 310 GLU B CA 1
ATOM 6185 C C . GLU B 1 310 ? -0.658 82.688 25.346 1.00 23.98 310 GLU B C 1
ATOM 6186 O O . GLU B 1 310 ? 0.319 83.395 25.586 1.00 24.11 310 GLU B O 1
ATOM 6192 N N . PHE B 1 311 ? -0.566 81.459 24.853 1.00 24.14 311 PHE B N 1
ATOM 6193 C CA . PHE B 1 311 ? 0.706 80.810 24.576 1.00 25.02 311 PHE B CA 1
ATOM 6194 C C . PHE B 1 311 ? 1.611 81.558 23.601 1.00 24.55 311 PHE B C 1
ATOM 6195 O O . PHE B 1 311 ? 2.828 81.606 23.790 1.00 23.58 311 PHE B O 1
ATOM 6203 N N . ALA B 1 312 ? 1.021 82.140 22.563 1.00 23.75 312 ALA B N 1
ATOM 6204 C CA . ALA B 1 312 ? 1.797 82.879 21.574 1.00 24.46 312 ALA B CA 1
ATOM 6205 C C . ALA B 1 312 ? 2.554 84.033 22.227 1.00 25.10 312 ALA B C 1
ATOM 6206 O O . ALA B 1 312 ? 3.766 84.177 22.050 1.00 25.84 312 ALA B O 1
ATOM 6208 N N . THR B 1 313 ? 1.839 84.846 22.995 1.00 24.87 313 THR B N 1
ATOM 6209 C CA . THR B 1 313 ? 2.451 85.988 23.662 1.00 25.79 313 THR B CA 1
ATOM 6210 C C . THR B 1 313 ? 3.504 85.537 24.672 1.00 26.64 313 THR B C 1
ATOM 6211 O O . THR B 1 313 ? 4.572 86.148 24.786 1.00 26.33 313 THR B O 1
ATOM 6215 N N . ALA B 1 314 ? 3.207 84.459 25.393 1.00 26.88 314 ALA B N 1
ATOM 6216 C CA . ALA B 1 314 ? 4.132 83.924 26.381 1.00 28.00 314 ALA B CA 1
ATOM 6217 C C . ALA B 1 314 ? 5.444 83.546 25.697 1.00 28.64 314 ALA B C 1
ATOM 6218 O O . ALA B 1 314 ? 6.521 83.897 26.173 1.00 27.71 314 ALA B O 1
ATOM 6220 N N . ASP B 1 315 ? 5.348 82.829 24.579 1.00 29.59 315 ASP B N 1
ATOM 6221 C CA . ASP B 1 315 ? 6.537 82.420 23.838 1.00 30.16 315 ASP B CA 1
ATOM 6222 C C . ASP B 1 315 ? 7.285 83.635 23.290 1.00 30.01 315 ASP B C 1
ATOM 6223 O O . ASP B 1 315 ? 8.514 83.692 23.345 1.00 30.74 315 ASP B O 1
ATOM 6228 N N . LEU B 1 316 ? 6.538 84.597 22.757 1.00 29.97 316 LEU B N 1
ATOM 6229 C CA . LEU B 1 316 ? 7.133 85.806 22.196 1.00 30.30 316 LEU B CA 1
ATOM 6230 C C . LEU B 1 316 ? 7.962 86.530 23.249 1.00 29.93 316 LEU B C 1
ATOM 6231 O O . LEU B 1 316 ? 9.158 86.771 23.066 1.00 29.42 316 LEU B O 1
ATOM 6236 N N . ILE B 1 317 ? 7.312 86.867 24.358 1.00 28.99 317 ILE B N 1
ATOM 6237 C CA . ILE B 1 317 ? 7.969 87.564 25.452 1.00 28.61 317 ILE B CA 1
ATOM 6238 C C . ILE B 1 317 ? 9.125 86.757 26.030 1.00 26.98 317 ILE B C 1
ATOM 6239 O O . ILE B 1 317 ? 10.217 87.283 26.220 1.00 27.46 317 ILE B O 1
ATOM 6244 N N . GLU B 1 318 ? 8.894 85.478 26.299 1.00 27.99 318 GLU B N 1
ATOM 6245 C CA . GLU B 1 318 ? 9.943 84.644 26.869 1.00 29.40 318 GLU B CA 1
ATOM 6246 C C . GLU B 1 318 ? 11.128 84.438 25.932 1.00 29.36 318 GLU B C 1
ATOM 6247 O O . GLU B 1 318 ? 12.266 84.315 26.384 1.00 29.49 318 GLU B O 1
ATOM 6253 N N . ASN B 1 319 ? 10.865 84.381 24.631 1.00 29.04 319 ASN B N 1
ATOM 6254 C CA . ASN B 1 319 ? 11.945 84.206 23.670 1.00 28.17 319 ASN B CA 1
ATOM 6255 C C . ASN B 1 319 ? 12.773 85.480 23.632 1.00 26.74 319 ASN B C 1
ATOM 6256 O O . ASN B 1 319 ? 14.001 85.432 23.578 1.00 26.75 319 ASN B O 1
ATOM 6261 N N . ALA B 1 320 ? 12.091 86.620 23.669 1.00 27.65 320 ALA B N 1
ATOM 6262 C CA . ALA B 1 320 ? 12.766 87.910 23.658 1.00 28.98 320 ALA B CA 1
ATOM 6263 C C . ALA B 1 320 ? 13.711 87.973 24.854 1.00 30.63 320 ALA B C 1
ATOM 6264 O O . ALA B 1 320 ? 14.893 88.290 24.711 1.00 30.35 320 ALA B O 1
ATOM 6266 N N . LEU B 1 321 ? 13.187 87.657 26.035 1.00 31.79 321 LEU B N 1
ATOM 6267 C CA . LEU B 1 321 ? 13.995 87.672 27.249 1.00 32.20 321 LEU B CA 1
ATOM 6268 C C . LEU B 1 321 ? 15.206 86.766 27.114 1.00 32.00 321 LEU B C 1
ATOM 6269 O O . LEU B 1 321 ? 16.338 87.189 27.351 1.00 33.57 321 LEU B O 1
ATOM 6274 N N . LEU B 1 322 ? 14.964 85.514 26.741 1.00 32.36 322 LEU B N 1
ATOM 6275 C CA . LEU B 1 322 ? 16.040 84.545 26.591 1.00 32.57 322 LEU B CA 1
ATOM 6276 C C . LEU B 1 322 ? 17.038 84.956 25.515 1.00 33.15 322 LEU B C 1
ATOM 6277 O O . LEU B 1 322 ? 18.242 84.733 25.655 1.00 32.58 322 LEU B O 1
ATOM 6282 N N . TYR B 1 323 ? 16.538 85.551 24.438 1.00 33.86 323 TYR B N 1
ATOM 6283 C CA . TYR B 1 323 ? 17.415 85.992 23.361 1.00 34.47 323 TYR B CA 1
ATOM 6284 C C . TYR B 1 323 ? 18.372 87.041 23.913 1.00 33.92 323 TYR B C 1
ATOM 6285 O O . TYR B 1 323 ? 19.565 87.025 23.614 1.00 32.69 323 TYR B O 1
ATOM 6294 N N . THR B 1 324 ? 17.833 87.947 24.724 1.00 34.62 324 THR B N 1
ATOM 6295 C CA . THR B 1 324 ? 18.621 89.012 25.336 1.00 34.98 324 THR B CA 1
ATOM 6296 C C . THR B 1 324 ? 19.735 88.431 26.199 1.00 36.03 324 THR B C 1
ATOM 6297 O O . THR B 1 324 ? 20.881 88.885 26.146 1.00 35.54 324 THR B O 1
ATOM 6301 N N . LEU B 1 325 ? 19.397 87.423 26.996 1.00 36.57 325 LEU B N 1
ATOM 6302 C CA . LEU B 1 325 ? 20.381 86.783 27.858 1.00 38.28 325 LEU B CA 1
ATOM 6303 C C . LEU B 1 325 ? 21.406 86.020 27.028 1.00 39.37 325 LEU B C 1
ATOM 6304 O O . LEU B 1 325 ? 22.589 85.999 27.355 1.00 40.58 325 LEU B O 1
ATOM 6309 N N . GLU B 1 326 ? 20.947 85.397 25.950 1.00 40.47 326 GLU B N 1
ATOM 6310 C CA . GLU B 1 326 ? 21.831 84.628 25.086 1.00 41.23 326 GLU B CA 1
ATOM 6311 C C . GLU B 1 326 ? 22.858 85.548 24.425 1.00 42.18 326 GLU B C 1
ATOM 6312 O O . GLU B 1 326 ? 24.029 85.190 24.290 1.00 42.03 326 GLU B O 1
ATOM 6318 N N . GLU B 1 327 ? 22.415 86.735 24.023 1.00 42.43 327 GLU B N 1
ATOM 6319 C CA . GLU B 1 327 ? 23.302 87.704 23.392 1.00 43.47 327 GLU B CA 1
ATOM 6320 C C . GLU B 1 327 ? 24.263 88.286 24.423 1.00 43.38 327 GLU B C 1
ATOM 6321 O O . GLU B 1 327 ? 25.393 88.641 24.098 1.00 43.87 327 GLU B O 1
ATOM 6327 N N . GLY B 1 328 ? 23.803 88.380 25.667 1.00 43.45 328 GLY B N 1
ATOM 6328 C CA . GLY B 1 328 ? 24.636 88.892 26.743 1.00 42.15 328 GLY B CA 1
ATOM 6329 C C . GLY B 1 328 ? 25.195 90.294 26.589 1.00 41.50 328 GLY B C 1
ATOM 6330 O O . GLY B 1 328 ? 26.297 90.576 27.056 1.00 41.06 328 GLY B O 1
ATOM 6331 N N . ARG B 1 329 ? 24.444 91.178 25.944 1.00 41.75 329 ARG B N 1
ATOM 6332 C CA . ARG B 1 329 ? 24.887 92.553 25.755 1.00 42.17 329 ARG B CA 1
ATOM 6333 C C . ARG B 1 329 ? 24.352 93.441 26.866 1.00 41.76 329 ARG B C 1
ATOM 6334 O O . ARG B 1 329 ? 25.020 94.377 27.309 1.00 41.60 329 ARG B O 1
ATOM 6342 N N . VAL B 1 330 ? 23.140 93.138 27.314 1.00 40.25 330 VAL B N 1
ATOM 6343 C CA . VAL B 1 330 ? 22.497 93.912 28.364 1.00 39.02 330 VAL B CA 1
ATOM 6344 C C . VAL B 1 330 ? 22.142 93.022 29.549 1.00 38.74 330 VAL B C 1
ATOM 6345 O O . VAL B 1 330 ? 21.072 92.417 29.581 1.00 39.26 330 VAL B O 1
ATOM 6349 N N . LEU B 1 331 ? 23.052 92.939 30.515 1.00 37.56 331 LEU B N 1
ATOM 6350 C CA . LEU B 1 331 ? 22.837 92.126 31.704 1.00 36.95 331 LEU B CA 1
ATOM 6351 C C . LEU B 1 331 ? 22.750 93.021 32.936 1.00 36.21 331 LEU B C 1
ATOM 6352 O O . LEU B 1 331 ? 23.493 93.992 33.068 1.00 36.33 331 LEU B O 1
ATOM 6357 N N . THR B 1 332 ? 21.835 92.687 33.839 1.00 35.70 332 THR B N 1
ATOM 6358 C CA . THR B 1 332 ? 21.635 93.478 35.049 1.00 34.02 332 THR B CA 1
ATOM 6359 C C . THR B 1 332 ? 22.735 93.332 36.092 1.00 33.62 332 THR B C 1
ATOM 6360 O O . THR B 1 332 ? 23.554 92.415 36.034 1.00 33.39 332 THR B O 1
ATOM 6364 N N . GLY B 1 333 ? 22.730 94.251 37.053 1.00 34.27 333 GLY B N 1
ATOM 6365 C CA . GLY B 1 333 ? 23.729 94.258 38.107 1.00 33.69 333 GLY B CA 1
ATOM 6366 C C . GLY B 1 333 ? 23.912 92.978 38.899 1.00 33.55 333 GLY B C 1
ATOM 6367 O O . GLY B 1 333 ? 25.010 92.704 39.379 1.00 33.12 333 GLY B O 1
ATOM 6368 N N . ASP B 1 334 ? 22.853 92.189 39.047 1.00 33.57 334 ASP B N 1
ATOM 6369 C CA . ASP B 1 334 ? 22.963 90.950 39.807 1.00 32.86 334 ASP B CA 1
ATOM 6370 C C . ASP B 1 334 ? 23.726 89.874 39.037 1.00 32.99 334 ASP B C 1
ATOM 6371 O O . ASP B 1 334 ? 24.067 88.830 39.587 1.00 30.35 334 ASP B O 1
ATOM 6376 N N . VAL B 1 335 ? 24.017 90.146 37.769 1.00 34.83 335 VAL B N 1
ATOM 6377 C CA . VAL B 1 335 ? 24.741 89.191 36.939 1.00 35.53 335 VAL B CA 1
ATOM 6378 C C . VAL B 1 335 ? 26.183 89.616 36.679 1.00 35.80 335 VAL B C 1
ATOM 6379 O O . VAL B 1 335 ? 27.100 88.800 36.765 1.00 36.84 335 VAL B O 1
ATOM 6383 N N . VAL B 1 336 ? 26.382 90.895 36.369 1.00 35.45 336 VAL B N 1
ATOM 6384 C CA . VAL B 1 336 ? 27.720 91.403 36.069 1.00 35.19 336 VAL B CA 1
ATOM 6385 C C . VAL B 1 336 ? 28.268 92.417 37.073 1.00 35.23 336 VAL B C 1
ATOM 6386 O O . VAL B 1 336 ? 29.358 92.956 36.880 1.00 34.56 336 VAL B O 1
ATOM 6390 N N . GLY B 1 337 ? 27.524 92.674 38.141 1.00 34.92 337 GLY B N 1
ATOM 6391 C CA . GLY B 1 337 ? 27.981 93.636 39.127 1.00 34.29 337 GLY B CA 1
ATOM 6392 C C . GLY B 1 337 ? 27.246 94.948 38.956 1.00 34.98 337 GLY B C 1
ATOM 6393 O O . GLY B 1 337 ? 26.947 95.362 37.837 1.00 34.95 337 GLY B O 1
ATOM 6394 N N . TYR B 1 338 ? 26.956 95.611 40.067 1.00 35.75 338 TYR B N 1
ATOM 6395 C CA . TYR B 1 338 ? 26.231 96.870 40.026 1.00 37.51 338 TYR B CA 1
ATOM 6396 C C . TYR B 1 338 ? 27.081 98.047 39.581 1.00 39.52 338 TYR B C 1
ATOM 6397 O O . TYR B 1 338 ? 26.617 99.186 39.553 1.00 39.75 338 TYR B O 1
ATOM 6406 N N . ASP B 1 339 ? 28.325 97.758 39.219 1.00 41.86 339 ASP B N 1
ATOM 6407 C CA . ASP B 1 339 ? 29.248 98.782 38.754 1.00 45.08 339 ASP B CA 1
ATOM 6408 C C . ASP B 1 339 ? 29.247 98.813 37.228 1.00 45.50 339 ASP B C 1
ATOM 6409 O O . ASP B 1 339 ? 29.660 99.799 36.619 1.00 45.77 339 ASP B O 1
ATOM 6414 N N . ARG B 1 340 ? 28.769 97.729 36.620 1.00 45.48 340 ARG B N 1
ATOM 6415 C CA . ARG B 1 340 ? 28.716 97.618 35.167 1.00 45.14 340 ARG B CA 1
ATOM 6416 C C . ARG B 1 340 ? 27.362 97.120 34.672 1.00 43.50 340 ARG B C 1
ATOM 6417 O O . ARG B 1 340 ? 27.137 97.008 33.467 1.00 42.91 340 ARG B O 1
ATOM 6425 N N . GLY B 1 341 ? 26.462 96.825 35.604 1.00 41.87 341 GLY B N 1
ATOM 6426 C CA . GLY B 1 341 ? 25.150 96.328 35.234 1.00 38.10 341 GLY B CA 1
ATOM 6427 C C . GLY B 1 341 ? 24.263 97.325 34.516 1.00 36.92 341 GLY B C 1
ATOM 6428 O O . GLY B 1 341 ? 24.260 98.516 34.825 1.00 36.16 341 GLY B O 1
ATOM 6429 N N . ALA B 1 342 ? 23.500 96.832 33.548 1.00 35.80 342 ALA B N 1
ATOM 6430 C CA . ALA B 1 342 ? 22.590 97.679 32.791 1.00 35.23 342 ALA B CA 1
ATOM 6431 C C . ALA B 1 342 ? 21.464 98.163 33.697 1.00 34.70 342 ALA B C 1
ATOM 6432 O O . ALA B 1 342 ? 21.111 97.499 34.674 1.00 34.53 342 ALA B O 1
ATOM 6434 N N . LYS B 1 343 ? 20.905 99.323 33.373 1.00 34.53 343 LYS B N 1
ATOM 6435 C CA . LYS B 1 343 ? 19.812 99.881 34.155 1.00 34.55 343 LYS B CA 1
ATOM 6436 C C . LYS B 1 343 ? 18.558 99.059 33.892 1.00 34.08 343 LYS B C 1
ATOM 6437 O O . LYS B 1 343 ? 18.450 98.389 32.865 1.00 33.53 343 LYS B O 1
ATOM 6443 N N . THR B 1 344 ? 17.610 99.110 34.821 1.00 33.30 344 THR B N 1
ATOM 6444 C CA . THR B 1 344 ? 16.368 98.362 34.670 1.00 31.97 344 THR B CA 1
ATOM 6445 C C . THR B 1 344 ? 15.660 98.764 33.381 1.00 31.57 344 THR B C 1
ATOM 6446 O O . THR B 1 344 ? 15.203 97.911 32.621 1.00 31.46 344 THR B O 1
ATOM 6450 N N . THR B 1 345 ? 15.579 100.067 33.136 1.00 31.34 345 THR B N 1
ATOM 6451 C CA . THR B 1 345 ? 14.925 100.575 31.937 1.00 32.61 345 THR B CA 1
ATOM 6452 C C . THR B 1 345 ? 15.642 100.157 30.657 1.00 32.19 345 THR B C 1
ATOM 6453 O O . THR B 1 345 ? 15.005 99.962 29.623 1.00 33.74 345 THR B O 1
ATOM 6457 N N . GLU B 1 346 ? 16.963 100.026 30.726 1.00 32.65 346 GLU B N 1
ATOM 6458 C CA . GLU B 1 346 ? 17.747 99.636 29.558 1.00 33.33 346 GLU B CA 1
ATOM 6459 C C . GLU B 1 346 ? 17.549 98.154 29.264 1.00 32.92 346 GLU B C 1
ATOM 6460 O O . GLU B 1 346 ? 17.429 97.745 28.107 1.00 31.92 346 GLU B O 1
ATOM 6466 N N . TYR B 1 347 ? 17.525 97.356 30.326 1.00 31.29 347 TYR B N 1
ATOM 6467 C CA . TYR B 1 347 ? 17.328 95.917 30.213 1.00 29.68 347 TYR B CA 1
ATOM 6468 C C . TYR B 1 347 ? 15.967 95.693 29.566 1.00 28.71 347 TYR B C 1
ATOM 6469 O O . TYR B 1 347 ? 15.819 94.888 28.646 1.00 27.84 347 TYR B O 1
ATOM 6478 N N . THR B 1 348 ? 14.978 96.430 30.053 1.00 27.95 348 THR B N 1
ATOM 6479 C CA . THR B 1 348 ? 13.622 96.343 29.541 1.00 29.40 348 THR B CA 1
ATOM 6480 C C . THR B 1 348 ? 13.611 96.677 28.051 1.00 31.29 348 THR B C 1
ATOM 6481 O O . THR B 1 348 ? 13.094 95.912 27.234 1.00 30.87 348 THR B O 1
ATOM 6485 N N . GLU B 1 349 ? 14.193 97.823 27.711 1.00 32.05 349 GLU B N 1
ATOM 6486 C CA . GLU B 1 349 ? 14.244 98.275 26.326 1.00 34.12 349 GLU B CA 1
ATOM 6487 C C . GLU B 1 349 ? 14.851 97.231 25.402 1.00 32.58 349 GLU B C 1
ATOM 6488 O O . GLU B 1 349 ? 14.351 97.003 24.303 1.00 33.60 349 GLU B O 1
ATOM 6494 N N . ALA B 1 350 ? 15.930 96.601 25.851 1.00 32.07 350 ALA B N 1
ATOM 6495 C CA . ALA B 1 350 ? 16.599 95.581 25.058 1.00 32.17 350 ALA B CA 1
ATOM 6496 C C . ALA B 1 350 ? 15.646 94.429 24.752 1.00 33.14 350 ALA B C 1
ATOM 6497 O O . ALA B 1 350 ? 15.559 93.969 23.612 1.00 33.39 350 ALA B O 1
ATOM 6499 N N . ILE B 1 351 ? 14.932 93.967 25.775 1.00 32.70 351 ILE B N 1
ATOM 6500 C CA . ILE B 1 351 ? 13.987 92.871 25.606 1.00 31.93 351 ILE B CA 1
ATOM 6501 C C . ILE B 1 351 ? 12.892 93.241 24.615 1.00 32.33 351 ILE B C 1
ATOM 6502 O O . ILE B 1 351 ? 12.529 92.437 23.756 1.00 32.95 351 ILE B O 1
ATOM 6507 N N . ILE B 1 352 ? 12.360 94.453 24.739 1.00 32.10 352 ILE B N 1
ATOM 6508 C CA . ILE B 1 352 ? 11.307 94.900 23.837 1.00 33.17 352 ILE B CA 1
ATOM 6509 C C . ILE B 1 352 ? 11.842 94.937 22.408 1.00 35.30 352 ILE B C 1
ATOM 6510 O O . ILE B 1 352 ? 11.132 94.600 21.460 1.00 35.30 352 ILE B O 1
ATOM 6515 N N . GLN B 1 353 ? 13.103 95.329 22.261 1.00 35.95 353 GLN B N 1
ATOM 6516 C CA . GLN B 1 353 ? 13.716 95.391 20.943 1.00 38.33 353 GLN B CA 1
ATOM 6517 C C . GLN B 1 353 ? 13.858 93.997 20.353 1.00 38.72 353 GLN B C 1
ATOM 6518 O O . GLN B 1 353 ? 13.816 93.828 19.133 1.00 37.85 353 GLN B O 1
ATOM 6524 N N . ASN B 1 354 ? 14.022 93.002 21.221 1.00 37.71 354 ASN B N 1
ATOM 6525 C CA . ASN B 1 354 ? 14.189 91.626 20.772 1.00 38.24 354 ASN B CA 1
ATOM 6526 C C . ASN B 1 354 ? 12.897 90.837 20.608 1.00 38.04 354 ASN B C 1
ATOM 6527 O O . ASN B 1 354 ? 12.931 89.629 20.381 1.00 37.73 354 ASN B O 1
ATOM 6532 N N . LEU B 1 355 ? 11.757 91.507 20.721 1.00 39.24 355 LEU B N 1
ATOM 6533 C CA . LEU B 1 355 ? 10.489 90.815 20.556 1.00 40.71 355 LEU B CA 1
ATOM 6534 C C . LEU B 1 355 ? 10.409 90.248 19.142 1.00 42.65 355 LEU B C 1
ATOM 6535 O O . LEU B 1 355 ? 10.124 90.974 18.189 1.00 43.38 355 LEU B O 1
ATOM 6540 N N . GLY B 1 356 ? 10.687 88.954 19.013 1.00 44.27 356 GLY B N 1
ATOM 6541 C CA . GLY B 1 356 ? 10.634 88.306 17.714 1.00 45.60 356 GLY B CA 1
ATOM 6542 C C . GLY B 1 356 ? 11.901 87.583 17.284 1.00 47.30 356 GLY B C 1
ATOM 6543 O O . GLY B 1 356 ? 11.946 87.023 16.186 1.00 47.90 356 GLY B O 1
ATOM 6544 N N . LYS B 1 357 ? 12.924 87.576 18.134 1.00 48.04 357 LYS B N 1
ATOM 6545 C CA . LYS B 1 357 ? 14.187 86.920 17.796 1.00 51.23 357 LYS B CA 1
ATOM 6546 C C . LYS B 1 357 ? 14.251 85.410 18.030 1.00 52.72 357 LYS B C 1
ATOM 6547 O O . LYS B 1 357 ? 13.367 84.822 18.647 1.00 52.61 357 LYS B O 1
ATOM 6553 N N . THR B 1 358 ? 15.322 84.794 17.535 1.00 54.92 358 THR B N 1
ATOM 6554 C CA . THR B 1 358 ? 15.514 83.349 17.644 1.00 56.62 358 THR B CA 1
ATOM 6555 C C . THR B 1 358 ? 16.513 82.882 18.701 1.00 57.10 358 THR B C 1
ATOM 6556 O O . THR B 1 358 ? 17.715 82.826 18.443 1.00 57.30 358 THR B O 1
ATOM 6560 N N . PRO B 1 359 ? 16.033 82.552 19.910 1.00 58.47 359 PRO B N 1
ATOM 6561 C CA . PRO B 1 359 ? 16.977 82.085 20.931 1.00 59.11 359 PRO B CA 1
ATOM 6562 C C . PRO B 1 359 ? 17.584 80.766 20.446 1.00 59.69 359 PRO B C 1
ATOM 6563 O O . PRO B 1 359 ? 16.883 79.764 20.326 1.00 59.57 359 PRO B O 1
ATOM 6567 N N . ARG B 1 360 ? 18.880 80.785 20.156 1.00 60.86 360 ARG B N 1
ATOM 6568 C CA . ARG B 1 360 ? 19.600 79.613 19.661 1.00 62.68 360 ARG B CA 1
ATOM 6569 C C . ARG B 1 360 ? 19.318 78.353 20.477 1.00 63.53 360 ARG B C 1
ATOM 6570 O O . ARG B 1 360 ? 18.819 77.359 19.946 1.00 63.30 360 ARG B O 1
ATOM 6578 N N . LYS B 1 361 ? 19.652 78.397 21.763 1.00 64.78 361 LYS B N 1
ATOM 6579 C CA . LYS B 1 361 ? 19.092 77.379 22.650 1.00 66.21 361 LYS B CA 1
ATOM 6580 C C . LYS B 1 361 ? 17.618 77.684 22.970 1.00 66.70 361 LYS B C 1
ATOM 6581 O O . LYS B 1 361 ? 17.280 78.201 24.027 1.00 67.55 361 LYS B O 1
ATOM 6587 N N . THR B 1 362 ? 16.735 77.388 21.985 1.00 66.76 362 THR B N 1
ATOM 6588 C CA . THR B 1 362 ? 15.312 77.665 22.190 1.00 66.59 362 THR B CA 1
ATOM 6589 C C . THR B 1 362 ? 14.759 76.867 23.372 1.00 67.01 362 THR B C 1
ATOM 6590 O O . THR B 1 362 ? 14.050 75.883 23.222 1.00 67.28 362 THR B O 1
ATOM 6594 N N . GLN B 1 363 ? 15.133 77.308 24.588 1.00 67.24 363 GLN B N 1
ATOM 6595 C CA . GLN B 1 363 ? 14.645 76.620 25.773 1.00 67.71 363 GLN B CA 1
ATOM 6596 C C . GLN B 1 363 ? 13.375 77.263 26.332 1.00 67.34 363 GLN B C 1
ATOM 6597 O O . GLN B 1 363 ? 13.235 77.489 27.528 1.00 67.78 363 GLN B O 1
ATOM 6603 N N . VAL B 1 364 ? 12.442 77.601 25.422 1.00 67.03 364 VAL B N 1
ATOM 6604 C CA . VAL B 1 364 ? 11.119 77.964 25.909 1.00 66.94 364 VAL B CA 1
ATOM 6605 C C . VAL B 1 364 ? 10.696 76.758 26.749 1.00 67.32 364 VAL B C 1
ATOM 6606 O O . VAL B 1 364 ? 10.699 75.620 26.307 1.00 67.45 364 VAL B O 1
ATOM 6610 N N . ARG B 1 365 ? 10.389 77.032 28.025 1.00 67.73 365 ARG B N 1
ATOM 6611 C CA . ARG B 1 365 ? 10.164 75.931 28.953 1.00 68.04 365 ARG B CA 1
ATOM 6612 C C . ARG B 1 365 ? 9.053 75.029 28.410 1.00 67.70 365 ARG B C 1
ATOM 6613 O O . ARG B 1 365 ? 8.093 75.466 27.786 1.00 67.98 365 ARG B O 1
ATOM 6621 N N . GLY B 1 366 ? 9.242 73.713 28.646 1.00 67.30 366 GLY B N 1
ATOM 6622 C CA . GLY B 1 366 ? 8.236 72.744 28.230 1.00 66.57 366 GLY B CA 1
ATOM 6623 C C . GLY B 1 366 ? 7.130 72.591 29.275 1.00 65.80 366 GLY B C 1
ATOM 6624 O O . GLY B 1 366 ? 7.344 72.148 30.397 1.00 66.49 366 GLY B O 1
ATOM 6625 N N . TYR B 1 367 ? 5.920 73.017 28.883 1.00 64.25 367 TYR B N 1
ATOM 6626 C CA . TYR B 1 367 ? 4.788 73.041 29.799 1.00 61.89 367 TYR B CA 1
ATOM 6627 C C . TYR B 1 367 ? 3.526 72.484 29.140 1.00 59.36 367 TYR B C 1
ATOM 6628 O O . TYR B 1 367 ? 3.267 72.691 27.962 1.00 58.90 367 TYR B O 1
ATOM 6637 N N . LYS B 1 368 ? 2.634 71.762 29.810 1.00 56.18 368 LYS B N 1
ATOM 6638 C CA . LYS B 1 368 ? 1.406 71.258 29.211 1.00 52.49 368 LYS B CA 1
ATOM 6639 C C . LYS B 1 368 ? 0.299 71.525 30.226 1.00 50.41 368 LYS B C 1
ATOM 6640 O O . LYS B 1 368 ? 0.404 71.119 31.384 1.00 50.19 368 LYS B O 1
ATOM 6646 N N . PRO B 1 369 ? -0.769 72.224 29.813 1.00 48.15 369 PRO B N 1
ATOM 6647 C CA . PRO B 1 369 ? -1.875 72.523 30.727 1.00 46.11 369 PRO B CA 1
ATOM 6648 C C . PRO B 1 369 ? -2.488 71.270 31.353 1.00 44.44 369 PRO B C 1
ATOM 6649 O O . PRO B 1 369 ? -2.678 70.257 30.678 1.00 43.13 369 PRO B O 1
ATOM 6653 N N . PHE B 1 370 ? -2.788 71.338 32.646 1.00 41.91 370 PHE B N 1
ATOM 6654 C CA . PHE B 1 370 ? -3.392 70.204 33.331 1.00 41.27 370 PHE B CA 1
ATOM 6655 C C . PHE B 1 370 ? -4.539 70.658 34.222 1.00 40.20 370 PHE B C 1
ATOM 6656 O O . PHE B 1 370 ? -4.451 71.686 34.896 1.00 40.24 370 PHE B O 1
ATOM 6664 N N . ARG B 1 371 ? -5.622 69.890 34.206 1.00 38.26 371 ARG B N 1
ATOM 6665 C CA . ARG B 1 371 ? -6.798 70.205 35.000 1.00 37.96 371 ARG B CA 1
ATOM 6666 C C . ARG B 1 371 ? -6.488 70.027 36.487 1.00 36.55 371 ARG B C 1
ATOM 6667 O O . ARG B 1 371 ? -5.891 69.029 36.891 1.00 34.59 371 ARG B O 1
ATOM 6675 N N . LEU B 1 372 ? -6.883 71.004 37.297 1.00 35.79 372 LEU B N 1
ATOM 6676 C CA . LEU B 1 372 ? -6.650 70.927 38.731 1.00 35.58 372 LEU B CA 1
ATOM 6677 C C . LEU B 1 372 ? -7.576 69.895 39.354 1.00 35.82 372 LEU B C 1
ATOM 6678 O O . LEU B 1 372 ? -8.734 69.769 38.960 1.00 34.98 372 LEU B O 1
ATOM 6683 N N . PRO B 1 373 ? -7.072 69.137 40.336 1.00 36.21 373 PRO B N 1
ATOM 6684 C CA . PRO B 1 373 ? -7.890 68.121 41.000 1.00 37.53 373 PRO B CA 1
ATOM 6685 C C . PRO B 1 373 ? -9.148 68.740 41.602 1.00 39.07 373 PRO B C 1
ATOM 6686 O O . PRO B 1 373 ? -9.117 69.863 42.104 1.00 38.37 373 PRO B O 1
ATOM 6690 N N . GLN B 1 374 ? -10.254 68.009 41.537 1.00 41.54 374 GLN B N 1
ATOM 6691 C CA . GLN B 1 374 ? -11.516 68.486 42.086 1.00 43.94 374 GLN B CA 1
ATOM 6692 C C . GLN B 1 374 ? -11.684 67.964 43.505 1.00 44.15 374 GLN B C 1
ATOM 6693 O O . GLN B 1 374 ? -11.022 67.005 43.902 1.00 45.16 374 GLN B O 1
ATOM 6699 N N . VAL B 1 375 ? -12.571 68.597 44.266 1.00 44.48 375 VAL B N 1
ATOM 6700 C CA . VAL B 1 375 ? -12.812 68.193 45.645 1.00 45.17 375 VAL B CA 1
ATOM 6701 C C . VAL B 1 375 ? -13.479 66.824 45.721 1.00 45.08 375 VAL B C 1
ATOM 6702 O O . VAL B 1 375 ? -13.183 66.026 46.612 1.00 46.10 375 VAL B O 1
ATOM 6706 N N . ASP B 1 376 ? -14.376 66.555 44.783 1.00 44.54 376 ASP B N 1
ATOM 6707 C CA . ASP B 1 376 ? -15.084 65.282 44.752 1.00 43.77 376 ASP B CA 1
ATOM 6708 C C . ASP B 1 376 ? -14.154 64.093 44.522 1.00 42.25 376 ASP B C 1
ATOM 6709 O O . ASP B 1 376 ? -14.541 62.946 44.743 1.00 43.05 376 ASP B O 1
ATOM 6714 N N . GLY B 1 377 ? -12.928 64.366 44.084 1.00 39.87 377 GLY B N 1
ATOM 6715 C CA . GLY B 1 377 ? -11.981 63.293 43.838 1.00 36.40 377 GLY B CA 1
ATOM 6716 C C . GLY B 1 377 ? -10.912 63.189 44.909 1.00 34.64 377 GLY B C 1
ATOM 6717 O O . GLY B 1 377 ? -10.068 62.291 44.878 1.00 33.22 377 GLY B O 1
ATOM 6718 N N . ALA B 1 378 ? -10.952 64.106 45.869 1.00 32.66 378 ALA B N 1
ATOM 6719 C CA . ALA B 1 378 ? -9.972 64.121 46.946 1.00 30.87 378 ALA B CA 1
ATOM 6720 C C . ALA B 1 378 ? -10.243 63.033 47.977 1.00 29.55 378 ALA B C 1
ATOM 6721 O O . ALA B 1 378 ? -11.392 62.650 48.202 1.00 29.72 378 ALA B O 1
ATOM 6723 N N . ILE B 1 379 ? -9.180 62.533 48.596 1.00 27.16 379 ILE B N 1
ATOM 6724 C CA . ILE B 1 379 ? -9.316 61.518 49.631 1.00 25.89 379 ILE B CA 1
ATOM 6725 C C . ILE B 1 379 ? -9.767 62.268 50.880 1.00 26.07 379 ILE B C 1
ATOM 6726 O O . ILE B 1 379 ? -9.010 63.053 51.451 1.00 25.62 379 ILE B O 1
ATOM 6731 N N . ALA B 1 380 ? -11.008 62.042 51.293 1.00 25.01 380 ALA B N 1
ATOM 6732 C CA . ALA B 1 380 ? -11.537 62.729 52.461 1.00 24.86 380 ALA B CA 1
ATOM 6733 C C . ALA B 1 380 ? -10.927 62.188 53.743 1.00 24.34 380 ALA B C 1
ATOM 6734 O O . ALA B 1 380 ? -10.507 61.034 53.803 1.00 24.25 380 ALA B O 1
ATOM 6736 N N . PRO B 1 381 ? -10.831 63.032 54.780 1.00 24.28 381 PRO B N 1
ATOM 6737 C CA . PRO B 1 381 ? -10.261 62.539 56.032 1.00 25.23 381 PRO B CA 1
ATOM 6738 C C . PRO B 1 381 ? -11.194 61.473 56.584 1.00 25.57 381 PRO B C 1
ATOM 6739 O O . PRO B 1 381 ? -12.408 61.530 56.370 1.00 25.34 381 PRO B O 1
ATOM 6743 N N . ILE B 1 382 ? -10.630 60.494 57.278 1.00 26.95 382 ILE B N 1
ATOM 6744 C CA . ILE B 1 382 ? -11.435 59.418 57.836 1.00 28.35 382 ILE B CA 1
ATOM 6745 C C . ILE B 1 382 ? -12.055 59.794 59.175 1.00 26.98 382 ILE B C 1
ATOM 6746 O O . ILE B 1 382 ? -11.420 60.445 60.009 1.00 26.62 382 ILE B O 1
ATOM 6751 N N . VAL B 1 383 ? -13.309 59.397 59.361 1.00 25.08 383 VAL B N 1
ATOM 6752 C CA . VAL B 1 383 ? -14.022 59.651 60.603 1.00 25.29 383 VAL B CA 1
ATOM 6753 C C . VAL B 1 383 ? -13.742 58.447 61.499 1.00 25.18 383 VAL B C 1
ATOM 6754 O O . VAL B 1 383 ? -14.106 57.318 61.165 1.00 26.09 383 VAL B O 1
ATOM 6758 N N . PRO B 1 384 ? -13.075 58.671 62.641 1.00 23.75 384 PRO B N 1
ATOM 6759 C CA . PRO B 1 384 ? -12.745 57.593 63.575 1.00 23.36 384 PRO B CA 1
ATOM 6760 C C . PRO B 1 384 ? -13.940 56.722 63.922 1.00 23.69 384 PRO B C 1
ATOM 6761 O O . PRO B 1 384 ? -15.065 57.205 63.998 1.00 21.36 384 PRO B O 1
ATOM 6765 N N . ARG B 1 385 ? -13.685 55.433 64.119 1.00 25.34 385 ARG B N 1
ATOM 6766 C CA . ARG B 1 385 ? -14.738 54.499 64.485 1.00 25.38 385 ARG B CA 1
ATOM 6767 C C . ARG B 1 385 ? -15.034 54.736 65.964 1.00 24.58 385 ARG B C 1
ATOM 6768 O O . ARG B 1 385 ? -16.182 54.651 66.410 1.00 24.68 385 ARG B O 1
ATOM 6776 N N . SER B 1 386 ? -13.986 55.056 66.715 1.00 23.29 386 SER B N 1
ATOM 6777 C CA . SER B 1 386 ? -14.113 55.337 68.139 1.00 21.83 386 SER B CA 1
ATOM 6778 C C . SER B 1 386 ? -13.124 56.432 68.524 1.00 20.71 386 SER B C 1
ATOM 6779 O O . SER B 1 386 ? -12.084 56.597 67.885 1.00 19.83 386 SER B O 1
ATOM 6782 N N . ARG B 1 387 ? -13.451 57.178 69.570 1.00 16.15 387 ARG B N 1
ATOM 6783 C CA . ARG B 1 387 ? -12.573 58.236 70.042 1.00 16.04 387 ARG B CA 1
ATOM 6784 C C . ARG B 1 387 ? -12.924 58.507 71.491 1.00 16.67 387 ARG B C 1
ATOM 6785 O O . ARG B 1 387 ? -14.053 58.264 71.917 1.00 14.35 387 ARG B O 1
ATOM 6793 N N . ARG B 1 388 ? -11.955 58.993 72.257 1.00 16.06 388 ARG B N 1
ATOM 6794 C CA . ARG B 1 388 ? -12.197 59.290 73.659 1.00 17.61 388 ARG B CA 1
ATOM 6795 C C . ARG B 1 388 ? -11.175 60.258 74.207 1.00 15.79 388 ARG B C 1
ATOM 6796 O O . ARG B 1 388 ? -10.030 60.294 73.746 1.00 16.78 388 ARG B O 1
ATOM 6804 N N . VAL B 1 389 ? -11.602 61.065 75.173 1.00 15.50 389 VAL B N 1
ATOM 6805 C CA . VAL B 1 389 ? -10.708 62.026 75.806 1.00 13.67 389 VAL B CA 1
ATOM 6806 C C . VAL B 1 389 ? -10.088 61.267 76.971 1.00 14.32 389 VAL B C 1
ATOM 6807 O O . VAL B 1 389 ? -10.802 60.764 77.845 1.00 13.73 389 VAL B O 1
ATOM 6811 N N . VAL B 1 390 ? -8.762 61.170 76.975 1.00 13.94 390 VAL B N 1
ATOM 6812 C CA . VAL B 1 390 ? -8.076 60.416 78.017 1.00 15.11 390 VAL B CA 1
ATOM 6813 C C . VAL B 1 390 ? -7.331 61.257 79.037 1.00 15.86 390 VAL B C 1
ATOM 6814 O O . VAL B 1 390 ? -6.768 60.724 79.998 1.00 15.11 390 VAL B O 1
ATOM 6818 N N . GLY B 1 391 ? -7.330 62.568 78.840 1.00 14.06 391 GLY B N 1
ATOM 6819 C CA . GLY B 1 391 ? -6.646 63.433 79.780 1.00 14.02 391 GLY B CA 1
ATOM 6820 C C . GLY B 1 391 ? -6.535 64.859 79.277 1.00 14.98 391 GLY B C 1
ATOM 6821 O O . GLY B 1 391 ? -7.178 65.233 78.293 1.00 13.18 391 GLY B O 1
ATOM 6822 N N . VAL B 1 392 ? -5.722 65.656 79.957 1.00 12.60 392 VAL B N 1
ATOM 6823 C CA . VAL B 1 392 ? -5.533 67.045 79.570 1.00 12.89 392 VAL B CA 1
ATOM 6824 C C . VAL B 1 392 ? -4.143 67.552 79.932 1.00 13.62 392 VAL B C 1
ATOM 6825 O O . VAL B 1 392 ? -3.602 67.223 80.996 1.00 13.34 392 VAL B O 1
ATOM 6829 N N . ASP B 1 393 ? -3.561 68.331 79.027 1.00 11.58 393 ASP B N 1
ATOM 6830 C CA . ASP B 1 393 ? -2.257 68.939 79.264 1.00 11.48 393 ASP B CA 1
ATOM 6831 C C . ASP B 1 393 ? -2.550 70.366 79.710 1.00 11.80 393 ASP B C 1
ATOM 6832 O O . ASP B 1 393 ? -3.185 71.137 78.980 1.00 11.31 393 ASP B O 1
ATOM 6837 N N . VAL B 1 394 ? -2.090 70.707 80.905 1.00 9.94 394 VAL B N 1
ATOM 6838 C CA . VAL B 1 394 ? -2.288 72.038 81.468 1.00 10.80 394 VAL B CA 1
ATOM 6839 C C . VAL B 1 394 ? -0.940 72.757 81.508 1.00 10.14 394 VAL B C 1
ATOM 6840 O O . VAL B 1 394 ? -0.006 72.282 82.141 1.00 11.26 394 VAL B O 1
ATOM 6844 N N . PHE B 1 395 ? -0.834 73.884 80.811 1.00 9.93 395 PHE B N 1
ATOM 6845 C CA . PHE B 1 395 ? 0.413 74.645 80.792 1.00 9.38 395 PHE B CA 1
ATOM 6846 C C . PHE B 1 395 ? 0.336 75.766 81.824 1.00 10.34 395 PHE B C 1
ATOM 6847 O O . PHE B 1 395 ? -0.586 76.595 81.774 1.00 11.36 395 PHE B O 1
ATOM 6855 N N . VAL B 1 396 ? 1.324 75.818 82.718 1.00 11.34 396 VAL B N 1
ATOM 6856 C CA . VAL B 1 396 ? 1.361 76.828 83.777 1.00 8.97 396 VAL B CA 1
ATOM 6857 C C . VAL B 1 396 ? 2.630 77.670 83.744 1.00 10.27 396 VAL B C 1
ATOM 6858 O O . VAL B 1 396 ? 3.668 77.246 83.238 1.00 12.33 396 VAL B O 1
ATOM 6862 N N . GLU B 1 397 ? 2.528 78.884 84.271 1.00 11.09 397 GLU B N 1
ATOM 6863 C CA . GLU B 1 397 ? 3.656 79.794 84.328 1.00 10.83 397 GLU B CA 1
ATOM 6864 C C . GLU B 1 397 ? 4.090 79.840 85.783 1.00 13.19 397 GLU B C 1
ATOM 6865 O O . GLU B 1 397 ? 3.326 80.277 86.640 1.00 12.29 397 GLU B O 1
ATOM 6871 N N . THR B 1 398 ? 5.310 79.390 86.057 1.00 14.09 398 THR B N 1
ATOM 6872 C CA . THR B 1 398 ? 5.825 79.381 87.423 1.00 14.32 398 THR B CA 1
ATOM 6873 C C . THR B 1 398 ? 7.321 79.103 87.382 1.00 15.42 398 THR B C 1
ATOM 6874 O O . THR B 1 398 ? 7.834 78.600 86.385 1.00 15.69 398 THR B O 1
ATOM 6878 N N . ASN B 1 399 ? 8.026 79.461 88.446 1.00 16.21 399 ASN B N 1
ATOM 6879 C CA . ASN B 1 399 ? 9.448 79.181 88.508 1.00 19.20 399 ASN B CA 1
ATOM 6880 C C . ASN B 1 399 ? 9.714 78.217 89.653 1.00 20.14 399 ASN B C 1
ATOM 6881 O O . ASN B 1 399 ? 10.855 78.006 90.061 1.00 19.72 399 ASN B O 1
ATOM 6886 N N . LEU B 1 400 ? 8.634 77.628 90.158 1.00 19.96 400 LEU B N 1
ATOM 6887 C CA . LEU B 1 400 ? 8.725 76.631 91.214 1.00 18.99 400 LEU B CA 1
ATOM 6888 C C . LEU B 1 400 ? 9.457 75.461 90.560 1.00 20.22 400 LEU B C 1
ATOM 6889 O O . LEU B 1 400 ? 9.167 75.110 89.413 1.00 20.39 400 LEU B O 1
ATOM 6894 N N . LEU B 1 401 ? 10.412 74.871 91.273 1.00 18.89 401 LEU B N 1
ATOM 6895 C CA . LEU B 1 401 ? 11.179 73.750 90.738 1.00 19.24 401 LEU B CA 1
ATOM 6896 C C . LEU B 1 401 ? 10.282 72.543 90.462 1.00 18.05 401 LEU B C 1
ATOM 6897 O O . LEU B 1 401 ? 9.288 72.334 91.152 1.00 16.52 401 LEU B O 1
ATOM 6902 N N . PRO B 1 402 ? 10.641 71.724 89.456 1.00 16.01 402 PRO B N 1
ATOM 6903 C CA . PRO B 1 402 ? 9.903 70.524 89.038 1.00 17.61 402 PRO B CA 1
ATOM 6904 C C . PRO B 1 402 ? 9.389 69.616 90.147 1.00 18.29 402 PRO B C 1
ATOM 6905 O O . PRO B 1 402 ? 8.210 69.248 90.170 1.00 17.86 402 PRO B O 1
ATOM 6909 N N . GLU B 1 403 ? 10.278 69.240 91.056 1.00 18.25 403 GLU B N 1
ATOM 6910 C CA . GLU B 1 403 ? 9.906 68.351 92.143 1.00 19.72 403 GLU B CA 1
ATOM 6911 C C . GLU B 1 403 ? 8.744 68.903 92.959 1.00 17.03 403 GLU B C 1
ATOM 6912 O O . GLU B 1 403 ? 7.758 68.204 93.201 1.00 18.10 403 GLU B O 1
ATOM 6918 N N . ALA B 1 404 ? 8.865 70.156 93.385 1.00 15.79 404 ALA B N 1
ATOM 6919 C CA . ALA B 1 404 ? 7.824 70.791 94.187 1.00 16.64 404 ALA B CA 1
ATOM 6920 C C . ALA B 1 404 ? 6.565 71.032 93.371 1.00 16.88 404 ALA B C 1
ATOM 6921 O O . ALA B 1 404 ? 5.458 70.930 93.894 1.00 15.94 404 ALA B O 1
ATOM 6923 N N . LEU B 1 405 ? 6.728 71.367 92.095 1.00 16.12 405 LEU B N 1
ATOM 6924 C CA . LEU B 1 405 ? 5.566 71.590 91.244 1.00 14.10 405 LEU B CA 1
ATOM 6925 C C . LEU B 1 405 ? 4.798 70.273 91.135 1.00 15.24 405 LEU B C 1
ATOM 6926 O O . LEU B 1 405 ? 3.563 70.245 91.209 1.00 15.08 405 LEU B O 1
ATOM 6931 N N . GLY B 1 406 ? 5.541 69.182 90.971 1.00 15.25 406 GLY B N 1
ATOM 6932 C CA . GLY B 1 406 ? 4.928 67.872 90.855 1.00 16.60 406 GLY B CA 1
ATOM 6933 C C . GLY B 1 406 ? 4.094 67.528 92.075 1.00 17.37 406 GLY B C 1
ATOM 6934 O O . GLY B 1 406 ? 2.940 67.103 91.953 1.00 15.56 406 GLY B O 1
ATOM 6935 N N . LYS B 1 407 ? 4.671 67.715 93.259 1.00 18.03 407 LYS B N 1
ATOM 6936 C CA . LYS B 1 407 ? 3.956 67.410 94.492 1.00 19.55 407 LYS B CA 1
ATOM 6937 C C . LYS B 1 407 ? 2.729 68.306 94.657 1.00 18.93 407 LYS B C 1
ATOM 6938 O O . LYS B 1 407 ? 1.655 67.842 95.047 1.00 19.68 407 LYS B O 1
ATOM 6944 N N . ALA B 1 408 ? 2.893 69.590 94.357 1.00 16.21 408 ALA B N 1
ATOM 6945 C CA . ALA B 1 408 ? 1.796 70.542 94.481 1.00 16.85 408 ALA B CA 1
ATOM 6946 C C . ALA B 1 408 ? 0.618 70.143 93.603 1.00 15.68 408 ALA B C 1
ATOM 6947 O O . ALA B 1 408 ? -0.528 70.198 94.040 1.00 15.88 408 ALA B O 1
ATOM 6949 N N . LEU B 1 409 ? 0.900 69.733 92.370 1.00 15.76 409 LEU B N 1
ATOM 6950 C CA . LEU B 1 409 ? -0.161 69.338 91.446 1.00 15.76 409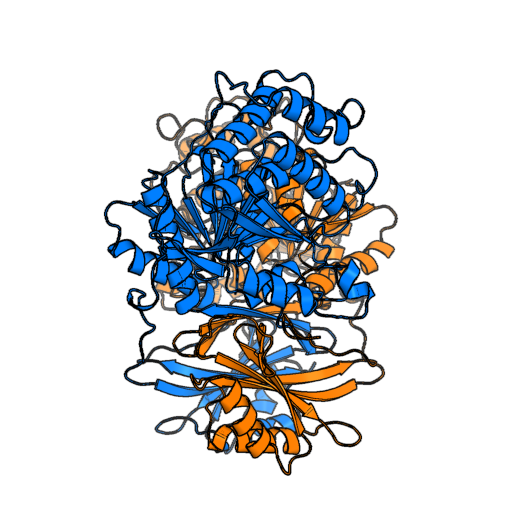 LEU B CA 1
ATOM 6951 C C . LEU B 1 409 ? -0.810 68.006 91.812 1.00 16.96 409 LEU B C 1
ATOM 6952 O O . LEU B 1 409 ? -2.010 67.810 91.589 1.00 15.99 409 LEU B O 1
ATOM 6957 N N . GLU B 1 410 ? -0.027 67.080 92.356 1.00 16.61 410 GLU B N 1
ATOM 6958 C CA . GLU B 1 410 ? -0.594 65.800 92.756 1.00 18.95 410 GLU B CA 1
ATOM 6959 C C . GLU B 1 410 ? -1.600 66.078 93.867 1.00 19.17 410 GLU B C 1
ATOM 6960 O O . GLU B 1 410 ? -2.681 65.489 93.897 1.00 20.82 410 GLU B O 1
ATOM 6966 N N . ASP B 1 411 ? -1.253 66.995 94.771 1.00 20.23 411 ASP B N 1
ATOM 6967 C CA . ASP B 1 411 ? -2.153 67.339 95.864 1.00 21.24 411 ASP B CA 1
ATOM 6968 C C . ASP B 1 411 ? -3.434 67.966 95.318 1.00 21.43 411 ASP B C 1
ATOM 6969 O O . ASP B 1 411 ? -4.533 67.653 95.772 1.00 22.07 411 ASP B O 1
ATOM 6974 N N . LEU B 1 412 ? -3.295 68.849 94.333 1.00 21.10 412 LEU B N 1
ATOM 6975 C CA . LEU B 1 412 ? -4.460 69.514 93.762 1.00 19.74 412 LEU B CA 1
ATOM 6976 C C . LEU B 1 412 ? -5.371 68.573 92.986 1.00 19.21 412 LEU B C 1
ATOM 6977 O O . LEU B 1 412 ? -6.580 68.785 92.924 1.00 20.96 412 LEU B O 1
ATOM 6982 N N . ALA B 1 413 ? -4.799 67.523 92.410 1.00 18.25 413 ALA B N 1
ATOM 6983 C CA . ALA B 1 413 ? -5.581 66.566 91.643 1.00 18.84 413 ALA B CA 1
ATOM 6984 C C . ALA B 1 413 ? -6.202 65.488 92.529 1.00 19.55 413 ALA B C 1
ATOM 6985 O O . ALA B 1 413 ? -7.047 64.717 92.076 1.00 19.31 413 ALA B O 1
ATOM 6987 N N . ALA B 1 414 ? -5.777 65.428 93.787 1.00 20.08 414 ALA B N 1
ATOM 6988 C CA . ALA B 1 414 ? -6.312 64.429 94.706 1.00 21.56 414 ALA B CA 1
ATOM 6989 C C . ALA B 1 414 ? -7.811 64.656 94.844 1.00 21.99 414 ALA B C 1
ATOM 6990 O O . ALA B 1 414 ? -8.251 65.772 95.102 1.00 24.18 414 ALA B O 1
ATOM 6992 N N . GLY B 1 415 ? -8.591 63.598 94.667 1.00 22.25 415 GLY B N 1
ATOM 6993 C CA . GLY B 1 415 ? -10.034 63.729 94.771 1.00 22.99 415 GLY B CA 1
ATOM 6994 C C . GLY B 1 415 ? -10.704 63.809 93.412 1.00 21.92 415 GLY B C 1
ATOM 6995 O O . GLY B 1 415 ? -11.917 63.629 93.298 1.00 24.75 415 GLY B O 1
ATOM 6996 N N . THR B 1 416 ? -9.921 64.095 92.377 1.00 21.03 416 THR B N 1
ATOM 6997 C CA . THR B 1 416 ? -10.462 64.180 91.024 1.00 18.45 416 THR B CA 1
ATOM 6998 C C . THR B 1 416 ? -10.166 62.877 90.300 1.00 18.57 416 THR B C 1
ATOM 6999 O O . THR B 1 416 ? -9.356 62.073 90.755 1.00 17.49 416 THR B O 1
ATOM 7003 N N . PRO B 1 417 ? -10.834 62.645 89.164 1.00 18.18 417 PRO B N 1
ATOM 7004 C CA . PRO B 1 417 ? -10.598 61.418 88.402 1.00 18.37 417 PRO B CA 1
ATOM 7005 C C . PRO B 1 417 ? -9.388 61.594 87.478 1.00 17.52 417 PRO B C 1
ATOM 7006 O O . PRO B 1 417 ? -9.353 61.060 86.370 1.00 16.48 417 PRO B O 1
ATOM 7010 N N . PHE B 1 418 ? -8.405 62.361 87.948 1.00 17.15 418 PHE B N 1
ATOM 7011 C CA . PHE B 1 418 ? -7.191 62.619 87.179 1.00 17.95 418 PHE B CA 1
ATOM 7012 C C . PHE B 1 418 ? -5.951 62.396 88.031 1.00 17.42 418 PHE B C 1
ATOM 7013 O O . PHE B 1 418 ? -5.997 62.559 89.249 1.00 17.88 418 PHE B O 1
ATOM 7021 N N . ARG B 1 419 ? -4.851 62.025 87.381 1.00 15.98 419 ARG B N 1
ATOM 7022 C CA . ARG B 1 419 ? -3.575 61.835 88.064 1.00 15.82 419 ARG B CA 1
ATOM 7023 C C . ARG B 1 419 ? -2.513 62.585 87.266 1.00 15.28 419 ARG B C 1
ATOM 7024 O O . ARG B 1 419 ? -2.601 62.676 86.039 1.00 17.16 419 ARG B O 1
ATOM 7032 N N . LEU B 1 420 ? -1.530 63.155 87.954 1.00 15.20 420 LEU B N 1
ATOM 7033 C CA . LEU B 1 420 ? -0.460 63.846 87.250 1.00 14.10 420 LEU B CA 1
ATOM 7034 C C . LEU B 1 420 ? 0.459 62.749 86.726 1.00 14.84 420 LEU B C 1
ATOM 7035 O O . LEU B 1 420 ? 1.009 61.964 87.506 1.00 12.93 420 LEU B O 1
ATOM 7040 N N . LYS B 1 421 ? 0.606 62.676 85.410 1.00 12.29 421 LYS B N 1
ATOM 7041 C CA . LYS B 1 421 ? 1.456 61.668 84.797 1.00 14.41 421 LYS B CA 1
ATOM 7042 C C . LYS B 1 421 ? 2.902 62.145 84.770 1.00 15.11 421 LYS B C 1
ATOM 7043 O O . LYS B 1 421 ? 3.819 61.427 85.178 1.00 13.40 421 LYS B O 1
ATOM 7049 N N . MET B 1 422 ? 3.103 63.363 84.285 1.00 13.89 422 MET B N 1
ATOM 7050 C CA . MET B 1 422 ? 4.442 63.919 84.197 1.00 13.51 422 MET B CA 1
ATOM 7051 C C . MET B 1 422 ? 4.375 65.407 83.907 1.00 13.79 422 MET B C 1
ATOM 7052 O O . MET B 1 422 ? 3.304 65.948 83.626 1.00 11.99 422 MET B O 1
ATOM 7057 N N . ILE B 1 423 ? 5.528 66.060 83.988 1.00 11.39 423 ILE B N 1
ATOM 7058 C CA . ILE B 1 423 ? 5.636 67.485 83.712 1.00 11.57 423 ILE B CA 1
ATOM 7059 C C . ILE B 1 423 ? 6.844 67.689 82.809 1.00 12.16 423 ILE B C 1
ATOM 7060 O O . ILE B 1 423 ? 7.884 67.061 83.006 1.00 13.07 423 ILE B O 1
ATOM 7065 N N . SER B 1 424 ? 6.708 68.548 81.804 1.00 11.15 424 SER B N 1
ATOM 7066 C CA . SER B 1 424 ? 7.831 68.837 80.934 1.00 11.90 424 SER B CA 1
ATOM 7067 C C . SER B 1 424 ? 8.078 70.340 80.888 1.00 10.91 424 SER B C 1
ATOM 7068 O O . SER B 1 424 ? 7.224 71.145 81.281 1.00 10.04 424 SER B O 1
ATOM 7071 N N . ASN B 1 425 ? 9.271 70.702 80.437 1.00 9.96 425 ASN B N 1
ATOM 7072 C CA . ASN B 1 425 ? 9.675 72.096 80.320 1.00 12.04 425 ASN B CA 1
ATOM 7073 C C . ASN B 1 425 ? 10.342 72.172 78.952 1.00 11.57 425 ASN B C 1
ATOM 7074 O O . ASN B 1 425 ? 11.314 71.463 78.690 1.00 12.15 425 ASN B O 1
ATOM 7079 N N . ARG B 1 426 ? 9.802 73.021 78.079 1.00 11.03 426 ARG B N 1
ATOM 7080 C CA . ARG B 1 426 ? 10.297 73.157 76.714 1.00 10.65 426 ARG B CA 1
ATOM 7081 C C . ARG B 1 426 ? 10.294 71.787 76.028 1.00 12.01 426 ARG B C 1
ATOM 7082 O O . ARG B 1 426 ? 11.110 71.502 75.148 1.00 11.01 426 ARG B O 1
ATOM 7090 N N . GLY B 1 427 ? 9.351 70.947 76.444 1.00 12.20 427 GLY B N 1
ATOM 7091 C CA . GLY B 1 427 ? 9.206 69.630 75.844 1.00 13.41 427 GLY B CA 1
ATOM 7092 C C . GLY B 1 427 ? 10.000 68.497 76.464 1.00 14.94 427 GLY B C 1
ATOM 7093 O O . GLY B 1 427 ? 9.866 67.340 76.036 1.00 14.82 427 GLY B O 1
ATOM 7094 N N . THR B 1 428 ? 10.816 68.816 77.465 1.00 12.40 428 THR B N 1
ATOM 7095 C CA . THR B 1 428 ? 11.647 67.820 78.143 1.00 11.79 428 THR B CA 1
ATOM 7096 C C . THR B 1 428 ? 11.037 67.402 79.476 1.00 11.60 428 THR B C 1
ATOM 7097 O O . THR B 1 428 ? 10.678 68.245 80.290 1.00 9.99 428 THR B O 1
ATOM 7101 N N . GLN B 1 429 ? 10.919 66.102 79.712 1.00 11.54 429 GLN B N 1
ATOM 7102 C CA . GLN B 1 429 ? 10.386 65.656 80.993 1.00 11.26 429 GLN B CA 1
ATOM 7103 C C . GLN B 1 429 ? 11.299 66.167 82.105 1.00 12.00 429 GLN B C 1
ATOM 7104 O O . GLN B 1 429 ? 12.525 66.045 82.010 1.00 11.65 429 GLN B O 1
ATOM 7110 N N . VAL B 1 430 ? 10.702 66.750 83.141 1.00 12.77 430 VAL B N 1
ATOM 7111 C CA . VAL B 1 430 ? 11.451 67.229 84.302 1.00 13.56 430 VAL B CA 1
ATOM 7112 C C . VAL B 1 430 ? 10.839 66.639 85.580 1.00 13.54 430 VAL B C 1
ATOM 7113 O O . VAL B 1 430 ? 11.399 66.756 86.670 1.00 12.94 430 VAL B O 1
ATOM 7117 N N . TYR B 1 431 ? 9.676 66.008 85.432 1.00 13.67 431 TYR B N 1
ATOM 7118 C CA . TYR B 1 431 ? 9.007 65.329 86.541 1.00 14.76 431 TYR B CA 1
ATOM 7119 C C . TYR B 1 431 ? 8.248 64.140 85.972 1.00 14.84 431 TYR B C 1
ATOM 7120 O O . TYR B 1 431 ? 7.398 64.307 85.097 1.00 15.11 431 TYR B O 1
ATOM 7129 N N . PRO B 1 432 ? 8.562 62.916 86.432 1.00 15.78 432 PRO B N 1
ATOM 7130 C CA . PRO B 1 432 ? 9.579 62.580 87.439 1.00 16.95 432 PRO B CA 1
ATOM 7131 C C . PRO B 1 432 ? 10.965 62.999 86.953 1.00 15.94 432 PRO B C 1
ATOM 7132 O O . PRO B 1 432 ? 11.180 63.172 85.755 1.00 14.93 432 PRO B O 1
ATOM 7136 N N . PRO B 1 433 ? 11.926 63.153 87.878 1.00 17.04 433 PRO B N 1
ATOM 7137 C CA . PRO B 1 433 ? 13.278 63.553 87.485 1.00 16.36 433 PRO B CA 1
ATOM 7138 C C . PRO B 1 433 ? 13.896 62.527 86.546 1.00 17.41 433 PRO B C 1
ATOM 7139 O O . PRO B 1 433 ? 13.589 61.335 86.623 1.00 18.62 433 PRO B O 1
ATOM 7143 N N . THR B 1 434 ? 14.766 62.999 85.663 1.00 17.12 434 THR B N 1
ATOM 7144 C CA . THR B 1 434 ? 15.403 62.145 84.667 1.00 16.50 434 THR B CA 1
ATOM 7145 C C . THR B 1 434 ? 16.876 61.888 84.939 1.00 17.36 434 THR B C 1
ATOM 7146 O O . THR B 1 434 ? 17.470 61.006 84.331 1.00 18.67 434 THR B O 1
ATOM 7150 N N . GLY B 1 435 ? 17.464 62.674 85.833 1.00 17.79 435 GLY B N 1
ATOM 7151 C CA . GLY B 1 435 ? 18.879 62.519 86.120 1.00 18.04 435 GLY B CA 1
ATOM 7152 C C . GLY B 1 435 ? 19.674 63.467 85.236 1.00 17.99 435 GLY B C 1
ATOM 7153 O O . GLY B 1 435 ? 20.907 63.479 85.264 1.00 18.40 435 GLY B O 1
ATOM 7154 N N . GLY B 1 436 ? 18.964 64.269 84.445 1.00 16.56 436 GLY B N 1
ATOM 7155 C CA . GLY B 1 436 ? 19.626 65.216 83.565 1.00 14.04 436 GLY B CA 1
ATOM 7156 C C . GLY B 1 436 ? 19.993 66.537 84.223 1.00 14.72 436 GLY B C 1
ATOM 7157 O O . GLY B 1 436 ? 19.882 66.699 85.440 1.00 17.34 436 GLY B O 1
ATOM 7158 N N . LEU B 1 437 ? 20.428 67.490 83.405 1.00 15.12 437 LEU B N 1
ATOM 7159 C CA . LEU B 1 437 ? 20.816 68.815 83.881 1.00 16.65 437 LEU B CA 1
ATOM 7160 C C . LEU B 1 437 ? 20.139 69.880 83.023 1.00 17.59 437 LEU B C 1
ATOM 7161 O O . LEU B 1 437 ? 20.728 70.910 82.693 1.00 19.88 437 LEU B O 1
ATOM 7166 N N . THR B 1 438 ? 18.890 69.608 82.666 1.00 16.79 438 THR B N 1
ATOM 7167 C CA . THR B 1 438 ? 18.078 70.491 81.841 1.00 14.79 438 THR B CA 1
ATOM 7168 C C . THR B 1 438 ? 17.872 71.866 82.473 1.00 14.42 438 THR B C 1
ATOM 7169 O O . THR B 1 438 ? 17.557 71.959 83.658 1.00 15.44 438 THR B O 1
ATOM 7173 N N . ASP B 1 439 ? 18.051 72.930 81.690 1.00 14.97 439 ASP B N 1
ATOM 7174 C CA . ASP B 1 439 ? 17.836 74.286 82.199 1.00 16.23 439 ASP B CA 1
ATOM 7175 C C . ASP B 1 439 ? 16.334 74.537 82.041 1.00 16.08 439 ASP B C 1
ATOM 7176 O O . ASP B 1 439 ? 15.726 74.070 81.075 1.00 14.91 439 ASP B O 1
ATOM 7181 N N . LEU B 1 440 ? 15.744 75.277 82.975 1.00 14.62 440 LEU B N 1
ATOM 7182 C CA . LEU B 1 440 ? 14.297 75.518 82.951 1.00 14.73 440 LEU B CA 1
ATOM 7183 C C . LEU B 1 440 ? 13.840 76.943 82.667 1.00 15.47 440 LEU B C 1
ATOM 7184 O O . LEU B 1 440 ? 14.461 77.903 83.129 1.00 16.97 440 LEU B O 1
ATOM 7189 N N . VAL B 1 441 ? 12.753 77.076 81.907 1.00 13.71 441 VAL B N 1
ATOM 7190 C CA . VAL B 1 441 ? 12.163 78.391 81.659 1.00 12.59 441 VAL B CA 1
ATOM 7191 C C . VAL B 1 441 ? 10.919 78.397 82.552 1.00 13.16 441 VAL B C 1
ATOM 7192 O O . VAL B 1 441 ? 10.588 77.367 83.151 1.00 12.60 441 VAL B O 1
ATOM 7196 N N . ASP B 1 442 ? 10.225 79.527 82.654 1.00 13.33 442 ASP B N 1
ATOM 7197 C CA . ASP B 1 442 ? 9.061 79.600 83.544 1.00 12.27 442 ASP B CA 1
ATOM 7198 C C . ASP B 1 442 ? 7.752 79.112 82.943 1.00 14.05 442 ASP B C 1
ATOM 7199 O O . ASP B 1 442 ? 6.680 79.611 83.286 1.00 13.17 442 ASP B O 1
ATOM 7204 N N . HIS B 1 443 ? 7.842 78.113 82.073 1.00 11.29 443 HIS B N 1
ATOM 7205 C CA . HIS B 1 443 ? 6.671 77.567 81.391 1.00 11.85 443 HIS B CA 1
ATOM 7206 C C . HIS B 1 443 ? 6.760 76.040 81.499 1.00 11.18 443 HIS B C 1
ATOM 7207 O O . HIS B 1 443 ? 7.767 75.457 81.103 1.00 12.55 443 HIS B O 1
ATOM 7214 N N . TYR B 1 444 ? 5.717 75.406 82.038 1.00 11.24 444 TYR B N 1
ATOM 7215 C CA . TYR B 1 444 ? 5.686 73.945 82.215 1.00 10.62 444 TYR B CA 1
ATOM 7216 C C . TYR B 1 444 ? 4.405 73.333 81.672 1.00 9.95 444 TYR B C 1
ATOM 7217 O O . TYR B 1 444 ? 3.324 73.877 81.882 1.00 11.43 444 TYR B O 1
ATOM 7226 N N . ARG B 1 445 ? 4.522 72.193 80.999 1.00 9.41 445 ARG B N 1
ATOM 7227 C CA . ARG B 1 445 ? 3.348 71.493 80.489 1.00 11.05 445 ARG B CA 1
ATOM 7228 C C . ARG B 1 445 ? 3.115 70.355 81.479 1.00 10.79 445 ARG B C 1
ATOM 7229 O O . ARG B 1 445 ? 3.996 69.529 81.708 1.00 11.73 445 ARG B O 1
ATOM 7237 N N . CYS B 1 446 ? 1.931 70.328 82.072 1.00 11.38 446 CYS B N 1
ATOM 7238 C CA . CYS B 1 446 ? 1.591 69.315 83.058 1.00 11.50 446 CYS B CA 1
ATOM 7239 C C . CYS B 1 446 ? 0.554 68.354 82.503 1.00 10.86 446 CYS B C 1
ATOM 7240 O O . CYS B 1 446 ? -0.584 68.741 82.250 1.00 13.31 446 CYS B O 1
ATOM 7243 N N . ARG B 1 447 ? 0.951 67.096 82.324 1.00 10.66 447 ARG B N 1
ATOM 7244 C CA . ARG B 1 447 ? 0.056 66.090 81.767 1.00 11.47 447 ARG B CA 1
ATOM 7245 C C . ARG B 1 447 ? -0.731 65.314 82.809 1.00 12.97 447 ARG B C 1
ATOM 7246 O O . ARG B 1 447 ? -0.166 64.647 83.675 1.00 11.98 447 ARG B O 1
ATOM 7254 N N . PHE B 1 448 ? -2.051 65.420 82.708 1.00 13.13 448 PHE B N 1
ATOM 7255 C CA . PHE B 1 448 ? -2.974 64.744 83.604 1.00 13.75 448 PHE B CA 1
ATOM 7256 C C . PHE B 1 448 ? -3.695 63.673 82.809 1.00 14.10 448 PHE B C 1
ATOM 7257 O O . PHE B 1 448 ? -4.183 63.932 81.709 1.00 14.22 448 PHE B O 1
ATOM 7265 N N . LEU B 1 449 ? -3.755 62.465 83.356 1.00 13.57 449 LEU B N 1
ATOM 7266 C CA . LEU B 1 449 ? -4.445 61.374 82.678 1.00 13.98 449 LEU B CA 1
ATOM 7267 C C . LEU B 1 449 ? -5.704 61.009 83.434 1.00 15.41 449 LEU B C 1
ATOM 7268 O O . LEU B 1 449 ? -5.721 61.020 84.664 1.00 13.95 449 LEU B O 1
ATOM 7273 N N . TYR B 1 450 ? -6.759 60.698 82.685 1.00 13.85 450 TYR B N 1
ATOM 7274 C CA . TYR B 1 450 ? -8.035 60.309 83.273 1.00 16.17 450 TYR B CA 1
ATOM 7275 C C . TYR B 1 450 ? -7.864 58.915 83.872 1.00 14.33 450 TYR B C 1
ATOM 7276 O O . TYR B 1 450 ? -7.254 58.045 83.258 1.00 16.06 450 TYR B O 1
ATOM 7285 N N . THR B 1 451 ? -8.419 58.706 85.059 1.00 17.60 451 THR B N 1
ATOM 7286 C CA . THR B 1 451 ? -8.300 57.417 85.737 1.00 18.90 451 THR B CA 1
ATOM 7287 C C . THR B 1 451 ? -9.621 56.648 85.870 1.00 21.76 451 THR B C 1
ATOM 7288 O O . THR B 1 451 ? -9.641 55.524 86.376 1.00 22.16 451 THR B O 1
ATOM 7292 N N . GLY B 1 452 ? -10.720 57.239 85.410 1.00 22.58 452 GLY B N 1
ATOM 7293 C CA . GLY B 1 452 ? -12.004 56.569 85.533 1.00 23.07 452 GLY B CA 1
ATOM 7294 C C . GLY B 1 452 ? -12.392 55.677 84.370 1.00 24.15 452 GLY B C 1
ATOM 7295 O O . GLY B 1 452 ? -11.568 55.339 83.521 1.00 22.99 452 GLY B O 1
ATOM 7296 N N . GLU B 1 453 ? -13.658 55.273 84.351 1.00 25.45 453 GLU B N 1
ATOM 7297 C CA . GLU B 1 453 ? -14.176 54.436 83.283 1.00 27.59 453 GLU B CA 1
ATOM 7298 C C . GLU B 1 453 ? -14.684 55.354 82.181 1.00 27.06 453 GLU B C 1
ATOM 7299 O O . GLU B 1 453 ? -15.102 56.479 82.453 1.00 26.91 453 GLU B O 1
ATOM 7305 N N . GLY B 1 454 ? -14.639 54.876 80.941 1.00 27.79 454 GLY B N 1
ATOM 7306 C CA . GLY B 1 454 ? -15.117 55.673 79.825 1.00 27.92 454 GLY B CA 1
ATOM 7307 C C . GLY B 1 454 ? -14.120 56.724 79.383 1.00 27.52 454 GLY B C 1
ATOM 7308 O O . GLY B 1 454 ? -13.023 56.390 78.932 1.00 29.61 454 GLY B O 1
ATOM 7309 N N . GLU B 1 455 ? -14.499 57.992 79.502 1.00 25.63 455 GLU B N 1
ATOM 7310 C CA . GLU B 1 455 ? -13.615 59.088 79.117 1.00 23.47 455 GLU B CA 1
ATOM 7311 C C . GLU B 1 455 ? -13.826 60.279 80.027 1.00 22.13 455 GLU B C 1
ATOM 7312 O O . GLU B 1 455 ? -14.819 60.344 80.757 1.00 20.42 455 GLU B O 1
ATOM 7318 N N . ALA B 1 456 ? -12.888 61.224 79.971 1.00 19.80 456 ALA B N 1
ATOM 7319 C CA . ALA B 1 456 ? -12.955 62.442 80.769 1.00 19.03 456 ALA B CA 1
ATOM 7320 C C . ALA B 1 456 ? -13.972 63.402 80.156 1.00 21.56 456 ALA B C 1
ATOM 7321 O O . ALA B 1 456 ? -13.867 63.766 78.979 1.00 21.84 456 ALA B O 1
ATOM 7323 N N . LYS B 1 457 ? -14.944 63.821 80.958 1.00 20.90 457 LYS B N 1
ATOM 7324 C CA . LYS B 1 457 ? -15.978 64.735 80.489 1.00 22.13 457 LYS B CA 1
ATOM 7325 C C . LYS B 1 457 ? -15.603 66.178 80.793 1.00 20.98 457 LYS B C 1
ATOM 7326 O O . LYS B 1 457 ? -14.864 66.448 81.738 1.00 19.20 457 LYS B O 1
ATOM 7332 N N . ASP B 1 458 ? -16.123 67.105 79.992 1.00 20.73 458 ASP B N 1
ATOM 7333 C CA . ASP B 1 458 ? -15.822 68.521 80.169 1.00 19.81 458 ASP B CA 1
ATOM 7334 C C . ASP B 1 458 ? -15.946 69.081 81.582 1.00 19.97 458 ASP B C 1
ATOM 7335 O O . ASP B 1 458 ? -15.063 69.799 82.042 1.00 20.07 458 ASP B O 1
ATOM 7340 N N . PRO B 1 459 ? -17.044 68.778 82.290 1.00 19.72 459 PRO B N 1
ATOM 7341 C CA . PRO B 1 459 ? -17.153 69.318 83.650 1.00 20.66 459 PRO B CA 1
ATOM 7342 C C . PRO B 1 459 ? -15.995 68.880 84.561 1.00 19.36 459 PRO B C 1
ATOM 7343 O O . PRO B 1 459 ? -15.490 69.673 85.360 1.00 17.70 459 PRO B O 1
ATOM 7347 N N . GLU B 1 460 ? -15.578 67.622 84.429 1.00 19.14 460 GLU B N 1
ATOM 7348 C CA . GLU B 1 460 ? -14.489 67.076 85.243 1.00 19.82 460 GLU B CA 1
ATOM 7349 C C . GLU B 1 460 ? -13.172 67.758 84.910 1.00 16.85 460 GLU B C 1
ATOM 7350 O O . GLU B 1 460 ? -12.354 68.035 85.789 1.00 16.16 460 GLU B O 1
ATOM 7356 N N . ILE B 1 461 ? -12.963 68.006 83.627 1.00 15.50 461 ILE B N 1
ATOM 7357 C CA . ILE B 1 461 ? -11.752 68.674 83.179 1.00 15.57 461 ILE B CA 1
ATOM 7358 C C . ILE B 1 461 ? -11.689 70.100 83.714 1.00 15.60 461 ILE B C 1
ATOM 7359 O O . ILE B 1 461 ? -10.670 70.526 84.250 1.00 14.35 461 ILE B O 1
ATOM 7364 N N . LEU B 1 462 ? -12.785 70.840 83.579 1.00 15.69 462 LEU B N 1
ATOM 7365 C CA . LEU B 1 462 ? -12.792 72.212 84.051 1.00 16.38 462 LEU B CA 1
ATOM 7366 C C . LEU B 1 462 ? -12.623 72.261 85.556 1.00 14.24 462 LEU B C 1
ATOM 7367 O O . LEU B 1 462 ? -12.055 73.208 86.086 1.00 15.59 462 LEU B O 1
ATOM 7372 N N . ASP B 1 463 ? -13.111 71.238 86.248 1.00 15.60 463 ASP B N 1
ATOM 7373 C CA . ASP B 1 463 ? -12.971 71.199 87.700 1.00 16.53 463 ASP B CA 1
ATOM 7374 C C . ASP B 1 463 ? -11.491 71.057 88.044 1.00 15.71 463 ASP B C 1
ATOM 7375 O O . ASP B 1 463 ? -10.979 71.737 88.937 1.00 16.94 463 ASP B O 1
ATOM 7380 N N . LEU B 1 464 ? -10.802 70.168 87.336 1.00 14.95 464 LEU B N 1
ATOM 7381 C CA . LEU B 1 464 ? -9.378 69.973 87.578 1.00 14.62 464 LEU B CA 1
ATOM 7382 C C . LEU B 1 464 ? -8.631 71.285 87.314 1.00 14.20 464 LEU B C 1
ATOM 7383 O O . LEU B 1 464 ? -7.778 71.702 88.099 1.00 13.83 464 LEU B O 1
ATOM 7388 N N . VAL B 1 465 ? -8.955 71.941 86.202 1.00 13.50 465 VAL B N 1
ATOM 7389 C CA . VAL B 1 465 ? -8.292 73.190 85.871 1.00 12.42 465 VAL B CA 1
ATOM 7390 C C . VAL B 1 465 ? -8.537 74.260 86.933 1.00 14.67 465 VAL B C 1
ATOM 7391 O O . VAL B 1 465 ? -7.636 75.028 87.259 1.00 16.77 465 VAL B O 1
ATOM 7395 N N . SER B 1 466 ? -9.745 74.307 87.486 1.00 16.24 466 SER B N 1
ATOM 7396 C CA . SER B 1 466 ? -10.032 75.312 88.505 1.00 16.11 466 SER B CA 1
ATOM 7397 C C . SER B 1 466 ? -9.214 75.041 89.765 1.00 16.22 466 SER B C 1
ATOM 7398 O O . SER B 1 466 ? -8.807 75.976 90.453 1.00 16.28 466 SER B O 1
ATOM 7401 N N . ARG B 1 467 ? -8.971 73.767 90.066 1.00 16.67 467 ARG B N 1
ATOM 7402 C CA . ARG B 1 467 ? -8.175 73.421 91.240 1.00 17.05 467 ARG B CA 1
ATOM 7403 C C . ARG B 1 467 ? -6.728 73.841 91.002 1.00 15.99 467 ARG B C 1
ATOM 7404 O O . ARG B 1 467 ? -6.068 74.362 91.899 1.00 16.02 467 ARG B O 1
ATOM 7412 N N . VAL B 1 468 ? -6.234 73.628 89.786 1.00 15.03 468 VAL B N 1
ATOM 7413 C CA . VAL B 1 468 ? -4.871 74.033 89.462 1.00 13.95 468 VAL B CA 1
ATOM 7414 C C . VAL B 1 468 ? -4.768 75.556 89.569 1.00 13.59 468 VAL B C 1
ATOM 7415 O O . VAL B 1 468 ? -3.786 76.088 90.087 1.00 13.72 468 VAL B O 1
ATOM 7419 N N . ALA B 1 469 ? -5.798 76.247 89.083 1.00 14.73 469 ALA B N 1
ATOM 7420 C CA . ALA B 1 469 ? -5.838 77.704 89.088 1.00 14.79 469 ALA B CA 1
ATOM 7421 C C . ALA B 1 469 ? -5.876 78.313 90.486 1.00 17.12 469 ALA B C 1
ATOM 7422 O O . ALA B 1 469 ? -5.531 79.478 90.669 1.00 17.03 469 ALA B O 1
ATOM 7424 N N . SER B 1 470 ? -6.298 77.532 91.473 1.00 18.65 470 SER B N 1
ATOM 7425 C CA . SER B 1 470 ? -6.367 78.047 92.834 1.00 19.79 470 SER B CA 1
ATOM 7426 C C . SER B 1 470 ? -4.973 78.415 93.343 1.00 20.68 470 SER B C 1
ATOM 7427 O O . SER B 1 470 ? -4.839 79.160 94.314 1.00 19.87 470 SER B O 1
ATOM 7430 N N . ARG B 1 471 ? -3.934 77.902 92.689 1.00 20.32 471 ARG B N 1
ATOM 7431 C CA . ARG B 1 471 ? -2.574 78.228 93.100 1.00 20.95 471 ARG B CA 1
ATOM 7432 C C . ARG B 1 471 ? -1.656 78.650 91.961 1.00 20.30 471 ARG B C 1
ATOM 7433 O O . ARG B 1 471 ? -0.755 79.467 92.152 1.00 21.47 471 ARG B O 1
ATOM 7441 N N . PHE B 1 472 ? -1.887 78.104 90.772 1.00 18.48 472 PHE B N 1
ATOM 7442 C CA . PHE B 1 472 ? -1.034 78.412 89.634 1.00 15.05 472 PHE B CA 1
ATOM 7443 C C . PHE B 1 472 ? -1.727 79.138 88.495 1.00 15.40 472 PHE B C 1
ATOM 7444 O O . PHE B 1 472 ? -2.939 79.053 88.320 1.00 16.43 472 PHE B O 1
ATOM 7452 N N . ARG B 1 473 ? -0.931 79.852 87.715 1.00 15.32 473 ARG B N 1
ATOM 7453 C CA . ARG B 1 473 ? -1.421 80.520 86.525 1.00 15.90 473 ARG B CA 1
ATOM 7454 C C . ARG B 1 473 ? -1.294 79.620 85.299 1.00 12.87 473 ARG B C 1
ATOM 7455 O O . ARG B 1 473 ? -0.209 79.334 84.805 1.00 13.98 473 ARG B O 1
ATOM 7463 N N . TRP B 1 474 ? -2.452 79.121 84.836 1.00 13.19 474 TRP B N 1
ATOM 7464 C CA . TRP B 1 474 ? -2.449 78.452 83.550 1.00 12.97 474 TRP B CA 1
ATOM 7465 C C . TRP B 1 474 ? -2.785 79.440 82.439 1.00 13.05 474 TRP B C 1
ATOM 7466 O O . TRP B 1 474 ? -3.391 80.486 82.650 1.00 13.12 474 TRP B O 1
ATOM 7477 N N . MET B 1 475 ? -2.315 79.106 81.232 1.00 13.22 475 MET B N 1
ATOM 7478 C CA . MET B 1 475 ? -2.611 79.954 80.067 1.00 11.01 475 MET B CA 1
ATOM 7479 C C . MET B 1 475 ? -2.969 79.147 78.805 1.00 12.65 475 MET B C 1
ATOM 7480 O O . MET B 1 475 ? -3.414 79.678 77.790 1.00 12.40 475 MET B O 1
ATOM 7485 N N . HIS B 1 476 ? -2.737 77.829 78.884 1.00 10.55 476 HIS B N 1
ATOM 7486 C CA . HIS B 1 476 ? -2.854 76.965 77.706 1.00 11.16 476 HIS B CA 1
ATOM 7487 C C . HIS B 1 476 ? -3.344 75.563 78.111 1.00 11.06 476 HIS B C 1
ATOM 7488 O O . HIS B 1 476 ? -2.738 74.885 78.928 1.00 11.93 476 HIS B O 1
ATOM 7495 N N . LEU B 1 477 ? -4.514 75.164 77.551 1.00 9.56 477 LEU B N 1
ATOM 7496 C CA . LEU B 1 477 ? -5.020 73.803 77.754 1.00 10.71 477 LEU B CA 1
ATOM 7497 C C . LEU B 1 477 ? -4.999 72.984 76.455 1.00 11.63 477 LEU B C 1
ATOM 7498 O O . LEU B 1 477 ? -5.275 73.472 75.369 1.00 10.81 477 LEU B O 1
ATOM 7503 N N . GLU B 1 478 ? -4.719 71.686 76.517 1.00 9.39 478 GLU B N 1
ATOM 7504 C CA . GLU B 1 478 ? -4.804 70.814 75.348 1.00 12.30 478 GLU B CA 1
ATOM 7505 C C . GLU B 1 478 ? -5.446 69.507 75.804 1.00 14.86 478 GLU B C 1
ATOM 7506 O O . GLU B 1 478 ? -4.933 68.842 76.710 1.00 14.19 478 GLU B O 1
ATOM 7512 N N . LYS B 1 479 ? -6.580 69.142 75.215 1.00 14.95 479 LYS B N 1
ATOM 7513 C CA . LYS B 1 479 ? -7.198 67.869 75.577 1.00 15.83 479 LYS B CA 1
ATOM 7514 C C . LYS B 1 479 ? -6.331 66.784 74.971 1.00 14.89 479 LYS B C 1
ATOM 7515 O O . LYS B 1 479 ? -5.679 67.010 73.953 1.00 13.83 479 LYS B O 1
ATOM 7521 N N . LEU B 1 480 ? -6.308 65.617 75.612 1.00 14.69 480 LEU B N 1
ATOM 7522 C CA . LEU B 1 480 ? -5.554 64.478 75.107 1.00 15.62 480 LEU B CA 1
ATOM 7523 C C . LEU B 1 480 ? -6.611 63.488 74.629 1.00 16.53 480 LEU B C 1
ATOM 7524 O O . LEU B 1 480 ? -7.438 63.022 75.414 1.00 18.01 480 LEU B O 1
ATOM 7529 N N . GLN B 1 481 ? -6.596 63.176 73.342 1.00 15.54 481 GLN B N 1
ATOM 7530 C CA . GLN B 1 481 ? -7.594 62.268 72.793 1.00 16.41 481 GLN B CA 1
ATOM 7531 C C . GLN B 1 481 ? -6.974 61.090 72.063 1.00 16.89 481 GLN B C 1
ATOM 7532 O O . GLN B 1 481 ? -5.852 61.173 71.563 1.00 15.84 481 GLN B O 1
ATOM 7538 N N . GLU B 1 482 ? -7.716 59.989 72.014 1.00 17.12 482 GLU B N 1
ATOM 7539 C CA . GLU B 1 482 ? -7.282 58.801 71.302 1.00 19.62 482 GLU B CA 1
ATOM 7540 C C . GLU B 1 482 ? -8.286 58.619 70.180 1.00 20.79 482 GLU B C 1
ATOM 7541 O O . GLU B 1 482 ? -9.491 58.761 70.395 1.00 21.38 482 GLU B O 1
ATOM 7547 N N . PHE B 1 483 ? -7.792 58.317 68.988 1.00 20.90 483 PHE B N 1
ATOM 7548 C CA . PHE B 1 483 ? -8.654 58.096 67.841 1.00 22.49 483 PHE B CA 1
ATOM 7549 C C . PHE B 1 483 ? -8.391 56.678 67.340 1.00 24.58 483 PHE B C 1
ATOM 7550 O O . PHE B 1 483 ? -7.264 56.336 66.986 1.00 24.09 483 PHE B O 1
ATOM 7558 N N . ASP B 1 484 ? -9.436 55.854 67.330 1.00 26.08 484 ASP B N 1
ATOM 7559 C CA . ASP B 1 484 ? -9.308 54.465 66.903 1.00 27.53 484 ASP B CA 1
ATOM 7560 C C . ASP B 1 484 ? -8.217 53.746 67.694 1.00 27.24 484 ASP B C 1
ATOM 7561 O O . ASP B 1 484 ? -7.456 52.953 67.140 1.00 29.32 484 ASP B O 1
ATOM 7566 N N . GLY B 1 485 ? -8.136 54.042 68.987 1.00 26.01 485 GLY B N 1
ATOM 7567 C CA . GLY B 1 485 ? -7.159 53.392 69.841 1.00 27.33 485 GLY B CA 1
ATOM 7568 C C . GLY B 1 485 ? -5.741 53.931 69.843 1.00 28.51 485 GLY B C 1
ATOM 7569 O O . GLY B 1 485 ? -4.889 53.407 70.558 1.00 28.99 485 GLY B O 1
ATOM 7570 N N . GLU B 1 486 ? -5.475 54.964 69.050 1.00 29.73 486 GLU B N 1
ATOM 7571 C CA . GLU B 1 486 ? -4.135 55.550 68.999 1.00 30.32 486 GLU B CA 1
ATOM 7572 C C . GLU B 1 486 ? -4.144 56.945 69.610 1.00 29.20 486 GLU B C 1
ATOM 7573 O O . GLU B 1 486 ? -5.027 57.749 69.321 1.00 28.45 486 GLU B O 1
ATOM 7579 N N . PRO B 1 487 ? -3.157 57.250 70.466 1.00 28.61 487 PRO B N 1
ATOM 7580 C CA . PRO B 1 487 ? -3.077 58.566 71.108 1.00 26.87 487 PRO B CA 1
ATOM 7581 C C . PRO B 1 487 ? -2.858 59.693 70.101 1.00 24.28 487 PRO B C 1
ATOM 7582 O O . PRO B 1 487 ? -1.975 59.610 69.246 1.00 24.09 487 PRO B O 1
ATOM 7586 N N . GLY B 1 488 ? -3.680 60.733 70.199 1.00 21.68 488 GLY B N 1
ATOM 7587 C CA . GLY B 1 488 ? -3.549 61.868 69.304 1.00 18.17 488 GLY B CA 1
ATOM 7588 C C . GLY B 1 488 ? -2.606 62.889 69.910 1.00 17.14 488 GLY B C 1
ATOM 7589 O O . GLY B 1 488 ? -2.864 64.088 69.876 1.00 17.65 488 GLY B O 1
ATOM 7590 N N . PHE B 1 489 ? -1.504 62.402 70.474 1.00 16.25 489 PHE B N 1
ATOM 7591 C CA . PHE B 1 489 ? -0.514 63.261 71.104 1.00 15.66 489 PHE B CA 1
ATOM 7592 C C . PHE B 1 489 ? 0.782 62.485 71.297 1.00 17.41 489 PHE B C 1
ATOM 7593 O O . PHE B 1 489 ? 0.805 61.255 71.206 1.00 17.37 489 PHE B O 1
ATOM 7601 N N . THR B 1 490 ? 1.855 63.212 71.579 1.00 18.83 490 THR B N 1
ATOM 7602 C CA . THR B 1 490 ? 3.165 62.611 71.750 1.00 19.52 490 THR B CA 1
ATOM 7603 C C . THR B 1 490 ? 3.671 62.651 73.187 1.00 18.75 490 THR B C 1
ATOM 7604 O O . THR B 1 490 ? 3.120 63.340 74.040 1.00 19.44 490 THR B O 1
ATOM 7608 N N . LYS B 1 491 ? 4.731 61.898 73.446 1.00 19.66 491 LYS B N 1
ATOM 7609 C CA . LYS B 1 491 ? 5.333 61.864 74.768 1.00 17.38 491 LYS B CA 1
ATOM 7610 C C . LYS B 1 491 ? 6.368 62.982 74.804 1.00 15.34 491 LYS B C 1
ATOM 7611 O O . LYS B 1 491 ? 6.677 63.578 73.771 1.00 14.40 491 LYS B O 1
ATOM 7617 N N . ALA B 1 492 ? 6.889 63.274 75.987 1.00 14.94 492 ALA B N 1
ATOM 7618 C CA . ALA B 1 492 ? 7.890 64.328 76.143 1.00 14.55 492 ALA B CA 1
ATOM 7619 C C . ALA B 1 492 ? 9.271 63.752 75.822 1.00 14.57 492 ALA B C 1
ATOM 7620 O O . ALA B 1 492 ? 9.437 62.536 75.761 1.00 13.94 492 ALA B O 1
ATOM 7622 N N . GLN B 1 493 ? 10.259 64.611 75.596 1.00 14.95 493 GLN B N 1
ATOM 7623 C CA . GLN B 1 493 ? 11.597 64.104 75.312 1.00 15.62 493 GLN B CA 1
ATOM 7624 C C . GLN B 1 493 ? 12.138 63.568 76.629 1.00 15.22 493 GLN B C 1
ATOM 7625 O O . GLN B 1 493 ? 12.027 64.214 77.679 1.00 15.53 493 GLN B O 1
ATOM 7631 N N . GLY B 1 494 ? 12.699 62.367 76.578 1.00 13.93 494 GLY B N 1
ATOM 7632 C CA . GLY B 1 494 ? 13.248 61.767 77.778 1.00 14.39 494 GLY B CA 1
ATOM 7633 C C . GLY B 1 494 ? 12.234 60.937 78.534 1.00 15.15 494 GLY B C 1
ATOM 7634 O O . GLY B 1 494 ? 12.553 60.344 79.562 1.00 17.19 494 GLY B O 1
ATOM 7635 N N . GLU B 1 495 ? 11.003 60.895 78.030 1.00 16.52 495 GLU B N 1
ATOM 7636 C CA . GLU B 1 495 ? 9.942 60.129 78.672 1.00 16.20 495 GLU B CA 1
ATOM 7637 C C . GLU B 1 495 ? 9.898 58.701 78.145 1.00 16.67 495 GLU B C 1
ATOM 7638 O O . GLU B 1 495 ? 9.804 58.480 76.941 1.00 17.03 495 GLU B O 1
ATOM 7644 N N . ASP B 1 496 ? 9.983 57.728 79.045 1.00 17.47 496 ASP B N 1
ATOM 7645 C CA . ASP B 1 496 ? 9.934 56.336 78.621 1.00 18.37 496 ASP B CA 1
ATOM 7646 C C . ASP B 1 496 ? 8.508 55.820 78.709 1.00 19.31 496 ASP B C 1
ATOM 7647 O O . ASP B 1 496 ? 7.687 56.500 79.357 1.00 20.87 496 ASP B O 1
#

Nearest PDB structures (foldseek):
  2d1c-assembly1_B  TM=1.001E+00  e=0.000E+00  Thermus thermophilus HB8
  6m3s-assembly1_B  TM=9.722E-01  e=9.704E-43  Xanthomonas campestris
  6lky-assembly1_B  TM=9.651E-01  e=1.550E-42  Methylococcus capsulatus str. Bath
  8grh-assembly1_B  TM=9.612E-01  e=5.577E-36  Homo sapiens
  5grf-assembly1_B  TM=9.427E-01  e=4.961E-36  Homo sapiens

B-factor: mean 25.54, std 10.91, range [5.95, 70.28]

CATH classification: 3.40.718.10 (+1 more: 3.30.70.1570)